Protein AF-A0A1G3AK99-F1 (afdb_monomer)

Sequence (917 aa):
MMMKVDSVRCSLICLALTGAILLAAAGGPGRGAEIRLLKRAPDPYGAPRPGEGQQDVPLRTSIYVPLVADGGETPDHVLPESVSIRLEPEGGESFEILQPGIRFADGYSGRLFPGSDQQSGRTLVVYVDSQRELKPSTPYTIRVEAGSAHGATLTAEAGTWRFTTEAPPATHRVDFELNLDWPPVAWKGAFFSGFCKPSFCTSYSNLVPSYELMDQVRKTAPRAWSLQRDFWMTGMDTGPTLLSPNLPNIVREVQTRRIVAIDAEGDDKLLKVEDFFGHQQYGIEPDRPLSADYHPGDEVLIADGQHDARANVVTVDDEAGTVLVSGFHTPEGGWKLAYSAPLPNREDPNAPGLFPPGGCYLRKFKPSGTPAYYWGRLDREWDLAHRRFKRRLMPNFADAPGDLAIDGRNWTTAKDYAELHAVVRQIAGHVIDRYGDAALDFPWSVFNEPDLGVLFWRSDWTELQKFYDYTVDGILRAFEDRGYDSEQVFVGGLELGGIFGTNLRLREFLAHCSPDAQAEGAIERNAAFADPRLNGKRSRRVESLCRAHEGQGSPCDFISIHAYNTSSLTAAKLIRAKEMALEIDPEYYADLWVNSHESCPGWDMPPDPAFADSYLGNGYFPTWCADVTRRLLDRAAKDHRFGYGETILTFWPWPNTNFEGGNACTRLLHVDDDGDGKTDRTVAVAMPILHFLGLLSTMAGDYWVLPQERAGAHVLGGLASRTEGNLRVLLYSHHELDTESRSENQFEVTLSLSGLSGREVRVDQFRFDKDHNSYYRFTRSLREQRIAASQAVSPEAKQTLETAAGLLDSGNPESQLRGVRLLADLGPAAESATPSLVAIAQDSENDKLRAEATALIWQVNSPQPYAAEVVRKVEDLAVLRSTGSSVHAVDAAGCLQLKLTLAANGANFLVIADARR

pLDDT: mean 88.68, std 15.47, range [19.02, 98.88]

Solvent-accessible surface area (backbone atoms only — not comparable to full-atom values): 48020 Å² total; per-residue (Å²): 138,88,76,89,85,80,89,87,88,78,82,85,91,77,78,85,87,92,74,88,83,89,80,91,82,81,91,69,84,79,72,74,53,38,35,44,66,52,75,44,75,75,48,37,84,28,30,34,30,74,35,78,71,35,66,53,35,37,46,42,50,52,38,38,44,42,34,31,23,43,37,69,96,46,96,38,35,58,38,70,47,48,32,30,33,32,43,26,43,72,97,55,76,68,45,69,47,30,36,59,67,71,39,54,29,96,56,36,44,72,53,74,46,81,46,86,45,93,89,65,50,63,20,40,29,39,38,39,44,37,80,47,72,52,68,53,65,32,46,30,41,39,40,41,43,40,35,29,78,81,69,26,46,36,45,69,72,74,28,42,48,38,33,26,26,22,66,71,72,46,76,44,80,43,81,44,72,47,58,65,80,54,86,58,34,60,40,51,71,40,72,48,21,19,37,22,34,82,59,64,75,50,50,86,86,64,36,54,64,52,51,53,57,46,51,61,43,24,77,80,7,69,51,19,67,24,39,40,36,46,70,54,58,62,18,41,60,39,68,61,44,91,92,41,64,79,38,46,52,36,43,41,33,64,59,45,27,27,34,76,47,81,45,81,52,86,75,27,33,37,32,33,49,44,84,46,90,68,44,60,66,36,71,36,76,78,92,66,60,50,64,81,66,50,50,68,70,31,31,31,34,42,25,35,49,85,50,62,47,67,32,34,32,62,47,63,38,59,89,80,34,33,40,34,25,43,52,69,88,78,55,88,95,54,81,50,44,58,53,78,45,84,76,72,97,63,84,48,94,90,51,59,86,77,69,59,25,43,26,18,33,42,32,50,52,40,69,64,59,50,84,28,51,36,57,71,43,59,51,53,42,46,41,48,44,30,73,73,62,67,28,38,51,34,58,39,52,48,46,29,39,25,64,45,15,64,55,42,40,67,28,30,56,49,63,44,60,70,58,46,20,53,50,38,17,48,55,45,30,53,51,35,75,73,53,45,77,61,49,50,74,19,51,38,34,34,38,42,21,48,83,58,29,76,82,31,22,61,66,58,68,60,58,48,53,38,53,48,36,23,42,53,38,12,40,37,25,25,38,42,78,70,72,44,66,45,88,62,52,45,34,27,24,47,37,26,46,46,84,65,62,69,67,64,95,48,64,30,60,53,17,26,34,36,56,85,38,80,43,83,72,32,61,78,50,31,48,43,78,70,35,74,92,38,67,96,63,64,20,68,61,60,52,51,50,16,67,77,39,86,33,14,26,44,92,62,47,33,42,24,41,33,31,58,26,29,34,67,57,36,33,46,34,48,52,44,53,49,49,53,41,40,72,61,37,53,74,82,37,34,75,37,22,44,25,19,65,31,26,41,56,58,77,82,73,64,98,43,71,45,59,21,37,20,51,53,22,27,12,35,53,57,15,38,52,52,49,24,53,45,50,46,48,53,50,15,65,76,39,66,54,56,21,29,29,41,31,16,34,41,28,56,71,74,68,39,55,56,80,62,54,47,44,61,46,42,28,38,34,37,24,14,79,86,74,85,76,45,66,76,49,75,45,71,40,55,34,44,53,45,54,50,38,20,57,55,33,57,50,53,57,41,30,43,74,43,72,78,48,75,59,85,66,31,42,32,38,30,39,32,20,64,48,98,77,32,43,35,38,40,38,34,22,32,37,67,74,44,40,62,43,55,50,71,37,33,33,44,34,38,41,38,37,33,69,51,86,64,59,40,31,29,40,38,30,34,46,36,18,47,84,30,50,28,43,23,64,63,47,51,51,53,50,51,52,49,54,56,55,65,69,64,65,49,73,67,56,51,54,49,51,56,53,22,51,59,22,53,72,59,84,38,70,70,48,25,43,51,15,50,55,59,37,59,79,48,41,65,74,33,47,86,48,44,66,63,34,48,49,42,43,70,70,46,90,46,68,66,51,20,50,55,27,46,52,43,49,52,61,38,70,46,79,76,38,39,50,48,70,58,52,52,54,47,51,65,34,42,49,86,55,75,73,44,74,48,77,47,70,32,43,99,82,20,34,38,80,46,80,44,81,41,46,44,17,9,28,41,41,36,44,38,30,50,60,91,113

Radius of gyration: 30.05 Å; Cα contacts (8 Å, |Δi|>4): 2092; chains: 1; bounding box: 76×82×72 Å

Foldseek 3Di:
DDDDDDDDDDDDPFDDDDDDDDDDDDDDDADAKAKFWDFDDPQPDTPQPVHFAAEAAFQQDKTKIKMAIDHRPDDKGWDPQFKWKWKDWVPDDIDTQAHRPRDGDPQKDWDWDWFDDRPGPTIIMTIIGGPGGDDAQIKMKMFMWIAMPVGHIHDRVRRIGIYTHHHDFDAAAAEWEDEPPPFFFFFDAAFQQAEEALDALCCVPAPLQVLVLLLVLCVQFVSHNQEYEYPAQFFALADDDPSRDRHHQFKDFLLKWFFQDWDDDPQKIKTQTAHDPPSVLLVRDHLDFNCVRADAQFWKWKAFQVFIDIWGFHDGDSVRNITITGHDDADVVGHFADFPDDFDPDADLSRGPDTGGTTIMIAGQVVHGHMTGRCSRVCSRVCVCPVVSNHAYAHEAAEQHQRQACGRYALEYGSDLLVSLQVLLVVLLVVCVVRPPSQLVHEYEYHAACVSEPVRHPDDVLRVQQNQLSNLQSNLLSQVVVPHHSVSHHYADDNHACPPQQPDDCQQVLQQQDLPFDDPNNDNARNCQPDPVCVVPTHPVQVVSCVVRVRGHGDHQEYEYAEQGFLVSRLSNQVSVLVSNCVGPVVVLLRYAYEHNEDFSHAPPTVDVLQLLLQQFQLARLQSSFSNVLSLSVVCVVPVSSSHYYYHYYWPNPPAEASGGTDDQKYWAFEDAPPPFHGPDIDIFGALVSVSSSLSSQADGTKDWIDWDDDTQWIWTKMWHDDVQKIKIKIWIHRRNPSNLSHFHKYWYKYKYAPADAFKKKKFKAKRHNVGLGPSVVRVVVVVVVVVVLVPQDPVLVVLLVCLVCQLPVPDLVSVQVSLVSLLVVFLNSVVCLVSLVCCLPPPPDPVSVVSSVVSNCRNPPDGHDYPVSVVVSNVSSDGDGPDMDMFTQDPRRMDIDTDMAGRSMMMMMIMGHPVD

Nearest PDB structures (foldseek):
  8i0x-assembly1_A  TM=6.869E-01  e=6.125E-18  Sphingomonas sp.
  8i0j-assembly1_B  TM=6.895E-01  e=8.532E-18  Sphingomonas sp.
  6uqj-assembly1_A  TM=6.483E-01  e=7.082E-16  Xanthomonas citri pv. citri str. 306
  3qhf-assembly1_H  TM=4.174E-01  e=1.788E-03  Homo sapiens
  8jl8-assembly1_A-2  TM=2.536E-01  e=1.380E-02  Streptococcus mutans

Structure (mmCIF, N/CA/C/O backbone):
data_AF-A0A1G3AK99-F1
#
_entry.id   AF-A0A1G3AK99-F1
#
loop_
_atom_site.group_PDB
_atom_site.id
_atom_site.type_symbol
_atom_site.label_atom_id
_atom_site.label_alt_id
_atom_site.label_comp_id
_atom_site.label_asym_id
_atom_site.label_entity_id
_atom_site.label_seq_id
_atom_site.pdbx_PDB_ins_code
_atom_site.Cartn_x
_atom_site.Cartn_y
_atom_site.Cartn_z
_atom_site.occupancy
_atom_site.B_iso_or_equiv
_atom_site.auth_seq_id
_atom_site.auth_comp_id
_atom_site.auth_asym_id
_atom_site.auth_atom_id
_atom_site.pdbx_PDB_model_num
ATOM 1 N N . MET A 1 1 ? 15.298 8.285 39.509 1.00 21.89 1 MET A N 1
ATOM 2 C CA . MET A 1 1 ? 16.244 9.223 38.871 1.00 21.89 1 MET A CA 1
ATOM 3 C C . MET A 1 1 ? 15.589 9.661 37.570 1.00 21.89 1 MET A C 1
ATOM 5 O O . MET A 1 1 ? 15.648 8.945 36.586 1.00 21.89 1 MET A O 1
ATOM 9 N N . MET A 1 2 ? 14.794 10.731 37.658 1.00 20.55 2 MET A N 1
ATOM 10 C CA . MET A 1 2 ? 13.938 11.265 36.593 1.00 20.55 2 MET A CA 1
ATOM 11 C C . MET A 1 2 ? 14.763 12.230 35.739 1.00 20.55 2 MET A C 1
ATOM 13 O O . MET A 1 2 ? 15.184 13.269 36.245 1.00 20.55 2 MET A O 1
ATOM 17 N N . MET A 1 3 ? 14.989 11.902 34.467 1.00 19.02 3 MET A N 1
ATOM 18 C CA . MET A 1 3 ? 15.426 12.868 33.456 1.00 19.02 3 MET A CA 1
ATOM 19 C C . MET A 1 3 ? 14.233 13.196 32.561 1.00 19.02 3 MET A C 1
ATOM 21 O O . MET A 1 3 ? 13.630 12.307 31.969 1.00 19.02 3 MET A O 1
ATOM 25 N N . LYS A 1 4 ? 13.891 14.488 32.522 1.00 20.16 4 LYS A N 1
ATOM 26 C CA . LYS A 1 4 ? 12.971 15.099 31.562 1.00 20.16 4 LYS A CA 1
ATOM 27 C C . LYS A 1 4 ? 13.512 14.868 30.150 1.00 20.16 4 LYS A C 1
ATOM 29 O O . LYS A 1 4 ? 14.645 15.251 29.866 1.00 20.16 4 LYS A O 1
ATOM 34 N N . VAL A 1 5 ? 12.701 14.235 29.311 1.00 21.12 5 VAL A N 1
ATOM 35 C CA . VAL A 1 5 ? 12.954 13.997 27.890 1.00 21.12 5 VAL A CA 1
ATOM 36 C C . VAL A 1 5 ? 12.107 15.001 27.116 1.00 21.12 5 VAL A C 1
ATOM 38 O O . VAL A 1 5 ? 10.911 14.799 26.938 1.00 21.12 5 VAL A O 1
ATOM 41 N N . ASP A 1 6 ? 12.744 16.093 26.700 1.00 22.30 6 ASP A N 1
ATOM 42 C CA . ASP A 1 6 ? 12.268 16.989 25.649 1.00 22.30 6 ASP A CA 1
ATOM 43 C C . ASP A 1 6 ? 13.150 16.760 24.407 1.00 22.30 6 ASP A C 1
ATOM 45 O O . ASP A 1 6 ? 14.372 16.651 24.521 1.00 22.30 6 ASP A O 1
ATOM 49 N N . SER A 1 7 ? 12.522 16.733 23.226 1.00 23.69 7 SER A N 1
ATOM 50 C CA . SER A 1 7 ? 13.106 16.657 21.868 1.00 23.69 7 SER A CA 1
ATOM 51 C C . SER A 1 7 ? 13.522 15.280 21.310 1.00 23.69 7 SER A C 1
ATOM 53 O O . SER A 1 7 ? 14.696 14.957 21.238 1.00 23.69 7 SER A O 1
ATOM 55 N N . VAL A 1 8 ? 12.550 14.526 20.775 1.00 21.59 8 VAL A N 1
ATOM 56 C CA . VAL A 1 8 ? 12.675 13.739 19.524 1.00 21.59 8 VAL A CA 1
ATOM 57 C C . VAL A 1 8 ? 11.263 13.618 18.916 1.00 21.59 8 VAL A C 1
ATOM 59 O O . VAL A 1 8 ? 10.442 12.854 19.411 1.00 21.59 8 VAL A O 1
ATOM 62 N N . ARG A 1 9 ? 10.944 14.391 17.868 1.00 21.42 9 ARG A N 1
ATOM 63 C CA . ARG A 1 9 ? 9.723 14.235 17.048 1.00 21.42 9 ARG A CA 1
ATOM 64 C C . ARG A 1 9 ? 10.155 13.928 15.612 1.00 21.42 9 ARG A C 1
ATOM 66 O O . ARG A 1 9 ? 10.524 14.834 14.873 1.00 21.42 9 ARG A O 1
ATOM 73 N N . CYS A 1 10 ? 10.174 12.640 15.273 1.00 21.59 10 CYS A N 1
ATOM 74 C CA . CYS A 1 10 ? 10.391 12.116 13.925 1.00 21.59 10 CYS A CA 1
ATOM 75 C C . CYS A 1 10 ? 9.043 11.894 13.223 1.00 21.59 10 CYS A C 1
ATOM 77 O O . CYS A 1 10 ? 8.142 11.336 13.835 1.00 21.59 10 CYS A O 1
ATOM 79 N N . SER A 1 11 ? 9.007 12.291 11.945 1.00 24.42 11 SER A N 1
ATOM 80 C CA . SER A 1 11 ? 8.248 11.719 10.816 1.00 24.42 11 SER A CA 1
ATOM 81 C C . SER A 1 11 ? 6.706 11.711 10.876 1.00 24.42 11 SER A C 1
ATOM 83 O O . SER A 1 11 ? 6.140 11.116 11.776 1.00 24.42 11 SER A O 1
ATOM 85 N N . LEU A 1 12 ? 6.071 12.293 9.832 1.00 26.19 12 LEU A N 1
ATOM 86 C CA . LEU A 1 12 ? 4.637 12.289 9.414 1.00 26.19 12 LEU A CA 1
ATOM 87 C C . LEU A 1 12 ? 3.670 13.422 9.850 1.00 26.19 12 LEU A C 1
ATOM 89 O O . LEU A 1 12 ? 2.464 13.310 9.639 1.00 26.19 12 LEU A O 1
ATOM 93 N N . ILE A 1 13 ? 4.135 14.584 10.309 1.00 23.75 13 ILE A N 1
ATOM 94 C CA . ILE A 1 13 ? 3.269 15.786 10.286 1.00 23.75 13 ILE A CA 1
ATOM 95 C C . ILE A 1 13 ? 3.298 16.376 8.869 1.00 23.75 13 ILE A C 1
ATOM 97 O O . ILE A 1 13 ? 4.278 17.019 8.508 1.00 23.75 13 ILE A O 1
ATOM 101 N N . CYS A 1 14 ? 2.244 16.160 8.078 1.00 27.16 14 CYS A N 1
ATOM 102 C CA . CYS A 1 14 ? 2.170 16.613 6.686 1.00 27.16 14 CYS A CA 1
ATOM 103 C C . CYS A 1 14 ? 0.776 17.195 6.317 1.00 27.16 14 CYS A C 1
ATOM 105 O O . CYS A 1 14 ? 0.027 16.595 5.558 1.00 27.16 14 CYS A O 1
ATOM 107 N N . LEU A 1 15 ? 0.462 18.393 6.844 1.00 25.66 15 LEU A N 1
ATOM 108 C CA . LEU A 1 15 ? -0.798 19.187 6.793 1.00 25.66 15 LEU A CA 1
ATOM 109 C C . LEU A 1 15 ? -1.796 18.998 7.958 1.00 25.66 15 LEU A C 1
ATOM 111 O O . LEU A 1 15 ? -2.812 18.323 7.824 1.00 25.66 15 LEU A O 1
ATOM 115 N N . ALA A 1 16 ? -1.545 19.694 9.074 1.00 23.77 16 ALA A N 1
ATOM 116 C CA . ALA A 1 16 ? -2.481 20.624 9.738 1.00 23.77 16 ALA A CA 1
ATOM 117 C C . ALA A 1 16 ? -1.862 21.109 11.068 1.00 23.77 16 ALA A C 1
ATOM 119 O O . ALA A 1 16 ? -1.424 20.288 11.865 1.00 23.77 16 ALA A O 1
ATOM 120 N N . LEU A 1 17 ? -1.883 22.429 11.310 1.00 22.67 17 LEU A N 1
ATOM 121 C CA . LEU A 1 17 ? -1.377 23.172 12.487 1.00 22.67 17 LEU A CA 1
ATOM 122 C C . LEU A 1 17 ? 0.129 23.509 12.515 1.00 22.67 17 LEU A C 1
ATOM 124 O O . LEU A 1 17 ? 0.915 22.938 13.264 1.00 22.67 17 LEU A O 1
ATOM 128 N N . THR A 1 18 ? 0.495 24.589 11.823 1.00 25.02 18 THR A N 1
ATOM 129 C CA . THR A 1 18 ? 1.510 25.534 12.324 1.00 25.02 18 THR A CA 1
ATOM 130 C C . THR A 1 18 ? 0.888 26.921 12.406 1.00 25.02 18 THR A C 1
ATOM 132 O O . THR A 1 18 ? 0.963 27.710 11.469 1.00 25.02 18 THR A O 1
ATOM 135 N N . GLY A 1 19 ? 0.242 27.197 13.538 1.00 22.53 19 GLY A N 1
ATOM 136 C CA . GLY A 1 19 ? -0.231 28.519 13.931 1.00 22.53 19 GLY A CA 1
ATOM 137 C C . GLY A 1 19 ? 0.090 28.754 15.405 1.00 22.53 19 GLY A C 1
ATOM 138 O O . GLY A 1 19 ? -0.536 28.138 16.253 1.00 22.53 19 GLY A O 1
ATOM 139 N N . ALA A 1 20 ? 1.083 29.619 15.643 1.00 25.25 20 ALA A N 1
ATOM 140 C CA . ALA A 1 20 ? 1.441 30.344 16.870 1.00 25.25 20 ALA A CA 1
ATOM 141 C C . ALA A 1 20 ? 1.594 29.575 18.207 1.00 25.25 20 ALA A C 1
ATOM 143 O O . ALA A 1 20 ? 0.636 29.065 18.763 1.00 25.25 20 ALA A O 1
ATOM 144 N N . ILE A 1 21 ? 2.795 29.643 18.801 1.00 22.16 21 ILE A N 1
ATOM 145 C CA . ILE A 1 21 ? 3.052 30.340 20.081 1.00 22.16 21 ILE A CA 1
ATOM 146 C C . ILE A 1 21 ? 4.565 30.594 20.189 1.00 22.16 21 ILE A C 1
ATOM 148 O O . ILE A 1 21 ? 5.393 29.684 20.140 1.00 22.16 21 ILE A O 1
ATOM 152 N N . LEU A 1 22 ? 4.900 31.880 20.303 1.00 27.00 22 LEU A N 1
ATOM 153 C CA . LEU A 1 22 ? 6.204 32.405 20.688 1.00 27.00 22 LEU A CA 1
ATOM 154 C C . LEU A 1 22 ? 6.596 31.916 22.086 1.00 27.00 22 LEU A C 1
ATOM 156 O O . LEU A 1 22 ? 5.791 32.015 23.007 1.00 27.00 22 LEU A O 1
ATOM 160 N N . LEU A 1 23 ? 7.876 31.599 22.292 1.00 21.62 23 LEU A N 1
ATOM 161 C CA . LEU A 1 23 ? 8.551 31.980 23.533 1.00 21.62 23 LEU A CA 1
ATOM 162 C C . LEU A 1 23 ? 10.040 32.238 23.296 1.00 21.62 23 LEU A C 1
ATOM 164 O O . LEU A 1 23 ? 10.778 31.435 22.734 1.00 21.62 23 LEU A O 1
ATOM 168 N N . ALA A 1 24 ? 10.425 33.441 23.702 1.00 27.09 24 ALA A N 1
ATOM 169 C CA . ALA A 1 24 ? 11.727 34.055 23.561 1.00 27.09 24 ALA A CA 1
ATOM 170 C C . ALA A 1 24 ? 12.841 33.296 24.299 1.00 27.09 24 ALA A C 1
ATOM 172 O O . ALA A 1 24 ? 12.666 32.946 25.463 1.00 27.09 24 ALA A O 1
ATOM 173 N N . ALA A 1 25 ? 14.019 33.182 23.674 1.00 26.48 25 ALA A N 1
ATOM 174 C CA . ALA A 1 25 ? 15.264 33.769 24.192 1.00 26.48 25 ALA A CA 1
ATOM 175 C C . ALA A 1 25 ? 16.483 33.488 23.285 1.00 26.48 25 ALA A C 1
ATOM 177 O O . ALA A 1 25 ? 16.651 32.389 22.772 1.00 26.48 25 ALA A O 1
ATOM 178 N N . ALA A 1 26 ? 17.368 34.492 23.238 1.00 26.39 26 ALA A N 1
ATOM 179 C CA . ALA A 1 26 ? 18.766 34.502 22.786 1.00 26.39 26 ALA A CA 1
ATOM 180 C C . ALA A 1 26 ? 19.033 34.547 21.265 1.00 26.39 26 ALA A C 1
ATOM 182 O O . ALA A 1 26 ? 19.018 33.543 20.561 1.00 26.39 26 ALA A O 1
ATOM 183 N N . GLY A 1 27 ? 19.360 35.753 20.782 1.00 30.50 27 GLY A N 1
ATOM 184 C CA . GLY A 1 27 ? 19.790 36.019 19.411 1.00 30.50 27 GLY A CA 1
ATOM 185 C C . GLY A 1 27 ? 21.077 35.283 19.032 1.00 30.50 27 GLY A C 1
ATOM 186 O O . GLY A 1 27 ? 22.153 35.584 19.549 1.00 30.50 27 GLY A O 1
ATOM 187 N N . GLY A 1 28 ? 20.946 34.347 18.093 1.00 31.77 28 GLY A N 1
ATOM 188 C CA . GLY A 1 28 ? 22.023 33.895 17.213 1.00 31.77 28 GLY A CA 1
ATOM 189 C C . GLY A 1 28 ? 22.028 34.708 15.908 1.00 31.77 28 GLY A C 1
ATOM 190 O O . GLY A 1 28 ? 21.022 35.341 15.585 1.00 31.77 28 GLY A O 1
ATOM 191 N N . PRO A 1 29 ? 23.145 34.738 15.159 1.00 32.25 29 PRO A N 1
ATOM 192 C CA . PRO A 1 29 ? 23.267 35.541 13.943 1.00 32.25 29 PRO A CA 1
ATOM 193 C C . PRO A 1 29 ? 22.266 35.068 12.876 1.00 32.25 29 PRO A C 1
ATOM 195 O O . PRO A 1 29 ? 22.064 33.866 12.705 1.00 32.25 29 PRO A O 1
ATOM 198 N N . GLY A 1 30 ? 21.628 36.018 12.184 1.00 38.53 30 GLY A N 1
ATOM 199 C CA . GLY A 1 30 ? 20.579 35.755 11.194 1.00 38.53 30 GLY A CA 1
ATOM 200 C C . GLY A 1 30 ? 21.027 34.788 10.093 1.00 38.53 30 GLY A C 1
ATOM 201 O O . GLY A 1 30 ? 22.121 34.928 9.545 1.00 38.53 30 GLY A O 1
ATOM 202 N N . ARG A 1 31 ? 20.181 33.800 9.775 1.00 50.22 31 ARG A N 1
ATOM 203 C CA . ARG A 1 31 ? 20.360 32.937 8.600 1.00 50.22 31 ARG A CA 1
ATOM 204 C C . ARG A 1 31 ? 20.189 33.797 7.343 1.00 50.22 31 ARG A C 1
ATOM 206 O O . ARG A 1 31 ? 19.158 34.442 7.189 1.00 50.22 31 ARG A O 1
ATOM 213 N N . GLY A 1 32 ? 21.214 33.853 6.495 1.00 56.72 32 GLY A N 1
ATOM 214 C CA . GLY A 1 32 ? 21.130 34.507 5.187 1.00 56.72 32 GLY A CA 1
ATOM 215 C C . GLY A 1 32 ? 20.252 33.710 4.220 1.00 56.72 32 GLY A C 1
ATOM 216 O O . GLY A 1 32 ? 20.078 32.508 4.406 1.00 56.72 32 GLY A O 1
ATOM 217 N N . ALA A 1 33 ? 19.712 34.382 3.203 1.00 68.75 33 ALA A N 1
ATOM 218 C CA . ALA A 1 33 ? 18.917 33.743 2.158 1.00 68.75 33 ALA A CA 1
ATOM 219 C C . ALA A 1 33 ? 19.778 32.776 1.317 1.00 68.75 33 ALA A C 1
ATOM 221 O O . ALA A 1 33 ? 20.877 33.142 0.893 1.00 68.75 33 ALA A O 1
ATOM 222 N N . GLU A 1 34 ? 19.296 31.554 1.070 1.00 85.94 34 GLU A N 1
ATOM 223 C CA . GLU A 1 34 ? 20.033 30.499 0.351 1.00 85.94 34 GLU A CA 1
ATOM 224 C C . GLU A 1 34 ? 19.092 29.641 -0.513 1.00 85.94 34 GLU A C 1
ATOM 226 O O . GLU A 1 34 ? 17.958 29.357 -0.125 1.00 85.94 34 GLU A O 1
ATOM 231 N N . ILE A 1 35 ? 19.573 29.176 -1.674 1.00 90.69 35 ILE A N 1
ATOM 232 C CA . ILE A 1 35 ? 18.902 28.124 -2.453 1.00 90.69 35 ILE A CA 1
ATOM 233 C C . ILE A 1 35 ? 19.506 26.767 -2.100 1.00 90.69 35 ILE A C 1
ATOM 235 O O . ILE A 1 35 ? 20.723 26.594 -2.134 1.00 90.69 35 ILE A O 1
ATOM 239 N N . ARG A 1 36 ? 18.653 25.776 -1.833 1.00 91.00 36 ARG A N 1
ATOM 240 C CA . ARG A 1 36 ? 19.040 24.408 -1.483 1.00 91.00 36 ARG A CA 1
ATOM 241 C C . ARG A 1 36 ? 18.501 23.397 -2.491 1.00 91.00 36 ARG A C 1
ATOM 243 O O . ARG A 1 36 ? 17.367 23.497 -2.957 1.00 91.00 36 ARG A O 1
ATOM 250 N N . LEU A 1 37 ? 19.321 22.389 -2.773 1.00 91.31 37 LEU A N 1
ATOM 251 C CA . LEU A 1 37 ? 18.928 21.172 -3.477 1.00 91.31 37 LEU A CA 1
ATOM 252 C C . LEU A 1 37 ? 18.262 20.209 -2.488 1.00 91.31 37 LEU A C 1
ATOM 254 O O . LEU A 1 37 ? 18.889 19.816 -1.501 1.00 91.31 37 LEU A O 1
ATOM 258 N N . LEU A 1 38 ? 17.018 19.803 -2.749 1.00 89.31 38 LEU A N 1
ATOM 259 C CA . LEU A 1 38 ? 16.357 18.796 -1.921 1.00 89.31 38 LEU A CA 1
ATOM 260 C C . LEU A 1 38 ? 16.928 17.408 -2.239 1.00 89.31 38 LEU A C 1
ATOM 262 O O . LEU A 1 38 ? 16.926 16.964 -3.390 1.00 89.31 38 LEU A O 1
ATOM 266 N N . LYS A 1 39 ? 17.426 16.727 -1.201 1.00 89.94 39 LYS A N 1
ATOM 267 C CA . LYS A 1 39 ? 18.020 15.390 -1.298 1.00 89.94 39 LYS A CA 1
ATOM 268 C C . LYS A 1 39 ? 17.148 14.355 -0.587 1.00 89.94 39 LYS A C 1
ATOM 270 O O . LYS A 1 39 ? 16.786 14.533 0.573 1.00 89.94 39 LYS A O 1
ATOM 275 N N . ARG A 1 40 ? 16.872 13.245 -1.268 1.00 87.62 40 ARG A N 1
ATOM 276 C CA . ARG A 1 40 ? 16.161 12.068 -0.769 1.00 87.62 40 ARG A CA 1
ATOM 277 C C . ARG A 1 40 ? 16.837 10.801 -1.277 1.00 87.62 40 ARG A C 1
ATOM 279 O O . ARG A 1 40 ? 17.185 10.716 -2.453 1.00 87.62 40 ARG A O 1
ATOM 286 N N . ALA A 1 41 ? 16.993 9.820 -0.390 1.00 86.88 41 ALA A N 1
ATOM 287 C CA . ALA A 1 41 ? 17.605 8.542 -0.729 1.00 86.88 41 ALA A CA 1
ATOM 288 C C . ALA A 1 41 ? 16.875 7.849 -1.904 1.00 86.88 41 ALA A C 1
ATOM 290 O O . ALA A 1 41 ? 15.645 7.923 -1.981 1.00 86.88 41 ALA A O 1
ATOM 291 N N . PRO A 1 42 ? 17.612 7.188 -2.815 1.00 84.75 42 PRO A N 1
ATOM 292 C CA . PRO A 1 42 ? 17.035 6.467 -3.944 1.00 84.75 42 PRO A CA 1
ATOM 293 C C . PRO A 1 42 ? 16.372 5.169 -3.476 1.00 84.75 42 PRO A C 1
ATOM 295 O O . PRO A 1 42 ? 17.033 4.142 -3.346 1.00 84.75 42 PRO A O 1
ATOM 298 N N . ASP A 1 43 ? 15.067 5.236 -3.203 1.00 88.31 43 ASP A N 1
ATOM 299 C CA . ASP A 1 43 ? 14.287 4.088 -2.737 1.00 88.31 43 ASP A CA 1
ATOM 300 C C . ASP A 1 43 ? 12.797 4.147 -3.141 1.00 88.31 43 ASP A C 1
ATOM 302 O O . ASP A 1 43 ? 11.952 4.616 -2.380 1.00 88.31 43 ASP A O 1
ATOM 306 N N . PRO A 1 44 ? 12.461 3.715 -4.369 1.00 91.00 44 PRO A N 1
ATOM 307 C CA . PRO A 1 44 ? 13.267 3.888 -5.575 1.00 91.00 44 PRO A CA 1
ATOM 308 C C . PRO A 1 44 ? 13.212 5.342 -6.097 1.00 91.00 44 PRO A C 1
ATOM 310 O O . PRO A 1 44 ? 14.041 5.736 -6.916 1.00 91.00 44 PRO A O 1
ATOM 313 N N . TYR A 1 45 ? 12.263 6.161 -5.625 1.00 89.94 45 TYR A N 1
ATOM 314 C CA . TYR A 1 45 ? 11.987 7.514 -6.131 1.00 89.94 45 TYR A CA 1
ATOM 315 C C . TYR A 1 45 ? 12.781 8.599 -5.377 1.00 89.94 45 TYR A C 1
ATOM 317 O O . TYR A 1 45 ? 12.221 9.474 -4.715 1.00 89.94 45 TYR A O 1
ATOM 325 N N . GLY A 1 46 ? 14.112 8.511 -5.440 1.00 88.25 46 GLY A N 1
ATOM 326 C CA . GLY A 1 46 ? 15.015 9.489 -4.821 1.00 88.25 46 GLY A CA 1
ATOM 327 C C . GLY A 1 46 ? 15.164 10.794 -5.605 1.00 88.25 46 GLY A C 1
ATOM 328 O O . GLY A 1 46 ? 14.808 10.887 -6.779 1.00 88.25 46 GLY A O 1
ATOM 329 N N . ALA A 1 47 ? 15.750 11.797 -4.949 1.00 91.31 47 ALA A N 1
ATOM 330 C CA . ALA A 1 47 ? 16.091 13.083 -5.550 1.00 91.31 47 ALA A CA 1
ATOM 331 C C . ALA A 1 47 ? 17.458 13.585 -5.031 1.00 91.31 47 ALA A C 1
ATOM 333 O O . ALA A 1 47 ? 17.762 13.375 -3.860 1.00 91.31 47 ALA A O 1
ATOM 334 N N . PRO A 1 48 ? 18.289 14.254 -5.846 1.00 94.12 48 PRO A N 1
ATOM 335 C CA . PRO A 1 48 ? 18.143 14.373 -7.291 1.00 94.12 48 PRO A CA 1
ATOM 336 C C . PRO A 1 48 ? 18.246 13.007 -7.988 1.00 94.12 48 PRO A C 1
ATOM 338 O O . PRO A 1 48 ? 18.729 12.034 -7.411 1.00 94.12 48 PRO A O 1
ATOM 341 N N . ARG A 1 49 ? 17.800 12.948 -9.243 1.00 94.56 49 ARG A N 1
ATOM 342 C CA . ARG A 1 49 ? 17.993 11.798 -10.133 1.00 94.56 49 ARG A CA 1
ATOM 343 C C . ARG A 1 49 ? 18.808 12.246 -11.351 1.00 94.56 49 ARG A C 1
ATOM 345 O O . ARG A 1 49 ? 18.426 13.252 -11.944 1.00 94.56 49 ARG A O 1
ATOM 352 N N . PRO A 1 50 ? 19.884 11.546 -11.750 1.00 96.12 50 PRO A N 1
ATOM 353 C CA . PRO A 1 50 ? 20.561 10.484 -11.002 1.00 96.12 50 PRO A CA 1
ATOM 354 C C . PRO A 1 50 ? 21.065 10.959 -9.633 1.00 96.12 50 PRO A C 1
ATOM 356 O O . PRO A 1 50 ? 21.440 12.122 -9.473 1.00 96.12 50 PRO A O 1
ATOM 359 N N . GLY A 1 51 ? 21.063 10.053 -8.658 1.00 94.75 51 GLY A N 1
ATOM 360 C CA . GLY A 1 51 ? 21.497 10.332 -7.293 1.00 94.75 51 GLY A CA 1
ATOM 361 C C . GLY A 1 51 ? 23.009 10.507 -7.166 1.00 94.75 51 GLY A C 1
ATOM 362 O O . GLY A 1 51 ? 23.792 10.062 -8.007 1.00 94.75 51 GLY A O 1
ATOM 363 N N . GLU A 1 52 ? 23.431 11.143 -6.076 1.00 95.38 52 GLU A N 1
ATOM 364 C CA . GLU A 1 52 ? 24.844 11.282 -5.726 1.00 95.38 52 GLU A CA 1
ATOM 365 C C . GLU A 1 52 ? 25.508 9.911 -5.532 1.00 95.38 52 GLU A C 1
ATOM 367 O O . GLU A 1 52 ? 25.045 9.076 -4.759 1.00 95.38 52 GLU A O 1
ATOM 372 N N . GLY A 1 53 ? 26.589 9.669 -6.273 1.00 95.88 53 GLY A N 1
ATOM 373 C CA . GLY A 1 53 ? 27.327 8.409 -6.271 1.00 95.88 53 GLY A CA 1
ATOM 374 C C . GLY A 1 53 ? 26.640 7.259 -7.014 1.00 95.88 53 GLY A C 1
ATOM 375 O O . GLY A 1 53 ? 27.199 6.161 -7.039 1.00 95.88 53 GLY A O 1
ATOM 376 N N . GLN A 1 54 ? 25.474 7.481 -7.637 1.00 96.50 54 GLN A N 1
ATOM 377 C CA . GLN A 1 54 ? 24.725 6.419 -8.312 1.00 96.50 54 GLN A CA 1
ATOM 378 C C . GLN A 1 54 ? 25.559 5.775 -9.429 1.00 96.50 54 GLN A C 1
ATOM 380 O O . GLN A 1 54 ? 26.165 6.470 -10.246 1.00 96.50 54 GLN A O 1
ATOM 385 N N . GLN A 1 55 ? 25.578 4.443 -9.448 1.00 96.81 55 GLN A N 1
ATOM 386 C CA . GLN A 1 55 ? 26.249 3.623 -10.457 1.00 96.81 55 GLN A CA 1
ATOM 387 C C . GLN A 1 55 ? 25.240 3.076 -11.472 1.00 96.81 55 GLN A C 1
ATOM 389 O O . GLN A 1 55 ? 24.034 3.104 -11.217 1.00 96.81 55 GLN A O 1
ATOM 394 N N . ASP A 1 56 ? 25.750 2.580 -12.604 1.00 96.62 56 ASP A N 1
ATOM 395 C CA . ASP A 1 56 ? 24.974 1.912 -13.657 1.00 96.62 56 ASP A CA 1
ATOM 396 C C . ASP A 1 56 ? 23.767 2.724 -14.162 1.00 96.62 56 ASP A C 1
ATOM 398 O O . ASP A 1 56 ? 22.709 2.191 -14.480 1.00 96.62 56 ASP A O 1
ATOM 402 N N . VAL A 1 57 ? 23.915 4.047 -14.241 1.00 97.50 57 VAL A N 1
ATOM 403 C CA . VAL A 1 57 ? 22.851 4.934 -14.724 1.00 97.50 57 VAL A CA 1
ATOM 404 C C . VAL A 1 57 ? 22.620 4.710 -16.227 1.00 97.50 57 VAL A C 1
ATOM 406 O O . VAL A 1 57 ? 23.591 4.808 -16.986 1.00 97.50 57 VAL A O 1
ATOM 409 N N . PRO A 1 58 ? 21.374 4.480 -16.694 1.00 97.00 58 PRO A N 1
ATOM 410 C CA . PRO A 1 58 ? 21.090 4.284 -18.114 1.00 97.00 58 PRO A CA 1
ATOM 411 C C . PRO A 1 58 ? 21.638 5.399 -19.007 1.00 97.00 58 PRO A C 1
ATOM 413 O O . PRO A 1 58 ? 21.565 6.581 -18.658 1.00 97.00 58 PRO A O 1
ATOM 416 N N . LEU A 1 59 ? 22.134 5.047 -20.199 1.00 97.25 59 LEU A N 1
ATOM 417 C CA . LEU A 1 59 ? 22.789 6.024 -21.087 1.00 97.25 59 LEU A CA 1
ATOM 418 C C . LEU A 1 59 ? 21.862 7.166 -21.526 1.00 97.25 59 LEU A C 1
ATOM 420 O O . LEU A 1 59 ? 22.333 8.275 -21.774 1.00 97.25 59 LEU A O 1
ATOM 424 N N . ARG A 1 60 ? 20.551 6.910 -21.596 1.00 94.69 60 ARG A N 1
ATOM 425 C CA . ARG A 1 60 ? 19.499 7.901 -21.874 1.00 94.69 60 ARG A CA 1
ATOM 426 C C . ARG A 1 60 ? 18.696 8.249 -20.617 1.00 94.69 60 ARG A C 1
ATOM 428 O O . ARG A 1 60 ? 17.470 8.189 -20.642 1.00 94.69 60 ARG A O 1
ATOM 435 N N . THR A 1 61 ? 19.355 8.558 -19.501 1.00 93.19 61 THR A N 1
ATOM 436 C CA . THR A 1 61 ? 18.678 8.932 -18.244 1.00 93.19 61 THR A CA 1
ATOM 437 C C . THR A 1 61 ? 18.026 10.315 -18.320 1.00 93.19 61 THR A C 1
ATOM 439 O O . THR A 1 61 ? 18.588 11.238 -18.911 1.00 93.19 61 THR A O 1
ATOM 442 N N . SER A 1 62 ? 16.871 10.491 -17.672 1.00 95.06 62 SER A N 1
ATOM 443 C CA . SER A 1 62 ? 16.373 11.838 -17.365 1.00 95.06 62 SER A CA 1
ATOM 444 C C . SER A 1 62 ? 17.024 12.388 -16.093 1.00 95.06 62 SER A C 1
ATOM 446 O O . SER A 1 62 ? 17.575 11.625 -15.291 1.00 95.06 62 SER A O 1
ATOM 448 N N . ILE A 1 63 ? 16.920 13.701 -15.903 1.00 96.44 63 ILE A N 1
ATOM 449 C CA . ILE A 1 63 ? 17.427 14.434 -14.746 1.00 96.44 63 ILE A CA 1
ATOM 450 C C . ILE A 1 63 ? 16.256 15.070 -13.995 1.00 96.44 63 ILE A C 1
ATOM 452 O O . ILE A 1 63 ? 15.444 15.763 -14.603 1.00 96.44 63 ILE A O 1
ATOM 456 N N . TYR A 1 64 ? 16.173 14.840 -12.686 1.00 95.88 64 TYR A N 1
ATOM 457 C CA . TYR A 1 64 ? 15.144 15.382 -11.796 1.00 95.88 64 TYR A CA 1
ATOM 458 C C . TYR A 1 64 ? 15.809 16.106 -10.622 1.00 95.88 64 TYR A C 1
ATOM 460 O O . TYR A 1 64 ? 16.559 15.493 -9.859 1.00 95.88 64 TYR A O 1
ATOM 468 N N . VAL A 1 65 ? 15.552 17.408 -10.488 1.00 95.81 65 VAL A N 1
ATOM 469 C CA . VAL A 1 65 ? 16.210 18.291 -9.513 1.00 95.81 65 VAL A CA 1
ATOM 470 C C . VAL A 1 65 ? 15.165 19.185 -8.835 1.00 95.81 65 VAL A C 1
ATOM 472 O O . VAL A 1 65 ? 14.705 20.157 -9.434 1.00 95.81 65 VAL A O 1
ATOM 475 N N . PRO A 1 66 ? 14.772 18.873 -7.593 1.00 93.62 66 PRO A N 1
ATOM 476 C CA . PRO A 1 66 ? 13.938 19.751 -6.779 1.00 93.62 66 PRO A CA 1
ATOM 477 C C . PRO A 1 66 ? 14.779 20.809 -6.043 1.00 93.62 66 PRO A C 1
ATOM 479 O O . PRO A 1 66 ? 15.711 20.479 -5.307 1.00 93.62 66 PRO A O 1
ATOM 482 N N . LEU A 1 67 ? 14.439 22.085 -6.233 1.00 93.38 67 LEU A N 1
ATOM 483 C CA . LEU A 1 67 ? 15.133 23.248 -5.673 1.00 93.38 67 LEU A CA 1
ATOM 484 C C . LEU A 1 67 ? 14.201 24.075 -4.785 1.00 93.38 67 LEU A C 1
ATOM 486 O O . LEU A 1 67 ? 13.041 24.301 -5.131 1.00 93.38 67 LEU A O 1
ATOM 490 N N . VAL A 1 68 ? 14.729 24.589 -3.677 1.00 90.12 68 VAL A N 1
ATOM 491 C CA . VAL A 1 68 ? 13.994 25.447 -2.738 1.00 90.12 68 VAL A CA 1
ATOM 492 C C . VAL A 1 68 ? 14.809 26.684 -2.404 1.00 90.12 68 VAL A C 1
ATOM 494 O O . VAL A 1 68 ? 16.002 26.571 -2.141 1.00 90.12 68 VAL A O 1
ATOM 497 N N . ALA A 1 69 ? 14.164 27.849 -2.367 1.00 87.31 69 ALA A N 1
ATOM 498 C CA . ALA A 1 69 ? 14.751 29.074 -1.834 1.00 87.31 69 ALA A CA 1
ATOM 499 C C . ALA A 1 69 ? 14.260 29.305 -0.396 1.00 87.31 69 ALA A C 1
ATOM 501 O O . ALA A 1 69 ? 13.055 29.326 -0.150 1.00 87.31 69 ALA A O 1
ATOM 502 N N . ASP A 1 70 ? 15.188 29.472 0.546 1.00 76.44 70 ASP A N 1
ATOM 503 C CA . ASP A 1 70 ? 14.904 29.920 1.909 1.00 76.44 70 ASP A CA 1
ATOM 504 C C . ASP A 1 70 ? 15.204 31.420 1.992 1.00 76.44 70 ASP A C 1
ATOM 506 O O . ASP A 1 70 ? 16.358 31.835 1.887 1.00 76.44 70 ASP A O 1
ATOM 510 N N . GLY A 1 71 ? 14.158 32.233 2.126 1.00 62.72 71 GLY A N 1
ATOM 511 C CA . GLY A 1 71 ? 14.265 33.691 2.189 1.00 62.72 71 GLY A CA 1
ATOM 512 C C . GLY A 1 71 ? 14.353 34.261 3.609 1.00 62.72 71 GLY A C 1
ATOM 513 O O . GLY A 1 71 ? 14.251 35.478 3.785 1.00 62.72 71 GLY A O 1
ATOM 514 N N . GLY A 1 72 ? 14.511 33.415 4.636 1.00 65.75 72 GLY A N 1
ATOM 515 C CA . GLY A 1 72 ? 14.512 33.852 6.031 1.00 65.75 72 GLY A CA 1
ATOM 516 C C . GLY A 1 72 ? 13.148 34.408 6.460 1.00 65.75 72 GLY A C 1
ATOM 517 O O . GLY A 1 72 ? 12.165 33.675 6.508 1.00 65.75 72 GLY A O 1
ATOM 518 N N . GLU A 1 73 ? 13.077 35.702 6.794 1.00 57.47 73 GLU A N 1
ATOM 519 C CA . GLU A 1 73 ? 11.835 36.369 7.233 1.00 57.47 73 GLU A CA 1
ATOM 520 C C . GLU A 1 73 ? 10.882 36.732 6.075 1.00 57.47 73 GLU A C 1
ATOM 522 O O . GLU A 1 73 ? 9.695 36.961 6.304 1.00 57.47 73 GLU A O 1
ATOM 527 N N . THR A 1 74 ? 11.371 36.768 4.830 1.00 63.62 74 THR A N 1
ATOM 528 C CA . THR A 1 74 ? 10.569 37.079 3.633 1.00 63.62 74 THR A CA 1
ATOM 529 C C . THR A 1 74 ? 10.461 35.863 2.715 1.00 63.62 74 THR A C 1
ATOM 531 O O . THR A 1 74 ? 11.497 35.287 2.397 1.00 63.62 74 THR A O 1
ATOM 534 N N . PRO A 1 75 ? 9.266 35.482 2.221 1.00 70.94 75 PRO A N 1
ATOM 535 C CA . PRO A 1 75 ? 9.135 34.387 1.261 1.00 70.94 75 PRO A CA 1
ATOM 536 C C . PRO A 1 75 ? 9.964 34.647 0.000 1.00 70.94 75 PRO A C 1
ATOM 538 O O . PRO A 1 75 ? 9.837 35.704 -0.612 1.00 70.94 75 PRO A O 1
ATOM 541 N N . ASP A 1 76 ? 10.778 33.678 -0.402 1.00 81.94 76 ASP A N 1
ATOM 542 C CA . ASP A 1 76 ? 11.567 33.713 -1.634 1.00 81.94 76 ASP A CA 1
ATOM 543 C C . ASP A 1 76 ? 11.187 32.520 -2.524 1.00 81.94 76 ASP A C 1
ATOM 545 O O . ASP A 1 76 ? 10.492 31.595 -2.093 1.00 81.94 76 ASP A O 1
ATOM 549 N N . HIS A 1 77 ? 11.582 32.552 -3.791 1.00 85.12 77 HIS A N 1
ATOM 550 C CA . HIS A 1 77 ? 11.379 31.448 -4.721 1.00 85.12 77 HIS A CA 1
ATOM 551 C C . HIS A 1 77 ? 12.462 31.433 -5.793 1.00 85.12 77 HIS A C 1
ATOM 553 O O . HIS A 1 77 ? 12.984 32.469 -6.203 1.00 85.12 77 HIS A O 1
ATOM 559 N N . VAL A 1 78 ? 12.785 30.233 -6.268 1.00 90.06 78 VAL A N 1
ATOM 560 C CA . VAL A 1 78 ? 13.731 30.045 -7.369 1.00 90.06 78 VAL A CA 1
ATOM 561 C C . VAL A 1 78 ? 13.102 30.560 -8.664 1.00 90.06 78 VAL A C 1
ATOM 563 O O . VAL A 1 78 ? 11.973 30.191 -8.988 1.00 90.06 78 VAL A O 1
ATOM 566 N N . LEU A 1 79 ? 13.837 31.388 -9.407 1.00 90.81 79 LEU A N 1
ATOM 567 C CA . LEU A 1 79 ? 13.426 31.901 -10.714 1.00 90.81 79 LEU A CA 1
ATOM 568 C C . LEU A 1 79 ? 13.674 30.826 -11.782 1.00 90.81 79 LEU A C 1
ATOM 570 O O . LEU A 1 79 ? 14.842 30.494 -12.020 1.00 90.81 79 LEU A O 1
ATOM 574 N N . PRO A 1 80 ? 12.643 30.276 -12.452 1.00 91.94 80 PRO A N 1
ATOM 575 C CA . PRO A 1 80 ? 12.829 29.215 -13.443 1.00 91.94 80 PRO A CA 1
ATOM 576 C C . PRO A 1 80 ? 13.799 29.581 -14.574 1.00 91.94 80 PRO A C 1
ATOM 578 O O . PRO A 1 80 ? 14.599 28.758 -15.010 1.00 91.94 80 PRO A O 1
ATOM 581 N N . GLU A 1 81 ? 13.781 30.833 -15.022 1.00 94.38 81 GLU A N 1
ATOM 582 C CA . GLU A 1 81 ? 14.651 31.362 -16.070 1.00 94.38 81 GLU A CA 1
ATOM 583 C C . GLU A 1 81 ? 16.122 31.492 -15.656 1.00 94.38 81 GLU A C 1
ATOM 585 O O . GLU A 1 81 ? 16.981 31.631 -16.527 1.00 94.38 81 GLU A O 1
ATOM 590 N N . SER A 1 82 ? 16.426 31.436 -14.358 1.00 96.25 82 SER A N 1
ATOM 591 C CA . SER A 1 82 ? 17.800 31.506 -13.848 1.00 96.25 82 SER A CA 1
ATOM 592 C C . SER A 1 82 ? 18.512 30.152 -13.832 1.00 96.25 82 SER A C 1
ATOM 594 O O . SER A 1 82 ? 19.733 30.114 -13.694 1.00 96.25 82 SER A O 1
ATOM 596 N N . VAL A 1 83 ? 17.763 29.051 -13.949 1.00 97.81 83 VAL A N 1
ATOM 597 C CA . VAL A 1 83 ? 18.301 27.702 -13.768 1.00 97.81 83 VAL A CA 1
ATOM 598 C C . VAL A 1 83 ? 19.142 27.288 -14.974 1.00 97.81 83 VAL A C 1
ATOM 600 O O . VAL A 1 83 ? 18.705 27.407 -16.122 1.00 97.81 83 VAL A O 1
ATOM 603 N N . SER A 1 84 ? 20.328 26.741 -14.713 1.00 98.12 84 SER A N 1
ATOM 604 C CA . SER A 1 84 ? 21.157 26.056 -15.706 1.00 98.12 84 SER A CA 1
ATOM 605 C C . SER A 1 84 ? 21.632 24.699 -15.187 1.00 98.12 84 SER A C 1
ATOM 607 O O . SER A 1 84 ? 21.779 24.492 -13.979 1.00 98.12 84 SER A O 1
ATOM 609 N N . ILE A 1 85 ? 21.839 23.748 -16.101 1.00 98.50 85 ILE A N 1
ATOM 610 C CA . ILE A 1 85 ? 22.385 22.426 -15.787 1.00 98.50 85 ILE A CA 1
ATOM 611 C C . ILE A 1 85 ? 23.442 22.053 -16.822 1.00 98.50 85 ILE A C 1
ATOM 613 O O . ILE A 1 85 ? 23.166 21.998 -18.025 1.00 98.50 85 ILE A O 1
ATOM 617 N N . ARG A 1 86 ? 24.627 21.696 -16.320 1.00 98.19 86 ARG A N 1
ATOM 618 C CA . ARG A 1 86 ? 25.754 21.169 -17.094 1.00 98.19 86 ARG A CA 1
ATOM 619 C C . ARG A 1 86 ? 26.115 19.754 -16.693 1.00 98.19 86 ARG A C 1
ATOM 621 O O . ARG A 1 86 ? 26.077 19.409 -15.513 1.00 98.19 86 ARG A O 1
ATOM 628 N N . LEU A 1 87 ? 26.565 18.982 -17.676 1.00 98.25 87 LEU A N 1
ATOM 629 C CA . LEU A 1 87 ? 27.187 17.677 -17.485 1.00 98.25 87 LEU A CA 1
ATOM 630 C C . LEU A 1 87 ? 28.644 17.714 -17.948 1.00 98.25 87 LEU A C 1
ATOM 632 O O . LEU A 1 87 ? 28.962 18.232 -19.017 1.00 98.25 87 LEU A O 1
ATOM 636 N N . GLU A 1 88 ? 29.529 17.130 -17.151 1.00 98.25 88 GLU A N 1
ATOM 637 C CA . GLU A 1 88 ? 30.967 17.048 -17.404 1.00 98.25 88 GLU A CA 1
ATOM 638 C C . GLU A 1 88 ? 31.414 15.579 -17.297 1.00 98.25 88 GLU A C 1
ATOM 640 O O . GLU A 1 88 ? 31.486 15.053 -16.183 1.00 98.25 88 GLU A O 1
ATOM 645 N N . PRO A 1 89 ? 31.664 14.879 -18.422 1.00 98.12 89 PRO A N 1
ATOM 646 C CA . PRO A 1 89 ? 32.228 13.533 -18.387 1.00 98.12 89 PRO A CA 1
ATOM 647 C C . PRO A 1 89 ? 33.676 13.574 -17.902 1.00 98.12 89 PRO A C 1
ATOM 649 O O . PRO A 1 89 ? 34.441 14.455 -18.298 1.00 98.12 89 PRO A O 1
ATOM 652 N N . GLU A 1 90 ? 34.090 12.576 -17.127 1.00 97.38 90 GLU A N 1
ATOM 653 C CA . GLU A 1 90 ? 35.488 12.411 -16.743 1.00 97.38 90 GLU A CA 1
ATOM 654 C C . GLU A 1 90 ? 36.388 12.357 -17.990 1.00 97.38 90 GLU A C 1
ATOM 656 O O . GLU A 1 90 ? 36.152 11.597 -18.933 1.00 97.38 90 GLU A O 1
ATOM 661 N N . GLY A 1 91 ? 37.405 13.224 -18.021 1.00 93.69 91 GLY A N 1
ATOM 662 C CA . GLY A 1 91 ? 38.331 13.337 -19.150 1.00 93.69 91 GLY A CA 1
ATOM 663 C C . GLY A 1 91 ? 37.734 13.931 -20.435 1.00 93.69 91 GLY A C 1
ATOM 664 O O . GLY A 1 91 ? 38.343 13.788 -21.495 1.00 93.69 91 GLY A O 1
ATOM 665 N N . GLY A 1 92 ? 36.562 14.574 -20.386 1.00 93.81 92 GLY A N 1
ATOM 666 C CA . GLY A 1 92 ? 35.963 15.264 -21.532 1.00 93.81 92 GLY A CA 1
ATOM 667 C C . GLY A 1 92 ? 35.517 16.696 -21.232 1.00 93.81 92 GLY A C 1
ATOM 668 O O . GLY A 1 92 ? 35.662 17.194 -20.123 1.00 93.81 92 GLY A O 1
ATOM 669 N N . GLU A 1 93 ? 34.987 17.370 -22.254 1.00 95.31 93 GLU A N 1
ATOM 670 C CA . GLU A 1 93 ? 34.499 18.748 -22.133 1.00 95.31 93 GLU A CA 1
ATOM 671 C C . GLU A 1 93 ? 33.093 18.797 -21.522 1.00 95.31 93 GLU A C 1
ATOM 673 O O . GLU A 1 93 ? 32.231 17.974 -21.849 1.00 95.31 93 GLU A O 1
ATOM 678 N N . SER A 1 94 ? 32.856 19.788 -20.658 1.00 96.25 94 SER A N 1
ATOM 679 C CA . SER A 1 94 ? 31.527 20.069 -20.115 1.00 96.25 94 SER A CA 1
ATOM 680 C C . SER A 1 94 ? 30.580 20.565 -21.205 1.00 96.25 94 SER A C 1
ATOM 682 O O . SER A 1 94 ? 30.977 21.384 -22.035 1.00 96.25 94 SER A O 1
ATOM 684 N N . PHE A 1 95 ? 29.313 20.167 -21.147 1.00 97.31 95 PHE A N 1
ATOM 685 C CA . PHE A 1 95 ? 28.270 20.663 -22.040 1.00 97.31 95 PHE A CA 1
ATOM 686 C C . PHE A 1 95 ? 26.986 20.997 -21.273 1.00 97.31 95 PHE A C 1
ATOM 688 O O . PHE A 1 95 ? 26.668 20.387 -20.252 1.00 97.31 95 PHE A O 1
ATOM 695 N N . GLU A 1 96 ? 26.251 21.983 -21.781 1.00 97.19 96 GLU A N 1
ATOM 696 C CA . GLU A 1 96 ? 24.951 22.407 -21.254 1.00 97.19 96 GLU A CA 1
ATOM 697 C C . GLU A 1 96 ? 23.851 21.429 -21.679 1.00 97.19 96 GLU A C 1
ATOM 699 O O . GLU A 1 96 ? 23.828 20.983 -22.829 1.00 97.19 96 GLU A O 1
ATOM 704 N N . ILE A 1 97 ? 22.912 21.147 -20.775 1.00 97.81 97 ILE A N 1
ATOM 705 C CA . ILE A 1 97 ? 21.653 20.450 -21.097 1.00 97.81 97 ILE A CA 1
ATOM 706 C C . ILE A 1 97 ? 20.427 21.345 -20.870 1.00 97.81 97 ILE A C 1
ATOM 708 O O . ILE A 1 97 ? 19.402 21.169 -21.528 1.00 97.81 97 ILE A O 1
ATOM 712 N N . LEU A 1 98 ? 20.554 22.334 -19.980 1.00 98.19 98 LEU A N 1
ATOM 713 C CA . LEU A 1 98 ? 19.571 23.380 -19.723 1.00 98.19 98 LEU A CA 1
ATOM 714 C C . LEU A 1 98 ? 20.312 24.705 -19.538 1.00 98.19 98 LEU A C 1
ATOM 716 O O . LEU A 1 98 ? 21.164 24.816 -18.665 1.00 98.19 98 LEU A O 1
ATOM 720 N N . GLN A 1 99 ? 19.968 25.704 -20.342 1.00 97.50 99 GLN A N 1
ATOM 721 C CA . GLN A 1 99 ? 20.509 27.058 -20.263 1.00 97.50 99 GLN A CA 1
ATOM 722 C C . GLN A 1 99 ? 19.487 28.029 -19.647 1.00 97.50 99 GLN A C 1
ATOM 724 O O . GLN A 1 99 ? 18.275 27.801 -19.782 1.00 97.50 99 GLN A O 1
ATOM 729 N N . PRO A 1 100 ? 19.946 29.175 -19.098 1.00 94.81 100 PRO A N 1
ATOM 730 C CA . PRO A 1 100 ? 19.059 30.239 -18.642 1.00 94.81 100 PRO A CA 1
ATOM 731 C C . PRO A 1 100 ? 18.066 30.677 -19.725 1.00 94.81 100 PRO A C 1
ATOM 733 O O . PRO A 1 100 ? 18.371 30.677 -20.931 1.00 94.81 100 PRO A O 1
ATOM 736 N N . GLY A 1 101 ? 16.876 31.071 -19.278 1.00 92.19 101 GLY A N 1
ATOM 737 C CA . GLY A 1 101 ? 15.710 31.325 -20.120 1.00 92.19 101 GLY A CA 1
ATOM 738 C C . GLY A 1 101 ? 14.930 30.062 -20.501 1.00 92.19 101 GLY A C 1
ATOM 739 O O . GLY A 1 101 ? 14.197 30.102 -21.484 1.00 92.19 101 GLY A O 1
ATOM 740 N N . ILE A 1 102 ? 15.094 28.957 -19.756 1.00 92.69 102 ILE A N 1
ATOM 741 C CA . ILE A 1 102 ? 14.404 27.670 -19.980 1.00 92.69 102 ILE A CA 1
ATOM 742 C C . ILE A 1 102 ? 14.687 27.124 -21.392 1.00 92.69 102 ILE A C 1
ATOM 744 O O . ILE A 1 102 ? 13.793 26.736 -22.144 1.00 92.69 102 ILE A O 1
ATOM 748 N N . ARG A 1 103 ? 15.964 27.140 -21.790 1.00 95.31 103 ARG A N 1
ATOM 749 C CA . ARG A 1 103 ? 16.399 26.678 -23.114 1.00 95.31 103 ARG A CA 1
ATOM 750 C C . ARG A 1 103 ? 17.104 25.337 -22.991 1.00 95.31 103 ARG A C 1
ATOM 752 O O . ARG A 1 103 ? 18.240 25.272 -22.527 1.00 95.31 103 ARG A O 1
ATOM 759 N N . PHE A 1 104 ? 16.429 24.272 -23.404 1.00 95.19 104 PHE A N 1
ATOM 760 C CA . PHE A 1 104 ? 17.015 22.935 -23.467 1.00 95.19 104 PHE A CA 1
ATOM 761 C C . PHE A 1 104 ? 17.984 22.833 -24.648 1.00 95.19 104 PHE A C 1
ATOM 763 O O . PHE A 1 104 ? 17.720 23.381 -25.720 1.00 95.19 104 PHE A O 1
ATOM 770 N N . ALA A 1 105 ? 19.115 22.157 -24.447 1.00 95.75 105 ALA A N 1
ATOM 771 C CA . ALA A 1 105 ? 20.073 21.905 -25.521 1.00 95.75 105 ALA A CA 1
ATOM 772 C C . ALA A 1 105 ? 19.549 20.848 -26.512 1.00 95.75 105 ALA A C 1
ATOM 774 O O . ALA A 1 105 ? 18.661 20.062 -26.184 1.00 95.75 105 ALA A O 1
ATOM 775 N N . ASP A 1 106 ? 20.135 20.779 -27.711 1.00 93.56 106 ASP A N 1
ATOM 776 C CA . ASP A 1 106 ? 19.752 19.791 -28.727 1.00 93.56 106 ASP A CA 1
ATOM 777 C C . ASP A 1 106 ? 19.805 18.352 -28.179 1.00 93.56 106 ASP A C 1
ATOM 779 O O . ASP A 1 106 ? 20.819 17.902 -27.633 1.00 93.56 106 ASP A O 1
ATOM 783 N N . GLY A 1 107 ? 18.703 17.615 -28.351 1.00 92.31 107 GLY A N 1
ATOM 784 C CA . GLY A 1 107 ? 18.538 16.252 -27.831 1.00 92.31 107 GLY A CA 1
ATOM 785 C C . GLY A 1 107 ? 18.045 16.169 -26.381 1.00 92.31 107 GLY A C 1
ATOM 786 O O . GLY A 1 107 ? 17.864 15.058 -25.879 1.00 92.31 107 GLY A O 1
ATOM 787 N N . TYR A 1 108 ? 17.790 17.312 -25.739 1.00 95.25 108 TYR A N 1
ATOM 788 C CA . TYR A 1 108 ? 17.171 17.421 -24.422 1.00 95.25 108 TYR A CA 1
ATOM 789 C C . TYR A 1 108 ? 15.833 18.154 -24.520 1.00 95.25 108 TYR A C 1
ATOM 791 O O . TYR A 1 108 ? 15.629 19.035 -25.354 1.00 95.25 108 TYR A O 1
ATOM 799 N N . SER A 1 109 ? 14.906 17.782 -23.651 1.00 92.62 109 SER A N 1
ATOM 800 C CA . SER A 1 109 ? 13.601 18.430 -23.512 1.00 92.62 109 SER A CA 1
ATOM 801 C C . SER A 1 109 ? 13.171 18.350 -22.058 1.00 92.62 109 SER A C 1
ATOM 803 O O . SER A 1 109 ? 13.765 17.603 -21.289 1.00 92.62 109 SER A O 1
ATOM 805 N N . GLY A 1 110 ? 12.153 19.086 -21.641 1.00 90.88 110 GLY A N 1
ATOM 806 C CA . GLY A 1 110 ? 11.721 18.985 -20.259 1.00 90.88 110 GLY A CA 1
ATOM 807 C C . GLY A 1 110 ? 10.824 20.119 -19.833 1.00 90.88 110 GLY A C 1
ATOM 808 O O . GLY A 1 110 ? 10.242 20.826 -20.655 1.00 90.88 110 GLY A O 1
ATOM 809 N N . ARG A 1 111 ? 10.710 20.283 -18.519 1.00 90.62 111 ARG A N 1
ATOM 810 C CA . ARG A 1 111 ? 9.887 21.325 -17.922 1.00 90.62 111 ARG A CA 1
ATOM 811 C C . ARG A 1 111 ? 10.361 21.689 -16.526 1.00 90.62 111 ARG A C 1
ATOM 813 O O . ARG A 1 111 ? 10.888 20.851 -15.796 1.00 90.62 111 ARG A O 1
ATOM 820 N N . LEU A 1 112 ? 10.115 22.943 -16.173 1.00 91.56 112 LEU A N 1
ATOM 821 C CA . LEU A 1 112 ? 10.263 23.468 -14.827 1.00 91.56 112 LEU A CA 1
ATOM 822 C C . LEU A 1 112 ? 8.861 23.781 -14.317 1.00 91.56 112 LEU A C 1
ATOM 824 O O . LEU A 1 112 ? 8.099 24.461 -15.004 1.00 91.56 112 LEU A O 1
ATOM 828 N N . PHE A 1 113 ? 8.491 23.233 -13.169 1.00 84.56 113 PHE A N 1
ATOM 829 C CA . PHE A 1 113 ? 7.135 23.344 -12.639 1.00 84.56 113 PHE A CA 1
ATOM 830 C C . PHE A 1 113 ? 7.161 23.410 -11.111 1.00 84.56 113 PHE A C 1
ATOM 832 O O . PHE A 1 113 ? 8.118 22.937 -10.492 1.00 84.56 113 PHE A O 1
ATOM 839 N N . PRO A 1 114 ? 6.144 24.020 -10.483 1.00 76.06 114 PRO A N 1
ATOM 840 C CA . PRO A 1 114 ? 6.049 24.025 -9.033 1.00 76.06 114 PRO A CA 1
ATOM 841 C C . PRO A 1 114 ? 5.907 22.590 -8.509 1.00 76.06 114 PRO A C 1
ATOM 843 O O . PRO A 1 114 ? 5.095 21.811 -9.004 1.00 76.06 114 PRO A O 1
ATOM 846 N N . GLY A 1 115 ? 6.704 22.251 -7.502 1.00 71.81 115 GLY A N 1
ATOM 847 C CA . GLY A 1 115 ? 6.517 21.065 -6.675 1.00 71.81 115 GLY A CA 1
ATOM 848 C C . GLY A 1 115 ? 5.880 21.423 -5.336 1.00 71.81 115 GLY A C 1
ATOM 849 O O . GLY A 1 115 ? 5.778 22.594 -4.966 1.00 71.81 115 GLY A O 1
ATOM 850 N N . SER A 1 116 ? 5.500 20.398 -4.581 1.00 55.47 116 SER A N 1
ATOM 851 C CA . SER A 1 116 ? 5.163 20.525 -3.165 1.00 55.47 116 SER A CA 1
ATOM 852 C C . SER A 1 116 ? 6.180 19.726 -2.350 1.00 55.47 116 SER A C 1
ATOM 854 O O . SER A 1 116 ? 6.221 18.503 -2.429 1.00 55.47 116 SER A O 1
ATOM 856 N N . ASP A 1 117 ? 7.032 20.418 -1.592 1.00 50.12 117 ASP A N 1
ATOM 857 C CA . ASP A 1 117 ? 7.750 19.816 -0.468 1.00 50.12 117 ASP A CA 1
ATOM 858 C C . ASP A 1 117 ? 7.178 20.406 0.819 1.00 50.12 117 ASP A C 1
ATOM 860 O O . ASP A 1 117 ? 7.102 21.623 1.004 1.00 50.12 117 ASP A O 1
ATOM 864 N N . GLN A 1 118 ? 6.727 19.520 1.697 1.00 40.44 118 GLN A N 1
ATOM 865 C CA . GLN A 1 118 ? 5.941 19.871 2.871 1.00 40.44 118 GLN A CA 1
ATOM 866 C C . GLN A 1 118 ? 6.765 20.564 3.965 1.00 40.44 118 GLN A C 1
ATOM 868 O O . GLN A 1 118 ? 6.193 21.190 4.853 1.00 40.44 118 GLN A O 1
ATOM 873 N N . GLN A 1 119 ? 8.100 20.479 3.904 1.00 38.91 119 GLN A N 1
ATOM 874 C CA . GLN A 1 119 ? 8.990 21.040 4.926 1.00 38.91 119 GLN A CA 1
ATOM 875 C C . GLN A 1 119 ? 9.576 22.415 4.584 1.00 38.91 119 GLN A C 1
ATOM 877 O O . GLN A 1 119 ? 10.125 23.063 5.475 1.00 38.91 119 GLN A O 1
ATOM 882 N N . SER A 1 120 ? 9.526 22.855 3.324 1.00 43.06 120 SER A N 1
ATOM 883 C CA . SER A 1 120 ? 10.496 23.850 2.844 1.00 43.06 120 SER A CA 1
ATOM 884 C C . SER A 1 120 ? 9.920 24.969 1.956 1.00 43.06 120 SER A C 1
ATOM 886 O O . SER A 1 120 ? 10.625 25.934 1.671 1.00 43.06 120 SER A O 1
ATOM 888 N N . GLY A 1 121 ? 8.626 24.930 1.614 1.00 53.47 121 GLY A N 1
ATOM 889 C CA . GLY A 1 121 ? 7.931 26.011 0.900 1.00 53.47 121 GLY A CA 1
ATOM 890 C C . GLY A 1 121 ? 7.797 25.774 -0.609 1.00 53.47 121 GLY A C 1
ATOM 891 O O . GLY A 1 121 ? 7.776 24.634 -1.076 1.00 53.47 121 GLY A O 1
ATOM 892 N N . ARG A 1 122 ? 7.651 26.858 -1.391 1.00 69.62 122 ARG A N 1
ATOM 893 C CA . ARG A 1 122 ? 7.507 26.809 -2.862 1.00 69.62 122 ARG A CA 1
ATOM 894 C C . ARG A 1 122 ? 8.742 26.148 -3.492 1.00 69.62 122 ARG A C 1
ATOM 896 O O . ARG A 1 122 ? 9.777 26.786 -3.654 1.00 69.62 122 ARG A O 1
ATOM 903 N N . THR A 1 123 ? 8.615 24.875 -3.861 1.00 85.00 123 THR A N 1
ATOM 904 C CA . THR A 1 123 ? 9.664 24.110 -4.548 1.00 85.00 123 THR A CA 1
ATOM 905 C C . THR A 1 123 ? 9.568 24.337 -6.051 1.00 85.00 123 THR A C 1
ATOM 907 O O . THR A 1 123 ? 8.478 24.277 -6.617 1.00 85.00 123 THR A O 1
ATOM 910 N N . LEU A 1 124 ? 10.703 24.543 -6.714 1.00 90.94 124 LEU A N 1
ATOM 911 C CA . LEU A 1 124 ? 10.810 24.467 -8.166 1.00 90.94 124 LEU A CA 1
ATOM 912 C C . LEU A 1 124 ? 11.380 23.102 -8.552 1.00 90.94 124 LEU A C 1
ATOM 914 O O . LEU A 1 124 ? 12.508 22.769 -8.195 1.00 90.94 124 LEU A O 1
ATOM 918 N N . VAL A 1 125 ? 10.613 22.313 -9.296 1.00 92.56 125 VAL A N 1
ATOM 919 C CA . VAL A 1 125 ? 11.060 21.029 -9.835 1.00 92.56 125 VAL A CA 1
ATOM 920 C C . VAL A 1 125 ? 11.580 21.239 -11.247 1.00 92.56 125 VAL A C 1
ATOM 922 O O . VAL A 1 125 ? 10.863 21.746 -12.109 1.00 92.56 125 VAL A O 1
ATOM 925 N N . VAL A 1 126 ? 12.817 20.815 -11.492 1.00 96.00 126 VAL A N 1
ATOM 926 C CA . VAL A 1 126 ? 13.447 20.800 -12.813 1.00 96.00 126 VAL A CA 1
ATOM 927 C C . VAL A 1 126 ? 13.477 19.360 -13.312 1.00 96.00 126 VAL A C 1
ATOM 929 O O . VAL A 1 126 ? 14.129 18.509 -12.707 1.00 96.00 126 VAL A O 1
ATOM 932 N N . TYR A 1 127 ? 12.785 19.080 -14.416 1.00 95.44 127 TYR A N 1
ATOM 933 C CA . TYR A 1 127 ? 12.838 17.787 -15.098 1.00 95.44 127 TYR A CA 1
ATOM 934 C C . TYR A 1 127 ? 13.404 17.957 -16.506 1.00 95.44 127 TYR A C 1
ATOM 936 O O . TYR A 1 127 ? 12.864 18.734 -17.296 1.00 95.44 127 TYR A O 1
ATOM 944 N N . VAL A 1 128 ? 14.461 17.210 -16.826 1.00 96.31 128 VAL A N 1
ATOM 945 C CA . VAL A 1 128 ? 15.089 17.157 -18.152 1.00 96.31 128 VAL A CA 1
ATOM 946 C C . VAL A 1 128 ? 15.041 15.720 -18.664 1.00 96.31 128 VAL A C 1
ATOM 948 O O . VAL A 1 128 ? 15.721 14.851 -18.129 1.00 96.31 128 VAL A O 1
ATOM 951 N N . ASP A 1 129 ? 14.265 15.456 -19.709 1.00 93.75 129 ASP A N 1
ATOM 952 C CA . ASP A 1 129 ? 14.334 14.214 -20.474 1.00 93.75 129 ASP A CA 1
ATOM 953 C C . ASP A 1 129 ? 15.472 14.275 -21.505 1.00 93.75 129 ASP A C 1
ATOM 955 O O . ASP A 1 129 ? 15.722 15.315 -22.123 1.00 93.75 129 ASP A O 1
ATOM 959 N N . SER A 1 130 ? 16.145 13.145 -21.710 1.00 93.00 130 SER A N 1
ATOM 960 C CA . SER A 1 130 ? 17.260 13.010 -22.646 1.00 93.00 130 SER A CA 1
ATOM 961 C C . SER A 1 130 ? 16.954 11.967 -23.713 1.00 93.00 130 SER A C 1
ATOM 963 O O . SER A 1 130 ? 16.665 10.810 -23.406 1.00 93.00 130 SER A O 1
ATOM 965 N N . GLN A 1 131 ? 17.098 12.362 -24.978 1.00 89.12 131 GLN A N 1
ATOM 966 C CA . GLN A 1 131 ? 17.167 11.441 -26.119 1.00 89.12 131 GLN A CA 1
ATOM 967 C C . GLN A 1 131 ? 18.619 11.131 -26.518 1.00 89.12 131 GLN A C 1
ATOM 969 O O . GLN A 1 131 ? 18.878 10.219 -27.310 1.00 89.12 131 GLN A O 1
ATOM 974 N N . ARG A 1 132 ? 19.578 11.887 -25.968 1.00 93.25 132 ARG A N 1
ATOM 975 C CA . ARG A 1 132 ? 21.006 11.755 -26.245 1.00 93.25 132 ARG A CA 1
ATOM 976 C C . ARG A 1 132 ? 21.640 10.726 -25.313 1.00 93.25 132 ARG A C 1
ATOM 978 O O . ARG A 1 132 ? 21.480 10.799 -24.097 1.00 93.25 132 ARG A O 1
ATOM 985 N N . GLU A 1 133 ? 22.397 9.799 -25.892 1.00 95.50 133 GLU A N 1
ATOM 986 C CA . GLU A 1 133 ? 23.223 8.870 -25.120 1.00 95.50 133 GLU A CA 1
ATOM 987 C C . GLU A 1 133 ? 24.406 9.604 -24.484 1.00 95.50 133 GLU A C 1
ATOM 989 O O . GLU A 1 133 ? 25.147 10.341 -25.147 1.00 95.50 133 GLU A O 1
ATOM 994 N N . LEU A 1 134 ? 24.594 9.370 -23.191 1.00 96.94 134 LEU A N 1
ATOM 995 C CA . LEU A 1 134 ? 25.829 9.671 -22.488 1.00 96.94 134 LEU A CA 1
ATOM 996 C C . LEU A 1 134 ? 26.906 8.632 -22.831 1.00 96.94 134 LEU A C 1
ATOM 998 O O . LEU A 1 134 ? 26.614 7.527 -23.288 1.00 96.94 134 LEU A O 1
ATOM 1002 N N . LYS A 1 135 ? 28.175 8.983 -22.602 1.00 97.50 135 LYS A N 1
ATOM 1003 C CA . LYS A 1 135 ? 29.290 8.051 -22.794 1.00 97.50 135 LYS A CA 1
ATOM 1004 C C . LYS A 1 135 ? 29.127 6.870 -21.827 1.00 97.50 135 LYS A C 1
ATOM 1006 O O . LYS A 1 135 ? 28.844 7.114 -20.654 1.00 97.50 135 LYS A O 1
ATOM 1011 N N . PRO A 1 136 ? 29.319 5.623 -22.278 1.00 97.62 136 PRO A N 1
ATOM 1012 C CA . PRO A 1 136 ? 29.209 4.450 -21.418 1.00 97.62 136 PRO A CA 1
ATOM 1013 C C . PRO A 1 136 ? 30.360 4.363 -20.410 1.00 97.62 136 PRO A C 1
ATOM 1015 O O . PRO A 1 136 ? 31.452 4.870 -20.674 1.00 97.62 136 PRO A O 1
ATOM 1018 N N . SER A 1 137 ? 30.119 3.712 -19.268 1.00 97.56 137 SER A N 1
ATOM 1019 C CA . SER A 1 137 ? 31.094 3.488 -18.184 1.00 97.56 137 SER A CA 1
ATOM 1020 C C . SER A 1 137 ? 31.876 4.744 -17.787 1.00 97.56 137 SER A C 1
ATOM 1022 O O . SER A 1 137 ? 33.072 4.685 -17.507 1.00 97.56 137 SER A O 1
ATOM 1024 N N . THR A 1 138 ? 31.221 5.902 -17.829 1.00 98.44 138 THR A N 1
ATOM 1025 C CA . THR A 1 138 ? 31.867 7.202 -17.662 1.00 98.44 138 THR A CA 1
ATOM 1026 C C . THR A 1 138 ? 31.297 7.888 -16.426 1.00 98.44 138 THR A C 1
ATOM 1028 O O . THR A 1 138 ? 30.081 8.083 -16.341 1.00 98.44 138 THR A O 1
ATOM 1031 N N . PRO A 1 139 ? 32.141 8.290 -15.463 1.00 98.56 139 PRO A N 1
ATOM 1032 C CA . PRO A 1 139 ? 31.716 9.184 -14.402 1.00 98.56 139 PRO A CA 1
ATOM 1033 C C . PRO A 1 139 ? 31.358 10.555 -14.976 1.00 98.56 139 PRO A C 1
ATOM 1035 O O . PRO A 1 139 ? 32.117 11.138 -15.747 1.00 98.56 139 PRO A O 1
ATOM 1038 N N . TYR A 1 140 ? 30.208 11.084 -14.583 1.00 98.62 140 TYR A N 1
ATOM 1039 C CA . TYR A 1 140 ? 29.762 12.427 -14.923 1.00 98.62 140 TYR A CA 1
ATOM 1040 C C . TYR A 1 140 ? 29.678 13.274 -13.662 1.00 98.62 140 TYR A C 1
ATOM 1042 O O . TYR A 1 140 ? 29.143 12.836 -12.646 1.00 98.62 140 TYR A O 1
ATOM 1050 N N . THR A 1 141 ? 30.181 14.504 -13.739 1.00 98.50 141 THR A N 1
ATOM 1051 C CA . THR A 1 141 ? 29.883 15.559 -12.767 1.00 98.50 141 THR A CA 1
ATOM 1052 C C . THR A 1 141 ? 28.726 16.388 -13.311 1.00 98.50 141 THR A C 1
ATOM 1054 O O . THR A 1 141 ? 28.814 16.920 -14.416 1.00 98.50 141 THR A O 1
ATOM 1057 N N . ILE A 1 142 ? 27.643 16.489 -12.549 1.00 98.25 142 ILE A N 1
ATOM 1058 C CA . ILE A 1 142 ? 26.534 17.400 -12.835 1.00 98.25 142 ILE A CA 1
ATOM 1059 C C . ILE A 1 142 ? 26.707 18.666 -12.007 1.00 98.25 142 ILE A C 1
ATOM 1061 O O . ILE A 1 142 ? 27.110 18.600 -10.846 1.00 98.25 142 ILE A O 1
ATOM 1065 N N . ARG A 1 143 ? 26.431 19.814 -12.625 1.00 98.25 143 ARG A N 1
ATOM 1066 C CA . ARG A 1 143 ? 26.465 21.129 -11.984 1.00 98.25 143 ARG A CA 1
ATOM 1067 C C . ARG A 1 143 ? 25.153 21.841 -12.261 1.00 98.25 143 ARG A C 1
ATOM 1069 O O . ARG A 1 143 ? 24.798 22.019 -13.426 1.00 98.25 143 ARG A O 1
ATOM 1076 N N . VAL A 1 144 ? 24.465 22.232 -11.199 1.00 98.25 144 VAL A N 1
ATOM 1077 C CA . VAL A 1 144 ? 23.236 23.022 -11.234 1.00 98.25 144 VAL A CA 1
ATOM 1078 C C . VAL A 1 144 ? 23.541 24.411 -10.699 1.00 98.25 144 VAL A C 1
ATOM 1080 O O . VAL A 1 144 ? 24.123 24.550 -9.624 1.00 98.25 144 VAL A O 1
ATOM 1083 N N . GLU A 1 145 ? 23.122 25.433 -11.434 1.00 97.69 145 GLU A N 1
ATOM 1084 C CA . GLU A 1 145 ? 23.139 26.820 -10.976 1.00 97.69 145 GLU A CA 1
ATOM 1085 C C . GLU A 1 145 ? 21.705 27.346 -10.976 1.00 97.69 145 GLU A C 1
ATOM 1087 O O . GLU A 1 145 ? 20.902 26.997 -11.842 1.00 97.69 145 GLU A O 1
ATOM 1092 N N . ALA A 1 146 ? 21.369 28.158 -9.978 1.00 96.81 146 ALA A N 1
ATOM 1093 C CA . ALA A 1 146 ? 20.052 28.759 -9.842 1.00 96.81 146 ALA A CA 1
ATOM 1094 C C . ALA A 1 146 ? 20.148 30.077 -9.068 1.00 96.81 146 ALA A C 1
ATOM 1096 O O . ALA A 1 146 ? 21.003 30.235 -8.190 1.00 96.81 146 ALA A O 1
ATOM 1097 N N . GLY A 1 147 ? 19.244 30.997 -9.393 1.00 94.62 147 GLY A N 1
ATOM 1098 C CA . GLY A 1 147 ? 19.004 32.254 -8.700 1.00 94.62 147 GLY A CA 1
ATOM 1099 C C . GLY A 1 147 ? 17.552 32.358 -8.234 1.00 94.62 147 GLY A C 1
ATOM 1100 O O . GLY A 1 147 ? 16.652 31.677 -8.728 1.00 94.62 147 GLY A O 1
ATOM 1101 N N . SER A 1 148 ? 17.325 33.206 -7.246 1.00 92.31 148 SER A N 1
ATOM 1102 C CA . SER A 1 148 ? 16.011 33.436 -6.646 1.00 92.31 148 SER A CA 1
ATOM 1103 C C . SER A 1 148 ? 15.536 34.861 -6.896 1.00 92.31 148 SER A C 1
ATOM 1105 O O . SER A 1 148 ? 16.317 35.728 -7.302 1.00 92.31 148 SER A O 1
ATOM 1107 N N . ALA A 1 149 ? 14.255 35.111 -6.636 1.00 86.94 149 ALA A N 1
ATOM 1108 C CA . ALA A 1 149 ? 13.655 36.427 -6.800 1.00 86.94 149 ALA A CA 1
ATOM 1109 C C . ALA A 1 149 ? 14.301 37.481 -5.889 1.00 86.94 149 ALA A C 1
ATOM 1111 O O . ALA A 1 149 ? 14.381 38.650 -6.268 1.00 86.94 149 ALA A O 1
ATOM 1112 N N . HIS A 1 150 ? 14.804 37.076 -4.718 1.00 87.38 150 HIS A N 1
ATOM 1113 C CA . HIS A 1 150 ? 15.469 37.969 -3.765 1.00 87.38 150 HIS A CA 1
ATOM 1114 C C . HIS A 1 150 ? 17.002 37.866 -3.772 1.00 87.38 150 HIS A C 1
ATOM 1116 O O . HIS A 1 150 ? 17.669 38.389 -2.879 1.00 87.38 150 HIS A O 1
ATOM 1122 N N . GLY A 1 151 ? 17.587 37.267 -4.813 1.00 86.62 151 GLY A N 1
ATOM 1123 C CA . GLY A 1 151 ? 19.029 37.322 -5.066 1.00 86.62 151 GLY A CA 1
ATOM 1124 C C . GLY A 1 151 ? 19.877 36.283 -4.326 1.00 86.62 151 GLY A C 1
ATOM 1125 O O . GLY A 1 151 ? 21.101 36.323 -4.443 1.00 86.62 151 GLY A O 1
ATOM 1126 N N . ALA A 1 152 ? 19.268 35.328 -3.617 1.00 89.50 152 ALA A N 1
ATOM 1127 C CA . ALA A 1 152 ? 19.949 34.109 -3.183 1.0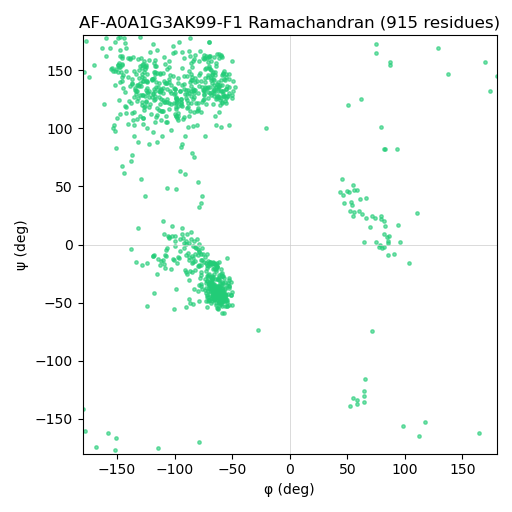0 89.50 152 ALA A CA 1
ATOM 1128 C C . ALA A 1 152 ? 20.370 33.254 -4.388 1.00 89.50 152 ALA A C 1
ATOM 1130 O O . ALA A 1 152 ? 19.683 33.231 -5.416 1.00 89.50 152 ALA A O 1
ATOM 1131 N N . THR A 1 153 ? 21.476 32.526 -4.243 1.00 92.44 153 THR A N 1
ATOM 1132 C CA . THR A 1 153 ? 22.033 31.638 -5.271 1.00 92.44 153 THR A CA 1
ATOM 1133 C C . THR A 1 153 ? 22.295 30.245 -4.709 1.00 92.44 153 THR A C 1
ATOM 1135 O O . THR A 1 153 ? 22.540 30.078 -3.513 1.00 92.44 153 THR A O 1
ATOM 1138 N N . LEU A 1 154 ? 22.240 29.228 -5.574 1.00 94.12 154 LEU A N 1
ATOM 1139 C CA . LEU A 1 154 ? 22.678 27.875 -5.227 1.00 94.12 154 LEU A CA 1
ATOM 1140 C C . LEU A 1 154 ? 24.210 27.834 -5.234 1.00 94.12 154 LEU A C 1
ATOM 1142 O O . LEU A 1 154 ? 24.839 28.159 -6.243 1.00 94.12 154 LEU A O 1
ATOM 1146 N N . THR A 1 155 ? 24.821 27.448 -4.113 1.00 93.19 155 THR A N 1
ATOM 1147 C CA . THR A 1 155 ? 26.284 27.366 -4.025 1.00 93.19 155 THR A CA 1
ATOM 1148 C C . THR A 1 155 ? 26.827 26.264 -4.937 1.00 93.19 155 THR A C 1
ATOM 1150 O O . THR A 1 155 ? 26.191 25.229 -5.140 1.00 93.19 155 THR A O 1
ATOM 1153 N N . ALA A 1 156 ? 28.038 26.456 -5.470 1.00 92.44 156 ALA A N 1
ATOM 1154 C CA . ALA A 1 156 ? 28.656 25.477 -6.367 1.00 92.44 156 ALA A CA 1
ATOM 1155 C C . ALA A 1 156 ? 28.824 24.096 -5.709 1.00 92.44 156 ALA A C 1
ATOM 1157 O O . ALA A 1 156 ? 28.687 23.081 -6.385 1.00 92.44 156 ALA A O 1
ATOM 1158 N N . GLU A 1 157 ? 29.101 24.054 -4.404 1.00 93.12 157 GLU A N 1
ATOM 1159 C CA . GLU A 1 157 ? 29.194 22.809 -3.637 1.00 93.12 157 GLU A CA 1
ATOM 1160 C C . GLU A 1 157 ? 27.829 22.117 -3.523 1.00 93.12 157 GLU A C 1
ATOM 1162 O O . GLU A 1 157 ? 27.714 20.940 -3.852 1.00 93.12 157 GLU A O 1
ATOM 1167 N N . ALA A 1 158 ? 26.774 22.850 -3.146 1.00 92.00 158 ALA A N 1
ATOM 1168 C CA . ALA A 1 158 ? 25.431 22.286 -3.002 1.00 92.00 158 ALA A CA 1
ATOM 1169 C C . ALA A 1 158 ? 24.804 21.853 -4.341 1.00 92.00 158 ALA A C 1
ATOM 1171 O O . ALA A 1 158 ? 24.000 20.921 -4.372 1.00 92.00 158 ALA A O 1
ATOM 1172 N N . GLY A 1 159 ? 25.168 22.520 -5.440 1.00 95.38 159 GLY A N 1
ATOM 1173 C CA . GLY A 1 159 ? 24.687 22.236 -6.793 1.00 95.38 159 GLY A CA 1
ATOM 1174 C C . GLY A 1 159 ? 25.520 21.227 -7.589 1.00 95.38 159 GLY A C 1
ATOM 1175 O O . GLY A 1 159 ? 25.211 21.011 -8.759 1.00 95.38 159 GLY A O 1
ATOM 1176 N N . THR A 1 160 ? 26.567 20.621 -7.014 1.00 97.62 160 THR A N 1
ATOM 1177 C CA . THR A 1 160 ? 27.458 19.694 -7.735 1.00 97.62 160 THR A CA 1
ATOM 1178 C C . THR A 1 160 ? 27.445 18.295 -7.124 1.00 97.62 160 THR A C 1
ATOM 1180 O O . THR A 1 160 ? 27.685 18.131 -5.933 1.00 97.62 160 THR A O 1
ATOM 1183 N N . TRP A 1 161 ? 27.244 17.265 -7.947 1.00 97.81 161 TRP A N 1
ATOM 1184 C CA . TRP A 1 161 ? 27.427 15.863 -7.546 1.00 97.81 161 TRP A CA 1
ATOM 1185 C C . TRP A 1 161 ? 27.873 14.998 -8.730 1.00 97.81 161 TRP A C 1
ATOM 1187 O O . TRP A 1 161 ? 28.050 15.490 -9.847 1.00 97.81 161 TRP A O 1
ATOM 1197 N N . ARG A 1 162 ? 28.113 13.704 -8.485 1.00 97.94 162 ARG A N 1
ATOM 1198 C CA . ARG A 1 162 ? 28.569 12.748 -9.504 1.00 97.94 162 ARG A CA 1
ATOM 1199 C C . ARG A 1 162 ? 27.672 11.525 -9.602 1.00 97.94 162 ARG A C 1
ATOM 1201 O O . ARG A 1 162 ? 27.115 11.100 -8.597 1.00 97.94 162 ARG A O 1
ATOM 1208 N N . PHE A 1 163 ? 27.617 10.936 -10.789 1.00 98.12 163 PHE A N 1
ATOM 1209 C CA . PHE A 1 163 ? 27.063 9.605 -11.049 1.00 98.12 163 PHE A CA 1
ATOM 1210 C C . PHE A 1 163 ? 27.916 8.892 -12.106 1.00 98.12 163 PHE A C 1
ATOM 1212 O O . PHE A 1 163 ? 28.798 9.502 -12.711 1.00 98.12 163 PHE A O 1
ATOM 1219 N N . THR A 1 164 ? 27.707 7.598 -12.323 1.00 98.56 164 THR A N 1
ATOM 1220 C CA . THR A 1 164 ? 28.428 6.807 -13.331 1.00 98.56 164 THR A CA 1
ATOM 1221 C C . THR A 1 164 ? 27.436 6.081 -14.224 1.00 98.56 164 THR A C 1
ATOM 1223 O O . THR A 1 164 ? 26.506 5.438 -13.737 1.00 98.56 164 THR A O 1
ATOM 1226 N N . THR A 1 165 ? 27.611 6.230 -15.535 1.00 98.44 165 THR A N 1
ATOM 1227 C CA . THR A 1 165 ? 26.762 5.581 -16.538 1.00 98.44 165 THR A CA 1
ATOM 1228 C C . THR A 1 165 ? 27.032 4.083 -16.630 1.00 98.44 165 THR A C 1
ATOM 1230 O O . THR A 1 165 ? 28.145 3.621 -16.368 1.00 98.44 165 THR A O 1
ATOM 1233 N N . GLU A 1 166 ? 26.014 3.323 -17.031 1.00 97.62 166 GLU A N 1
ATOM 1234 C CA . GLU A 1 166 ? 26.139 1.896 -17.327 1.00 97.62 166 GLU A CA 1
ATOM 1235 C C . GLU A 1 166 ? 27.151 1.625 -18.456 1.00 97.62 166 GLU A C 1
ATOM 1237 O O . GLU A 1 166 ? 27.546 2.511 -19.223 1.00 97.62 166 GLU A O 1
ATOM 1242 N N . ALA A 1 167 ? 27.596 0.372 -18.553 1.00 96.56 167 ALA A N 1
ATOM 1243 C CA . ALA A 1 167 ? 28.391 -0.106 -19.682 1.00 96.56 167 ALA A CA 1
ATOM 1244 C C . ALA A 1 167 ? 27.619 0.005 -21.014 1.00 96.56 167 ALA A C 1
ATOM 1246 O O . ALA A 1 167 ? 26.397 0.162 -20.998 1.00 96.56 167 ALA A O 1
ATOM 1247 N N . PRO A 1 168 ? 28.294 -0.080 -22.181 1.00 95.62 168 PRO A N 1
ATOM 1248 C CA . PRO A 1 168 ? 27.595 -0.065 -23.463 1.00 95.62 168 PRO A CA 1
ATOM 1249 C C . PRO A 1 168 ? 26.496 -1.140 -23.484 1.00 95.62 168 PRO A C 1
ATOM 1251 O O . PRO A 1 168 ? 26.784 -2.265 -23.058 1.00 95.62 168 PRO A O 1
ATOM 1254 N N . PRO A 1 169 ? 25.278 -0.832 -23.979 1.00 92.81 169 PRO A N 1
ATOM 1255 C CA . PRO A 1 169 ? 24.200 -1.804 -24.060 1.00 92.81 169 PRO A CA 1
ATOM 1256 C C . PRO A 1 169 ? 24.679 -3.086 -24.728 1.00 92.81 169 PRO A C 1
ATOM 1258 O O . PRO A 1 169 ? 25.244 -3.065 -25.825 1.00 92.81 169 PRO A O 1
ATOM 1261 N N . ALA A 1 170 ? 24.470 -4.203 -24.044 1.00 93.50 170 ALA A N 1
ATOM 1262 C CA . ALA A 1 170 ? 24.906 -5.504 -24.512 1.00 93.50 170 ALA A CA 1
ATOM 1263 C C . ALA A 1 170 ? 23.776 -6.526 -24.412 1.00 93.50 170 ALA A C 1
ATOM 1265 O O . ALA A 1 170 ? 22.807 -6.375 -23.663 1.00 93.50 170 ALA A O 1
ATOM 1266 N N . THR A 1 171 ? 23.924 -7.594 -25.190 1.00 95.50 171 THR A N 1
ATOM 1267 C CA . THR A 1 171 ? 23.143 -8.814 -25.019 1.00 95.50 171 THR A CA 1
ATOM 1268 C C . THR A 1 171 ? 23.920 -9.752 -24.108 1.00 95.50 171 THR A C 1
ATOM 1270 O O . THR A 1 171 ? 24.963 -10.283 -24.491 1.00 95.50 171 THR A O 1
ATOM 1273 N N . HIS A 1 172 ? 23.424 -9.936 -22.891 1.00 95.62 172 HIS A N 1
ATOM 1274 C CA . HIS A 1 172 ? 24.032 -10.804 -21.890 1.00 95.62 172 HIS A CA 1
ATOM 1275 C C . HIS A 1 172 ? 23.424 -12.198 -22.000 1.00 95.62 172 HIS A C 1
ATOM 1277 O O . HIS A 1 172 ? 22.206 -12.342 -22.092 1.00 95.62 172 HIS A O 1
ATOM 1283 N N . ARG A 1 173 ? 24.261 -13.234 -21.990 1.00 95.81 173 ARG A N 1
ATOM 1284 C CA . ARG A 1 173 ? 23.784 -14.619 -21.960 1.00 95.81 173 ARG A CA 1
ATOM 1285 C C . ARG A 1 173 ? 23.601 -15.066 -20.524 1.00 95.81 173 ARG A C 1
ATOM 1287 O O . ARG A 1 173 ? 24.489 -14.850 -19.705 1.00 95.81 173 ARG A O 1
ATOM 1294 N N . VAL A 1 174 ? 22.464 -15.690 -20.251 1.00 95.94 174 VAL A N 1
ATOM 1295 C CA . VAL A 1 174 ? 22.118 -16.210 -18.932 1.00 95.94 174 VAL A CA 1
ATOM 1296 C C . VAL A 1 174 ? 21.604 -17.627 -19.095 1.00 95.94 174 VAL A C 1
ATOM 1298 O O . VAL A 1 174 ? 20.644 -17.865 -19.824 1.00 95.94 174 VAL A O 1
ATOM 1301 N N . ASP A 1 175 ? 22.237 -18.570 -18.413 1.00 96.69 175 ASP A N 1
ATOM 1302 C CA . ASP A 1 175 ? 21.834 -19.968 -18.439 1.00 96.69 175 ASP A CA 1
ATOM 1303 C C . ASP A 1 175 ? 21.165 -20.316 -17.106 1.00 96.69 175 ASP A C 1
ATOM 1305 O O . ASP A 1 175 ? 21.745 -20.151 -16.035 1.00 96.69 175 ASP A O 1
ATOM 1309 N N . PHE A 1 176 ? 19.928 -20.796 -17.176 1.00 96.94 176 PHE A N 1
ATOM 1310 C CA . PHE A 1 176 ? 19.164 -21.261 -16.029 1.00 96.94 176 PHE A CA 1
ATOM 1311 C C . PHE A 1 176 ? 18.926 -22.761 -16.137 1.00 96.94 176 PHE A C 1
ATOM 1313 O O . PHE A 1 176 ? 18.387 -23.244 -17.132 1.00 96.94 176 PHE A O 1
ATOM 1320 N N . GLU A 1 177 ? 19.284 -23.491 -15.086 1.00 95.44 177 GLU A N 1
ATOM 1321 C CA . GLU A 1 177 ? 18.934 -24.898 -14.924 1.00 95.44 177 GLU A CA 1
ATOM 1322 C C . GLU A 1 177 ? 17.790 -25.026 -13.917 1.00 95.44 177 GLU A C 1
ATOM 1324 O O . GLU A 1 177 ? 17.844 -24.471 -12.818 1.00 95.44 177 GLU A O 1
ATOM 1329 N N . LEU A 1 178 ? 16.751 -25.765 -14.299 1.00 94.56 178 LEU A N 1
ATOM 1330 C CA . LEU A 1 178 ? 15.655 -26.134 -13.418 1.00 94.56 178 LEU A CA 1
ATOM 1331 C C . LEU A 1 178 ? 15.412 -27.635 -13.513 1.00 94.56 178 LEU A C 1
ATOM 1333 O O . LEU A 1 178 ? 14.890 -28.135 -14.511 1.00 94.56 178 LEU A O 1
ATOM 1337 N N . ASN A 1 179 ? 15.742 -28.334 -12.433 1.00 94.00 179 ASN A N 1
ATOM 1338 C CA . ASN A 1 179 ? 15.428 -29.740 -12.273 1.00 94.00 179 ASN A CA 1
ATOM 1339 C C . ASN A 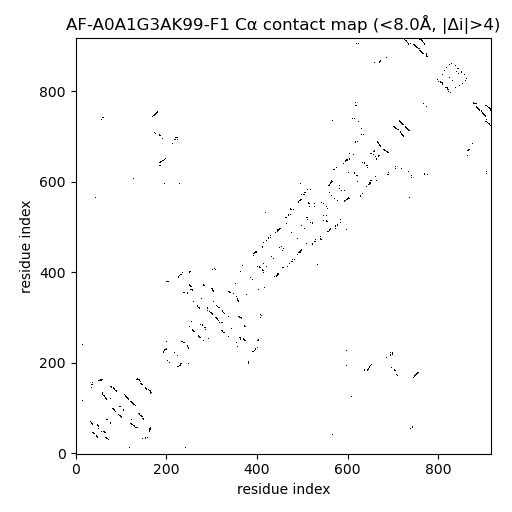1 179 ? 14.174 -29.902 -11.409 1.00 94.00 179 ASN A C 1
ATOM 1341 O O . ASN A 1 179 ? 14.160 -29.529 -10.236 1.00 94.00 179 ASN A O 1
ATOM 1345 N N . LEU A 1 180 ? 13.117 -30.463 -11.997 1.00 92.88 180 LEU A N 1
ATOM 1346 C CA . LEU A 1 180 ? 11.829 -30.648 -11.327 1.00 92.88 180 LEU A CA 1
ATOM 1347 C C . LEU A 1 180 ? 11.832 -31.798 -10.309 1.00 92.88 180 LEU A C 1
ATOM 1349 O O . LEU A 1 180 ? 10.867 -31.926 -9.559 1.00 92.88 180 LEU A O 1
ATOM 1353 N N . ASP A 1 181 ? 12.900 -32.599 -10.262 1.00 92.31 181 ASP A N 1
ATOM 1354 C CA . ASP A 1 181 ? 13.119 -33.626 -9.240 1.00 92.31 181 ASP A CA 1
ATOM 1355 C C . ASP A 1 181 ? 13.774 -33.052 -7.968 1.00 92.31 181 ASP A C 1
ATOM 1357 O O . ASP A 1 181 ? 13.854 -33.737 -6.945 1.00 92.31 181 ASP A O 1
ATOM 1361 N N . TRP A 1 182 ? 14.250 -31.799 -7.997 1.00 93.31 182 TRP A N 1
ATOM 1362 C CA . TRP A 1 182 ? 14.698 -31.112 -6.783 1.00 93.31 182 TRP A CA 1
ATOM 1363 C C . TRP A 1 182 ? 13.516 -30.820 -5.852 1.00 93.31 182 TRP A C 1
ATOM 1365 O O . TRP A 1 182 ? 12.411 -30.557 -6.337 1.00 93.31 182 TRP A O 1
ATOM 1375 N N . PRO A 1 183 ? 13.726 -30.840 -4.520 1.00 93.62 183 PRO A N 1
ATOM 1376 C CA . PRO A 1 183 ? 12.659 -30.557 -3.571 1.00 93.62 183 PRO A CA 1
ATOM 1377 C C . PRO A 1 183 ? 12.136 -29.127 -3.779 1.00 93.62 183 PRO A C 1
ATOM 1379 O O . PRO A 1 183 ? 12.939 -28.188 -3.784 1.00 93.62 183 PRO A O 1
ATOM 1382 N N . PRO A 1 184 ? 10.818 -28.938 -3.958 1.00 96.06 184 PRO A N 1
ATOM 1383 C CA . PRO A 1 184 ? 10.253 -27.607 -4.065 1.00 96.06 184 PRO A CA 1
ATOM 1384 C C . PRO A 1 184 ? 10.222 -26.906 -2.701 1.00 96.06 184 PRO A C 1
ATOM 1386 O O . PRO A 1 184 ? 10.249 -27.526 -1.638 1.00 96.06 184 PRO A O 1
ATOM 1389 N N . VAL A 1 185 ? 10.113 -25.585 -2.753 1.00 97.06 185 VAL A N 1
ATOM 1390 C CA . VAL A 1 185 ? 9.797 -24.711 -1.629 1.00 97.06 185 VAL A CA 1
ATOM 1391 C C . VAL A 1 185 ? 8.285 -24.691 -1.454 1.00 97.06 185 VAL A C 1
ATOM 1393 O O . VAL A 1 185 ? 7.571 -24.174 -2.316 1.00 97.06 185 VAL A O 1
ATOM 1396 N N . ALA A 1 186 ? 7.805 -25.224 -0.336 1.00 96.50 186 ALA A N 1
ATOM 1397 C CA . ALA A 1 186 ? 6.412 -25.077 0.057 1.00 96.50 186 ALA A CA 1
ATOM 1398 C C . ALA A 1 186 ? 6.171 -23.652 0.578 1.00 96.50 186 ALA A C 1
ATOM 1400 O O . ALA A 1 186 ? 6.899 -23.172 1.449 1.00 96.50 186 ALA A O 1
ATOM 1401 N N . TRP A 1 187 ? 5.139 -22.987 0.063 1.00 97.50 187 TRP A N 1
ATOM 1402 C CA . TRP A 1 187 ? 4.697 -21.677 0.536 1.00 97.50 187 TRP A CA 1
ATOM 1403 C C . TRP A 1 187 ? 3.220 -21.716 0.921 1.00 97.50 187 TRP A C 1
ATOM 1405 O O . TRP A 1 187 ? 2.353 -22.007 0.090 1.00 97.50 187 TRP A O 1
ATOM 1415 N N . LYS A 1 188 ? 2.919 -21.371 2.173 1.00 96.88 188 LYS A N 1
ATOM 1416 C CA . LYS A 1 188 ? 1.555 -21.174 2.662 1.00 96.88 188 LYS A CA 1
ATOM 1417 C C . LYS A 1 188 ? 1.192 -19.695 2.555 1.00 96.88 188 LYS A C 1
ATOM 1419 O O . LYS A 1 188 ? 1.843 -18.839 3.145 1.00 96.88 188 LYS A O 1
ATOM 1424 N N . GLY A 1 189 ? 0.158 -19.420 1.762 1.00 95.06 189 GLY A N 1
ATOM 1425 C CA . GLY A 1 189 ? -0.301 -18.074 1.429 1.00 95.06 189 GLY A CA 1
ATOM 1426 C C . GLY A 1 189 ? -0.197 -17.780 -0.065 1.00 95.06 189 GLY A C 1
ATOM 1427 O O . GLY A 1 189 ? -0.297 -18.684 -0.905 1.00 95.06 189 GLY A O 1
ATOM 1428 N N . ALA A 1 190 ? -0.042 -16.505 -0.411 1.00 95.56 190 ALA A N 1
ATOM 1429 C CA . ALA A 1 190 ? -0.037 -16.054 -1.797 1.00 95.56 190 ALA A CA 1
ATOM 1430 C C . ALA A 1 190 ? 0.741 -14.744 -1.975 1.00 95.56 190 ALA A C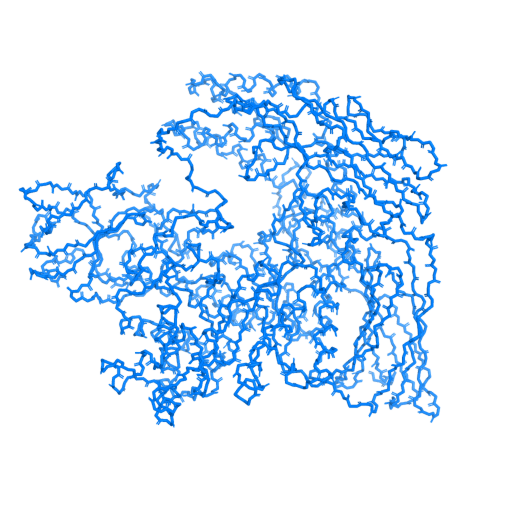 1
ATOM 1432 O O . ALA A 1 190 ? 0.819 -13.915 -1.075 1.00 95.56 190 ALA A O 1
ATOM 1433 N N . PHE A 1 191 ? 1.295 -14.541 -3.168 1.00 97.44 191 PHE A N 1
ATOM 1434 C CA . PHE A 1 191 ? 2.016 -13.318 -3.506 1.00 97.44 191 PHE A CA 1
ATOM 1435 C C . PHE A 1 191 ? 1.105 -12.364 -4.269 1.00 97.44 191 PHE A C 1
ATOM 1437 O O . PHE A 1 191 ? 0.575 -12.730 -5.318 1.00 97.44 191 PHE A O 1
ATOM 1444 N N . PHE A 1 192 ? 0.959 -11.146 -3.753 1.00 97.62 192 PHE A N 1
ATOM 1445 C CA . PHE A 1 192 ? 0.172 -10.061 -4.346 1.00 97.62 192 PHE A CA 1
ATOM 1446 C C . PHE A 1 192 ? -1.259 -10.494 -4.703 1.00 97.62 192 PHE A C 1
ATOM 1448 O O . PHE A 1 192 ? -1.771 -10.220 -5.788 1.00 97.62 192 PHE A O 1
ATOM 1455 N N . SER A 1 193 ? -1.904 -11.209 -3.781 1.00 96.56 193 SER A N 1
ATOM 1456 C CA . SER A 1 193 ? -3.201 -11.861 -3.990 1.00 96.56 193 SER A CA 1
ATOM 1457 C C . SER A 1 193 ? -4.387 -10.905 -3.942 1.00 96.56 193 SER A C 1
ATOM 1459 O O . SER A 1 193 ? -5.512 -11.312 -4.222 1.00 96.56 193 SER A O 1
ATOM 1461 N N . GLY A 1 194 ? -4.172 -9.648 -3.570 1.00 96.50 194 GLY A N 1
ATOM 1462 C CA . GLY A 1 194 ? -5.230 -8.709 -3.235 1.00 96.50 194 GLY A CA 1
ATOM 1463 C C . GLY A 1 194 ? -4.799 -7.259 -3.355 1.00 96.50 194 GLY A C 1
ATOM 1464 O O . GLY A 1 194 ? -3.774 -6.943 -3.969 1.00 96.50 194 GLY A O 1
ATOM 1465 N N . PHE A 1 195 ? -5.564 -6.377 -2.719 1.00 94.56 195 PHE A N 1
ATOM 1466 C CA . PHE A 1 195 ? -5.221 -4.964 -2.631 1.00 94.56 195 PHE A CA 1
ATOM 1467 C C . PHE A 1 195 ? -5.714 -4.305 -1.337 1.00 94.56 195 PHE A C 1
ATOM 1469 O O . PHE A 1 195 ? -6.729 -4.709 -0.765 1.00 94.56 195 PHE A O 1
ATOM 1476 N N . CYS A 1 196 ? -5.010 -3.256 -0.919 1.00 92.12 196 CYS A N 1
ATOM 1477 C CA . CYS A 1 196 ? -5.459 -2.290 0.072 1.00 92.12 196 CYS A CA 1
ATOM 1478 C C . CYS A 1 196 ? -5.967 -1.029 -0.632 1.00 92.12 196 CYS A C 1
ATOM 1480 O O . CYS A 1 196 ? -5.321 -0.518 -1.557 1.00 92.12 196 CYS A O 1
ATOM 1482 N N . LYS A 1 197 ? -7.123 -0.524 -0.185 1.00 83.56 197 LYS A N 1
ATOM 1483 C CA . LYS A 1 197 ? -7.616 0.797 -0.574 1.00 83.56 197 LYS A CA 1
ATOM 1484 C C . LYS A 1 197 ? -7.762 1.738 0.626 1.00 83.56 197 LYS A C 1
ATOM 1486 O O . LYS A 1 197 ? -8.249 1.332 1.684 1.00 83.56 197 LYS A O 1
ATOM 1491 N N . PRO A 1 198 ? -7.450 3.027 0.434 1.00 71.06 198 PRO A N 1
ATOM 1492 C CA . PRO A 1 198 ? -7.369 4.003 1.514 1.00 71.06 198 PRO A CA 1
ATOM 1493 C C . PRO A 1 198 ? -8.695 4.653 1.886 1.00 71.06 198 PRO A C 1
ATOM 1495 O O . PRO A 1 198 ? -8.736 5.675 2.559 1.00 71.06 198 PRO A O 1
ATOM 1498 N N . SER A 1 199 ? -9.799 4.127 1.371 1.00 71.88 199 SER A N 1
ATOM 1499 C CA . SER A 1 199 ? -11.117 4.707 1.583 1.00 71.88 199 SER A CA 1
ATOM 1500 C C . SER A 1 199 ? -12.125 3.613 1.874 1.00 71.88 199 SER A C 1
ATOM 1502 O O . SER A 1 199 ? -12.127 2.563 1.229 1.00 71.88 199 SER A O 1
ATOM 1504 N N . PHE A 1 200 ? -12.995 3.867 2.845 1.00 78.50 200 PHE A N 1
ATOM 1505 C CA . PHE A 1 200 ? -14.090 2.983 3.222 1.00 78.50 200 PHE A CA 1
ATOM 1506 C C . PHE A 1 200 ? -15.417 3.545 2.696 1.00 78.50 200 PHE A C 1
ATOM 1508 O O . PHE A 1 200 ? -15.620 4.757 2.705 1.00 78.50 200 PHE A O 1
ATOM 1515 N N . CYS A 1 201 ? -16.328 2.679 2.242 1.00 77.25 201 CYS A N 1
ATOM 1516 C CA . CYS A 1 201 ? -17.642 3.065 1.696 1.00 77.25 201 CYS A CA 1
ATOM 1517 C C . CYS A 1 201 ? -17.630 3.933 0.421 1.00 77.25 201 CYS A C 1
ATOM 1519 O O . CYS A 1 201 ? -18.593 4.649 0.150 1.00 77.25 201 CYS A O 1
ATOM 1521 N N . THR A 1 202 ? -16.577 3.855 -0.391 1.00 75.81 202 THR A N 1
ATOM 1522 C CA . THR A 1 202 ? -16.437 4.584 -1.669 1.00 75.81 202 THR A CA 1
ATOM 1523 C C . THR A 1 202 ? -16.581 3.681 -2.898 1.00 75.81 202 THR A C 1
ATOM 1525 O O . THR A 1 202 ? -16.587 4.154 -4.037 1.00 75.81 202 THR A O 1
ATOM 1528 N N . SER A 1 203 ? -16.713 2.365 -2.708 1.00 82.56 203 SER A N 1
ATOM 1529 C CA . SER A 1 203 ? -16.590 1.413 -3.816 1.00 82.56 203 SER A CA 1
ATOM 1530 C C . SER A 1 203 ? -17.736 1.470 -4.817 1.00 82.56 203 SER A C 1
ATOM 1532 O O . SER A 1 203 ? -17.513 1.286 -6.014 1.00 82.56 203 SER A O 1
ATOM 1534 N N . TYR A 1 204 ? -18.959 1.745 -4.359 1.00 81.94 204 TYR A N 1
ATOM 1535 C CA . TYR A 1 204 ? -20.123 1.811 -5.248 1.00 81.94 204 TYR A CA 1
ATOM 1536 C C . TYR A 1 204 ? -20.032 2.935 -6.271 1.00 81.94 204 TYR A C 1
ATOM 1538 O O . TYR A 1 204 ? -20.464 2.742 -7.403 1.00 81.94 204 TYR A O 1
ATOM 1546 N N . SER A 1 205 ? -19.495 4.092 -5.881 1.00 74.50 205 SER A N 1
ATOM 1547 C CA . SER A 1 205 ? -19.406 5.238 -6.781 1.00 74.50 205 SER A CA 1
ATOM 1548 C C . SER A 1 205 ? -18.273 5.078 -7.791 1.00 74.50 205 SER A C 1
ATOM 1550 O O . SER A 1 205 ? -18.423 5.506 -8.930 1.00 74.50 205 SER A O 1
ATOM 1552 N N . ASN A 1 206 ? -17.160 4.441 -7.397 1.00 76.50 206 ASN A N 1
ATOM 1553 C CA . ASN A 1 206 ? -15.905 4.589 -8.140 1.00 76.50 206 ASN A CA 1
ATOM 1554 C C . ASN A 1 206 ? -15.216 3.271 -8.539 1.00 76.50 206 ASN A C 1
ATOM 1556 O O . ASN A 1 206 ? -14.348 3.292 -9.408 1.00 76.50 206 ASN A O 1
ATOM 1560 N N . LEU A 1 207 ? -15.545 2.124 -7.928 1.00 85.75 207 LEU A N 1
ATOM 1561 C CA . LEU A 1 207 ? -14.723 0.904 -8.040 1.00 85.75 207 LEU A CA 1
ATOM 1562 C C . LEU A 1 207 ? -15.414 -0.291 -8.699 1.00 85.75 207 LEU A C 1
ATOM 1564 O O . LEU A 1 207 ? -14.736 -1.263 -9.031 1.00 85.75 207 LEU A O 1
ATOM 1568 N N . VAL A 1 208 ? -16.723 -0.226 -8.955 1.00 91.56 208 VAL A N 1
ATOM 1569 C CA . VAL A 1 208 ? -17.464 -1.331 -9.593 1.00 91.56 208 VAL A CA 1
ATOM 1570 C C . VAL A 1 208 ? -16.848 -1.763 -10.934 1.00 91.56 208 VAL A C 1
ATOM 1572 O O . VAL A 1 208 ? -16.576 -2.958 -11.068 1.00 91.56 208 VAL A O 1
ATOM 1575 N N . PRO A 1 209 ? -16.533 -0.862 -11.889 1.00 92.25 209 PRO A N 1
ATOM 1576 C CA . PRO A 1 209 ? -15.910 -1.274 -13.151 1.00 92.25 209 PRO A CA 1
ATOM 1577 C C . PRO A 1 209 ? -14.540 -1.941 -12.952 1.00 92.25 209 PRO A C 1
ATOM 1579 O O . PRO A 1 209 ? -14.212 -2.935 -13.599 1.00 92.25 209 PRO A O 1
ATOM 1582 N N . SER A 1 210 ? -13.743 -1.443 -12.000 1.00 92.44 210 SER A N 1
ATOM 1583 C CA . SER A 1 210 ? -12.455 -2.051 -11.656 1.00 92.44 210 SER A CA 1
ATOM 1584 C C . SER A 1 210 ? -12.624 -3.455 -11.076 1.00 92.44 210 SER A C 1
ATOM 1586 O O . SER A 1 210 ? -11.865 -4.366 -11.405 1.00 92.44 210 SER A O 1
ATOM 1588 N N . TYR A 1 211 ? -13.640 -3.655 -10.236 1.00 94.62 211 TYR A N 1
ATOM 1589 C CA . TYR A 1 211 ? -13.958 -4.962 -9.677 1.00 94.62 211 TYR A CA 1
ATOM 1590 C C . TYR A 1 211 ? -14.412 -5.960 -10.741 1.00 94.62 211 TYR A C 1
ATOM 1592 O O . TYR A 1 211 ? -14.068 -7.135 -10.636 1.00 94.62 211 TYR A O 1
ATOM 1600 N N . GLU A 1 212 ? -15.124 -5.509 -11.771 1.00 96.38 212 GLU A N 1
ATOM 1601 C CA . GLU A 1 212 ? -15.523 -6.349 -12.902 1.00 96.38 212 GLU A CA 1
ATOM 1602 C C . GLU A 1 212 ? -14.313 -6.817 -13.721 1.00 96.38 212 GLU A C 1
ATOM 1604 O O . GLU A 1 212 ? -14.241 -7.994 -14.073 1.00 96.38 212 GLU A O 1
ATOM 1609 N N . LEU A 1 213 ? -13.319 -5.952 -13.950 1.00 96.62 213 LEU A N 1
ATOM 1610 C CA . LEU A 1 213 ? -12.058 -6.343 -14.595 1.00 96.62 213 LEU A CA 1
ATOM 1611 C C . LEU A 1 213 ? -11.260 -7.352 -13.754 1.00 96.62 213 LEU A C 1
ATOM 1613 O O . LEU A 1 213 ? -10.744 -8.334 -14.287 1.00 96.62 213 LEU A O 1
ATOM 1617 N N . MET A 1 214 ? -11.193 -7.161 -12.433 1.00 96.81 214 MET A N 1
ATOM 1618 C CA . MET A 1 214 ? -10.581 -8.147 -11.531 1.00 96.81 214 MET A CA 1
ATOM 1619 C C . MET A 1 214 ? -11.307 -9.497 -11.594 1.00 96.81 214 MET A C 1
ATOM 1621 O O . MET A 1 214 ? -10.663 -10.543 -11.642 1.00 96.81 214 MET A O 1
ATOM 1625 N N . ASP A 1 215 ? -12.641 -9.494 -11.614 1.00 96.56 215 ASP A N 1
ATOM 1626 C CA . ASP A 1 215 ? -13.433 -10.723 -11.674 1.00 96.56 215 ASP A CA 1
ATOM 1627 C C . ASP A 1 215 ? -13.239 -11.476 -13.000 1.00 96.56 215 ASP A C 1
ATOM 1629 O O . ASP A 1 215 ? -13.168 -12.705 -13.017 1.00 96.56 215 ASP A O 1
ATOM 1633 N N . GLN A 1 216 ? -13.039 -10.755 -14.110 1.00 96.69 216 GLN A N 1
ATOM 1634 C CA . GLN A 1 216 ? -12.659 -11.369 -15.385 1.00 96.69 216 GLN A CA 1
ATOM 1635 C C . GLN A 1 216 ? -11.348 -12.161 -15.278 1.00 96.69 216 GLN A C 1
ATOM 1637 O O . GLN A 1 216 ? -11.297 -13.291 -15.761 1.00 96.69 216 GLN A O 1
ATOM 1642 N N . VAL A 1 217 ? -10.327 -11.626 -14.599 1.00 97.06 217 VAL A N 1
ATOM 1643 C CA . VAL A 1 217 ? -9.068 -12.352 -14.331 1.00 97.06 217 VAL A CA 1
ATOM 1644 C C . VAL A 1 217 ? -9.307 -13.572 -13.443 1.00 97.06 217 VAL A C 1
ATOM 1646 O O . VAL A 1 217 ? -8.757 -14.653 -13.682 1.00 97.06 217 VAL A O 1
ATOM 1649 N N . ARG A 1 218 ? -10.164 -13.430 -12.429 1.00 95.69 218 ARG A N 1
ATOM 1650 C CA . ARG A 1 218 ? -10.449 -14.490 -11.453 1.00 95.69 218 ARG A CA 1
ATOM 1651 C C . ARG A 1 218 ? -11.130 -15.716 -12.038 1.00 95.69 218 ARG A C 1
ATOM 1653 O O . ARG A 1 218 ? -10.978 -16.797 -11.475 1.00 95.69 218 ARG A O 1
ATOM 1660 N N . LYS A 1 219 ? -11.780 -15.592 -13.199 1.00 93.94 219 LYS A N 1
ATOM 1661 C CA . LYS A 1 219 ? -12.311 -16.743 -13.952 1.00 93.94 219 LYS A CA 1
ATOM 1662 C C . LYS A 1 219 ? -11.232 -17.777 -14.284 1.00 93.94 219 LYS A C 1
ATOM 1664 O O . LYS A 1 219 ? -11.533 -18.964 -14.327 1.00 93.94 219 LYS A O 1
ATOM 1669 N N . THR A 1 220 ? -9.991 -17.340 -14.503 1.00 90.88 220 THR A N 1
ATOM 1670 C CA . THR A 1 220 ? -8.843 -18.221 -14.785 1.00 90.88 220 THR A CA 1
ATOM 1671 C C . THR A 1 220 ? -7.832 -18.294 -13.640 1.00 90.88 220 THR A C 1
ATOM 1673 O O . THR A 1 220 ? -7.016 -19.211 -13.605 1.00 90.88 220 THR A O 1
ATOM 1676 N N . ALA A 1 221 ? -7.878 -17.345 -12.703 1.00 93.88 221 ALA A N 1
ATOM 1677 C CA . ALA A 1 221 ? -6.973 -17.259 -11.560 1.00 93.88 221 ALA A CA 1
ATOM 1678 C C . ALA A 1 221 ? -7.736 -16.907 -10.266 1.00 93.88 221 ALA A C 1
ATOM 1680 O O . ALA A 1 221 ? -7.669 -15.764 -9.815 1.00 93.88 221 ALA A O 1
ATOM 1681 N N . PRO A 1 222 ? -8.455 -17.854 -9.630 1.00 92.62 222 PRO A N 1
ATOM 1682 C CA . PRO A 1 222 ? -9.374 -17.551 -8.522 1.00 92.62 222 PRO A CA 1
ATOM 1683 C C . PRO A 1 222 ? -8.746 -16.842 -7.310 1.00 92.62 222 PRO A C 1
ATOM 1685 O O . PRO A 1 222 ? -9.436 -16.102 -6.607 1.00 92.62 222 PRO A O 1
ATOM 1688 N N . ARG A 1 223 ? -7.440 -17.050 -7.080 1.00 93.12 223 ARG A N 1
ATOM 1689 C CA . ARG A 1 223 ? -6.673 -16.422 -5.990 1.00 93.12 223 ARG A CA 1
ATOM 1690 C C . ARG A 1 223 ? -6.189 -15.001 -6.302 1.00 93.12 223 ARG A C 1
ATOM 1692 O O . ARG A 1 223 ? -5.803 -14.298 -5.373 1.00 93.12 223 ARG A O 1
ATOM 1699 N N . ALA A 1 224 ? -6.226 -14.564 -7.562 1.00 96.12 224 ALA A N 1
ATOM 1700 C CA . ALA A 1 224 ? -5.900 -13.185 -7.917 1.00 96.12 224 ALA A CA 1
ATOM 1701 C C . ALA A 1 224 ? -6.973 -12.238 -7.374 1.00 96.12 224 ALA A C 1
ATOM 1703 O O . ALA A 1 224 ? -8.158 -12.561 -7.436 1.00 96.12 224 ALA A O 1
ATOM 1704 N N . TRP A 1 225 ? -6.584 -11.062 -6.881 1.00 96.75 225 TRP A N 1
ATOM 1705 C CA . TRP A 1 225 ? -7.520 -10.023 -6.414 1.00 96.75 225 TRP A CA 1
ATOM 1706 C C . TRP A 1 225 ? -8.561 -10.528 -5.395 1.00 96.75 225 TRP A C 1
ATOM 1708 O O . TRP A 1 225 ? -9.698 -10.048 -5.358 1.00 96.75 225 TRP A O 1
ATOM 1718 N N . SER A 1 226 ? -8.186 -11.548 -4.623 1.00 96.25 226 SER A N 1
ATOM 1719 C CA . SER A 1 226 ? -9.048 -12.313 -3.732 1.00 96.25 226 SER A CA 1
ATOM 1720 C C . SER A 1 226 ? -9.107 -11.746 -2.321 1.00 96.25 226 SER A C 1
ATOM 1722 O O . SER A 1 226 ? -10.099 -12.004 -1.652 1.00 96.25 226 SER A O 1
ATOM 1724 N N . LEU A 1 227 ? -8.115 -10.965 -1.884 1.00 97.38 227 LEU A N 1
ATOM 1725 C CA . LEU A 1 227 ? -8.117 -10.276 -0.591 1.00 97.38 227 LEU A CA 1
ATOM 1726 C C . LEU A 1 227 ? -8.350 -8.772 -0.777 1.00 97.38 227 LEU A C 1
ATOM 1728 O O . LEU A 1 227 ? -7.725 -8.140 -1.630 1.00 97.38 227 LEU A O 1
ATOM 1732 N N . GLN A 1 228 ? -9.247 -8.199 0.023 1.00 95.00 228 GLN A N 1
ATOM 1733 C CA . GLN A 1 228 ? -9.456 -6.759 0.105 1.00 95.00 228 GLN A CA 1
ATOM 1734 C C . GLN A 1 228 ? -9.230 -6.280 1.536 1.00 95.00 228 GLN A C 1
ATOM 1736 O O . GLN A 1 228 ? -9.943 -6.688 2.455 1.00 95.00 228 GLN A O 1
ATOM 1741 N N . ARG A 1 229 ? -8.273 -5.362 1.685 1.00 92.38 229 ARG A N 1
ATOM 1742 C CA . ARG A 1 229 ? -8.102 -4.543 2.882 1.00 92.38 229 ARG A CA 1
ATOM 1743 C C . ARG A 1 229 ? -8.697 -3.169 2.631 1.00 92.38 229 ARG A C 1
ATOM 1745 O O . ARG A 1 229 ? -8.383 -2.511 1.639 1.00 92.38 229 ARG A O 1
ATOM 1752 N N . ASP A 1 230 ? -9.529 -2.731 3.558 1.00 85.94 230 ASP A N 1
ATOM 1753 C CA . ASP A 1 230 ? -9.938 -1.339 3.645 1.00 85.94 230 ASP A CA 1
ATOM 1754 C C . ASP A 1 230 ? -9.199 -0.705 4.819 1.00 85.94 230 ASP A C 1
ATOM 1756 O O . ASP A 1 230 ? -9.026 -1.354 5.847 1.00 85.94 230 ASP A O 1
ATOM 1760 N N . PHE A 1 231 ? -8.744 0.538 4.666 1.00 72.88 231 PHE A N 1
ATOM 1761 C CA . PHE A 1 231 ? -7.820 1.137 5.633 1.00 72.88 231 PHE A CA 1
ATOM 1762 C C . PHE A 1 231 ? -8.377 1.189 7.071 1.00 72.88 231 PHE A C 1
ATOM 1764 O O . PHE A 1 231 ? -7.627 0.896 7.996 1.00 72.88 231 PHE A O 1
ATOM 1771 N N . TRP A 1 232 ? -9.683 1.443 7.276 1.00 75.38 232 TRP A N 1
ATOM 1772 C CA . TRP A 1 232 ? -10.331 1.308 8.590 1.00 75.38 232 TRP A CA 1
ATOM 1773 C C . TRP A 1 232 ? -11.863 1.407 8.590 1.00 75.38 232 TRP A C 1
ATOM 1775 O O . TRP A 1 232 ? -12.462 2.044 7.721 1.00 75.38 232 TRP A O 1
ATOM 1785 N N . MET A 1 233 ? -12.488 0.786 9.602 1.00 79.44 233 MET A N 1
ATOM 1786 C CA . MET A 1 233 ? -13.948 0.742 9.800 1.00 79.44 233 MET A CA 1
ATOM 1787 C C . MET A 1 233 ? -14.444 1.479 11.059 1.00 79.44 233 MET A C 1
ATOM 1789 O O . MET A 1 233 ? -15.652 1.659 11.211 1.00 79.44 233 MET A O 1
ATOM 1793 N N . THR A 1 234 ? -13.537 1.859 11.962 1.00 73.56 234 THR A N 1
ATOM 1794 C CA . THR A 1 234 ? -13.818 2.541 13.232 1.00 73.56 234 THR A CA 1
ATOM 1795 C C . THR A 1 234 ? -13.234 3.946 13.172 1.00 73.56 234 THR A C 1
ATOM 1797 O O . THR A 1 234 ? -12.035 4.118 13.005 1.00 73.56 234 THR A O 1
ATOM 1800 N N . GLY A 1 235 ? -14.079 4.969 13.229 1.00 69.75 235 GLY A N 1
ATOM 1801 C CA . GLY A 1 235 ? -13.641 6.359 13.162 1.00 69.75 235 GLY A CA 1
ATOM 1802 C C . GLY A 1 235 ? -14.566 7.314 13.901 1.00 69.75 235 GLY A C 1
ATOM 1803 O O . GLY A 1 235 ? -15.423 6.895 14.678 1.00 69.75 235 GLY A O 1
ATOM 1804 N N . MET A 1 236 ? -14.390 8.611 13.646 1.00 68.94 236 MET A N 1
ATOM 1805 C CA . MET A 1 236 ? -15.065 9.700 14.352 1.00 68.94 236 MET A CA 1
ATOM 1806 C C . MET A 1 236 ? -15.523 10.816 13.422 1.00 68.94 236 MET A C 1
ATOM 1808 O O . MET A 1 236 ? -14.947 11.022 12.355 1.00 68.94 236 MET A O 1
ATOM 1812 N N . ASP A 1 237 ? -16.485 11.604 13.908 1.00 62.12 237 ASP A N 1
ATOM 1813 C CA . ASP A 1 237 ? -17.044 12.788 13.236 1.00 62.12 237 ASP A CA 1
ATOM 1814 C C . ASP A 1 237 ? -16.098 14.002 13.344 1.00 62.12 237 ASP A C 1
ATOM 1816 O O . ASP A 1 237 ? -16.532 15.139 13.520 1.00 62.12 237 ASP A O 1
ATOM 1820 N N . THR A 1 238 ? -14.783 13.792 13.294 1.00 60.22 238 THR A N 1
ATOM 1821 C CA . THR A 1 238 ? -13.802 14.882 13.222 1.00 60.22 238 THR A CA 1
ATOM 1822 C C . THR A 1 238 ? -13.601 15.327 11.782 1.00 60.22 238 THR A C 1
ATOM 1824 O O . THR A 1 238 ? -13.785 14.538 10.857 1.00 60.22 238 THR A O 1
ATOM 1827 N N . GLY A 1 239 ? -13.216 16.594 11.587 1.00 54.72 239 GLY A N 1
ATOM 1828 C CA . GLY A 1 239 ? -12.945 17.156 10.258 1.00 54.72 239 GLY A CA 1
ATOM 1829 C C . GLY A 1 239 ? -12.024 16.256 9.433 1.00 54.72 239 GLY A C 1
ATOM 1830 O O . GLY A 1 239 ? -11.087 15.703 10.016 1.00 54.72 239 GLY A O 1
ATOM 1831 N N . PRO A 1 240 ? -12.248 16.097 8.112 1.00 47.50 240 PRO A N 1
ATOM 1832 C CA . PRO A 1 240 ? -11.339 15.334 7.287 1.00 47.50 240 PRO A CA 1
ATOM 1833 C C . PRO A 1 240 ? -9.954 15.965 7.374 1.00 47.50 240 PRO A C 1
ATOM 1835 O O . PRO A 1 240 ? -9.775 17.146 7.075 1.00 47.50 240 PRO A O 1
ATOM 1838 N N . THR A 1 241 ? -8.972 15.181 7.802 1.00 45.41 241 THR A N 1
ATOM 1839 C CA . THR A 1 241 ? -7.562 15.510 7.583 1.00 45.41 241 THR A CA 1
ATOM 1840 C C . THR A 1 241 ? -7.105 14.823 6.300 1.00 45.41 241 THR A C 1
ATOM 1842 O O . THR A 1 241 ? -7.795 13.943 5.780 1.00 45.41 241 THR A O 1
ATOM 1845 N N . LEU A 1 242 ? -5.946 15.216 5.767 1.00 38.16 242 LEU A N 1
ATOM 1846 C CA . LEU A 1 242 ? -5.413 14.688 4.504 1.00 38.16 242 LEU A CA 1
ATOM 1847 C C . LEU A 1 242 ? -5.348 13.145 4.467 1.00 38.16 242 LEU A C 1
ATOM 1849 O O . LEU A 1 242 ? -5.517 12.551 3.407 1.00 38.16 242 LEU A O 1
ATOM 1853 N N . LEU A 1 243 ? -5.151 12.506 5.625 1.00 39.72 243 LEU A N 1
ATOM 1854 C CA . LEU A 1 243 ? -5.075 11.049 5.786 1.00 39.72 243 LEU A CA 1
ATOM 1855 C C . LEU A 1 243 ? -6.377 10.412 6.297 1.00 39.72 243 LEU A C 1
ATOM 1857 O O . LEU A 1 243 ? -6.392 9.220 6.564 1.00 39.72 243 LEU A O 1
ATOM 1861 N N . SER A 1 244 ? -7.452 11.178 6.489 1.00 49.72 244 SER A N 1
ATOM 1862 C CA . SER A 1 244 ? -8.658 10.723 7.188 1.00 49.72 244 SER A CA 1
ATOM 1863 C C . SER A 1 244 ? -9.927 11.353 6.596 1.00 49.72 244 SER A C 1
ATOM 1865 O O . SER A 1 244 ? -10.571 12.164 7.266 1.00 49.72 244 SER A O 1
ATOM 1867 N N . PRO A 1 245 ? -10.314 11.019 5.348 1.00 53.19 245 PRO A N 1
ATOM 1868 C CA . PRO A 1 245 ? -11.605 11.444 4.799 1.00 53.19 245 PRO A CA 1
ATOM 1869 C C . PRO A 1 245 ? -12.750 10.917 5.680 1.00 53.19 245 PRO A C 1
ATOM 1871 O O . PRO A 1 245 ? -12.605 9.828 6.213 1.00 53.19 245 PRO A O 1
ATOM 1874 N N . ASN A 1 246 ? -13.859 11.663 5.832 1.00 55.06 246 ASN A N 1
ATOM 1875 C CA . ASN A 1 246 ? -15.021 11.352 6.697 1.00 55.06 246 ASN A CA 1
ATOM 1876 C C . ASN A 1 246 ? -15.148 9.871 7.080 1.00 55.06 246 ASN A C 1
ATOM 1878 O O . ASN A 1 246 ? -15.612 9.037 6.289 1.00 55.06 246 ASN A O 1
ATOM 1882 N N . LEU A 1 247 ? -14.716 9.561 8.298 1.00 59.91 247 LEU A N 1
ATOM 1883 C CA . LEU A 1 247 ? -14.549 8.188 8.718 1.00 59.91 247 LEU A CA 1
ATOM 1884 C C . LEU A 1 247 ? -15.834 7.578 9.229 1.00 59.91 247 LEU A C 1
ATOM 1886 O O . LEU A 1 247 ? -16.633 8.260 9.866 1.00 59.91 247 LEU A O 1
ATOM 1890 N N . PRO A 1 248 ? -16.034 6.281 8.960 1.00 63.72 248 PRO A N 1
ATOM 1891 C CA . PRO A 1 248 ? -17.178 5.564 9.478 1.00 63.72 248 PRO A CA 1
ATOM 1892 C C . PRO A 1 248 ? -17.087 5.512 11.006 1.00 63.72 248 PRO A C 1
ATOM 1894 O O . PRO A 1 248 ? -16.355 4.687 11.545 1.00 63.72 248 PRO A O 1
ATOM 1897 N N . ASN A 1 249 ? -17.852 6.331 11.729 1.00 78.62 249 ASN A N 1
ATOM 1898 C CA . ASN A 1 249 ? -18.213 5.888 13.062 1.00 78.62 249 ASN A CA 1
ATOM 1899 C C . ASN A 1 249 ? -19.369 4.896 12.942 1.00 78.62 249 ASN A C 1
ATOM 1901 O O . ASN A 1 249 ? -20.428 5.236 12.424 1.00 78.62 249 ASN A O 1
ATOM 1905 N N . ILE A 1 250 ? -19.146 3.656 13.367 1.00 84.44 250 ILE A N 1
ATOM 1906 C CA . ILE A 1 250 ? -20.175 2.608 13.386 1.00 84.44 250 ILE A CA 1
ATOM 1907 C C . ILE A 1 250 ? -20.665 2.312 14.804 1.00 84.44 250 ILE A C 1
ATOM 1909 O O . ILE A 1 250 ? -21.591 1.517 14.957 1.00 84.44 250 ILE A O 1
ATOM 1913 N N . VAL A 1 251 ? -20.080 2.957 15.825 1.00 89.62 251 VAL A N 1
ATOM 1914 C CA . VAL A 1 251 ? -20.440 2.781 17.236 1.00 89.62 251 VAL A CA 1
ATOM 1915 C C . VAL A 1 251 ? -20.715 4.128 17.899 1.00 89.62 251 VAL A C 1
ATOM 1917 O O . VAL A 1 251 ? -19.837 4.983 18.021 1.00 89.62 251 VAL A O 1
ATOM 1920 N N . ARG A 1 252 ? -21.935 4.291 18.399 1.00 90.81 252 ARG A N 1
ATOM 1921 C CA . ARG A 1 252 ? -22.314 5.378 19.309 1.00 90.81 252 ARG A CA 1
ATOM 1922 C C . ARG A 1 252 ? -22.750 4.795 20.639 1.00 90.81 252 ARG A C 1
ATOM 1924 O O . ARG A 1 252 ? -23.135 3.637 20.699 1.00 90.81 252 ARG A O 1
ATOM 1931 N N . GLU A 1 253 ? -22.723 5.578 21.701 1.00 94.12 253 GLU A N 1
ATOM 1932 C CA . GLU A 1 253 ? -23.475 5.243 22.905 1.00 94.12 253 GLU A CA 1
ATOM 1933 C C . GLU A 1 253 ? -24.898 5.771 22.776 1.00 94.12 253 GLU A C 1
ATOM 1935 O O . GLU A 1 253 ? -25.114 6.883 22.297 1.00 94.12 253 GLU A O 1
ATOM 1940 N N . VAL A 1 254 ? -25.872 4.999 23.260 1.00 95.75 254 VAL A N 1
ATOM 1941 C CA . VAL A 1 254 ? -27.270 5.437 23.362 1.00 95.75 254 VAL A CA 1
ATOM 1942 C C . VAL A 1 254 ? -27.343 6.788 24.074 1.00 95.75 254 VAL A C 1
ATOM 1944 O O . VAL A 1 254 ? -28.044 7.681 23.612 1.00 95.75 254 VAL A O 1
ATOM 1947 N N . GLN A 1 255 ? -26.575 6.945 25.157 1.00 96.25 255 GLN A N 1
ATOM 1948 C CA . GLN A 1 255 ? -26.543 8.127 26.017 1.00 96.25 255 GLN A CA 1
ATOM 1949 C C . GLN A 1 255 ? -25.831 9.332 25.398 1.00 96.25 255 GLN A C 1
ATOM 1951 O O . GLN A 1 255 ? -25.915 10.406 25.977 1.00 96.25 255 GLN A O 1
ATOM 1956 N N . THR A 1 256 ? -25.119 9.201 24.277 1.00 94.69 256 THR A N 1
ATOM 1957 C CA . THR A 1 256 ? -24.365 10.327 23.710 1.00 94.69 256 THR A CA 1
ATOM 1958 C C . THR A 1 256 ? -25.302 11.458 23.299 1.00 94.69 256 THR A C 1
ATOM 1960 O O . THR A 1 256 ? -26.219 11.259 22.503 1.00 94.69 256 THR A O 1
ATOM 1963 N N . ARG A 1 257 ? -25.035 12.669 23.800 1.00 95.88 257 ARG A N 1
ATOM 1964 C CA . ARG A 1 257 ? -25.742 13.898 23.408 1.00 95.88 257 ARG A CA 1
ATOM 1965 C C . ARG A 1 257 ? -24.800 14.892 22.757 1.00 95.88 257 ARG A C 1
ATOM 1967 O O . ARG A 1 257 ? -23.605 14.914 23.052 1.00 95.88 257 ARG A O 1
ATOM 1974 N N . ARG A 1 258 ? -25.343 15.754 21.904 1.00 95.19 258 ARG A N 1
ATOM 1975 C CA . ARG A 1 258 ? -24.627 16.916 21.381 1.00 95.19 258 ARG A CA 1
ATOM 1976 C C . ARG A 1 258 ? -24.736 18.065 22.375 1.00 95.19 258 ARG A C 1
ATOM 1978 O O . ARG A 1 258 ? -25.824 18.377 22.839 1.00 95.19 258 ARG A O 1
ATOM 1985 N N . ILE A 1 259 ? -23.622 18.723 22.664 1.00 97.44 259 ILE A N 1
ATOM 1986 C CA . ILE A 1 259 ? -23.566 19.942 23.470 1.00 97.44 259 ILE A CA 1
ATOM 1987 C C . ILE A 1 259 ? -23.723 21.148 22.542 1.00 97.44 259 ILE A C 1
ATOM 1989 O O . ILE A 1 259 ? -22.942 21.326 21.604 1.00 97.44 259 ILE A O 1
ATOM 1993 N N . VAL A 1 260 ? -24.714 21.993 22.824 1.00 96.81 260 VAL A N 1
ATOM 1994 C CA . VAL A 1 260 ? -25.006 23.211 22.046 1.00 96.81 260 VAL A CA 1
ATOM 1995 C C . VAL A 1 260 ? -24.643 24.500 22.774 1.00 96.81 260 VAL A C 1
ATOM 1997 O O . VAL A 1 260 ? -24.443 25.523 22.122 1.00 96.81 260 VAL A O 1
ATOM 2000 N N . ALA A 1 261 ? -24.515 24.460 24.102 1.00 97.62 261 ALA A N 1
ATOM 2001 C CA . ALA A 1 261 ? -24.003 25.568 24.904 1.00 97.62 261 ALA A CA 1
ATOM 2002 C C . ALA A 1 261 ? -23.317 25.056 26.178 1.00 97.62 261 ALA A C 1
ATOM 2004 O O . ALA A 1 261 ? -23.670 23.995 26.697 1.00 97.62 261 ALA A O 1
ATOM 2005 N N . ILE A 1 262 ? -22.339 25.824 26.665 1.00 98.00 262 ILE A N 1
ATOM 2006 C CA . ILE A 1 262 ? -21.627 25.585 27.925 1.00 98.00 262 ILE A CA 1
ATOM 2007 C C . ILE A 1 262 ? -21.587 26.910 28.683 1.00 98.00 262 ILE A C 1
ATOM 2009 O O . ILE A 1 262 ? -20.828 27.807 28.311 1.00 98.00 262 ILE A O 1
ATOM 2013 N N . ASP A 1 263 ? -22.370 27.009 29.750 1.00 96.88 263 ASP A N 1
ATOM 2014 C CA . ASP A 1 263 ? -22.459 28.195 30.598 1.00 96.88 263 ASP A CA 1
ATOM 2015 C C . ASP A 1 263 ? -21.750 27.958 31.940 1.00 96.88 263 ASP A C 1
ATOM 2017 O O . ASP A 1 263 ? -21.620 26.828 32.415 1.00 96.88 263 ASP A O 1
ATOM 2021 N N . ALA A 1 264 ? -21.229 29.024 32.549 1.00 93.12 264 ALA A N 1
ATOM 2022 C CA . ALA A 1 264 ? -20.628 28.946 33.878 1.00 93.12 264 ALA A CA 1
ATOM 2023 C C . ALA A 1 264 ? -21.706 29.094 34.958 1.00 93.12 264 ALA A C 1
ATOM 2025 O O . ALA A 1 264 ? -22.482 30.049 34.920 1.00 93.12 264 ALA A O 1
ATOM 2026 N N . GLU A 1 265 ? -21.701 28.204 35.950 1.00 91.69 265 GLU A N 1
ATOM 2027 C CA . GLU A 1 265 ? -22.614 28.250 37.091 1.00 91.69 265 GLU A CA 1
ATOM 2028 C C . GLU A 1 265 ? -21.817 28.083 38.392 1.00 91.69 265 GLU A C 1
ATOM 2030 O O . GLU A 1 265 ? -21.572 26.983 38.879 1.00 91.69 265 GLU A O 1
ATOM 2035 N N . GLY A 1 266 ? -21.333 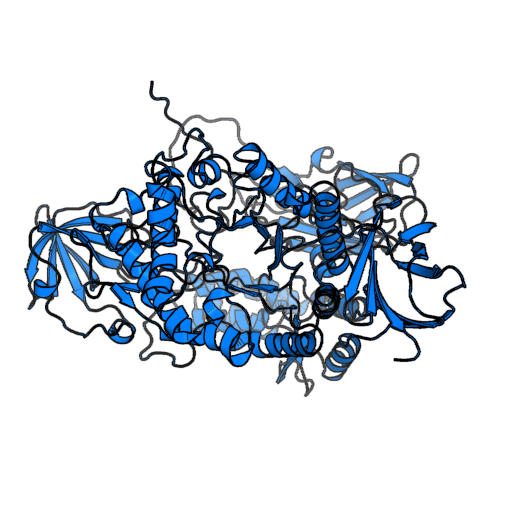29.205 38.935 1.00 91.44 266 GLY A N 1
ATOM 2036 C CA . GLY A 1 266 ? -20.359 29.178 40.028 1.00 91.44 266 GLY A CA 1
ATOM 2037 C C . GLY A 1 266 ? -19.036 28.550 39.577 1.00 91.44 266 GLY A C 1
ATOM 2038 O O . GLY A 1 266 ? -18.456 28.992 38.584 1.00 91.44 266 GLY A O 1
ATOM 2039 N N . ASP A 1 267 ? -18.577 27.532 40.309 1.00 92.88 267 ASP A N 1
ATOM 2040 C CA . ASP A 1 267 ? -17.397 26.732 39.947 1.00 92.88 267 ASP A CA 1
ATOM 2041 C C . ASP A 1 267 ? -17.733 25.597 38.956 1.00 92.88 267 ASP A C 1
ATOM 2043 O O . ASP A 1 267 ? -16.824 25.006 38.369 1.00 92.88 267 ASP A O 1
ATOM 2047 N N . ASP A 1 268 ? -19.021 25.321 38.731 1.00 97.38 268 ASP A N 1
ATOM 2048 C CA . ASP A 1 268 ? -19.533 24.251 37.876 1.00 97.38 268 ASP A CA 1
ATOM 2049 C C . ASP A 1 268 ? -19.870 24.754 36.457 1.00 97.38 268 ASP A C 1
ATOM 2051 O O . ASP A 1 268 ? -19.762 25.944 36.126 1.00 97.38 268 ASP A O 1
ATOM 2055 N N . LYS A 1 269 ? -20.226 23.822 35.567 1.00 98.00 269 LYS A N 1
ATOM 2056 C CA . LYS A 1 269 ? -20.566 24.091 34.163 1.00 98.00 269 LYS A CA 1
ATOM 2057 C C . LYS A 1 269 ? -21.949 23.543 33.836 1.00 98.00 269 LYS A C 1
ATOM 2059 O O . LYS A 1 269 ? -22.183 22.343 33.967 1.00 98.00 269 LYS A O 1
ATOM 2064 N N . LEU A 1 270 ? -22.836 24.404 33.352 1.00 98.31 270 LEU A N 1
ATOM 2065 C CA . LEU A 1 270 ? -24.150 24.014 32.857 1.00 98.31 270 LEU A CA 1
ATOM 2066 C C . LEU A 1 270 ? -24.047 23.691 31.363 1.00 98.31 270 LEU A C 1
ATOM 2068 O O . LEU A 1 270 ? -23.697 24.549 30.551 1.00 98.31 270 LEU A O 1
ATOM 2072 N N . LEU A 1 271 ? -24.324 22.441 30.998 1.00 98.62 271 LEU A N 1
ATOM 2073 C CA . LEU A 1 271 ? -24.298 21.971 29.616 1.00 98.62 271 LEU A CA 1
ATOM 2074 C C . LEU A 1 271 ? -25.721 21.944 29.067 1.00 98.62 271 LEU A C 1
ATOM 2076 O O . LEU A 1 271 ? -26.562 21.218 29.594 1.00 98.62 271 LEU A O 1
ATOM 2080 N N . LYS A 1 272 ? -25.984 22.675 27.982 1.00 98.44 272 LYS A N 1
ATOM 2081 C CA . LYS A 1 272 ? -27.220 22.513 27.207 1.00 98.44 272 LYS A CA 1
ATOM 2082 C C . LYS A 1 272 ? -27.000 21.468 26.127 1.00 98.44 272 LYS A C 1
ATOM 2084 O O . LYS A 1 272 ? -26.057 21.599 25.339 1.00 98.44 272 LYS A O 1
ATOM 2089 N N . VAL A 1 273 ? -27.863 20.458 26.086 1.00 97.88 273 VAL A N 1
ATOM 2090 C CA . VAL A 1 273 ? -27.679 19.290 25.223 1.00 97.88 273 VAL A CA 1
ATOM 2091 C C . VAL A 1 273 ? -28.908 18.981 24.369 1.00 97.88 273 VAL A C 1
ATOM 2093 O O . VAL A 1 273 ? -30.029 19.329 24.724 1.00 97.88 273 VAL A O 1
ATOM 2096 N N . GLU A 1 274 ? -28.682 18.330 23.231 1.00 95.69 274 GLU A N 1
ATOM 2097 C CA . GLU A 1 274 ? -29.711 17.857 22.299 1.00 95.69 274 GLU A CA 1
ATOM 2098 C C . GLU A 1 274 ? -29.312 16.506 21.678 1.00 95.69 274 GLU A C 1
ATOM 2100 O O . GLU A 1 274 ? -28.185 16.025 21.858 1.00 95.69 274 GLU A O 1
ATOM 2105 N N . ASP A 1 275 ? -30.222 15.897 20.920 1.00 93.50 275 ASP A N 1
ATOM 2106 C CA . ASP A 1 275 ? -29.898 14.735 20.094 1.00 93.50 275 ASP A CA 1
ATOM 2107 C C . ASP A 1 275 ? -28.916 15.091 18.977 1.00 93.50 275 ASP A C 1
ATOM 2109 O O . ASP A 1 275 ? -29.036 16.114 18.302 1.00 93.50 275 ASP A O 1
ATOM 2113 N N . PHE A 1 276 ? -27.932 14.221 18.751 1.00 89.94 276 PHE A N 1
ATOM 2114 C CA . PHE A 1 276 ? -27.007 14.395 17.636 1.00 89.94 276 PHE A CA 1
ATOM 2115 C C . PHE A 1 276 ? -27.654 13.969 16.316 1.00 89.94 276 PHE A C 1
ATOM 2117 O O . PHE A 1 276 ? -28.441 13.026 16.261 1.00 89.94 276 PHE A O 1
ATOM 2124 N N . PHE A 1 277 ? -27.289 14.623 15.215 1.00 86.12 277 PHE A N 1
ATOM 2125 C CA . PHE A 1 277 ? -27.834 14.277 13.904 1.00 86.12 277 PHE A CA 1
ATOM 2126 C C . PHE A 1 277 ? -27.476 12.840 13.491 1.00 86.12 277 PHE A C 1
ATOM 2128 O O . PHE A 1 277 ? -26.328 12.422 13.611 1.00 86.12 277 PHE A O 1
ATOM 2135 N N . GLY A 1 278 ? -28.455 12.084 12.987 1.00 85.00 278 GLY A N 1
ATOM 2136 C CA . GLY A 1 278 ? -28.266 10.690 12.568 1.00 85.00 278 GLY A CA 1
ATOM 2137 C C . GLY A 1 278 ? -28.395 9.648 13.689 1.00 85.00 278 GLY A C 1
ATOM 2138 O O . GLY A 1 278 ? -28.244 8.460 13.415 1.00 85.00 278 GLY A O 1
ATOM 2139 N N . HIS A 1 279 ? -28.719 10.037 14.930 1.00 88.50 279 HIS A N 1
ATOM 2140 C CA . HIS A 1 279 ? -28.882 9.101 16.057 1.00 88.50 279 HIS A CA 1
ATOM 2141 C C . HIS A 1 279 ? -29.856 7.938 15.768 1.00 88.50 279 HIS A C 1
ATOM 2143 O O . HIS A 1 279 ? -29.599 6.795 16.152 1.00 88.50 279 HIS A O 1
ATOM 2149 N N . GLN A 1 280 ? -30.922 8.188 15.003 1.00 88.31 280 GLN A N 1
ATOM 2150 C CA . GLN A 1 280 ? -31.909 7.173 14.615 1.00 88.31 280 GLN A CA 1
ATOM 2151 C C . GLN A 1 280 ? -31.307 6.027 13.786 1.00 88.31 280 GLN A C 1
ATOM 2153 O O . GLN A 1 280 ? -31.804 4.904 13.849 1.00 88.31 280 GLN A O 1
ATOM 2158 N N . GLN A 1 281 ? -30.206 6.258 13.060 1.00 84.94 281 GLN A N 1
ATOM 2159 C CA . GLN A 1 281 ? -29.517 5.211 12.292 1.00 84.94 281 GLN A CA 1
ATOM 2160 C C . GLN A 1 281 ? -28.893 4.132 13.177 1.00 84.94 281 GLN A C 1
ATOM 2162 O O . GLN A 1 281 ? -28.723 2.993 12.746 1.00 84.94 281 GLN A O 1
ATOM 2167 N N . TYR A 1 282 ? -28.572 4.496 14.416 1.00 88.94 282 TYR A N 1
ATOM 2168 C CA . TYR A 1 282 ? -28.071 3.590 15.442 1.00 88.94 282 TYR A CA 1
ATOM 2169 C C . TYR A 1 282 ? -29.216 2.925 16.222 1.00 88.94 282 TYR A C 1
ATOM 2171 O O . TYR A 1 282 ? -28.964 2.167 17.155 1.00 88.94 282 TYR A O 1
ATOM 2179 N N . GLY A 1 283 ? -30.476 3.216 15.868 1.00 91.00 283 GLY A N 1
ATOM 2180 C CA . GLY A 1 283 ? -31.657 2.781 16.612 1.00 91.00 283 GLY A CA 1
ATOM 2181 C C . GLY A 1 283 ? -31.867 3.539 17.925 1.00 91.00 283 GLY A C 1
ATOM 2182 O O . GLY A 1 283 ? -32.499 3.010 18.835 1.00 91.00 283 GLY A O 1
ATOM 2183 N N . ILE A 1 284 ? -31.312 4.749 18.056 1.00 93.50 284 ILE A N 1
ATOM 2184 C CA . ILE A 1 284 ? -31.469 5.583 19.252 1.00 93.50 284 ILE A CA 1
ATOM 2185 C C . ILE A 1 284 ? -32.731 6.434 19.087 1.00 93.50 284 ILE A C 1
ATOM 2187 O O . ILE A 1 284 ? -32.831 7.210 18.138 1.00 93.50 284 ILE A O 1
ATOM 2191 N N . GLU A 1 285 ? -33.681 6.304 20.013 1.00 94.31 285 GLU A N 1
ATOM 2192 C CA . GLU A 1 285 ? -34.913 7.106 20.022 1.00 94.31 285 GLU A CA 1
ATOM 2193 C C . GLU A 1 285 ? -34.621 8.601 20.261 1.00 94.31 285 GLU A C 1
ATOM 2195 O O . GLU A 1 285 ? -33.687 8.910 21.007 1.00 94.31 285 GLU A O 1
ATOM 2200 N N . PRO A 1 286 ? -35.389 9.524 19.650 1.00 93.62 286 PRO A N 1
ATOM 2201 C CA . PRO A 1 286 ? -35.278 10.957 19.918 1.00 93.62 286 PRO A CA 1
ATOM 2202 C C . PRO A 1 286 ? -35.889 11.336 21.272 1.00 93.62 286 PRO A C 1
ATOM 2204 O O . PRO A 1 286 ? -36.677 10.580 21.844 1.00 93.62 286 PRO A O 1
ATOM 2207 N N . ASP A 1 287 ? -35.547 12.526 21.764 1.00 91.56 287 ASP A N 1
ATOM 2208 C CA . ASP A 1 287 ? -36.194 13.209 22.895 1.00 91.56 287 ASP A CA 1
ATOM 2209 C C . ASP A 1 287 ? -36.238 12.377 24.195 1.00 91.56 287 ASP A C 1
ATOM 2211 O O . ASP A 1 287 ? -37.128 12.521 25.038 1.00 91.56 287 ASP A O 1
ATOM 2215 N N . ARG A 1 288 ? -35.273 11.465 24.377 1.00 94.25 288 ARG A N 1
ATOM 2216 C CA . ARG A 1 288 ? -35.187 10.632 25.589 1.00 94.25 288 ARG A CA 1
ATOM 2217 C C . ARG A 1 288 ? -34.842 11.517 26.801 1.00 94.25 288 ARG A C 1
ATOM 2219 O O . ARG A 1 288 ? -33.934 12.340 26.662 1.00 94.25 288 ARG A O 1
ATOM 2226 N N . PRO A 1 289 ? -35.453 11.311 27.984 1.00 96.19 289 PRO A N 1
ATOM 2227 C CA . PRO A 1 289 ? -35.112 12.061 29.195 1.00 96.19 289 PRO A CA 1
ATOM 2228 C C . PRO A 1 289 ? -33.619 11.967 29.532 1.00 96.19 289 PRO A C 1
ATOM 2230 O O . PRO A 1 289 ? -33.045 10.876 29.522 1.00 96.19 289 PRO A O 1
ATOM 2233 N N . LEU A 1 290 ? -32.993 13.096 29.860 1.00 97.00 290 LEU A N 1
ATOM 2234 C CA . LEU A 1 290 ? -31.592 13.168 30.275 1.00 97.00 290 LEU A CA 1
ATOM 2235 C C . LEU A 1 290 ? -31.376 12.479 31.624 1.00 97.00 290 LEU A C 1
ATOM 2237 O O . LEU A 1 290 ? -30.344 11.841 31.827 1.00 97.00 290 LEU A O 1
ATOM 2241 N N . SER A 1 291 ? -32.356 12.558 32.527 1.00 96.56 291 SER A N 1
ATOM 2242 C CA . SER A 1 291 ? -32.316 11.927 33.852 1.00 96.56 291 SER A CA 1
ATOM 2243 C C . SER A 1 291 ? -32.287 10.396 33.801 1.00 96.56 291 SER A C 1
ATOM 2245 O O . SER A 1 291 ? -31.918 9.757 34.784 1.00 96.56 291 SER A O 1
ATOM 2247 N N . ALA A 1 292 ? -32.646 9.798 32.659 1.00 95.50 292 ALA A N 1
ATOM 2248 C CA . ALA A 1 292 ? -32.503 8.365 32.419 1.00 95.50 292 ALA A CA 1
ATOM 2249 C C . ALA A 1 292 ? -31.078 7.971 31.983 1.00 95.50 292 ALA A C 1
ATOM 2251 O O . ALA A 1 292 ? -30.689 6.811 32.126 1.00 95.50 292 ALA A O 1
ATOM 2252 N N . ASP A 1 293 ? -30.303 8.918 31.449 1.00 95.44 293 ASP A N 1
ATOM 2253 C CA . ASP A 1 293 ? -28.959 8.681 30.913 1.00 95.44 293 ASP A CA 1
ATOM 2254 C C . ASP A 1 293 ? -27.851 9.060 31.896 1.00 95.44 293 ASP A C 1
ATOM 2256 O O . ASP A 1 293 ? -26.824 8.378 31.984 1.00 95.44 293 ASP A O 1
ATOM 2260 N N . TYR A 1 294 ? -28.058 10.156 32.625 1.00 97.75 294 TYR A N 1
ATOM 2261 C CA . TYR A 1 294 ? -27.065 10.778 33.487 1.00 97.75 294 TYR A CA 1
ATOM 2262 C C . TYR A 1 294 ? -27.599 10.896 34.912 1.00 97.75 294 TYR A C 1
ATOM 2264 O O . TYR A 1 294 ? -28.700 11.391 35.144 1.00 97.75 294 TYR A O 1
ATOM 2272 N N . HIS A 1 295 ? -26.790 10.474 35.878 1.00 97.94 295 HIS A N 1
ATOM 2273 C CA . HIS A 1 295 ? -27.125 10.505 37.296 1.00 97.94 295 HIS A CA 1
ATOM 2274 C C . HIS A 1 295 ? -26.060 11.280 38.073 1.00 97.94 295 HIS A C 1
ATOM 2276 O O . HIS A 1 295 ? -24.881 11.198 37.725 1.00 97.94 295 HIS A O 1
ATOM 2282 N N . PRO A 1 296 ? -26.427 11.991 39.153 1.00 98.19 296 PRO A N 1
ATOM 2283 C CA . PRO A 1 296 ? -25.453 12.643 40.021 1.00 98.19 296 PRO A CA 1
ATOM 2284 C C . PRO A 1 296 ? -24.331 11.692 40.465 1.00 98.19 296 PRO A C 1
ATOM 2286 O O . PRO A 1 296 ? -24.592 10.602 40.975 1.00 98.19 296 PRO A O 1
ATOM 2289 N N . GLY A 1 297 ? -23.082 12.119 40.281 1.00 97.75 297 GLY A N 1
ATOM 2290 C CA . GLY A 1 297 ? -21.873 11.341 40.559 1.00 97.75 297 GLY A CA 1
ATOM 2291 C C . GLY A 1 297 ? -21.344 10.510 39.385 1.00 97.75 297 GLY A C 1
ATOM 2292 O O . GLY A 1 297 ? -20.236 9.987 39.494 1.00 97.75 297 GLY A O 1
ATOM 2293 N N . ASP A 1 298 ? -22.079 10.405 38.274 1.00 98.25 298 ASP A N 1
ATOM 2294 C CA . ASP A 1 298 ? -21.558 9.804 37.045 1.00 98.25 298 ASP A CA 1
ATOM 2295 C C . ASP A 1 298 ? -20.391 10.638 36.495 1.00 98.25 298 ASP A C 1
ATOM 2297 O O . ASP A 1 298 ? -20.497 11.859 36.383 1.00 98.25 298 ASP A O 1
ATOM 2301 N N . GLU A 1 299 ? -19.307 9.985 36.081 1.00 98.25 299 GLU A N 1
ATOM 2302 C CA . GLU A 1 299 ? -18.232 10.622 35.319 1.00 98.25 299 GLU A CA 1
ATOM 2303 C C . GLU A 1 299 ? -18.616 10.645 33.833 1.00 98.25 299 GLU A C 1
ATOM 2305 O O . GLU A 1 299 ? -19.043 9.632 33.261 1.00 98.25 299 GLU A O 1
ATOM 2310 N N . VAL A 1 300 ? -18.443 11.800 33.199 1.00 97.94 300 VAL A N 1
ATOM 2311 C CA . VAL A 1 300 ? -18.751 12.059 31.790 1.00 97.94 300 VAL A CA 1
ATOM 2312 C C . VAL A 1 300 ? -17.533 12.607 31.056 1.00 97.94 300 VAL A C 1
ATOM 2314 O O . VAL A 1 300 ? -16.660 13.241 31.652 1.00 97.94 300 VAL A O 1
ATOM 2317 N N . LEU A 1 301 ? -17.494 12.362 29.748 1.00 96.56 301 LEU A N 1
ATOM 2318 C CA . LEU A 1 301 ? -16.492 12.882 28.825 1.00 96.56 301 LEU A CA 1
ATOM 2319 C C . LEU A 1 301 ? -17.133 13.952 27.941 1.00 96.56 301 LEU A C 1
ATOM 2321 O O . LEU A 1 301 ? -18.102 13.683 27.233 1.00 96.56 301 LEU A O 1
ATOM 2325 N N . ILE A 1 302 ? -16.557 15.148 27.970 1.00 96.75 302 ILE A N 1
ATOM 2326 C CA . ILE A 1 302 ? -16.846 16.239 27.047 1.00 96.75 302 ILE A CA 1
ATOM 2327 C C . ILE A 1 302 ? -15.767 16.183 25.971 1.00 96.75 302 ILE A C 1
ATOM 2329 O O . ILE A 1 302 ? -14.591 16.297 26.306 1.00 96.75 302 ILE A O 1
ATOM 2333 N N . ALA A 1 303 ? -16.139 15.986 24.706 1.00 93.06 303 ALA A N 1
ATOM 2334 C CA . ALA A 1 303 ? -15.169 15.891 23.614 1.00 93.06 303 ALA A CA 1
ATOM 2335 C C . ALA A 1 303 ? -15.680 16.541 22.324 1.00 93.06 303 ALA A C 1
ATOM 2337 O O . ALA A 1 303 ? -16.777 16.230 21.859 1.00 93.06 303 ALA A O 1
ATOM 2338 N N . ASP A 1 304 ? -14.851 17.391 21.714 1.00 89.44 304 ASP A N 1
ATOM 2339 C CA . ASP A 1 304 ? -15.125 18.035 20.417 1.00 89.44 304 ASP A CA 1
ATOM 2340 C C . ASP A 1 304 ? -14.237 17.503 19.277 1.00 89.44 304 ASP A C 1
ATOM 2342 O O . ASP A 1 304 ? -14.207 18.040 18.169 1.00 89.44 304 ASP A O 1
ATOM 2346 N N . GLY A 1 305 ? -13.489 16.432 19.564 1.00 81.31 305 GLY A N 1
ATOM 2347 C CA . GLY A 1 305 ? -12.583 15.791 18.620 1.00 81.31 305 GLY A CA 1
ATOM 2348 C C . GLY A 1 305 ? -11.225 16.484 18.461 1.00 81.31 305 GLY A C 1
ATOM 2349 O O . GLY A 1 305 ? -10.355 15.965 17.763 1.00 81.31 305 GLY A O 1
ATOM 2350 N N . GLN A 1 306 ? -11.001 17.613 19.133 1.00 83.25 306 GLN A N 1
ATOM 2351 C CA . GLN A 1 306 ? -9.680 18.233 19.294 1.00 83.25 306 GLN A CA 1
ATOM 2352 C C . GLN A 1 306 ? -9.285 18.286 20.770 1.00 83.25 306 GLN A C 1
ATOM 2354 O O . GLN A 1 306 ? -8.149 17.956 21.124 1.00 83.25 306 GLN A O 1
ATOM 2359 N N . HIS A 1 307 ? -10.255 18.633 21.609 1.00 90.38 307 HIS A N 1
ATOM 2360 C CA . HIS A 1 307 ? -10.170 18.783 23.047 1.00 90.38 307 HIS A CA 1
ATOM 2361 C C . HIS A 1 307 ? -11.055 17.756 23.746 1.00 90.38 307 HIS A C 1
ATOM 2363 O O . HIS A 1 307 ? -12.085 17.319 23.219 1.00 90.38 307 HIS A O 1
ATOM 2369 N N . ASP A 1 308 ? -10.664 17.435 24.973 1.00 94.00 308 ASP A N 1
ATOM 2370 C CA . ASP A 1 308 ? -11.397 16.552 25.858 1.00 94.00 308 ASP A CA 1
ATOM 2371 C C . ASP A 1 308 ? -11.318 17.032 27.314 1.00 94.00 308 ASP A C 1
ATOM 2373 O O . ASP A 1 308 ? -10.357 17.685 27.727 1.00 94.00 308 ASP A O 1
ATOM 2377 N N . ALA A 1 309 ? -12.366 16.751 28.086 1.00 96.62 309 ALA A N 1
ATOM 2378 C CA . ALA A 1 309 ? -12.416 17.005 29.519 1.00 96.62 309 ALA A CA 1
ATOM 2379 C C . ALA A 1 309 ? -13.293 15.966 30.221 1.00 96.62 309 ALA A C 1
ATOM 2381 O O . ALA A 1 309 ? -14.286 15.492 29.669 1.00 96.62 309 ALA A O 1
ATOM 2382 N N . ARG A 1 310 ? -12.944 15.651 31.470 1.00 97.19 310 ARG A N 1
ATOM 2383 C CA . ARG A 1 310 ? -13.746 14.793 32.349 1.00 97.19 310 ARG A CA 1
ATOM 2384 C C . ARG A 1 310 ? -14.390 15.621 33.449 1.00 97.19 310 ARG A C 1
ATOM 2386 O O . ARG A 1 310 ? -13.746 16.508 34.008 1.00 97.19 310 ARG A O 1
ATOM 2393 N N . ALA A 1 311 ? -15.646 15.320 33.750 1.00 98.12 311 ALA A N 1
ATOM 2394 C CA . ALA A 1 311 ? -16.421 15.983 34.793 1.00 98.12 311 ALA A CA 1
ATOM 2395 C C . ALA A 1 311 ? -17.378 14.992 35.463 1.00 98.12 311 ALA A C 1
ATOM 2397 O O . ALA A 1 311 ? -17.667 13.935 34.907 1.00 98.12 311 ALA A O 1
ATOM 2398 N N . ASN A 1 312 ? -17.877 15.335 36.649 1.00 98.69 312 ASN A N 1
ATOM 2399 C CA . ASN A 1 312 ? -18.908 14.567 37.338 1.00 98.69 312 ASN A CA 1
ATOM 2400 C C . ASN A 1 312 ? -20.257 15.263 37.187 1.00 98.69 312 ASN A C 1
ATOM 2402 O O . ASN A 1 312 ? -20.341 16.477 37.355 1.00 98.69 312 ASN A O 1
ATOM 2406 N N . VAL A 1 313 ? -21.314 14.507 36.921 1.00 98.69 313 VAL A N 1
ATOM 2407 C CA . VAL A 1 313 ? -22.685 15.024 36.892 1.00 98.69 313 VAL A CA 1
ATOM 2408 C C . VAL A 1 313 ? -23.084 15.480 38.297 1.00 98.69 313 VAL A C 1
ATOM 2410 O O . VAL A 1 313 ? -22.923 14.741 39.268 1.00 98.69 313 VAL A O 1
ATOM 2413 N N . VAL A 1 314 ? -23.613 16.697 38.407 1.00 98.38 314 VAL A N 1
ATOM 2414 C CA . VAL A 1 314 ? -24.099 17.301 39.656 1.00 98.38 314 VAL A CA 1
ATOM 2415 C C . VAL A 1 314 ? -25.620 17.191 39.717 1.00 98.38 314 VAL A C 1
ATOM 2417 O O . VAL A 1 314 ? -26.158 16.595 40.650 1.00 98.38 314 VAL A O 1
ATOM 2420 N N . THR A 1 315 ? -26.315 17.700 38.698 1.00 98.12 315 THR A N 1
ATOM 2421 C CA . THR A 1 315 ? -27.776 17.618 38.547 1.00 98.12 315 THR A CA 1
ATOM 2422 C C . THR A 1 315 ? -28.168 17.526 37.073 1.00 98.12 315 THR A C 1
ATOM 2424 O O . THR A 1 315 ? -27.383 17.840 36.178 1.00 98.12 315 THR A O 1
ATOM 2427 N N . VAL A 1 316 ? -29.398 17.077 36.821 1.00 98.25 316 VAL A N 1
ATOM 2428 C CA . VAL A 1 316 ? -29.980 16.942 35.482 1.00 98.25 316 VAL A CA 1
ATOM 2429 C C . VAL A 1 316 ? -31.374 17.556 35.488 1.00 98.25 316 VAL A C 1
ATOM 2431 O O . VAL A 1 316 ? -32.130 17.334 36.435 1.00 98.25 316 VAL A O 1
ATOM 2434 N N . ASP A 1 317 ? -31.701 18.309 34.441 1.00 97.75 317 ASP A N 1
ATOM 2435 C CA . ASP A 1 317 ? -33.011 18.924 34.227 1.00 97.75 317 ASP A CA 1
ATOM 2436 C C . ASP A 1 317 ? -33.532 18.545 32.832 1.00 97.75 317 ASP A C 1
ATOM 2438 O O . ASP A 1 317 ? -33.009 18.995 31.807 1.00 97.75 317 ASP A O 1
ATOM 2442 N N . ASP A 1 318 ? -34.554 17.687 32.808 1.00 97.31 318 ASP A N 1
ATOM 2443 C CA . ASP A 1 318 ? -35.180 17.196 31.578 1.00 97.31 318 ASP A CA 1
ATOM 2444 C C . ASP A 1 318 ? -35.986 18.277 30.850 1.00 97.31 318 ASP A C 1
ATOM 2446 O O . ASP A 1 318 ? -36.025 18.281 29.622 1.00 97.31 318 ASP A O 1
ATOM 2450 N N . GLU A 1 319 ? -36.634 19.190 31.581 1.00 95.12 319 GLU A N 1
ATOM 2451 C CA . GLU A 1 319 ? -37.486 20.227 30.987 1.00 95.12 319 GLU A CA 1
ATOM 2452 C C . GLU A 1 319 ? -36.630 21.308 30.321 1.00 95.12 319 GLU A C 1
ATOM 2454 O O . GLU A 1 319 ? -36.948 21.782 29.228 1.00 95.12 319 GLU A O 1
ATOM 2459 N N . ALA A 1 320 ? -35.509 21.663 30.952 1.00 95.31 320 ALA A N 1
ATOM 2460 C CA . ALA A 1 320 ? -34.551 22.614 30.400 1.00 95.31 320 ALA A CA 1
ATOM 2461 C C . ALA A 1 320 ? -33.618 21.998 29.339 1.00 95.31 320 ALA A C 1
ATOM 2463 O O . ALA A 1 320 ? -33.000 22.739 28.565 1.00 95.31 320 ALA A O 1
ATOM 2464 N N . GLY A 1 321 ? -33.498 20.666 29.295 1.00 97.00 321 GLY A N 1
ATOM 2465 C CA . GLY A 1 321 ? -32.541 19.970 28.432 1.00 97.00 321 GLY A CA 1
ATOM 2466 C C . GLY A 1 321 ? -31.091 20.240 28.845 1.00 97.00 321 GLY A C 1
ATOM 2467 O O . GLY A 1 321 ? -30.226 20.471 27.993 1.00 97.00 321 GLY A O 1
ATOM 2468 N N . THR A 1 322 ? -30.823 20.277 30.155 1.00 98.25 322 THR A N 1
ATOM 2469 C CA . THR A 1 322 ? -29.513 20.660 30.698 1.00 98.25 322 THR A CA 1
ATOM 2470 C C . THR A 1 322 ? -28.943 19.652 31.689 1.00 98.25 322 THR A C 1
ATOM 2472 O O . THR A 1 322 ? -29.668 19.048 32.479 1.00 98.25 322 THR A O 1
ATOM 2475 N N . VAL A 1 323 ? -27.615 19.527 31.690 1.00 98.62 323 VAL A N 1
ATOM 2476 C CA . VAL A 1 323 ? -26.841 18.741 32.659 1.00 98.62 323 VAL A CA 1
ATOM 2477 C C . VAL A 1 323 ? -25.837 19.668 33.338 1.00 98.62 323 VAL A C 1
ATOM 2479 O O . VAL A 1 323 ? -24.961 20.221 32.674 1.00 98.62 323 VAL A O 1
ATOM 2482 N N . LEU A 1 324 ? -25.945 19.836 34.656 1.00 98.56 324 LEU A N 1
ATOM 2483 C CA . LEU A 1 324 ? -24.932 20.531 35.447 1.00 98.56 324 LEU A CA 1
ATOM 2484 C C . LEU A 1 324 ? -23.813 19.544 35.774 1.00 98.56 324 LEU A C 1
ATOM 2486 O O . LEU A 1 324 ? -24.074 18.462 36.306 1.00 98.56 324 LEU A O 1
ATOM 2490 N N . VAL A 1 325 ? -22.571 19.908 35.473 1.00 98.69 325 VAL A N 1
ATOM 2491 C CA . VAL A 1 325 ? -21.392 19.081 35.751 1.00 98.69 325 VAL A CA 1
ATOM 2492 C C . VAL A 1 325 ? -20.342 19.862 36.527 1.00 98.69 325 VAL A C 1
ATOM 2494 O O . VAL A 1 325 ? -20.269 21.087 36.435 1.00 98.69 325 VAL A O 1
ATOM 2497 N N . SER A 1 326 ? -19.490 19.143 37.256 1.00 98.44 326 SER A N 1
ATOM 2498 C CA . SER A 1 326 ? -18.380 19.733 37.997 1.00 98.44 326 SER A CA 1
ATOM 2499 C C . SER A 1 326 ? -17.473 20.563 37.088 1.00 98.44 326 SER A C 1
ATOM 2501 O O . SER A 1 326 ? -17.238 20.177 35.940 1.00 98.44 326 SER A O 1
ATOM 2503 N N . GLY A 1 327 ? -16.894 21.639 37.617 1.00 96.94 327 GLY A N 1
ATOM 2504 C CA . GLY A 1 327 ? -15.977 22.509 36.878 1.00 96.94 327 GLY A CA 1
ATOM 2505 C C . GLY A 1 327 ? -14.876 21.784 36.092 1.00 96.94 327 GLY A C 1
ATOM 2506 O O . GLY A 1 327 ? -14.203 20.891 36.606 1.00 96.94 327 GLY A O 1
ATOM 2507 N N . PHE A 1 328 ? -14.648 22.218 34.850 1.00 96.75 328 PHE A N 1
ATOM 2508 C CA . PHE A 1 328 ? -13.546 21.765 33.997 1.00 96.75 328 PHE A CA 1
ATOM 2509 C C . PHE A 1 328 ? -12.935 22.927 33.200 1.00 96.75 328 PHE A C 1
ATOM 2511 O O . PHE A 1 328 ? -13.539 23.994 33.044 1.00 96.75 328 PHE A O 1
ATOM 2518 N N . HIS A 1 329 ? -11.706 22.728 32.714 1.00 94.25 329 HIS A N 1
ATOM 2519 C CA . HIS A 1 329 ? -10.962 23.740 31.966 1.00 94.25 329 HIS A CA 1
ATOM 2520 C C . HIS A 1 329 ? -11.608 24.018 30.600 1.00 94.25 329 HIS A C 1
ATOM 2522 O O . HIS A 1 329 ? -11.885 23.097 29.835 1.00 94.25 329 HIS A O 1
ATOM 2528 N N . THR A 1 330 ? -11.811 25.297 30.278 1.00 93.81 330 THR A N 1
ATOM 2529 C CA . THR A 1 330 ? -12.193 25.724 28.928 1.00 93.81 330 THR A CA 1
ATOM 2530 C C . THR A 1 330 ? -10.923 25.891 28.088 1.00 93.81 330 THR A C 1
ATOM 2532 O O . THR A 1 330 ? -10.084 26.705 28.479 1.00 93.81 330 THR A O 1
ATOM 2535 N N . PRO A 1 331 ? -10.777 25.177 26.956 1.00 93.81 331 PRO A N 1
ATOM 2536 C CA . PRO A 1 331 ? -9.597 25.287 26.107 1.00 93.81 331 PRO A CA 1
ATOM 2537 C C . PRO A 1 331 ? -9.467 26.691 25.506 1.00 93.81 331 PRO A C 1
ATOM 2539 O O . PRO A 1 331 ? -10.451 27.423 25.347 1.00 93.81 331 PRO A O 1
ATOM 2542 N N . GLU A 1 332 ? -8.241 27.063 25.141 1.00 90.62 332 GLU A N 1
ATOM 2543 C CA . GLU A 1 332 ? -7.976 28.294 24.398 1.00 90.62 332 GLU A CA 1
ATOM 2544 C C . GLU A 1 332 ? -8.758 28.296 23.072 1.00 90.62 332 GLU A C 1
ATOM 2546 O O . GLU A 1 332 ? -8.794 27.302 22.352 1.00 90.62 332 GLU A O 1
ATOM 2551 N N . GLY A 1 333 ? -9.446 29.400 22.765 1.00 89.00 333 GLY A N 1
ATOM 2552 C CA . GLY A 1 333 ? -10.344 29.481 21.604 1.00 89.00 333 GLY A CA 1
ATOM 2553 C C . GLY A 1 333 ? -11.718 28.818 21.790 1.00 89.00 333 GLY A C 1
ATOM 2554 O O . GLY A 1 333 ? -12.548 28.902 20.883 1.00 89.00 333 GLY A O 1
ATOM 2555 N N . GLY A 1 334 ? -11.988 28.224 22.959 1.00 92.25 334 GLY A N 1
ATOM 2556 C CA . GLY A 1 334 ? -13.277 27.636 23.319 1.00 92.25 334 GLY A CA 1
ATOM 2557 C C . GLY A 1 334 ? -13.583 26.297 22.637 1.00 92.25 334 GLY A C 1
ATOM 2558 O O . GLY A 1 334 ? -12.868 25.830 21.753 1.00 92.25 334 GLY A O 1
ATOM 2559 N N . TRP A 1 335 ? -14.681 25.674 23.066 1.00 93.44 335 TRP A N 1
ATOM 2560 C CA . TRP A 1 335 ? -15.148 24.382 22.554 1.00 93.44 335 TRP A CA 1
ATOM 2561 C C . TRP A 1 335 ? -15.757 24.489 21.150 1.00 93.44 335 TRP A C 1
ATOM 2563 O O . TRP A 1 335 ? -16.488 25.437 20.848 1.00 93.44 335 TRP A O 1
ATOM 2573 N N . LYS A 1 336 ? -15.530 23.482 20.298 1.00 91.19 336 LYS A N 1
ATOM 2574 C CA . LYS A 1 336 ? -16.102 23.415 18.940 1.00 91.19 336 LYS A CA 1
ATOM 2575 C C . LYS A 1 336 ? -17.518 22.821 18.938 1.00 91.19 336 LYS A C 1
ATOM 2577 O O . LYS A 1 336 ? -17.728 21.665 18.598 1.00 91.19 336 LYS A O 1
ATOM 2582 N N . LEU A 1 337 ? -18.515 23.629 19.305 1.00 92.50 337 LEU A N 1
ATOM 2583 C CA . LEU A 1 337 ? -19.917 23.180 19.434 1.00 92.50 337 LEU A CA 1
ATOM 2584 C C . LEU A 1 337 ? -20.662 23.011 18.087 1.00 92.50 337 LEU A C 1
ATOM 2586 O O . LEU A 1 337 ? -21.624 22.242 17.974 1.00 92.50 337 LEU A O 1
ATOM 2590 N N . ALA A 1 338 ? -20.252 23.746 17.051 1.00 87.88 338 ALA A N 1
ATOM 2591 C CA . ALA A 1 338 ? -20.913 23.745 15.746 1.00 87.88 338 ALA A CA 1
ATOM 2592 C C . ALA A 1 338 ? -20.388 22.635 14.819 1.00 87.88 338 ALA A C 1
ATOM 2594 O O . ALA A 1 338 ? -19.209 22.281 14.858 1.00 87.88 338 ALA A O 1
ATOM 2595 N N . TYR A 1 339 ? -21.262 22.130 13.945 1.00 84.62 339 TYR A N 1
ATOM 2596 C CA . TYR A 1 339 ? -20.841 21.356 12.777 1.00 84.62 339 TYR A CA 1
ATOM 2597 C C . TYR A 1 339 ? -20.117 22.260 11.773 1.00 84.62 339 TYR A C 1
ATOM 2599 O O . TYR A 1 339 ? -20.414 23.448 11.662 1.00 84.62 339 TYR A O 1
ATOM 2607 N N . SER A 1 340 ? -19.185 21.682 11.020 1.00 76.50 340 SER A N 1
ATOM 2608 C CA . SER A 1 340 ? -18.388 22.387 10.004 1.00 76.50 340 SER A CA 1
ATOM 2609 C C . SER A 1 340 ? -19.171 22.773 8.745 1.00 76.50 340 SER A C 1
ATOM 2611 O O . SER A 1 340 ? -18.726 23.634 7.991 1.00 76.50 340 SER A O 1
ATOM 2613 N N . ALA A 1 341 ? -20.335 22.162 8.512 1.00 75.81 341 ALA A N 1
ATOM 2614 C CA . ALA A 1 341 ? -21.248 22.518 7.433 1.00 75.81 341 ALA A CA 1
ATOM 2615 C C . ALA A 1 341 ? -22.710 22.312 7.870 1.00 75.81 341 ALA A C 1
ATOM 2617 O O . ALA A 1 341 ? -22.962 21.566 8.824 1.00 75.81 341 ALA A O 1
ATOM 2618 N N . PRO A 1 342 ? -23.685 22.947 7.187 1.00 79.94 342 PRO A N 1
ATOM 2619 C CA . PRO A 1 342 ? -25.100 22.710 7.441 1.00 79.94 342 PRO A CA 1
ATOM 2620 C C . PRO A 1 342 ? -25.452 21.225 7.327 1.00 79.94 342 PRO A C 1
ATOM 2622 O O . P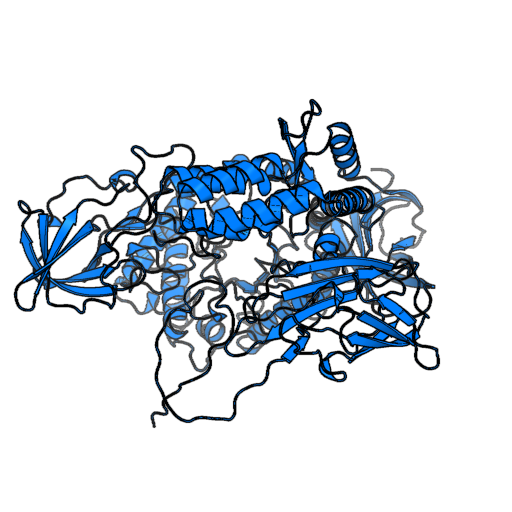RO A 1 342 ? -25.029 20.545 6.389 1.00 79.94 342 PRO A O 1
ATOM 2625 N N . LEU A 1 343 ? -26.247 20.733 8.275 1.00 79.19 343 LEU A N 1
ATOM 2626 C CA . LEU A 1 343 ? -26.740 19.361 8.244 1.00 79.19 343 LEU A CA 1
ATOM 2627 C C . LEU A 1 343 ? -27.681 19.158 7.048 1.00 79.19 343 LEU A C 1
ATOM 2629 O O . LEU A 1 343 ? -28.476 20.049 6.732 1.00 79.19 343 LEU A O 1
ATOM 2633 N N . PRO A 1 344 ? -27.629 17.996 6.380 1.00 74.19 344 PRO A N 1
ATOM 2634 C CA . PRO A 1 344 ? -28.580 17.692 5.327 1.00 74.19 344 PRO A CA 1
ATOM 2635 C C . PRO A 1 344 ? -29.987 17.515 5.918 1.00 74.19 344 PRO A C 1
ATOM 2637 O O . PRO A 1 344 ? -30.164 16.972 7.002 1.00 74.19 344 PRO A O 1
ATOM 2640 N N . ASN A 1 345 ? -31.018 17.922 5.173 1.00 73.44 345 ASN A N 1
ATOM 2641 C CA . ASN A 1 345 ? -32.414 17.805 5.628 1.00 73.44 345 ASN A CA 1
ATOM 2642 C C . ASN A 1 345 ? -32.900 16.347 5.740 1.00 73.44 345 ASN A C 1
ATOM 2644 O O . ASN A 1 345 ? -33.962 16.086 6.298 1.00 73.44 345 ASN A O 1
ATOM 2648 N N . ARG A 1 346 ? -32.177 15.410 5.118 1.00 71.25 346 ARG A N 1
ATOM 2649 C CA . ARG A 1 346 ? -32.422 13.966 5.146 1.00 71.25 346 ARG A CA 1
ATOM 2650 C C . ARG A 1 346 ? -31.152 13.222 4.764 1.00 71.25 346 ARG A C 1
ATOM 2652 O O . ARG A 1 346 ? -30.265 13.781 4.125 1.00 71.25 346 ARG A O 1
ATOM 2659 N N . GLU A 1 347 ? -31.120 11.950 5.103 1.00 68.75 347 GLU A N 1
ATOM 2660 C CA . GLU A 1 347 ? -30.009 11.055 4.806 1.00 68.75 347 GLU A CA 1
ATOM 2661 C C . GLU A 1 347 ? -29.899 10.724 3.313 1.00 68.75 347 GLU A C 1
ATOM 2663 O O . GLU A 1 347 ? -30.901 10.688 2.590 1.00 68.75 347 GLU A O 1
ATOM 2668 N N . ASP A 1 348 ? -28.672 10.435 2.869 1.00 68.81 348 ASP A N 1
ATOM 2669 C CA . ASP A 1 348 ? -28.415 9.894 1.538 1.00 68.81 348 ASP A CA 1
ATOM 2670 C C . ASP A 1 348 ? -28.509 8.355 1.566 1.00 68.81 348 ASP A C 1
ATOM 2672 O O . ASP A 1 348 ? -27.624 7.695 2.123 1.00 68.81 348 ASP A O 1
ATOM 2676 N N . PRO A 1 349 ? -29.532 7.741 0.937 1.00 63.56 349 PRO A N 1
ATOM 2677 C CA . PRO A 1 349 ? -29.636 6.285 0.854 1.00 63.56 349 PRO A CA 1
ATOM 2678 C C . PRO A 1 349 ? -28.503 5.660 0.023 1.00 63.56 349 PRO A C 1
ATOM 2680 O O . PRO A 1 349 ? -28.269 4.453 0.101 1.00 63.56 349 PRO A O 1
ATOM 2683 N N . ASN A 1 350 ? -27.787 6.456 -0.777 1.00 63.53 350 ASN A N 1
ATOM 2684 C CA . ASN A 1 350 ? -26.654 6.043 -1.598 1.00 63.53 350 ASN A CA 1
ATOM 2685 C C . ASN A 1 350 ? -25.285 6.304 -0.951 1.00 63.53 350 ASN A C 1
ATOM 2687 O O . ASN A 1 350 ? -24.280 5.768 -1.420 1.00 63.53 350 ASN A O 1
ATOM 2691 N N . ALA A 1 351 ? -25.240 7.051 0.148 1.00 64.19 351 ALA A N 1
ATOM 2692 C CA . ALA A 1 351 ? -24.024 7.299 0.912 1.00 64.19 351 ALA A CA 1
ATOM 2693 C C . ALA A 1 351 ? -24.329 7.363 2.423 1.00 64.19 351 ALA A C 1
ATOM 2695 O O . ALA A 1 351 ? -24.111 8.395 3.064 1.00 64.19 351 ALA A O 1
ATOM 2696 N N . PRO A 1 352 ? -24.848 6.261 3.005 1.00 68.50 352 PRO A N 1
ATOM 2697 C CA . PRO A 1 352 ? -25.255 6.199 4.405 1.00 68.50 352 PRO A CA 1
ATOM 2698 C C . PRO A 1 352 ? -24.169 6.728 5.353 1.00 68.50 352 PRO A C 1
ATOM 2700 O O . PRO A 1 352 ? -23.008 6.342 5.221 1.00 68.50 352 PRO A O 1
ATOM 2703 N N . GLY A 1 353 ? -24.522 7.597 6.304 1.00 66.25 353 GLY A N 1
ATOM 2704 C CA . GLY A 1 353 ? -23.626 8.062 7.374 1.00 66.25 353 GLY A CA 1
ATOM 2705 C C . GLY A 1 353 ? -22.499 9.017 6.957 1.00 66.25 353 GLY A C 1
ATOM 2706 O O . GLY A 1 353 ? -21.464 9.038 7.616 1.00 66.25 353 GLY A O 1
ATOM 2707 N N . LEU A 1 354 ? -22.635 9.765 5.851 1.00 65.19 354 LEU A N 1
ATOM 2708 C CA . LEU A 1 354 ? -21.759 10.910 5.555 1.00 65.19 354 LEU A CA 1
ATOM 2709 C C . LEU A 1 354 ? -22.371 12.194 6.122 1.00 65.19 354 LEU A C 1
ATOM 2711 O O . LEU A 1 354 ? -23.178 12.848 5.463 1.00 65.19 354 LEU A O 1
ATOM 2715 N N . PHE A 1 355 ? -21.979 12.559 7.339 1.00 69.69 355 PHE A N 1
ATOM 2716 C CA . PHE A 1 355 ? -22.410 13.800 7.979 1.00 69.69 355 PHE A CA 1
ATOM 2717 C C . PHE A 1 355 ? -21.288 14.844 7.976 1.00 69.69 355 PHE A C 1
ATOM 2719 O O . PHE A 1 355 ? -20.112 14.470 7.942 1.00 69.69 355 PHE A O 1
ATOM 2726 N N . PRO A 1 356 ? -21.619 16.151 7.989 1.00 68.75 356 PRO A N 1
ATOM 2727 C CA . PRO A 1 356 ? -20.631 17.183 8.252 1.00 68.75 356 PRO A CA 1
ATOM 2728 C C . PRO A 1 356 ? -19.890 16.888 9.560 1.00 68.75 356 PRO A C 1
ATOM 2730 O O . PRO A 1 356 ? -20.537 16.646 10.580 1.00 68.75 356 PRO A O 1
ATOM 2733 N N . PRO A 1 357 ? -18.555 16.931 9.566 1.00 73.62 357 PRO A N 1
ATOM 2734 C CA . PRO A 1 357 ? -17.795 16.720 10.785 1.00 73.62 357 PRO A CA 1
ATOM 2735 C C . PRO A 1 357 ? -17.966 17.889 11.760 1.00 73.62 357 PRO A C 1
ATOM 2737 O O . PRO A 1 357 ? -18.334 19.001 11.364 1.00 73.62 357 PRO A O 1
ATOM 2740 N N . GLY A 1 358 ? -17.632 17.661 13.024 1.00 78.38 358 GLY A N 1
ATOM 2741 C CA . GLY A 1 358 ? -17.682 18.642 14.102 1.00 78.38 358 GLY A CA 1
ATOM 2742 C C . GLY A 1 358 ? -18.750 18.334 15.150 1.00 78.38 358 GLY A C 1
ATOM 2743 O O . GLY A 1 358 ? -19.295 17.229 15.225 1.00 78.38 358 GLY A O 1
ATOM 2744 N N . GLY A 1 359 ? -19.038 19.348 15.963 1.00 87.88 359 GLY A N 1
ATOM 2745 C CA . GLY A 1 359 ? -19.841 19.214 17.173 1.00 87.88 359 GLY A CA 1
ATOM 2746 C C . GLY A 1 359 ? -19.012 18.829 18.401 1.00 87.88 359 GLY A C 1
ATOM 2747 O O . GLY A 1 359 ? -17.928 18.259 18.302 1.00 87.88 359 GLY A O 1
ATOM 2748 N N . CYS A 1 360 ? -19.561 19.143 19.572 1.00 92.88 360 CYS A N 1
ATOM 2749 C CA . CYS A 1 360 ? -19.046 18.718 20.867 1.00 92.88 360 CYS A CA 1
ATOM 2750 C C . CYS A 1 360 ? -20.058 17.767 21.498 1.00 92.88 360 CYS A C 1
ATOM 2752 O O . CYS A 1 360 ? -21.264 17.998 21.388 1.00 92.88 360 CYS A O 1
ATOM 2754 N N . TYR A 1 361 ? -19.586 16.700 22.131 1.00 94.12 361 TYR A N 1
ATOM 2755 C CA . TYR A 1 361 ? -20.432 15.611 22.603 1.00 94.12 361 TYR A CA 1
ATOM 2756 C C . TYR A 1 361 ? -20.245 15.365 24.095 1.00 94.12 361 TYR A C 1
ATOM 2758 O O . TYR A 1 361 ? -19.121 15.386 24.599 1.00 94.12 361 TYR A O 1
ATOM 2766 N N . LEU A 1 362 ? -21.361 15.095 24.772 1.00 96.94 362 LEU A N 1
ATOM 2767 C CA . LEU A 1 362 ? -21.415 14.602 26.139 1.00 96.94 362 LEU A CA 1
ATOM 2768 C C . LEU A 1 362 ? -21.576 13.082 26.102 1.00 96.94 362 LEU A C 1
ATOM 2770 O O . LEU A 1 362 ? -22.614 12.571 25.678 1.00 96.94 362 LEU A O 1
ATOM 2774 N N . ARG A 1 363 ? -20.553 12.362 26.554 1.00 95.19 363 ARG A N 1
ATOM 2775 C CA . ARG A 1 363 ? -20.506 10.894 26.558 1.00 95.19 363 ARG A CA 1
ATOM 2776 C C . ARG A 1 363 ? -20.399 10.361 27.975 1.00 95.19 363 ARG A C 1
ATOM 2778 O O . ARG A 1 363 ? -19.898 11.044 28.871 1.00 95.19 363 ARG A O 1
ATOM 2785 N N . LYS A 1 364 ? -20.823 9.118 28.182 1.00 95.69 364 LYS A N 1
ATOM 2786 C CA . LYS A 1 364 ? -20.604 8.437 29.461 1.00 95.69 364 LYS A CA 1
ATOM 2787 C C . LYS A 1 364 ? -19.122 8.094 29.598 1.00 95.69 364 LYS A C 1
ATOM 2789 O O . LYS A 1 364 ? -18.457 7.799 28.609 1.00 95.69 364 LYS A O 1
ATOM 2794 N N . PHE A 1 365 ? -18.585 8.142 30.811 1.00 95.50 365 PHE A N 1
ATOM 2795 C CA . PHE A 1 365 ? -17.226 7.672 31.089 1.00 95.50 365 PHE A CA 1
ATOM 2796 C C . PHE A 1 365 ? -17.244 6.620 32.196 1.00 95.50 365 PHE A C 1
ATOM 2798 O O . PHE A 1 365 ? -16.778 5.501 31.985 1.00 95.50 365 PHE A O 1
ATOM 2805 N N . LYS A 1 366 ? -17.857 6.935 33.346 1.00 95.56 366 LYS A N 1
ATOM 2806 C CA . LYS A 1 366 ? -18.045 5.982 34.444 1.00 95.56 366 LYS A CA 1
ATOM 2807 C C . LYS A 1 366 ? -19.412 6.158 35.128 1.00 95.56 366 LYS A C 1
ATOM 2809 O O . LYS A 1 366 ? -19.644 7.207 35.721 1.00 95.56 366 LYS A O 1
ATOM 2814 N N . PRO A 1 367 ? -20.297 5.141 35.107 1.00 94.88 367 PRO A N 1
ATOM 2815 C CA . PRO A 1 367 ? -20.187 3.911 34.316 1.00 94.88 367 PRO A CA 1
ATOM 2816 C C . PRO A 1 367 ? -20.093 4.217 32.813 1.00 94.88 367 PRO A C 1
ATOM 2818 O O . PRO A 1 367 ? -20.442 5.321 32.389 1.00 94.88 367 PRO A O 1
ATOM 2821 N N . SER A 1 368 ? -19.614 3.251 32.029 1.00 92.94 368 SER A N 1
ATOM 2822 C CA . SER A 1 368 ? -19.596 3.374 30.570 1.00 92.94 368 SER A CA 1
ATOM 2823 C C . SER A 1 368 ? -21.026 3.403 30.006 1.00 92.94 368 SER A C 1
ATOM 2825 O O . SER A 1 368 ? -21.991 3.081 30.713 1.00 92.94 368 SER A O 1
ATOM 2827 N N . GLY A 1 369 ? -21.189 3.891 28.777 1.00 93.44 369 GLY A N 1
ATOM 2828 C CA . GLY A 1 369 ? -22.494 3.980 28.136 1.00 93.44 369 GLY A CA 1
ATOM 2829 C C . GLY A 1 369 ? -22.950 2.638 27.577 1.00 93.44 369 GLY A C 1
ATOM 2830 O O . GLY A 1 369 ? -22.415 1.574 27.866 1.00 93.44 369 GLY A O 1
ATOM 2831 N N . THR A 1 370 ? -24.028 2.672 26.805 1.00 95.56 370 THR A N 1
ATOM 2832 C CA . THR A 1 370 ? -24.574 1.495 26.128 1.00 95.56 370 THR A CA 1
ATOM 2833 C C . THR A 1 370 ? -24.275 1.604 24.639 1.00 95.56 370 THR A C 1
ATOM 2835 O O . THR A 1 370 ? -24.873 2.461 23.989 1.00 95.56 370 THR A O 1
ATOM 2838 N N . PRO A 1 371 ? -23.393 0.763 24.076 1.00 94.94 371 PRO A N 1
ATOM 2839 C CA . PRO A 1 371 ? -23.092 0.791 22.651 1.00 94.94 371 PRO A CA 1
ATOM 2840 C C . PRO A 1 371 ? -24.324 0.501 21.779 1.00 94.94 371 PRO A C 1
ATOM 2842 O O . PRO A 1 371 ? -25.074 -0.445 22.023 1.00 94.94 371 PRO A O 1
ATOM 2845 N N . ALA A 1 372 ? -24.480 1.295 20.730 1.00 93.88 372 ALA A N 1
ATOM 2846 C CA . ALA A 1 372 ? -25.442 1.195 19.647 1.00 93.88 372 ALA A CA 1
ATOM 2847 C C . ALA A 1 372 ? -24.681 1.225 18.314 1.00 93.88 372 ALA A C 1
ATOM 2849 O O . ALA A 1 372 ? -23.623 1.852 18.200 1.00 93.88 372 ALA A O 1
ATOM 2850 N N . TYR A 1 373 ? -25.206 0.537 17.303 1.00 91.62 373 TYR A N 1
ATOM 2851 C CA . TYR A 1 373 ? -24.431 0.183 16.115 1.00 91.62 373 TYR A CA 1
ATOM 2852 C C . TYR A 1 373 ? -25.119 0.614 14.835 1.00 91.62 373 TYR A C 1
ATOM 2854 O O . TYR A 1 373 ? -26.327 0.431 14.677 1.00 91.62 373 TYR A O 1
ATOM 2862 N N . TYR A 1 374 ? -24.323 1.102 13.889 1.00 87.75 374 TYR A N 1
ATOM 2863 C CA . TYR A 1 374 ? -24.795 1.437 12.557 1.00 87.75 374 TYR A CA 1
ATOM 2864 C C . TYR A 1 374 ? -24.234 0.491 11.491 1.00 87.75 374 TYR A C 1
ATOM 2866 O O . TYR A 1 374 ? -23.162 0.702 10.920 1.00 87.75 374 TYR A O 1
ATOM 2874 N N . TRP A 1 375 ? -24.997 -0.558 11.182 1.00 88.94 375 TRP A N 1
ATOM 2875 C CA . TRP A 1 375 ? -24.563 -1.617 10.264 1.00 88.94 375 TRP A CA 1
ATOM 2876 C C . TRP A 1 375 ? -24.656 -1.254 8.785 1.00 88.94 375 TRP A C 1
ATOM 2878 O O . TRP A 1 375 ? -23.868 -1.756 7.987 1.00 88.94 375 TRP A O 1
ATOM 2888 N N . GLY A 1 376 ? -25.590 -0.375 8.401 1.00 85.00 376 GLY A N 1
ATOM 2889 C CA . GLY A 1 376 ? -25.910 -0.109 6.992 1.00 85.00 376 GLY A CA 1
ATOM 2890 C C . GLY A 1 376 ? -24.710 0.355 6.159 1.00 85.00 376 GLY A C 1
ATOM 2891 O O . GLY A 1 376 ? -24.631 0.071 4.964 1.00 85.00 376 GLY A O 1
ATOM 2892 N N . ARG A 1 377 ? -23.747 1.022 6.800 1.00 80.62 377 ARG A N 1
ATOM 2893 C CA . ARG A 1 377 ? -22.499 1.477 6.186 1.00 80.62 377 ARG A CA 1
ATOM 2894 C C . ARG A 1 377 ? -21.534 0.322 5.894 1.00 80.62 377 ARG A C 1
ATOM 2896 O O . ARG A 1 377 ? -21.143 0.141 4.743 1.00 80.62 377 ARG A O 1
ATOM 2903 N N . LEU A 1 378 ? -21.217 -0.487 6.906 1.00 87.50 378 LEU A N 1
ATOM 2904 C CA . LEU A 1 378 ? -20.374 -1.684 6.775 1.00 87.50 378 LEU A CA 1
ATOM 2905 C C . LEU A 1 378 ? -20.978 -2.673 5.771 1.00 87.50 378 LEU A C 1
ATOM 2907 O O . LEU A 1 378 ? -20.302 -3.115 4.842 1.00 87.50 378 LEU A O 1
ATOM 2911 N N . ASP A 1 379 ? -22.274 -2.950 5.918 1.00 90.56 379 ASP A N 1
ATOM 2912 C CA . ASP A 1 379 ? -23.027 -3.864 5.064 1.00 90.56 379 ASP A CA 1
ATOM 2913 C C . ASP A 1 379 ? -22.949 -3.472 3.597 1.00 90.56 379 ASP A C 1
ATOM 2915 O O . ASP A 1 379 ? -22.757 -4.330 2.740 1.00 90.56 379 ASP A O 1
ATOM 2919 N N . ARG A 1 380 ? -23.076 -2.175 3.297 1.00 86.44 380 ARG A N 1
ATOM 2920 C CA . ARG A 1 380 ? -22.987 -1.670 1.931 1.00 86.44 380 ARG A CA 1
ATOM 2921 C C . ARG A 1 380 ? -21.631 -2.020 1.324 1.00 86.44 380 ARG A C 1
ATOM 2923 O O . ARG A 1 380 ? -21.579 -2.695 0.298 1.00 86.44 380 ARG A O 1
ATOM 2930 N N . GLU A 1 381 ? -20.546 -1.570 1.941 1.00 87.94 381 GLU A N 1
ATOM 2931 C CA . GLU A 1 381 ? -19.196 -1.725 1.392 1.00 87.94 381 GLU A CA 1
ATOM 2932 C C . GLU A 1 381 ? -18.802 -3.197 1.225 1.00 87.94 381 GLU A C 1
ATOM 2934 O O . GLU A 1 381 ? -18.327 -3.614 0.165 1.00 87.94 381 GLU A O 1
ATOM 2939 N N . TRP A 1 382 ? -19.053 -4.010 2.247 1.00 92.50 382 TRP A N 1
ATOM 2940 C CA . TRP A 1 382 ? -18.596 -5.392 2.257 1.00 92.50 382 TRP A CA 1
ATOM 2941 C C . TRP A 1 382 ? -19.534 -6.369 1.552 1.00 92.50 382 TRP A C 1
ATOM 2943 O O . TRP A 1 382 ? -19.045 -7.355 1.002 1.00 92.50 382 TRP A O 1
ATOM 2953 N N . ASP A 1 383 ? -20.831 -6.082 1.408 1.00 94.69 383 ASP A N 1
ATOM 2954 C CA . ASP A 1 383 ? -21.671 -6.856 0.486 1.00 94.69 383 ASP A CA 1
ATOM 2955 C C . ASP A 1 383 ? -21.203 -6.691 -0.958 1.00 94.69 383 ASP A C 1
ATOM 2957 O O . ASP A 1 383 ? -21.226 -7.649 -1.738 1.00 94.69 383 ASP A O 1
ATOM 2961 N N . LEU A 1 384 ? -20.748 -5.490 -1.326 1.00 93.00 384 LEU A N 1
ATOM 2962 C CA . LEU A 1 384 ? -20.182 -5.275 -2.648 1.00 93.00 384 LEU A CA 1
ATOM 2963 C C . LEU A 1 384 ? -18.927 -6.135 -2.833 1.00 93.00 384 LEU A C 1
ATOM 2965 O O . LEU A 1 384 ? -18.861 -6.932 -3.769 1.00 93.00 384 LEU A O 1
ATOM 2969 N N . ALA A 1 385 ? -17.954 -6.015 -1.932 1.00 93.50 385 ALA A N 1
ATOM 2970 C CA . ALA A 1 385 ? -16.694 -6.746 -2.032 1.00 93.50 385 ALA A CA 1
ATOM 2971 C C . ALA A 1 385 ? -16.877 -8.274 -1.930 1.00 93.50 385 ALA A C 1
ATOM 2973 O O . ALA A 1 385 ? -16.397 -9.022 -2.788 1.00 93.50 385 ALA A O 1
ATOM 2974 N N . HIS A 1 386 ? -17.601 -8.750 -0.917 1.00 96.31 386 HIS A N 1
ATOM 2975 C CA . HIS A 1 386 ? -17.740 -10.171 -0.620 1.00 96.31 386 HIS A CA 1
ATOM 2976 C C . HIS A 1 386 ? -18.930 -10.823 -1.332 1.00 96.31 386 HIS A C 1
ATOM 2978 O O . HIS A 1 386 ? -18.751 -11.806 -2.050 1.00 96.31 386 HIS A O 1
ATOM 2984 N N . ARG A 1 387 ? -20.162 -10.309 -1.200 1.00 96.00 387 ARG A N 1
ATOM 2985 C CA . ARG A 1 387 ? -21.333 -11.002 -1.777 1.00 96.00 387 ARG A CA 1
ATOM 2986 C C . ARG A 1 387 ? -21.355 -10.937 -3.299 1.00 96.00 387 ARG A C 1
ATOM 2988 O O . ARG A 1 387 ? -21.584 -11.983 -3.919 1.00 96.00 387 ARG A O 1
ATOM 2995 N N . ARG A 1 388 ? -21.099 -9.759 -3.886 1.00 95.50 388 ARG A N 1
ATOM 2996 C CA . ARG A 1 388 ? -21.069 -9.577 -5.350 1.00 95.50 388 ARG A CA 1
ATOM 2997 C C . ARG A 1 388 ? -19.763 -10.077 -5.961 1.00 95.50 388 ARG A C 1
ATOM 2999 O O . ARG A 1 388 ? -19.825 -10.833 -6.922 1.00 95.50 388 ARG A O 1
ATOM 3006 N N . PHE A 1 389 ? -18.612 -9.696 -5.406 1.00 95.81 389 PHE A N 1
ATOM 3007 C CA . PHE A 1 389 ? -17.307 -9.993 -6.013 1.00 95.81 389 PHE A CA 1
ATOM 3008 C C . PHE A 1 389 ? -16.500 -11.098 -5.320 1.00 95.81 389 PHE A C 1
ATOM 3010 O O . PHE A 1 389 ? -15.372 -11.358 -5.720 1.00 95.81 389 PHE A O 1
ATOM 3017 N N . LYS A 1 390 ? -17.056 -11.816 -4.336 1.00 94.94 390 LYS A N 1
ATOM 3018 C CA . LYS A 1 390 ? -16.451 -13.022 -3.729 1.00 94.94 390 LYS A CA 1
ATOM 3019 C C . LYS A 1 390 ? -15.029 -12.814 -3.198 1.00 94.94 390 LYS A C 1
ATOM 3021 O O . LYS A 1 390 ? -14.209 -13.723 -3.313 1.00 94.94 390 LYS A O 1
ATOM 3026 N N . ARG A 1 391 ? -14.712 -11.628 -2.676 1.00 95.50 391 ARG A N 1
ATOM 3027 C CA . ARG A 1 391 ? -13.419 -11.359 -2.031 1.00 95.50 391 ARG A CA 1
ATOM 3028 C C . ARG A 1 391 ? -13.443 -11.770 -0.566 1.00 95.50 391 ARG A C 1
ATOM 3030 O O . ARG A 1 391 ? -14.474 -11.646 0.092 1.00 95.50 391 ARG A O 1
ATOM 3037 N N . ARG A 1 392 ? -12.304 -12.226 -0.060 1.00 97.31 392 ARG A N 1
ATOM 3038 C CA . ARG A 1 392 ? -12.010 -12.276 1.368 1.00 97.31 392 ARG A CA 1
ATOM 3039 C C . ARG A 1 392 ? -11.839 -10.849 1.865 1.00 97.31 392 ARG A C 1
ATOM 3041 O O . ARG A 1 392 ? -11.212 -10.025 1.195 1.00 97.31 392 ARG A O 1
ATOM 3048 N N . LEU A 1 393 ? -12.449 -10.566 3.002 1.00 96.38 393 LEU A N 1
ATOM 3049 C CA . LEU A 1 393 ? -12.352 -9.274 3.661 1.00 96.38 393 LEU A CA 1
ATOM 3050 C C . LEU A 1 393 ? -11.228 -9.341 4.685 1.00 96.38 393 LEU A C 1
ATOM 3052 O O . LEU A 1 393 ? -10.978 -10.406 5.240 1.00 96.38 393 LEU A O 1
ATOM 3056 N N . MET A 1 394 ? -10.601 -8.207 4.963 1.00 95.88 394 MET A N 1
ATOM 3057 C CA . MET A 1 394 ? -9.700 -8.054 6.098 1.00 95.88 394 MET A CA 1
ATOM 3058 C C . MET A 1 394 ? -10.293 -7.040 7.082 1.00 95.88 394 MET A C 1
ATOM 3060 O O . MET A 1 394 ? -10.042 -5.839 6.949 1.00 95.88 394 MET A O 1
ATOM 3064 N N . PRO A 1 395 ? -11.135 -7.482 8.034 1.00 94.69 395 PRO A N 1
ATOM 3065 C CA . PRO A 1 395 ? -11.596 -6.629 9.120 1.00 94.69 395 PRO A CA 1
ATOM 3066 C C . PRO A 1 395 ? -10.397 -6.147 9.952 1.00 94.69 395 PRO A C 1
ATOM 3068 O O . PRO A 1 395 ? -9.668 -6.969 10.504 1.00 94.69 395 PRO A O 1
ATOM 3071 N N . ASN A 1 396 ? -10.191 -4.828 10.038 1.00 92.62 396 ASN A N 1
ATOM 3072 C CA . ASN A 1 396 ? -9.115 -4.226 10.826 1.00 92.62 396 ASN A CA 1
ATOM 3073 C C . ASN A 1 396 ? -9.646 -3.380 11.996 1.00 92.62 396 ASN A C 1
ATOM 3075 O O . ASN A 1 396 ? -10.311 -2.364 11.774 1.00 92.62 396 ASN A O 1
ATOM 3079 N N . PHE A 1 397 ? -9.327 -3.783 13.225 1.00 93.19 397 PHE A N 1
ATOM 3080 C CA . PHE A 1 397 ? -9.600 -3.035 14.453 1.00 93.19 397 PHE A CA 1
ATOM 3081 C C . PHE A 1 397 ? -8.383 -2.183 14.813 1.00 93.19 397 PHE A C 1
ATOM 3083 O O . PHE A 1 397 ? -7.492 -2.603 15.549 1.00 93.19 397 PHE A O 1
ATOM 3090 N N . ALA A 1 398 ? -8.337 -0.986 14.238 1.00 89.56 398 ALA A N 1
ATOM 3091 C CA . ALA A 1 398 ? -7.205 -0.076 14.345 1.00 89.56 398 ALA A CA 1
ATOM 3092 C C . ALA A 1 398 ? -7.067 0.594 15.726 1.00 89.56 398 ALA A C 1
ATOM 3094 O O . ALA A 1 398 ? -5.953 0.838 16.189 1.00 89.56 398 ALA A O 1
ATOM 3095 N N . ASP A 1 399 ? -8.196 0.930 16.345 1.00 90.06 399 ASP A N 1
ATOM 3096 C CA . ASP A 1 399 ? -8.290 1.787 17.521 1.00 90.06 399 ASP A CA 1
ATOM 3097 C C . ASP A 1 399 ? -9.617 1.587 18.272 1.00 90.06 399 ASP A C 1
ATOM 3099 O O . ASP A 1 399 ? -10.481 0.797 17.874 1.00 90.06 399 ASP A O 1
ATOM 3103 N N . ALA A 1 400 ? -9.783 2.295 19.393 1.00 90.94 400 ALA A N 1
ATOM 3104 C CA . ALA A 1 400 ? -11.060 2.335 20.092 1.00 90.94 400 ALA A CA 1
ATOM 3105 C C . ALA A 1 400 ? -12.145 2.992 19.212 1.00 90.94 400 ALA A C 1
ATOM 3107 O O . ALA A 1 400 ? -11.970 4.141 18.798 1.00 90.94 400 ALA A O 1
ATOM 3108 N N . PRO A 1 401 ? -13.291 2.320 18.974 1.00 87.56 401 PRO A N 1
ATOM 3109 C CA . PRO A 1 401 ? -14.395 2.903 18.220 1.00 87.56 401 PRO A CA 1
ATOM 3110 C C . PRO A 1 401 ? -14.893 4.194 18.865 1.00 87.56 401 PRO A C 1
ATOM 3112 O O . PRO A 1 401 ? -14.915 4.300 20.088 1.00 87.56 401 PRO A O 1
ATOM 3115 N N . GLY A 1 402 ? -15.350 5.140 18.049 1.00 81.75 402 GLY A N 1
ATOM 3116 C CA . GLY A 1 402 ? -15.601 6.528 18.420 1.00 81.75 402 GLY A CA 1
ATOM 3117 C C . GLY A 1 402 ? -15.947 6.830 19.882 1.00 81.75 402 GLY A C 1
ATOM 3118 O O . GLY A 1 402 ? -15.126 7.379 20.618 1.00 81.75 402 GLY A O 1
ATOM 3119 N N . ASP A 1 403 ? -17.158 6.492 20.329 1.00 88.31 403 ASP A N 1
ATOM 3120 C CA . ASP A 1 403 ? -17.607 6.855 21.683 1.00 88.31 403 ASP A CA 1
ATOM 3121 C C . ASP A 1 403 ? -16.907 6.070 22.807 1.00 88.31 403 ASP A C 1
ATOM 3123 O O . ASP A 1 403 ? -16.967 6.485 23.964 1.00 88.31 403 ASP A O 1
ATOM 3127 N N . LEU A 1 404 ? -16.212 4.979 22.485 1.00 90.94 404 LEU A N 1
ATOM 3128 C CA . LEU A 1 404 ? -15.417 4.193 23.429 1.00 90.94 404 LEU A CA 1
ATOM 3129 C C . LEU A 1 404 ? -14.015 4.774 23.630 1.00 90.94 404 LEU A C 1
ATOM 3131 O O . LEU A 1 404 ? -13.331 4.378 24.574 1.00 90.94 404 LEU A O 1
ATOM 3135 N N . ALA A 1 405 ? -13.564 5.684 22.764 1.00 91.25 405 ALA A N 1
ATOM 3136 C CA . ALA A 1 405 ? -12.247 6.295 22.875 1.00 91.25 405 ALA A CA 1
ATOM 3137 C C . ALA A 1 405 ? -12.092 7.055 24.200 1.00 91.25 405 ALA A C 1
ATOM 3139 O O . ALA A 1 405 ? -12.977 7.808 24.612 1.00 91.25 405 ALA A O 1
ATOM 3140 N N . ILE A 1 406 ? -10.931 6.901 24.842 1.00 93.12 406 ILE A N 1
ATOM 3141 C CA . ILE A 1 406 ? -10.621 7.520 26.141 1.00 93.12 406 ILE A CA 1
ATOM 3142 C C . ILE A 1 406 ? -10.716 9.053 26.135 1.00 93.12 406 ILE A C 1
ATOM 3144 O O . ILE A 1 406 ? -11.000 9.658 27.165 1.00 93.12 406 ILE A O 1
ATOM 3148 N N . ASP A 1 407 ? -10.504 9.668 24.974 1.00 90.12 407 ASP A N 1
ATOM 3149 C CA . ASP A 1 407 ? -10.472 11.116 24.773 1.00 90.12 407 ASP A CA 1
ATOM 3150 C C . ASP A 1 407 ? -11.325 11.566 23.575 1.00 90.12 407 ASP A C 1
ATOM 3152 O O . ASP A 1 407 ? -11.197 12.685 23.081 1.00 90.12 407 ASP A O 1
ATOM 3156 N N . GLY A 1 408 ? -12.188 10.680 23.068 1.00 85.50 408 GLY A N 1
ATOM 3157 C CA . GLY A 1 408 ? -13.094 11.000 21.972 1.00 85.50 408 GLY A CA 1
ATOM 3158 C C . GLY A 1 408 ? -12.429 11.295 20.625 1.00 85.50 408 GLY A C 1
ATOM 3159 O O . GLY A 1 408 ? -13.040 11.972 19.799 1.00 85.50 408 GLY A O 1
ATOM 3160 N N . ARG A 1 409 ? -11.205 10.814 20.399 1.00 85.12 409 ARG A N 1
ATOM 3161 C CA . ARG A 1 409 ? -10.436 10.976 19.155 1.00 85.12 409 ARG A CA 1
ATOM 3162 C C . ARG A 1 409 ? -9.976 9.599 18.639 1.00 85.12 409 ARG A C 1
ATOM 3164 O O . ARG A 1 409 ? -9.851 8.673 19.427 1.00 85.12 409 ARG A O 1
ATOM 3171 N N . ASN A 1 410 ? -9.678 9.465 17.345 1.00 83.25 410 ASN A N 1
ATOM 3172 C CA . ASN A 1 410 ? -9.190 8.202 16.748 1.00 83.25 410 ASN A CA 1
ATOM 3173 C C . ASN A 1 410 ? -7.762 7.855 17.204 1.00 83.25 410 ASN A C 1
ATOM 3175 O O . ASN A 1 410 ? -7.092 8.672 17.841 1.00 83.25 410 ASN A O 1
ATOM 3179 N N . TRP A 1 411 ? -7.254 6.681 16.833 1.00 86.81 411 TRP A N 1
ATOM 3180 C CA . TRP A 1 411 ? -5.860 6.269 17.032 1.00 86.81 411 TRP A CA 1
ATOM 3181 C C . TRP A 1 411 ? -5.456 6.227 18.510 1.00 86.81 411 TRP A C 1
ATOM 3183 O O . TRP A 1 411 ? -4.381 6.684 18.898 1.00 86.81 411 TRP A O 1
ATOM 3193 N N . THR A 1 412 ? -6.361 5.760 19.369 1.00 90.12 412 THR A N 1
ATOM 3194 C CA . THR A 1 412 ? -6.194 5.753 20.830 1.00 90.12 412 THR A CA 1
ATOM 3195 C C . THR A 1 412 ? -6.814 4.525 21.473 1.00 90.12 412 THR A C 1
ATOM 3197 O O . THR A 1 412 ? -7.430 3.694 20.805 1.00 90.12 412 THR A O 1
ATOM 3200 N N . THR A 1 413 ? -6.658 4.436 22.793 1.00 93.62 413 THR A N 1
ATOM 3201 C CA . THR A 1 413 ? -7.197 3.351 23.604 1.00 93.62 413 THR A CA 1
ATOM 3202 C C . THR A 1 413 ? -8.631 3.601 24.084 1.00 93.62 413 THR A C 1
ATOM 3204 O O . THR A 1 413 ? -9.166 4.712 24.017 1.00 93.62 413 THR A O 1
ATOM 3207 N N . ALA A 1 414 ? -9.263 2.539 24.575 1.00 94.38 414 ALA A N 1
ATOM 3208 C CA . ALA A 1 414 ? -10.617 2.559 25.095 1.00 94.38 414 ALA A CA 1
ATOM 3209 C C . ALA A 1 414 ? -10.670 3.125 26.521 1.00 94.38 414 ALA A C 1
ATOM 3211 O O . ALA A 1 414 ? -9.783 2.886 27.340 1.00 94.38 414 ALA A O 1
ATOM 3212 N N . LYS A 1 415 ? -11.756 3.830 26.844 1.00 93.94 415 LYS A N 1
ATOM 3213 C CA . LYS A 1 415 ? -12.066 4.276 28.211 1.00 93.94 415 LYS A CA 1
ATOM 3214 C C . LYS A 1 415 ? -12.394 3.114 29.156 1.00 93.94 415 LYS A C 1
ATOM 3216 O O . LYS A 1 415 ? -12.139 3.212 30.353 1.00 93.94 415 LYS A O 1
ATOM 3221 N N . ASP A 1 416 ? -12.926 2.014 28.618 1.00 95.75 416 ASP A N 1
ATOM 3222 C CA . ASP A 1 416 ? -13.156 0.759 29.334 1.00 95.75 416 ASP A CA 1
ATOM 3223 C C . ASP A 1 416 ? -12.876 -0.446 28.420 1.00 95.75 416 ASP A C 1
ATOM 3225 O O . ASP A 1 416 ? -13.524 -0.652 27.394 1.00 95.75 416 ASP A O 1
ATOM 3229 N N . TYR A 1 417 ? -11.909 -1.278 28.808 1.00 97.12 417 TYR A N 1
ATOM 3230 C CA . TYR A 1 417 ? -11.506 -2.445 28.024 1.00 97.12 417 TYR A CA 1
ATOM 3231 C C . TYR A 1 417 ? -12.537 -3.592 28.000 1.00 97.12 417 TYR A C 1
ATOM 3233 O O . TYR A 1 417 ? -12.611 -4.328 27.017 1.00 97.12 417 TYR A O 1
ATOM 3241 N N . ALA A 1 418 ? -13.370 -3.751 29.034 1.00 96.31 418 ALA A N 1
ATOM 3242 C CA . ALA A 1 418 ? -14.426 -4.765 29.019 1.00 96.31 418 ALA A CA 1
ATOM 3243 C C . ALA A 1 418 ? -15.567 -4.359 28.074 1.00 96.31 418 ALA A C 1
ATOM 3245 O O . ALA A 1 418 ? -16.170 -5.220 27.427 1.00 96.31 418 ALA A O 1
ATOM 3246 N N . GLU A 1 419 ? -15.836 -3.055 27.968 1.00 95.69 419 GLU A N 1
ATOM 3247 C CA . GLU A 1 419 ? -16.732 -2.498 26.953 1.00 95.69 419 GLU A CA 1
ATOM 3248 C C . GLU A 1 419 ? -16.150 -2.662 25.543 1.00 95.69 419 GLU A C 1
ATOM 3250 O O . GLU A 1 419 ? -16.856 -3.160 24.665 1.00 95.69 419 GLU A O 1
ATOM 3255 N N . LEU A 1 420 ? -14.858 -2.355 25.342 1.00 96.44 420 LEU A N 1
ATOM 3256 C CA . LEU A 1 420 ? -14.157 -2.604 24.075 1.00 96.44 420 LEU A CA 1
ATOM 3257 C C . LEU A 1 420 ? -14.304 -4.061 23.631 1.00 96.44 420 LEU A C 1
ATOM 3259 O O . LEU A 1 420 ? -14.763 -4.314 22.521 1.00 96.44 420 LEU A O 1
ATOM 3263 N N . HIS A 1 421 ? -13.986 -5.016 24.509 1.00 98.00 421 HIS A N 1
ATOM 3264 C CA . HIS A 1 421 ? -14.147 -6.441 24.221 1.00 98.00 421 HIS A CA 1
ATOM 3265 C C . HIS A 1 421 ? -15.587 -6.777 23.801 1.00 98.00 421 HIS A C 1
ATOM 3267 O O . HIS A 1 421 ? -15.808 -7.515 22.840 1.00 98.00 421 HIS A O 1
ATOM 3273 N N . ALA A 1 422 ? -16.593 -6.227 24.493 1.00 97.19 422 ALA A N 1
ATOM 3274 C CA . ALA A 1 422 ? -17.992 -6.474 24.158 1.00 97.19 422 ALA A CA 1
ATOM 3275 C C . ALA A 1 422 ? -18.374 -5.904 22.781 1.00 97.19 422 ALA A C 1
ATOM 3277 O O . ALA A 1 422 ? -19.077 -6.574 22.026 1.00 97.19 422 ALA A O 1
ATOM 3278 N N . VAL A 1 423 ? -17.899 -4.702 22.448 1.00 96.44 423 VAL A N 1
ATOM 3279 C CA . VAL A 1 423 ? -18.145 -4.044 21.157 1.00 96.44 423 VAL A CA 1
ATOM 3280 C C . VAL A 1 423 ? -17.449 -4.769 20.014 1.00 96.44 423 VAL A C 1
ATOM 3282 O O . VAL A 1 423 ? -18.093 -5.060 19.007 1.00 96.44 423 VAL A O 1
ATOM 3285 N N . VAL A 1 424 ? -16.178 -5.139 20.178 1.00 97.38 424 VAL A N 1
ATOM 3286 C CA . VAL A 1 424 ? -15.435 -5.934 19.189 1.00 97.38 424 VAL A CA 1
ATOM 3287 C C . VAL A 1 424 ? -16.153 -7.256 18.926 1.00 97.38 424 VAL A C 1
ATOM 3289 O O . VAL A 1 424 ? -16.403 -7.604 17.773 1.00 97.38 424 VAL A O 1
ATOM 3292 N N . ARG A 1 425 ? -16.594 -7.945 19.985 1.00 98.12 425 ARG A N 1
ATOM 3293 C CA . ARG A 1 425 ? -17.383 -9.179 19.885 1.00 98.12 425 ARG A CA 1
ATOM 3294 C C . ARG A 1 425 ? -18.696 -8.990 19.116 1.00 98.12 425 ARG A C 1
ATOM 3296 O O . ARG A 1 425 ? -19.095 -9.882 18.370 1.00 98.12 425 ARG A O 1
ATOM 3303 N N . GLN A 1 426 ? -19.385 -7.859 19.288 1.00 97.50 426 GLN A N 1
ATOM 3304 C CA . GLN A 1 426 ? -20.614 -7.560 18.541 1.00 97.50 426 GLN A CA 1
ATOM 3305 C C . GLN A 1 426 ? -20.337 -7.244 17.070 1.00 97.50 426 GLN A C 1
ATOM 3307 O O . GLN A 1 426 ? -21.035 -7.769 16.207 1.00 97.50 426 GLN A O 1
ATOM 3312 N N . ILE A 1 427 ? -19.304 -6.453 16.768 1.00 95.94 427 ILE A N 1
ATOM 3313 C CA . ILE A 1 427 ? -18.917 -6.126 15.387 1.00 95.94 427 ILE A CA 1
ATOM 3314 C C . ILE A 1 427 ? -18.473 -7.390 14.645 1.00 95.94 427 ILE A C 1
ATOM 3316 O O . ILE A 1 427 ? -19.009 -7.695 13.581 1.00 95.94 427 ILE A O 1
ATOM 3320 N N . ALA A 1 428 ? -17.543 -8.162 15.218 1.00 97.88 428 ALA A N 1
ATOM 3321 C CA . ALA A 1 428 ? -17.110 -9.437 14.649 1.00 97.88 428 ALA A CA 1
ATOM 3322 C C . ALA A 1 428 ? -18.300 -10.392 14.497 1.00 97.88 428 ALA A C 1
ATOM 3324 O O . ALA A 1 428 ? -18.478 -11.019 13.456 1.00 97.88 428 ALA A O 1
ATOM 3325 N N . GLY A 1 429 ? -19.179 -10.426 15.498 1.00 98.50 429 GLY A N 1
ATOM 3326 C CA . GLY A 1 429 ? -20.405 -11.201 15.460 1.00 98.50 429 GLY A CA 1
ATOM 3327 C C . GLY A 1 429 ? -21.333 -10.849 14.299 1.00 98.50 429 GLY A C 1
ATOM 3328 O O . GLY A 1 429 ? -21.790 -11.748 13.601 1.00 98.50 429 GLY A O 1
ATOM 3329 N N . HIS A 1 430 ? -21.563 -9.560 14.048 1.00 97.44 430 HIS A N 1
ATOM 3330 C CA . HIS A 1 430 ? -22.361 -9.089 12.914 1.00 97.44 430 HIS A CA 1
ATOM 3331 C C . HIS A 1 430 ? -21.770 -9.544 11.574 1.00 97.44 430 HIS A C 1
ATOM 3333 O O . HIS A 1 430 ? -22.493 -10.018 10.700 1.00 97.44 430 HIS A O 1
ATOM 3339 N N . VAL A 1 431 ? -20.445 -9.466 11.424 1.00 96.69 431 VAL A N 1
ATOM 3340 C CA . VAL A 1 431 ? -19.734 -9.947 10.226 1.00 96.69 431 VAL A CA 1
ATOM 3341 C C . VAL A 1 431 ? -19.920 -11.458 10.047 1.00 96.69 431 VAL A C 1
ATOM 3343 O O . VAL A 1 431 ? -20.236 -11.906 8.943 1.00 96.69 431 VAL A O 1
ATOM 3346 N N . ILE A 1 432 ? -19.790 -12.243 11.120 1.00 98.50 432 ILE A N 1
ATOM 3347 C CA . ILE A 1 432 ? -19.973 -13.702 11.085 1.00 98.50 432 ILE A CA 1
ATOM 3348 C C . ILE A 1 432 ? -21.432 -14.063 10.775 1.00 98.50 432 ILE A C 1
ATOM 3350 O O . ILE A 1 432 ? -21.676 -14.903 9.915 1.00 98.50 432 ILE A O 1
ATOM 3354 N N . ASP A 1 433 ? -22.413 -13.407 11.399 1.00 98.38 433 ASP A N 1
ATOM 3355 C CA . ASP A 1 433 ? -23.839 -13.635 11.112 1.00 98.38 433 ASP A CA 1
ATOM 3356 C C . ASP A 1 433 ? -24.169 -13.338 9.645 1.00 98.38 433 ASP A C 1
ATOM 3358 O O . ASP A 1 433 ? -25.012 -13.992 9.027 1.00 98.38 433 ASP A O 1
ATOM 3362 N N . ARG A 1 434 ? -23.487 -12.344 9.068 1.00 97.56 434 ARG A N 1
ATOM 3363 C CA . ARG A 1 434 ? -23.728 -11.892 7.702 1.00 97.56 434 ARG A CA 1
ATOM 3364 C C . ARG A 1 434 ? -23.097 -12.782 6.631 1.00 97.56 434 ARG A C 1
ATOM 3366 O O . ARG A 1 434 ? -23.680 -12.893 5.541 1.00 97.56 434 ARG A O 1
ATOM 3373 N N . TYR A 1 435 ? -21.921 -13.351 6.906 1.00 97.88 435 TYR A N 1
ATOM 3374 C CA . TYR A 1 435 ? -21.097 -14.062 5.917 1.00 97.88 435 TYR A CA 1
ATOM 3375 C C . TYR A 1 435 ? -20.854 -15.547 6.229 1.00 97.88 435 TYR A C 1
ATOM 3377 O O . TYR A 1 435 ? -20.396 -16.273 5.347 1.00 97.88 435 TYR A O 1
ATOM 3385 N N . GLY A 1 436 ? -21.221 -16.024 7.420 1.00 96.81 436 GLY A N 1
ATOM 3386 C CA . GLY A 1 436 ? -21.120 -17.427 7.822 1.00 96.81 436 GLY A CA 1
ATOM 3387 C C . GLY A 1 436 ? -19.690 -17.963 7.744 1.00 96.81 436 GLY A C 1
ATOM 3388 O O . GLY A 1 436 ? -18.745 -17.262 8.104 1.00 96.81 436 GLY A O 1
ATOM 3389 N N . ASP A 1 437 ? -19.545 -19.183 7.219 1.00 97.50 437 ASP A N 1
ATOM 3390 C CA . ASP A 1 437 ? -18.270 -19.905 7.090 1.00 97.50 437 ASP A CA 1
ATOM 3391 C C . ASP A 1 437 ? -17.164 -19.081 6.417 1.00 97.50 437 ASP A C 1
ATOM 3393 O O . ASP A 1 437 ? -15.997 -19.206 6.776 1.00 97.50 437 ASP A O 1
ATOM 3397 N N . ALA A 1 438 ? -17.515 -18.190 5.481 1.00 97.69 438 ALA A N 1
ATOM 3398 C CA . ALA A 1 438 ? -16.533 -17.360 4.787 1.00 97.69 438 ALA A CA 1
ATOM 3399 C C . ALA A 1 438 ? -15.723 -16.464 5.740 1.00 97.69 438 ALA A C 1
ATOM 3401 O O . ALA A 1 438 ? -14.597 -16.098 5.414 1.00 97.69 438 ALA A O 1
ATOM 3402 N N . ALA A 1 439 ? -16.270 -16.128 6.913 1.00 98.00 439 ALA A N 1
ATOM 3403 C CA . ALA A 1 439 ? -15.577 -15.338 7.923 1.00 98.00 439 ALA A CA 1
ATOM 3404 C C . ALA A 1 439 ? -14.336 -16.043 8.505 1.00 98.00 439 ALA A C 1
ATOM 3406 O O . ALA A 1 439 ? -13.443 -15.357 9.002 1.00 98.00 439 ALA A O 1
ATOM 3407 N N . LEU A 1 440 ? -14.256 -17.379 8.428 1.00 98.06 440 LEU A N 1
ATOM 3408 C CA . LEU A 1 440 ? -13.073 -18.148 8.837 1.00 98.06 440 LEU A CA 1
ATOM 3409 C C . LEU A 1 440 ? -11.895 -17.970 7.868 1.00 98.06 440 LEU A C 1
ATOM 3411 O O . LEU A 1 440 ? -10.746 -18.052 8.284 1.00 98.06 440 LEU A O 1
ATOM 3415 N N . ASP A 1 441 ? -12.168 -17.671 6.594 1.00 96.31 441 ASP A N 1
ATOM 3416 C CA . ASP A 1 441 ? -11.130 -17.440 5.579 1.00 96.31 441 ASP A CA 1
ATOM 3417 C C . ASP A 1 441 ? -10.568 -16.002 5.616 1.00 96.31 441 ASP A C 1
ATOM 3419 O O . ASP A 1 441 ? -9.623 -15.663 4.889 1.00 96.31 441 ASP A O 1
ATOM 3423 N N . PHE A 1 442 ? -11.180 -15.117 6.407 1.00 97.94 442 PHE A N 1
ATOM 3424 C CA . PHE A 1 442 ? -10.788 -13.714 6.514 1.00 97.94 442 PHE A CA 1
ATOM 3425 C C . PHE A 1 442 ? -9.612 -13.557 7.489 1.00 97.94 442 PHE A C 1
ATOM 3427 O O . PHE A 1 442 ? -9.685 -14.082 8.599 1.00 97.94 442 PHE A O 1
ATOM 3434 N N . PRO A 1 443 ? -8.550 -12.811 7.134 1.00 97.56 443 PRO A N 1
ATOM 3435 C CA . PRO A 1 443 ? -7.577 -12.357 8.119 1.00 97.56 443 PRO A CA 1
ATOM 3436 C C . PRO A 1 443 ? -8.198 -11.274 9.012 1.00 97.56 443 PRO A C 1
ATOM 3438 O O . PRO A 1 443 ? -8.703 -10.265 8.516 1.00 97.56 443 PRO A O 1
ATOM 3441 N N . TRP A 1 444 ? -8.137 -11.472 10.328 1.00 98.12 444 TRP A N 1
ATOM 3442 C CA . TRP A 1 444 ? -8.618 -10.518 11.328 1.00 98.12 444 TRP A CA 1
ATOM 3443 C C . TRP A 1 444 ? -7.442 -9.718 11.882 1.00 98.12 444 TRP A C 1
ATOM 3445 O O . TRP A 1 444 ? -6.568 -10.269 12.548 1.00 98.12 444 TRP A O 1
ATOM 3455 N N . SER A 1 445 ? -7.409 -8.423 11.577 1.00 96.81 445 SER A N 1
ATOM 3456 C CA . SER A 1 445 ? -6.285 -7.543 11.892 1.00 96.81 445 SER A CA 1
ATOM 3457 C C . SER A 1 445 ? -6.580 -6.631 13.077 1.00 96.81 445 SER A C 1
ATOM 3459 O O . SER A 1 445 ? -7.709 -6.162 13.255 1.00 96.81 445 SER A O 1
ATOM 3461 N N . VAL A 1 446 ? -5.542 -6.344 13.857 1.00 96.12 446 VAL A N 1
ATOM 3462 C CA . VAL A 1 446 ? -5.539 -5.360 14.939 1.00 96.12 446 VAL A CA 1
ATOM 3463 C C . VAL A 1 446 ? -4.406 -4.360 14.696 1.00 96.12 446 VAL A C 1
ATOM 3465 O O . VAL A 1 446 ? -3.270 -4.762 14.444 1.00 96.12 446 VAL A O 1
ATOM 3468 N N . PHE A 1 447 ? -4.726 -3.072 14.834 1.00 94.56 447 PHE A N 1
ATOM 3469 C CA . PHE A 1 447 ? -3.888 -1.895 14.561 1.00 94.56 447 PHE A CA 1
ATOM 3470 C C . PHE A 1 447 ? -3.654 -1.522 13.089 1.00 94.56 447 PHE A C 1
ATOM 3472 O O . PHE A 1 447 ? -3.917 -2.262 12.143 1.00 94.56 447 PHE A O 1
ATOM 3479 N N . ASN A 1 448 ? -3.174 -0.292 12.919 1.00 91.56 448 ASN A N 1
ATOM 3480 C CA . ASN A 1 448 ? -2.546 0.223 11.711 1.00 91.56 448 ASN A CA 1
ATOM 3481 C C . ASN A 1 448 ? -1.333 1.049 12.140 1.00 91.56 448 ASN A C 1
ATOM 3483 O O . ASN A 1 448 ? -1.499 1.991 12.903 1.00 91.56 448 ASN A O 1
ATOM 3487 N N . GLU A 1 449 ? -0.137 0.700 11.680 1.00 91.88 449 GLU A N 1
ATOM 3488 C CA . GLU A 1 449 ? 1.111 1.461 11.830 1.00 91.88 449 GLU A CA 1
ATOM 3489 C C . GLU A 1 449 ? 1.384 2.065 13.230 1.00 91.88 449 GLU A C 1
ATOM 3491 O O . GLU A 1 449 ? 1.794 3.229 13.341 1.00 91.88 449 GLU A O 1
ATOM 3496 N N . PRO A 1 450 ? 1.196 1.319 14.339 1.00 92.81 450 PRO A N 1
ATOM 3497 C CA . PRO A 1 450 ? 1.340 1.889 15.679 1.00 92.81 450 PRO A CA 1
ATOM 3498 C C . PRO A 1 450 ? 2.786 2.307 16.010 1.00 92.81 450 PRO A C 1
ATOM 3500 O O . PRO A 1 450 ? 3.027 3.071 16.948 1.00 92.81 450 PRO A O 1
ATOM 3503 N N . ASP A 1 451 ? 3.771 1.842 15.239 1.00 92.06 451 ASP A N 1
ATOM 3504 C CA . ASP A 1 451 ? 5.174 2.252 15.322 1.00 92.06 451 ASP A CA 1
ATOM 3505 C C . ASP A 1 451 ? 5.430 3.688 14.856 1.00 92.06 451 ASP A C 1
ATOM 3507 O O . ASP A 1 451 ? 6.468 4.258 15.198 1.00 92.06 451 ASP A O 1
ATOM 3511 N N . LEU A 1 452 ? 4.479 4.301 14.153 1.00 87.88 452 LEU A N 1
ATOM 3512 C CA . LEU A 1 452 ? 4.551 5.707 13.764 1.00 87.88 452 LEU A CA 1
ATOM 3513 C C . LEU A 1 452 ? 4.013 6.647 14.864 1.00 87.88 452 LEU A C 1
ATOM 3515 O O . LEU A 1 452 ? 3.983 7.866 14.701 1.00 87.88 452 LEU A O 1
ATOM 3519 N N . GLY A 1 453 ? 3.650 6.104 16.031 1.00 84.38 453 GLY A N 1
ATOM 3520 C CA . GLY A 1 453 ? 3.290 6.884 17.212 1.00 84.38 453 GLY A CA 1
ATOM 3521 C C . GLY A 1 453 ? 2.033 7.715 16.982 1.00 84.38 453 GLY A C 1
ATOM 3522 O O . GLY A 1 453 ? 1.071 7.222 16.409 1.00 84.38 453 GLY A O 1
ATOM 3523 N N . VAL A 1 454 ? 2.038 8.986 17.405 1.00 78.25 454 VAL A N 1
ATOM 3524 C CA . VAL A 1 454 ? 0.837 9.841 17.550 1.00 78.25 454 VAL A CA 1
ATOM 3525 C C . VAL A 1 454 ? -0.063 9.989 16.315 1.00 78.25 454 VAL A C 1
ATOM 3527 O O . VAL A 1 454 ? -1.162 10.524 16.436 1.00 78.25 454 VAL A O 1
ATOM 3530 N N . LEU A 1 455 ? 0.384 9.546 15.145 1.00 75.19 455 LEU A N 1
ATOM 3531 C CA . LEU A 1 455 ? -0.397 9.553 13.910 1.00 75.19 455 LEU A CA 1
ATOM 3532 C C . LEU A 1 455 ? -1.419 8.421 13.873 1.00 75.19 455 LEU A C 1
ATOM 3534 O O . LEU A 1 455 ? -2.503 8.623 13.343 1.00 75.19 455 LEU A O 1
ATOM 3538 N N . PHE A 1 456 ? -1.058 7.259 14.427 1.00 83.75 456 PHE A N 1
ATOM 3539 C CA . PHE A 1 456 ? -1.859 6.036 14.368 1.00 83.75 456 PHE A CA 1
ATOM 3540 C C . PHE A 1 456 ? -1.989 5.306 15.714 1.00 83.75 456 PHE A C 1
ATOM 3542 O O . PHE A 1 456 ? -2.897 4.503 15.904 1.00 83.75 456 PHE A O 1
ATOM 3549 N N . TRP A 1 457 ? -1.163 5.643 16.703 1.00 91.31 457 TRP A N 1
ATOM 3550 C CA . TRP A 1 457 ? -1.312 5.205 18.086 1.00 91.31 457 TRP A CA 1
ATOM 3551 C C . TRP A 1 457 ? -0.810 6.263 19.074 1.00 91.31 457 TRP A C 1
ATOM 3553 O O . TRP A 1 457 ? 0.380 6.562 19.176 1.00 91.31 457 TRP A O 1
ATOM 3563 N N . ARG A 1 458 ? -1.736 6.849 19.836 1.00 89.50 458 ARG A N 1
ATOM 3564 C CA . ARG A 1 458 ? -1.475 7.979 20.745 1.00 89.50 458 ARG A CA 1
ATOM 3565 C C . ARG A 1 458 ? -1.142 7.564 22.181 1.00 89.50 458 ARG A C 1
ATOM 3567 O O . ARG A 1 458 ? -0.988 8.436 23.033 1.00 89.50 458 ARG A O 1
ATOM 3574 N N . SER A 1 459 ? -1.008 6.264 22.444 1.00 92.25 459 SER A N 1
ATOM 3575 C CA . SER A 1 459 ? -0.610 5.719 23.747 1.00 92.25 459 SER A CA 1
ATOM 3576 C C . SER A 1 459 ? 0.756 5.023 23.679 1.00 92.25 459 SER A C 1
ATOM 3578 O O . SER A 1 459 ? 1.451 5.065 22.663 1.00 92.25 459 SER A O 1
ATOM 3580 N N . ASP A 1 460 ? 1.174 4.399 24.777 1.00 93.38 460 ASP A N 1
ATOM 3581 C CA . ASP A 1 460 ? 2.405 3.616 24.838 1.00 93.38 460 ASP A CA 1
ATOM 3582 C C . ASP A 1 460 ? 2.204 2.151 24.399 1.00 93.38 460 ASP A C 1
ATOM 3584 O O . ASP A 1 460 ? 1.104 1.712 24.050 1.00 93.38 460 ASP A O 1
ATOM 3588 N N . TRP A 1 461 ? 3.301 1.389 24.393 1.00 94.56 461 TRP A N 1
ATOM 3589 C CA . TRP A 1 461 ? 3.301 -0.016 23.976 1.00 94.56 461 TRP A CA 1
ATOM 3590 C C . TRP A 1 461 ? 2.742 -0.965 25.036 1.00 94.56 461 TRP A C 1
ATOM 3592 O O . TRP A 1 461 ? 2.349 -2.077 24.695 1.00 94.56 461 TRP A O 1
ATOM 3602 N N . THR A 1 462 ? 2.657 -0.536 26.297 1.00 95.44 462 THR A N 1
ATOM 3603 C CA . THR A 1 462 ? 1.977 -1.295 27.356 1.00 95.44 462 THR A CA 1
ATOM 3604 C C . THR A 1 462 ? 0.474 -1.279 27.099 1.00 95.44 462 THR A C 1
ATOM 3606 O O . THR A 1 462 ? -0.174 -2.322 27.116 1.00 95.44 462 THR A O 1
ATOM 3609 N N . GLU A 1 463 ? -0.088 -0.103 26.813 1.00 96.62 463 GLU A N 1
ATOM 3610 C CA . GLU A 1 463 ? -1.496 0.036 26.441 1.00 96.62 463 GLU A CA 1
ATOM 3611 C C . GLU A 1 463 ? -1.803 -0.607 25.085 1.00 96.62 463 GLU A C 1
ATOM 3613 O O . GLU A 1 463 ? -2.885 -1.161 24.923 1.00 96.62 463 GLU A O 1
ATOM 3618 N N . LEU A 1 464 ? -0.855 -0.609 24.141 1.00 96.94 464 LEU A N 1
ATOM 3619 C CA . LEU A 1 464 ? -0.990 -1.329 22.868 1.00 96.94 464 LEU A CA 1
ATOM 3620 C C . LEU A 1 464 ? -1.215 -2.830 23.099 1.00 96.94 464 LEU A C 1
ATOM 3622 O O . LEU A 1 464 ? -2.162 -3.401 22.567 1.00 96.94 464 LEU A O 1
ATOM 3626 N N . GLN A 1 465 ? -0.385 -3.462 23.933 1.00 98.19 465 GLN A N 1
ATOM 3627 C CA . GLN A 1 465 ? -0.512 -4.888 24.260 1.00 98.19 465 GLN A CA 1
ATOM 3628 C C . GLN A 1 465 ? -1.845 -5.195 24.958 1.00 98.19 465 GLN A C 1
ATOM 3630 O O . GLN A 1 465 ? -2.537 -6.136 24.585 1.00 98.19 465 GLN A O 1
ATOM 3635 N N . LYS A 1 466 ? -2.277 -4.342 25.900 1.00 98.44 466 LYS A N 1
ATOM 3636 C CA . LYS A 1 466 ? -3.602 -4.485 26.523 1.00 98.44 466 LYS A CA 1
ATOM 3637 C C . LYS A 1 466 ? -4.713 -4.396 25.482 1.00 98.44 466 LYS A C 1
ATOM 3639 O O . LYS A 1 466 ? -5.564 -5.271 25.430 1.00 98.44 466 LYS A O 1
ATOM 3644 N N . PHE A 1 467 ? -4.711 -3.364 24.642 1.00 98.19 467 PHE A N 1
ATOM 3645 C CA . PHE A 1 467 ? -5.724 -3.200 23.603 1.00 98.19 467 PHE A CA 1
ATOM 3646 C C . PHE A 1 467 ? -5.780 -4.410 22.660 1.00 98.19 467 PHE A C 1
ATOM 3648 O O . PHE A 1 467 ? -6.877 -4.870 22.331 1.00 98.19 467 PHE A O 1
ATOM 3655 N N . TYR A 1 468 ? -4.618 -4.959 22.289 1.00 98.62 468 TYR A N 1
ATOM 3656 C CA . TYR A 1 468 ? -4.517 -6.186 21.502 1.00 98.62 468 TYR A CA 1
ATOM 3657 C C . TYR A 1 468 ? -5.251 -7.351 22.175 1.00 98.62 468 TYR A C 1
ATOM 3659 O O . TYR A 1 468 ? -6.152 -7.924 21.569 1.00 98.62 468 TYR A O 1
ATOM 3667 N N . ASP A 1 469 ? -4.952 -7.639 23.446 1.00 98.81 469 ASP A N 1
ATOM 3668 C CA . ASP A 1 469 ? -5.535 -8.768 24.182 1.00 98.81 469 ASP A CA 1
ATOM 3669 C C . ASP A 1 469 ? -7.067 -8.743 24.225 1.00 98.81 469 ASP A C 1
ATOM 3671 O O . ASP A 1 469 ? -7.718 -9.751 23.947 1.00 98.81 469 ASP A O 1
ATOM 3675 N N . TYR A 1 470 ? -7.666 -7.592 24.552 1.00 98.81 470 TYR A N 1
ATOM 3676 C CA . TYR A 1 470 ? -9.129 -7.470 24.619 1.00 98.81 470 TYR A CA 1
ATOM 3677 C C . TYR A 1 470 ? -9.782 -7.544 23.238 1.00 98.81 470 TYR A C 1
ATOM 3679 O O . TYR A 1 470 ? -10.887 -8.076 23.110 1.00 98.81 470 TYR A O 1
ATOM 3687 N N . THR A 1 471 ? -9.116 -7.015 22.211 1.00 98.56 471 THR A N 1
ATOM 3688 C CA . THR A 1 471 ? -9.625 -7.036 20.836 1.00 98.56 471 THR A CA 1
ATOM 3689 C C . THR A 1 471 ? -9.578 -8.453 20.269 1.00 98.56 471 THR A C 1
ATOM 3691 O O . THR A 1 471 ? -10.593 -8.951 19.784 1.00 98.56 471 THR A O 1
ATOM 3694 N N . VAL A 1 472 ? -8.442 -9.142 20.397 1.00 98.81 472 VAL A N 1
ATOM 3695 C CA . VAL A 1 472 ? -8.276 -10.526 19.938 1.00 98.81 472 VAL A CA 1
ATOM 3696 C C . VAL A 1 472 ? -9.240 -11.464 20.654 1.00 98.81 472 VAL A C 1
ATOM 3698 O O . VAL A 1 472 ? -9.959 -12.209 19.989 1.00 98.81 472 VAL A O 1
ATOM 3701 N N . ASP A 1 473 ? -9.340 -11.395 21.985 1.00 98.88 473 ASP A N 1
ATOM 3702 C CA . ASP A 1 473 ? -10.285 -12.241 22.720 1.00 98.88 473 ASP A CA 1
ATOM 3703 C C . ASP A 1 473 ? -11.743 -11.958 22.316 1.00 98.88 473 ASP A C 1
ATOM 3705 O O . ASP A 1 473 ? -12.521 -12.894 22.128 1.00 98.88 473 ASP A O 1
ATOM 3709 N N . GLY A 1 474 ? -12.097 -10.689 22.073 1.00 98.75 474 GLY A N 1
ATOM 3710 C CA . GLY A 1 474 ? -13.422 -10.298 21.588 1.00 98.75 474 GLY A CA 1
ATOM 3711 C C . GLY A 1 474 ? -13.765 -10.894 20.219 1.00 98.75 474 GLY A C 1
ATOM 3712 O O . GLY A 1 474 ? -14.879 -11.395 20.032 1.00 98.75 474 GLY A O 1
ATOM 3713 N N . ILE A 1 475 ? -12.809 -10.892 19.280 1.00 98.81 475 ILE A N 1
ATOM 3714 C CA . ILE A 1 475 ? -12.949 -11.520 17.954 1.00 98.81 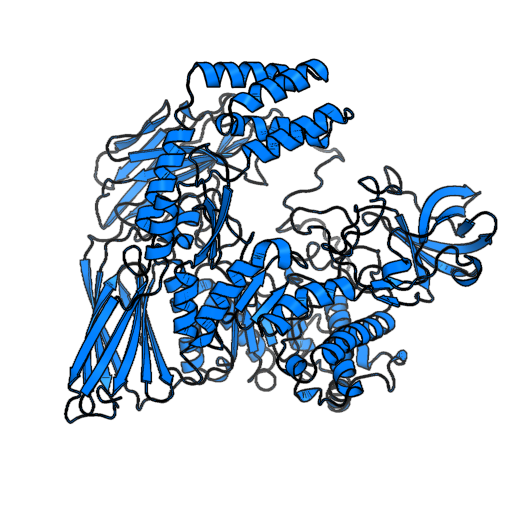475 ILE A CA 1
ATOM 3715 C C . ILE A 1 475 ? -13.154 -13.028 18.113 1.00 98.81 475 ILE A C 1
ATOM 3717 O O . ILE A 1 475 ? -14.161 -13.569 17.654 1.00 98.81 475 ILE A O 1
ATOM 3721 N N . LEU A 1 476 ? -12.234 -13.707 18.803 1.00 98.88 476 LEU A N 1
ATOM 3722 C CA . LEU A 1 476 ? -12.263 -15.162 18.979 1.00 98.88 476 LEU A CA 1
ATOM 3723 C C . LEU A 1 476 ? -13.542 -15.614 19.689 1.00 98.88 476 LEU A C 1
ATOM 3725 O O . LEU A 1 476 ? -14.177 -16.597 19.299 1.00 98.88 476 LEU A O 1
ATOM 3729 N N . ARG A 1 477 ? -13.976 -14.856 20.699 1.00 98.75 477 ARG A N 1
ATOM 3730 C CA . ARG A 1 477 ? -15.210 -15.140 21.420 1.00 98.75 477 ARG A CA 1
ATOM 3731 C C . ARG A 1 477 ? -16.441 -15.042 20.520 1.00 98.75 477 ARG A C 1
ATOM 3733 O O . ARG A 1 477 ? -17.347 -15.865 20.653 1.00 98.75 477 ARG A O 1
ATOM 3740 N N . ALA A 1 478 ? -16.477 -14.082 19.595 1.00 98.81 478 ALA A N 1
ATOM 3741 C CA . ALA A 1 478 ? -17.595 -13.916 18.668 1.00 98.81 478 ALA A CA 1
ATOM 3742 C C . ALA A 1 478 ? -17.814 -15.143 17.769 1.00 98.81 478 ALA A C 1
ATOM 3744 O O . ALA A 1 478 ? -18.971 -15.493 17.506 1.00 98.81 478 ALA A O 1
ATOM 3745 N N . PHE A 1 479 ? -16.728 -15.800 17.343 1.00 98.81 479 PHE A N 1
ATOM 3746 C CA . PHE A 1 479 ? -16.764 -17.066 16.605 1.00 98.81 479 PHE A CA 1
ATOM 3747 C C . PHE A 1 479 ? -17.320 -18.204 17.461 1.00 98.81 479 PHE A C 1
ATOM 3749 O O . PHE A 1 479 ? -18.236 -18.911 17.034 1.00 98.81 479 PHE A O 1
ATOM 3756 N N . GLU A 1 480 ? -16.831 -18.347 18.691 1.00 98.56 480 GLU A N 1
ATOM 3757 C CA . GLU A 1 480 ? -17.275 -19.419 19.586 1.00 98.56 480 GLU A CA 1
ATOM 3758 C C . GLU A 1 480 ? -18.752 -19.313 19.964 1.00 98.56 480 GLU A C 1
ATOM 3760 O O . GLU A 1 480 ? -19.443 -20.331 20.024 1.00 98.56 480 GLU A O 1
ATOM 3765 N N . ASP A 1 481 ? -19.265 -18.099 20.179 1.00 98.62 481 ASP A N 1
ATOM 3766 C CA . ASP A 1 481 ? -20.690 -17.891 20.466 1.00 98.62 481 ASP A CA 1
ATOM 3767 C C . ASP A 1 481 ? -21.602 -18.291 19.302 1.00 98.62 481 ASP A C 1
ATOM 3769 O O . ASP A 1 481 ? -22.789 -18.543 19.506 1.00 98.62 481 ASP A O 1
ATOM 3773 N N . ARG A 1 482 ? -21.048 -18.354 18.089 1.00 98.44 482 ARG A N 1
ATOM 3774 C CA . ARG A 1 482 ? -21.735 -18.772 16.862 1.00 98.44 482 ARG A CA 1
ATOM 3775 C C . ARG A 1 482 ? -21.443 -20.223 16.487 1.00 98.44 482 ARG A C 1
ATOM 3777 O O . ARG A 1 482 ? -21.883 -20.683 15.441 1.00 98.44 482 ARG A O 1
ATOM 3784 N N . GLY A 1 483 ? -20.761 -20.959 17.366 1.00 98.06 483 GLY A N 1
ATOM 3785 C CA . GLY A 1 483 ? -20.503 -22.390 17.220 1.00 98.06 483 GLY A CA 1
ATOM 3786 C C . GLY A 1 483 ? -19.261 -22.741 16.403 1.00 98.06 483 GLY A C 1
ATOM 3787 O O . GLY A 1 483 ? -19.040 -23.924 16.153 1.00 98.06 483 GLY A O 1
ATOM 3788 N N . TYR A 1 484 ? -18.445 -21.759 16.016 1.00 98.44 484 TYR A N 1
ATOM 3789 C CA . TYR A 1 484 ? -17.184 -22.009 15.324 1.00 98.44 484 TYR A CA 1
ATOM 3790 C C . TYR A 1 484 ? -16.052 -22.347 16.300 1.00 98.44 484 TYR A C 1
ATOM 3792 O O . TYR A 1 484 ? -16.107 -22.052 17.500 1.00 98.44 484 TYR A O 1
ATOM 3800 N N . ASP A 1 485 ? -15.015 -22.981 15.762 1.00 97.44 485 ASP A N 1
ATOM 3801 C CA . ASP A 1 485 ? -13.772 -23.248 16.471 1.00 97.44 485 ASP A CA 1
ATOM 3802 C C . ASP A 1 485 ? -12.808 -22.068 16.300 1.00 97.44 485 ASP A C 1
ATOM 3804 O O . ASP A 1 485 ? -12.413 -21.737 15.181 1.00 97.44 485 ASP A O 1
ATOM 3808 N N . SER A 1 486 ? -12.442 -21.421 17.406 1.00 96.94 486 SER A N 1
ATOM 3809 C CA . SER A 1 486 ? -11.572 -20.241 17.414 1.00 96.94 486 SER A CA 1
ATOM 3810 C C . SER A 1 486 ? -10.122 -20.555 17.030 1.00 96.94 486 SER A C 1
ATOM 3812 O O . SER A 1 486 ? -9.397 -19.640 16.644 1.00 96.94 486 SER A O 1
ATOM 3814 N N . GLU A 1 487 ? -9.707 -21.827 17.051 1.00 97.06 487 GLU A N 1
ATOM 3815 C CA . GLU A 1 487 ? -8.396 -22.262 16.539 1.00 97.06 487 GLU A CA 1
ATOM 3816 C C . GLU A 1 487 ? -8.281 -22.157 15.009 1.00 97.06 487 GLU A C 1
ATOM 3818 O O . GLU A 1 487 ? -7.179 -22.152 14.470 1.00 97.06 487 GLU A O 1
ATOM 3823 N N . GLN A 1 488 ? -9.407 -22.062 14.292 1.00 97.50 488 GLN A N 1
ATOM 3824 C CA . GLN A 1 488 ? -9.418 -21.856 12.838 1.00 97.50 488 GLN A CA 1
ATOM 3825 C C . GLN A 1 488 ? -9.365 -20.373 12.449 1.00 97.50 488 GLN A C 1
ATOM 3827 O O . GLN A 1 488 ? -9.199 -20.053 11.275 1.00 97.50 488 GLN A O 1
ATOM 3832 N N . VAL A 1 489 ? -9.538 -19.463 13.411 1.00 98.38 489 VAL A N 1
ATOM 3833 C CA . VAL A 1 489 ? -9.575 -18.022 13.153 1.00 98.38 489 VAL A CA 1
ATOM 3834 C C . VAL A 1 489 ? -8.152 -17.505 13.008 1.00 98.38 489 VAL A C 1
ATOM 3836 O O . VAL A 1 489 ? -7.365 -17.609 13.943 1.00 98.38 489 VAL A O 1
ATOM 3839 N N . PHE A 1 490 ? -7.851 -16.910 11.856 1.00 98.50 490 PHE A N 1
ATOM 3840 C CA . PHE A 1 490 ? -6.546 -16.331 11.558 1.00 98.50 490 PHE A CA 1
ATOM 3841 C C . PHE A 1 490 ? -6.488 -14.865 12.016 1.00 98.50 490 PHE A C 1
ATOM 3843 O O . PHE A 1 490 ? -7.039 -13.981 11.352 1.00 98.50 490 PHE A O 1
ATOM 3850 N N . VAL A 1 491 ? -5.856 -14.607 13.167 1.00 98.62 491 VAL A N 1
ATOM 3851 C CA . VAL A 1 491 ? -5.842 -13.293 13.835 1.00 98.62 491 VAL A CA 1
ATOM 3852 C C . VAL A 1 491 ? -4.423 -12.776 14.074 1.00 98.62 491 VAL A C 1
ATOM 3854 O O . VAL A 1 491 ? -3.518 -13.535 14.412 1.00 98.62 491 VAL A O 1
ATOM 3857 N N . GLY A 1 492 ? -4.208 -11.475 13.894 1.00 98.06 492 GLY A N 1
ATOM 3858 C CA . GLY A 1 492 ? -2.883 -10.870 14.002 1.00 98.06 492 GLY A CA 1
ATOM 3859 C C . GLY A 1 492 ? -2.891 -9.359 13.799 1.00 98.06 492 GLY A C 1
ATOM 3860 O O . GLY A 1 492 ? -3.915 -8.696 13.941 1.00 98.06 492 GLY A O 1
ATOM 3861 N N . GLY A 1 493 ? -1.727 -8.800 13.489 1.00 95.56 493 GLY A N 1
ATOM 3862 C CA . GLY A 1 493 ? -1.505 -7.355 13.375 1.00 95.56 493 GLY A CA 1
ATOM 3863 C C . GLY A 1 493 ? -0.054 -7.097 12.992 1.00 95.56 493 GLY A C 1
ATOM 3864 O O . GLY A 1 493 ? 0.505 -7.820 12.194 1.00 95.56 493 GLY A O 1
ATOM 3865 N N . LEU A 1 494 ? 0.667 -6.095 13.470 1.00 94.62 494 LEU A N 1
ATOM 3866 C CA . LEU A 1 494 ? 0.188 -4.782 13.889 1.00 94.62 494 LEU A CA 1
ATOM 3867 C C . LEU A 1 494 ? -0.023 -3.857 12.677 1.00 94.62 494 LEU A C 1
ATOM 3869 O O . LEU A 1 494 ? -0.252 -2.664 12.862 1.00 94.62 494 LEU A O 1
ATOM 3873 N N . GLU A 1 495 ? 0.154 -4.388 11.457 1.00 94.50 495 GLU A N 1
ATOM 3874 C CA . GLU A 1 495 ? 0.195 -3.600 10.223 1.00 94.50 495 GLU A CA 1
ATOM 3875 C C . GLU A 1 495 ? 1.263 -2.490 10.327 1.00 94.50 495 GLU A C 1
ATOM 3877 O O . GLU A 1 495 ? 0.973 -1.313 10.152 1.00 94.50 495 GLU A O 1
ATOM 3882 N N . LEU A 1 496 ? 2.497 -2.852 10.715 1.00 95.12 496 LEU A N 1
ATOM 3883 C CA . LEU A 1 496 ? 3.575 -1.898 11.028 1.00 95.12 496 LEU A CA 1
ATOM 3884 C C . LEU A 1 496 ? 3.960 -1.044 9.819 1.00 95.12 496 LEU A C 1
ATOM 3886 O O . LEU A 1 496 ? 4.212 -1.589 8.748 1.00 95.12 496 LEU A O 1
ATOM 3890 N N . GLY A 1 497 ? 4.161 0.260 10.020 1.00 89.75 497 GLY A N 1
ATOM 3891 C CA . GLY A 1 497 ? 4.573 1.182 8.959 1.00 89.75 497 GLY A CA 1
ATOM 3892 C C . GLY A 1 497 ? 6.005 0.930 8.480 1.00 89.75 497 GLY A C 1
ATOM 3893 O O . GLY A 1 497 ? 6.316 1.059 7.295 1.00 89.75 497 GLY A O 1
ATOM 3894 N N . GLY A 1 498 ? 6.914 0.554 9.391 1.00 84.19 498 GLY A N 1
ATOM 3895 C CA . GLY A 1 498 ? 8.248 0.060 9.039 1.00 84.19 498 GLY A CA 1
ATOM 3896 C C . GLY A 1 498 ? 9.099 1.060 8.244 1.00 84.19 498 GLY A C 1
ATOM 3897 O O . GLY A 1 498 ? 9.936 0.659 7.436 1.00 84.19 498 GLY A O 1
ATOM 3898 N N . ILE A 1 499 ? 8.897 2.369 8.418 1.00 79.94 499 ILE A N 1
ATOM 3899 C CA . ILE A 1 499 ? 9.493 3.402 7.548 1.00 79.94 499 ILE A CA 1
ATOM 3900 C C . ILE A 1 499 ? 11.025 3.527 7.670 1.00 79.94 499 ILE A C 1
ATOM 3902 O O . ILE A 1 499 ? 11.669 4.091 6.789 1.00 79.94 499 ILE A O 1
ATOM 3906 N N . PHE A 1 500 ? 11.637 2.977 8.724 1.00 78.50 500 PHE A N 1
ATOM 3907 C CA . PHE A 1 500 ? 13.070 3.115 9.027 1.00 78.50 500 PHE A CA 1
ATOM 3908 C C . PHE A 1 500 ? 13.908 1.907 8.572 1.00 78.50 500 PHE A C 1
ATOM 3910 O O . PHE A 1 500 ? 14.727 1.367 9.326 1.00 78.50 500 PHE A O 1
ATOM 3917 N N . GLY A 1 501 ? 13.702 1.466 7.329 1.00 87.38 501 GLY A N 1
ATOM 3918 C CA . GLY A 1 501 ? 14.383 0.300 6.764 1.00 87.38 501 GLY A CA 1
ATOM 3919 C C . GLY A 1 501 ? 13.999 -0.991 7.492 1.00 87.38 501 GLY A C 1
ATOM 3920 O O . GLY A 1 501 ? 12.822 -1.263 7.696 1.00 87.38 501 GLY A O 1
ATOM 3921 N N . THR A 1 502 ? 14.981 -1.797 7.897 1.00 94.25 502 THR A N 1
ATOM 3922 C CA . THR A 1 502 ? 14.756 -3.069 8.611 1.00 94.25 502 THR A CA 1
ATOM 3923 C C . THR A 1 502 ? 14.696 -2.919 10.139 1.00 94.25 502 THR A C 1
ATOM 3925 O O . THR A 1 502 ? 14.706 -3.920 10.855 1.00 94.25 502 THR A O 1
ATOM 3928 N N . ASN A 1 503 ? 14.654 -1.690 10.664 1.00 92.25 503 ASN A N 1
ATOM 3929 C CA . ASN A 1 503 ? 14.544 -1.427 12.102 1.00 92.25 503 ASN A CA 1
ATOM 3930 C C . ASN A 1 503 ? 13.076 -1.494 12.541 1.00 92.25 503 ASN A C 1
ATOM 3932 O O . ASN A 1 503 ? 12.423 -0.471 12.735 1.00 92.25 503 ASN A O 1
ATOM 3936 N N . LEU A 1 504 ? 12.550 -2.713 12.642 1.00 94.94 504 LEU A N 1
ATOM 3937 C CA . LEU A 1 504 ? 11.150 -2.963 12.979 1.00 94.94 504 LEU A CA 1
ATOM 3938 C C . LEU A 1 504 ? 10.947 -2.996 14.495 1.00 94.94 504 LEU A C 1
ATOM 3940 O O . LEU A 1 504 ? 11.748 -3.578 15.231 1.00 94.94 504 LEU A O 1
ATOM 3944 N N . ARG A 1 505 ? 9.843 -2.419 14.969 1.00 93.44 505 ARG A N 1
ATOM 3945 C CA . ARG A 1 505 ? 9.473 -2.437 16.385 1.00 93.44 505 ARG A CA 1
ATOM 3946 C C . ARG A 1 505 ? 8.518 -3.595 16.677 1.00 93.44 505 ARG A C 1
ATOM 3948 O O . ARG A 1 505 ? 7.308 -3.435 16.655 1.00 93.44 505 ARG A O 1
ATOM 3955 N N . LEU A 1 506 ? 9.089 -4.777 16.900 1.00 96.44 506 LEU A N 1
ATOM 3956 C CA . LEU A 1 506 ? 8.337 -6.022 17.128 1.00 96.44 506 LEU A CA 1
ATOM 3957 C C . LEU A 1 506 ? 8.678 -6.728 18.444 1.00 96.44 506 LEU A C 1
ATOM 3959 O O . LEU A 1 506 ? 7.945 -7.620 18.857 1.00 96.44 506 LEU A O 1
ATOM 3963 N N . ARG A 1 507 ? 9.800 -6.379 19.084 1.00 96.75 507 ARG A N 1
ATOM 3964 C CA . ARG A 1 507 ? 10.403 -7.208 20.136 1.00 96.75 507 ARG A CA 1
ATOM 3965 C C . ARG A 1 507 ? 9.496 -7.366 21.352 1.00 96.75 507 ARG A C 1
ATOM 3967 O O . ARG A 1 507 ? 9.237 -8.493 21.752 1.00 96.75 507 ARG A O 1
ATOM 3974 N N . GLU A 1 508 ? 9.041 -6.261 21.933 1.00 96.38 508 GLU A N 1
ATOM 3975 C CA . GLU A 1 508 ? 8.193 -6.287 23.125 1.00 96.38 508 GLU A CA 1
ATOM 3976 C C . GLU A 1 508 ? 6.834 -6.950 22.852 1.00 96.38 508 GLU A C 1
ATOM 3978 O O . GLU A 1 508 ? 6.354 -7.729 23.668 1.00 96.38 508 GLU A O 1
ATOM 3983 N N . PHE A 1 509 ? 6.256 -6.722 21.669 1.00 98.06 509 PHE A N 1
ATOM 3984 C CA . PHE A 1 509 ? 4.967 -7.289 21.277 1.00 98.06 509 PHE A CA 1
ATOM 3985 C C . PHE A 1 509 ? 5.037 -8.803 21.037 1.00 98.06 509 PHE A C 1
ATOM 3987 O O . PHE A 1 509 ? 4.225 -9.552 21.573 1.00 98.06 509 PHE A O 1
ATOM 3994 N N . LEU A 1 510 ? 6.029 -9.276 20.275 1.00 98.50 510 LEU A N 1
ATOM 3995 C CA . LEU A 1 510 ? 6.215 -10.709 20.036 1.00 98.50 510 LEU A CA 1
ATOM 3996 C C . LEU A 1 510 ? 6.670 -11.445 21.304 1.00 98.50 510 LEU A C 1
ATOM 3998 O O . LEU A 1 510 ? 6.317 -12.603 21.495 1.00 98.50 510 LEU A O 1
ATOM 4002 N N . ALA A 1 511 ? 7.417 -10.798 22.198 1.00 98.31 511 ALA A N 1
ATOM 4003 C CA . ALA A 1 511 ? 7.714 -11.398 23.495 1.00 98.31 511 ALA A CA 1
ATOM 4004 C C . ALA A 1 511 ? 6.452 -11.550 24.357 1.00 98.31 511 ALA A C 1
ATOM 4006 O O . ALA A 1 511 ? 6.316 -12.552 25.037 1.00 98.31 511 ALA A O 1
ATOM 4007 N N . HIS A 1 512 ? 5.517 -10.598 24.294 1.00 98.25 512 HIS A N 1
ATOM 4008 C CA . HIS A 1 512 ? 4.231 -10.697 24.985 1.00 98.25 512 HIS A CA 1
ATOM 4009 C C . HIS A 1 512 ? 3.298 -11.771 24.399 1.00 98.25 512 HIS A C 1
ATOM 4011 O O . HIS A 1 512 ? 2.604 -12.461 25.145 1.00 98.25 512 HIS A O 1
ATOM 4017 N N . CYS A 1 513 ? 3.279 -11.928 23.071 1.00 98.44 513 CYS A N 1
ATOM 4018 C CA . CYS A 1 513 ? 2.432 -12.931 22.423 1.00 98.44 513 CYS A CA 1
ATOM 4019 C C . CYS A 1 513 ? 2.938 -14.367 22.638 1.00 98.44 513 CYS A C 1
ATOM 4021 O O . CYS A 1 513 ? 2.119 -15.285 22.701 1.00 98.44 513 CYS A O 1
ATOM 4023 N N . SER A 1 514 ? 4.256 -14.570 22.760 1.00 98.19 514 SER A N 1
ATOM 4024 C CA . SER A 1 514 ? 4.814 -15.881 23.111 1.00 98.19 514 SER A CA 1
ATOM 4025 C C . SER A 1 514 ? 4.560 -16.171 24.596 1.00 98.19 514 SER A C 1
ATOM 4027 O O . SER A 1 514 ? 4.763 -15.294 25.436 1.00 98.19 514 SER A O 1
ATOM 4029 N N . PRO A 1 515 ? 4.122 -17.391 24.947 1.00 96.38 515 PRO A N 1
ATOM 4030 C CA . PRO A 1 515 ? 3.948 -17.772 26.341 1.00 96.38 515 PRO A CA 1
ATOM 4031 C C . PRO A 1 515 ? 5.274 -17.978 27.089 1.00 96.38 515 PRO A C 1
ATOM 4033 O O . PRO A 1 515 ? 5.274 -17.927 28.313 1.00 96.38 515 PRO A O 1
ATOM 4036 N N . ASP A 1 516 ? 6.386 -18.203 26.381 1.00 95.12 516 ASP A N 1
ATOM 4037 C CA . ASP A 1 516 ? 7.664 -18.610 26.981 1.00 95.12 516 ASP A CA 1
ATOM 4038 C C . ASP A 1 516 ? 8.755 -17.523 26.884 1.00 95.12 516 ASP A C 1
ATOM 4040 O O . ASP A 1 516 ? 9.788 -17.595 27.560 1.00 95.12 516 ASP A O 1
ATOM 4044 N N . ALA A 1 517 ? 8.545 -16.494 26.058 1.00 96.31 517 ALA A N 1
ATOM 4045 C CA . ALA A 1 517 ? 9.506 -15.418 25.849 1.00 96.31 517 ALA A CA 1
ATOM 4046 C C . ALA A 1 517 ? 9.386 -14.286 26.883 1.00 96.31 517 ALA A C 1
ATOM 4048 O O . ALA A 1 517 ? 8.345 -14.030 27.481 1.00 96.31 517 ALA A O 1
ATOM 4049 N N . GLN A 1 518 ? 10.484 -13.547 27.065 1.00 94.19 518 GLN A N 1
ATOM 4050 C CA . GLN A 1 518 ? 10.525 -12.349 27.904 1.00 94.19 518 GLN A CA 1
ATOM 4051 C C . GLN A 1 518 ? 11.321 -11.239 27.218 1.00 94.19 518 GLN A C 1
ATOM 4053 O O . GLN A 1 518 ? 12.383 -11.476 26.639 1.00 94.19 518 GLN A O 1
ATOM 4058 N N . ALA A 1 519 ? 10.832 -10.005 27.320 1.00 95.81 519 ALA A N 1
ATOM 4059 C CA . ALA A 1 519 ? 11.547 -8.812 26.886 1.00 95.81 519 ALA A CA 1
ATOM 4060 C C . ALA A 1 519 ? 11.162 -7.606 27.749 1.00 95.81 519 ALA A C 1
ATOM 4062 O O . ALA A 1 519 ? 10.062 -7.535 28.295 1.00 95.81 519 ALA A O 1
ATOM 4063 N N . GLU A 1 520 ? 12.062 -6.629 27.846 1.00 94.88 520 GLU A N 1
ATOM 4064 C CA . GLU A 1 520 ? 11.739 -5.339 28.455 1.00 94.88 520 GLU A CA 1
ATOM 4065 C C . GLU A 1 520 ? 10.577 -4.674 27.699 1.00 94.88 520 GLU A C 1
ATOM 4067 O O . GLU A 1 520 ? 10.579 -4.614 26.470 1.00 94.88 520 GLU A O 1
ATOM 4072 N N . GLY A 1 521 ? 9.576 -4.192 28.439 1.00 94.31 521 GLY A N 1
ATOM 4073 C CA . GLY A 1 521 ? 8.372 -3.576 27.876 1.00 94.31 521 GLY A CA 1
ATOM 4074 C C . GLY A 1 521 ? 7.255 -4.554 27.494 1.00 94.31 521 GLY A C 1
ATOM 4075 O O . GLY A 1 521 ? 6.149 -4.090 27.220 1.00 94.31 521 GLY A O 1
ATOM 4076 N N . ALA A 1 522 ? 7.494 -5.870 27.513 1.00 96.69 522 ALA A N 1
ATOM 4077 C CA . ALA A 1 522 ? 6.433 -6.868 27.377 1.00 96.69 522 ALA A CA 1
ATOM 4078 C C . ALA A 1 522 ? 5.622 -6.965 28.682 1.00 96.69 522 ALA A C 1
ATOM 4080 O O . ALA A 1 522 ? 6.203 -7.045 29.769 1.00 96.69 522 ALA A O 1
ATOM 4081 N N . ILE A 1 523 ? 4.289 -6.949 28.602 1.00 96.50 523 ILE A N 1
ATOM 4082 C CA . ILE A 1 523 ? 3.440 -7.172 29.778 1.00 96.50 523 ILE A CA 1
ATOM 4083 C C . ILE A 1 523 ? 3.416 -8.662 30.127 1.00 96.50 523 ILE A C 1
ATOM 4085 O O . ILE A 1 523 ? 3.278 -9.515 29.255 1.00 96.50 523 ILE A O 1
ATOM 4089 N N . GLU A 1 524 ? 3.545 -8.970 31.419 1.00 91.44 524 GLU A N 1
ATOM 4090 C CA . GLU A 1 524 ? 3.739 -10.345 31.904 1.00 91.44 524 GLU A CA 1
ATOM 4091 C C . GLU A 1 524 ? 2.504 -11.234 31.720 1.00 91.44 524 GLU A C 1
ATOM 4093 O O . GLU A 1 524 ? 2.633 -12.433 31.523 1.00 91.44 524 GLU A O 1
ATOM 4098 N N . ARG A 1 525 ? 1.295 -10.675 31.821 1.00 97.19 525 ARG A N 1
ATOM 4099 C CA . ARG A 1 525 ? 0.049 -11.443 31.729 1.00 97.19 525 ARG A CA 1
ATOM 4100 C C . ARG A 1 525 ? -0.869 -10.844 30.689 1.00 97.19 525 ARG A C 1
ATOM 4102 O O . ARG A 1 525 ? -0.986 -9.620 30.618 1.00 97.19 525 ARG A O 1
ATOM 4109 N N . ASN A 1 526 ? -1.576 -11.717 29.982 1.00 98.62 526 ASN A N 1
ATOM 4110 C CA . ASN A 1 526 ? -2.653 -11.329 29.090 1.00 98.62 526 ASN A CA 1
ATOM 4111 C C . ASN A 1 526 ? -3.697 -10.502 29.860 1.00 98.62 526 ASN A C 1
ATOM 4113 O O . ASN A 1 526 ? -4.258 -10.942 30.873 1.00 98.62 526 ASN A O 1
ATOM 4117 N N . ALA A 1 527 ? -3.936 -9.280 29.400 1.00 98.56 527 ALA A N 1
ATOM 4118 C CA . ALA A 1 527 ? -4.725 -8.287 30.109 1.00 98.56 527 ALA A CA 1
ATOM 4119 C C . ALA A 1 527 ? -6.220 -8.632 30.144 1.00 98.56 527 ALA A C 1
ATOM 4121 O O . ALA A 1 527 ? -6.881 -8.351 31.147 1.00 98.56 527 ALA A O 1
ATOM 4122 N N . ALA A 1 528 ? -6.747 -9.271 29.094 1.00 98.44 528 ALA A N 1
ATOM 4123 C CA . ALA A 1 528 ? -8.129 -9.748 29.057 1.00 98.44 528 ALA A CA 1
ATOM 4124 C C . ALA A 1 528 ? -8.321 -10.956 29.990 1.00 98.44 528 ALA A C 1
ATOM 4126 O O . ALA A 1 528 ? -9.305 -11.036 30.735 1.00 98.44 528 ALA A O 1
ATOM 4127 N N . PHE A 1 529 ? -7.346 -11.872 30.022 1.00 98.50 529 PHE A N 1
ATOM 4128 C CA . PHE A 1 529 ? -7.331 -12.998 30.959 1.00 98.50 529 PHE A CA 1
ATOM 4129 C C . PHE A 1 529 ? -7.283 -12.541 32.423 1.00 98.50 529 PHE A C 1
ATOM 4131 O O . PHE A 1 529 ? -8.001 -13.081 33.268 1.00 98.50 529 PHE A O 1
ATOM 4138 N N . ALA A 1 530 ? -6.480 -11.517 32.720 1.00 98.12 530 ALA A N 1
ATOM 4139 C CA . ALA A 1 530 ? -6.329 -10.973 34.065 1.00 98.12 530 ALA A CA 1
ATOM 4140 C C . ALA A 1 530 ? -7.563 -10.196 34.573 1.00 98.12 530 ALA A C 1
ATOM 4142 O O . ALA A 1 530 ? -7.693 -10.008 35.785 1.00 98.12 530 ALA A O 1
ATOM 4143 N N . ASP A 1 531 ? -8.473 -9.755 33.696 1.00 98.25 531 ASP A N 1
ATOM 4144 C CA . ASP A 1 531 ? -9.659 -8.989 34.093 1.00 98.25 531 ASP A CA 1
ATOM 4145 C C . ASP A 1 531 ? -10.786 -9.898 34.628 1.00 98.25 531 ASP A C 1
ATOM 4147 O O . ASP A 1 531 ? -11.394 -10.673 33.876 1.00 98.25 531 ASP A O 1
ATOM 4151 N N . PRO A 1 532 ? -11.150 -9.794 35.922 1.00 97.88 532 PRO A N 1
ATOM 4152 C CA . PRO A 1 532 ? -12.208 -10.615 36.500 1.00 97.88 532 PRO A CA 1
ATOM 4153 C C . PRO A 1 532 ? -13.598 -10.329 35.912 1.00 97.88 532 PRO A C 1
ATOM 4155 O O . PRO A 1 532 ? -14.479 -11.187 36.006 1.00 97.88 532 PRO A O 1
ATOM 4158 N N . ARG A 1 533 ? -13.822 -9.167 35.281 1.00 97.50 533 ARG A N 1
ATOM 4159 C CA . ARG A 1 533 ? -15.098 -8.817 34.626 1.00 97.50 533 ARG A CA 1
ATOM 4160 C C . ARG A 1 533 ? -15.387 -9.693 33.403 1.00 97.50 533 ARG A C 1
ATOM 4162 O O . ARG A 1 533 ? -16.555 -9.823 33.008 1.00 97.50 533 ARG A O 1
ATOM 4169 N N . LEU A 1 534 ? -14.344 -10.308 32.838 1.00 98.06 534 LEU A N 1
ATOM 4170 C CA . LEU A 1 534 ? -14.413 -11.235 31.710 1.00 98.06 534 LEU A CA 1
ATOM 4171 C C . LEU A 1 534 ? -14.452 -12.715 32.131 1.00 98.06 534 LEU A C 1
ATOM 4173 O O . LEU A 1 534 ? -14.500 -13.596 31.273 1.00 98.06 534 LEU A O 1
ATOM 4177 N N . ASN A 1 535 ? -14.512 -13.028 33.430 1.00 97.00 535 ASN A N 1
ATOM 4178 C CA . ASN A 1 535 ? -14.663 -14.411 33.888 1.00 97.00 535 ASN A CA 1
ATOM 4179 C C . ASN A 1 535 ? -15.917 -15.074 33.287 1.00 97.00 535 ASN A C 1
ATOM 4181 O O . ASN A 1 535 ? -17.032 -14.575 33.434 1.00 97.00 535 ASN A O 1
ATOM 4185 N N . GLY A 1 536 ? -15.720 -16.202 32.594 1.00 95.88 536 GLY A N 1
ATOM 4186 C CA . GLY A 1 536 ? -16.773 -16.925 31.864 1.00 95.88 536 GLY A CA 1
ATOM 4187 C C . GLY A 1 536 ? -17.177 -16.304 30.517 1.00 95.88 536 GLY A C 1
ATOM 4188 O O . GLY A 1 536 ? -18.020 -16.865 29.814 1.00 95.88 536 GLY A O 1
ATOM 4189 N N . LYS A 1 537 ? -16.583 -15.166 30.140 1.00 97.25 537 LYS A N 1
ATOM 4190 C CA . LYS A 1 537 ? -16.877 -14.428 28.900 1.00 97.25 537 LYS A CA 1
ATOM 4191 C C . LYS A 1 537 ? -15.750 -14.469 27.870 1.00 97.25 537 LYS A C 1
ATOM 4193 O O . LYS A 1 537 ? -16.020 -14.125 26.727 1.00 97.25 537 LYS A O 1
ATOM 4198 N N . ARG A 1 538 ? -14.549 -14.903 28.253 1.00 98.06 538 ARG A N 1
ATOM 4199 C CA . ARG A 1 538 ? -13.406 -15.064 27.344 1.00 98.06 538 ARG A CA 1
ATOM 4200 C C . ARG A 1 538 ? -13.595 -16.211 26.360 1.00 98.06 538 ARG A C 1
ATOM 4202 O O . ARG A 1 538 ? -14.455 -17.077 26.573 1.00 98.06 538 ARG A O 1
ATOM 4209 N N . SER A 1 539 ? -12.809 -16.197 25.293 1.00 98.62 539 SER A N 1
ATOM 4210 C CA . SER A 1 539 ? -12.688 -17.302 24.344 1.00 98.62 539 SER A CA 1
ATOM 4211 C C . SER A 1 539 ? -11.975 -18.508 24.971 1.00 98.62 539 SER A C 1
ATOM 4213 O O . SER A 1 539 ? -11.129 -18.370 25.860 1.00 98.62 539 SER A O 1
ATOM 4215 N N . ARG A 1 540 ? -12.294 -19.717 24.501 1.00 98.44 540 ARG A N 1
ATOM 4216 C CA . ARG A 1 540 ? -11.589 -20.953 24.870 1.00 98.44 540 ARG A CA 1
ATOM 4217 C C . ARG A 1 540 ? -10.126 -20.922 24.445 1.00 98.44 540 ARG A C 1
ATOM 4219 O O . ARG A 1 540 ? -9.312 -21.455 25.194 1.00 98.44 540 ARG A O 1
ATOM 4226 N N . ARG A 1 541 ? -9.791 -20.315 23.301 1.00 98.12 541 ARG A N 1
ATOM 4227 C CA . ARG A 1 541 ? -8.407 -20.215 22.796 1.00 98.12 541 ARG A CA 1
ATOM 4228 C C . ARG A 1 541 ? -7.513 -19.429 23.760 1.00 98.12 541 ARG A C 1
ATOM 4230 O O . ARG A 1 541 ? -6.496 -19.952 24.211 1.00 98.12 541 ARG A O 1
ATOM 4237 N N . VAL A 1 542 ? -7.950 -18.241 24.192 1.00 98.50 542 VAL A N 1
ATOM 4238 C CA . VAL A 1 542 ? -7.231 -17.441 25.205 1.00 98.50 542 VAL A CA 1
ATOM 4239 C C . VAL A 1 542 ? -7.224 -18.137 26.567 1.00 98.50 542 VAL A C 1
ATOM 4241 O O . VAL A 1 542 ? -6.177 -18.243 27.199 1.00 98.50 542 VAL A O 1
ATOM 4244 N N . GLU A 1 543 ? -8.364 -18.667 27.027 1.00 98.31 543 GLU A N 1
ATOM 4245 C CA . GLU A 1 543 ? -8.430 -19.391 28.307 1.00 98.31 543 GLU A CA 1
ATOM 4246 C C . GLU A 1 543 ? -7.486 -20.601 28.344 1.00 98.31 543 GLU A C 1
ATOM 4248 O O . GLU A 1 543 ? -6.856 -20.844 29.373 1.00 98.31 543 GLU A O 1
ATOM 4253 N N . SER A 1 544 ? -7.375 -21.357 27.249 1.00 97.88 544 SER A N 1
ATOM 4254 C CA . SER A 1 544 ? -6.539 -22.561 27.182 1.00 97.88 544 SER A CA 1
ATOM 4255 C C . SER A 1 544 ? -5.056 -22.209 27.153 1.00 97.88 544 SER A C 1
ATOM 4257 O O . SER A 1 544 ? -4.305 -22.753 27.964 1.00 97.88 544 SER A O 1
ATOM 4259 N N . LEU A 1 545 ? -4.658 -21.265 26.290 1.00 97.94 545 LEU A N 1
ATOM 4260 C CA . LEU A 1 545 ? -3.286 -20.758 26.218 1.00 97.94 545 LEU A CA 1
ATOM 4261 C C . LEU A 1 545 ? -2.852 -20.203 27.580 1.00 97.94 545 LEU A C 1
ATOM 4263 O O . LEU A 1 545 ? -1.939 -20.725 28.214 1.00 97.94 545 LEU A O 1
ATOM 4267 N N . CYS A 1 546 ? -3.569 -19.211 28.102 1.00 98.06 546 CYS A N 1
ATOM 4268 C CA . CYS A 1 546 ? -3.155 -18.537 29.324 1.00 98.06 546 CYS A CA 1
ATOM 4269 C C . CYS A 1 546 ? -3.170 -19.471 30.546 1.00 98.06 546 CYS A C 1
ATOM 4271 O O . CYS A 1 546 ? -2.287 -19.377 31.393 1.00 98.06 546 CYS A O 1
ATOM 4273 N N . ARG A 1 547 ? -4.119 -20.412 30.673 1.00 97.69 547 ARG A N 1
ATOM 4274 C CA . ARG A 1 547 ? -4.110 -21.361 31.809 1.00 97.69 547 ARG A CA 1
ATOM 4275 C C . ARG A 1 547 ? -2.957 -22.352 31.761 1.00 97.69 547 ARG A C 1
ATOM 4277 O O . ARG A 1 547 ? -2.500 -22.760 32.827 1.00 97.69 547 ARG A O 1
ATOM 4284 N N . ALA A 1 548 ? -2.525 -22.751 30.568 1.00 97.81 548 ALA A N 1
ATOM 4285 C CA . ALA A 1 548 ? -1.381 -23.640 30.408 1.00 97.81 548 ALA A CA 1
ATOM 4286 C C . ALA A 1 548 ? -0.054 -22.947 30.770 1.00 97.81 548 ALA A C 1
ATOM 4288 O O . ALA A 1 548 ? 0.871 -23.625 31.208 1.00 97.81 548 ALA A O 1
ATOM 4289 N N . HIS A 1 549 ? 0.001 -21.613 30.669 1.00 97.62 549 HIS A N 1
ATOM 4290 C CA . HIS A 1 549 ? 1.221 -20.813 30.815 1.00 97.62 549 HIS A CA 1
ATOM 4291 C C . HIS A 1 549 ? 1.087 -19.698 31.873 1.00 97.62 549 HIS A C 1
ATOM 4293 O O . HIS A 1 549 ? 1.493 -18.566 31.661 1.00 97.62 549 HIS A O 1
ATOM 4299 N N . GLU A 1 550 ? 0.462 -19.975 33.023 1.00 96.31 550 GLU A N 1
ATOM 4300 C CA . GLU A 1 550 ? 0.398 -19.045 34.179 1.00 96.31 550 GLU A CA 1
ATOM 4301 C C . GLU A 1 550 ? -0.158 -17.625 33.895 1.00 96.31 550 GLU A C 1
ATOM 4303 O O . GLU A 1 550 ? 0.076 -16.671 34.643 1.00 96.31 550 GLU A O 1
ATOM 4308 N N . GLY A 1 551 ? -0.971 -17.483 32.852 1.00 97.00 551 GLY A N 1
ATOM 4309 C CA . GLY A 1 551 ? -1.547 -16.221 32.392 1.00 97.00 551 GLY A CA 1
ATOM 4310 C C . GLY A 1 551 ? -0.779 -15.540 31.255 1.00 97.00 551 GLY A C 1
ATOM 4311 O O . GLY A 1 551 ? -1.179 -14.442 30.871 1.00 97.00 551 GLY A O 1
ATOM 4312 N N . GLN A 1 552 ? 0.296 -16.147 30.747 1.00 97.88 552 GLN A N 1
ATOM 4313 C CA . GLN A 1 552 ? 1.145 -15.634 29.665 1.00 97.88 552 GLN A CA 1
ATOM 4314 C C . GLN A 1 552 ? 0.619 -16.018 28.274 1.00 97.88 552 GLN A C 1
ATOM 4316 O O . GLN A 1 552 ? -0.187 -16.941 28.126 1.00 97.88 552 GLN A O 1
ATOM 4321 N N . GLY A 1 553 ? 1.099 -15.293 27.262 1.00 97.94 553 GLY A N 1
ATOM 4322 C CA . GLY A 1 553 ? 0.788 -15.509 25.852 1.00 97.94 553 GLY A CA 1
ATOM 4323 C C . GLY A 1 553 ? -0.475 -14.796 25.362 1.00 97.94 553 GLY A C 1
ATOM 4324 O O . GLY A 1 553 ? -1.415 -14.518 26.112 1.00 97.94 553 GLY A O 1
ATOM 4325 N N . SER A 1 554 ? -0.502 -14.524 24.059 1.00 98.31 554 SER A N 1
ATOM 4326 C CA . SER A 1 554 ? -1.653 -13.962 23.348 1.00 98.31 554 SER A CA 1
ATOM 4327 C C . SER A 1 554 ? -1.714 -14.554 21.933 1.00 98.31 554 SER A C 1
ATOM 4329 O O . SER A 1 554 ? -0.663 -14.653 21.288 1.00 98.31 554 SER A O 1
ATOM 4331 N N . PRO A 1 555 ? -2.890 -14.984 21.428 1.00 98.44 555 PRO A N 1
ATOM 4332 C CA . PRO A 1 555 ? -3.001 -15.526 20.074 1.00 98.44 555 PRO A CA 1
ATOM 4333 C C . PRO A 1 555 ? -2.498 -14.538 19.009 1.00 98.44 555 PRO A C 1
ATOM 4335 O O . PRO A 1 555 ? -2.907 -13.375 18.969 1.00 98.44 555 PRO A O 1
ATOM 4338 N N . CYS A 1 556 ? -1.594 -15.004 18.148 1.00 98.38 556 CYS A N 1
ATOM 4339 C CA . CYS A 1 556 ? -0.988 -14.213 17.079 1.00 98.38 556 CYS A CA 1
ATOM 4340 C C . CYS A 1 556 ? -0.544 -15.146 15.944 1.00 98.38 556 CYS A C 1
ATOM 4342 O O . CYS A 1 556 ? 0.491 -15.805 16.035 1.00 98.38 556 CYS A O 1
ATOM 4344 N N . ASP A 1 557 ? -1.350 -15.219 14.887 1.00 98.69 557 ASP A N 1
ATOM 4345 C CA . ASP A 1 557 ? -1.137 -16.104 13.738 1.00 98.69 557 ASP A CA 1
ATOM 4346 C C . ASP A 1 557 ? -0.305 -15.433 12.633 1.00 98.69 557 ASP A C 1
ATOM 4348 O O . ASP A 1 557 ? 0.358 -16.105 11.833 1.00 98.69 557 ASP A O 1
ATOM 4352 N N . PHE A 1 558 ? -0.302 -14.096 12.597 1.00 98.81 558 PHE A N 1
ATOM 4353 C CA . PHE A 1 558 ? 0.496 -13.324 11.652 1.00 98.81 558 PHE A CA 1
ATOM 4354 C C . PHE A 1 558 ? 0.975 -11.983 12.203 1.00 98.81 558 PHE A C 1
ATOM 4356 O O . PHE A 1 558 ? 0.310 -11.337 13.016 1.00 98.81 558 PHE A O 1
ATOM 4363 N N . ILE A 1 559 ? 2.103 -11.531 11.651 1.00 98.56 559 ILE A N 1
ATOM 4364 C CA . ILE A 1 559 ? 2.489 -10.122 11.651 1.00 98.56 559 ILE A CA 1
ATOM 4365 C C . ILE A 1 559 ? 2.473 -9.553 10.229 1.00 98.56 559 ILE A C 1
ATOM 4367 O O . ILE A 1 559 ? 2.791 -10.261 9.279 1.00 98.56 559 ILE A O 1
ATOM 4371 N N . SER A 1 560 ? 2.140 -8.277 10.065 1.00 97.94 560 SER A N 1
ATOM 4372 C CA . SER A 1 560 ? 2.102 -7.576 8.778 1.00 97.94 560 SER A CA 1
ATOM 4373 C C . SER A 1 560 ? 2.982 -6.331 8.811 1.00 97.94 560 SER A C 1
ATOM 4375 O O . SER A 1 560 ? 2.952 -5.573 9.785 1.00 97.94 560 SER A O 1
ATOM 4377 N N . ILE A 1 561 ? 3.772 -6.138 7.750 1.00 97.62 561 ILE A N 1
ATOM 4378 C CA . ILE A 1 561 ? 4.671 -4.995 7.561 1.00 97.62 561 ILE A CA 1
ATOM 4379 C C . ILE A 1 561 ? 4.306 -4.270 6.266 1.00 97.62 561 ILE A C 1
ATOM 4381 O O . ILE A 1 561 ? 4.288 -4.872 5.188 1.00 97.62 561 ILE A O 1
ATOM 4385 N N . HIS A 1 562 ? 4.078 -2.968 6.355 1.00 94.25 562 HIS A N 1
ATOM 4386 C CA . HIS A 1 562 ? 3.890 -2.099 5.206 1.00 94.25 562 HIS A CA 1
ATOM 4387 C C . HIS A 1 562 ? 5.237 -1.825 4.523 1.00 94.25 562 HIS A C 1
ATOM 4389 O O . HIS A 1 562 ? 6.261 -1.544 5.163 1.00 94.25 562 HIS A O 1
ATOM 4395 N N . ALA A 1 563 ? 5.267 -1.948 3.197 1.00 91.75 563 ALA A N 1
ATOM 4396 C CA . ALA A 1 563 ? 6.501 -1.869 2.426 1.00 91.75 563 ALA A CA 1
ATOM 4397 C C . ALA A 1 563 ? 6.347 -0.995 1.181 1.00 91.75 563 ALA A C 1
ATOM 4399 O O . ALA A 1 563 ? 5.647 -1.329 0.228 1.00 91.75 563 ALA A O 1
ATOM 4400 N N . TYR A 1 564 ? 7.067 0.121 1.187 1.00 91.62 564 TYR A N 1
ATOM 4401 C CA . TYR A 1 564 ? 6.955 1.190 0.207 1.00 91.62 564 TYR A CA 1
ATOM 4402 C C . TYR A 1 564 ? 8.321 1.572 -0.355 1.00 91.62 564 TYR A C 1
ATOM 4404 O O . TYR A 1 564 ? 8.795 2.690 -0.157 1.00 91.62 564 TYR A O 1
ATOM 4412 N N . ASN A 1 565 ? 9.008 0.581 -0.913 1.00 94.12 565 ASN A N 1
ATOM 4413 C CA . ASN A 1 565 ? 10.448 0.623 -1.133 1.00 94.12 565 ASN A CA 1
ATOM 4414 C C . ASN A 1 565 ? 10.836 -0.164 -2.397 1.00 94.12 565 ASN A C 1
ATOM 4416 O O . ASN A 1 565 ? 10.008 -0.830 -3.030 1.00 94.12 565 ASN A O 1
ATOM 4420 N N . THR A 1 566 ? 12.128 -0.177 -2.728 1.00 96.38 566 THR A N 1
ATOM 4421 C CA . THR A 1 566 ? 12.718 -1.124 -3.680 1.00 96.38 566 THR A CA 1
ATOM 4422 C C . THR A 1 566 ? 12.325 -2.570 -3.356 1.00 96.38 566 THR A C 1
ATOM 4424 O O . THR A 1 566 ? 11.954 -2.916 -2.224 1.00 96.38 566 THR A O 1
ATOM 4427 N N . SER A 1 567 ? 12.394 -3.449 -4.358 1.00 97.62 567 SER A N 1
ATOM 4428 C CA . SER A 1 567 ? 12.026 -4.857 -4.190 1.00 97.62 567 SER A CA 1
ATOM 4429 C C . SER A 1 567 ? 12.934 -5.559 -3.175 1.00 97.62 567 SER A C 1
ATOM 4431 O O . SER A 1 567 ? 12.459 -6.366 -2.371 1.00 97.62 567 SER A O 1
ATOM 4433 N N . SER A 1 568 ? 14.226 -5.216 -3.141 1.00 97.25 568 SER A N 1
ATOM 4434 C CA . SER A 1 568 ? 15.177 -5.743 -2.163 1.00 97.25 568 SER A CA 1
ATOM 4435 C C . SER A 1 568 ? 14.850 -5.328 -0.734 1.00 97.25 568 SER A C 1
ATOM 4437 O O . SER A 1 568 ? 14.829 -6.199 0.138 1.00 97.25 568 SER A O 1
ATOM 4439 N N . LEU A 1 569 ? 14.563 -4.048 -0.472 1.00 97.44 569 LEU A N 1
ATOM 4440 C CA . LEU A 1 569 ? 14.246 -3.592 0.881 1.00 97.44 569 LEU A CA 1
ATOM 4441 C C . LEU A 1 569 ? 12.881 -4.110 1.344 1.00 97.44 569 LEU A C 1
ATOM 4443 O O . LEU A 1 569 ? 12.745 -4.520 2.495 1.00 97.44 569 LEU A O 1
ATOM 4447 N N . THR A 1 570 ? 11.900 -4.171 0.441 1.00 97.81 570 THR A N 1
ATOM 4448 C CA . THR A 1 570 ? 10.600 -4.803 0.706 1.00 97.81 570 THR A CA 1
ATOM 4449 C C . THR A 1 570 ? 10.778 -6.245 1.184 1.00 97.81 570 THR A C 1
ATOM 4451 O O . THR A 1 570 ? 10.322 -6.595 2.272 1.00 97.81 570 THR A O 1
ATOM 4454 N N . ALA A 1 571 ? 11.518 -7.075 0.440 1.00 98.44 571 ALA A N 1
ATOM 4455 C CA . ALA A 1 571 ? 11.794 -8.447 0.862 1.00 98.44 571 ALA A CA 1
ATOM 4456 C C . ALA A 1 571 ? 12.613 -8.505 2.166 1.00 98.44 571 ALA A C 1
ATOM 4458 O O . ALA A 1 571 ? 12.327 -9.326 3.036 1.00 98.44 571 ALA A O 1
ATOM 4459 N N . ALA A 1 572 ? 13.604 -7.622 2.335 1.00 98.62 572 ALA A N 1
ATOM 4460 C CA . ALA A 1 572 ? 14.447 -7.585 3.529 1.00 98.62 572 ALA A CA 1
ATOM 4461 C C . ALA A 1 572 ? 13.656 -7.268 4.806 1.00 98.62 572 ALA A C 1
ATOM 4463 O O . ALA A 1 572 ? 13.933 -7.865 5.844 1.00 98.62 572 ALA A O 1
ATOM 4464 N N . LYS A 1 573 ? 12.655 -6.381 4.744 1.00 98.19 573 LYS A N 1
ATOM 4465 C CA . LYS A 1 573 ? 11.762 -6.091 5.876 1.00 98.19 573 LYS A CA 1
ATOM 4466 C C . LYS A 1 573 ? 10.985 -7.329 6.314 1.00 98.19 573 LYS A C 1
ATOM 4468 O O . LYS A 1 573 ? 10.994 -7.662 7.495 1.00 98.19 573 LYS A O 1
ATOM 4473 N N . LEU A 1 574 ? 10.366 -8.034 5.368 1.00 98.62 574 LEU A N 1
ATOM 4474 C CA . LEU A 1 574 ? 9.580 -9.237 5.661 1.00 98.62 574 LEU A CA 1
ATOM 4475 C C . LEU A 1 574 ? 10.465 -10.371 6.196 1.00 98.62 574 LEU A C 1
ATOM 4477 O O . LEU A 1 574 ? 10.143 -11.003 7.201 1.00 98.62 574 LEU A O 1
ATOM 4481 N N . ILE A 1 575 ? 11.638 -10.574 5.594 1.00 98.81 575 ILE A N 1
ATOM 4482 C CA . ILE A 1 575 ? 12.624 -11.540 6.093 1.00 98.81 575 ILE A CA 1
ATOM 4483 C C . ILE A 1 575 ? 13.063 -11.162 7.512 1.00 98.81 575 ILE A C 1
ATOM 4485 O O . ILE A 1 575 ? 13.057 -12.017 8.397 1.00 98.81 575 ILE A O 1
ATOM 4489 N N . ARG A 1 576 ? 13.382 -9.885 7.760 1.00 98.62 576 ARG A N 1
ATOM 4490 C CA . ARG A 1 576 ? 13.819 -9.429 9.082 1.00 98.62 576 ARG A CA 1
ATOM 4491 C C . ARG A 1 576 ? 12.735 -9.614 10.138 1.00 98.62 576 ARG A C 1
ATOM 4493 O O . ARG A 1 576 ? 13.057 -10.006 11.254 1.00 98.62 576 ARG A O 1
ATOM 4500 N N . ALA A 1 577 ? 11.473 -9.363 9.805 1.00 98.56 577 ALA A N 1
ATOM 4501 C CA . ALA A 1 577 ? 10.358 -9.571 10.722 1.00 98.56 577 ALA A CA 1
ATOM 4502 C C . ALA A 1 577 ? 10.270 -11.039 11.180 1.00 98.56 577 ALA A C 1
ATOM 4504 O O . ALA A 1 577 ? 10.168 -11.302 12.379 1.00 98.56 577 ALA A O 1
ATOM 4505 N N . LYS A 1 578 ? 10.414 -11.999 10.253 1.00 98.75 578 LYS A N 1
ATOM 4506 C CA . LYS A 1 578 ? 10.449 -13.429 10.601 1.00 98.75 578 LYS A CA 1
ATOM 4507 C C . LYS A 1 578 ? 11.695 -13.798 11.407 1.00 98.75 578 LYS A C 1
ATOM 4509 O O . LYS A 1 578 ? 11.597 -14.570 12.354 1.00 98.75 578 LYS A O 1
ATOM 4514 N N . GLU A 1 579 ? 12.856 -13.238 11.070 1.00 98.75 579 GLU A N 1
ATOM 4515 C CA . GLU A 1 579 ? 14.087 -13.443 11.846 1.00 98.75 579 GLU A CA 1
ATOM 4516 C C . GLU A 1 579 ? 13.935 -12.957 13.283 1.00 98.75 579 GLU A C 1
ATOM 4518 O O . GLU A 1 579 ? 14.286 -13.686 14.202 1.00 98.75 579 GLU A O 1
ATOM 4523 N N . MET A 1 580 ? 13.349 -11.776 13.488 1.00 98.62 580 MET A N 1
ATOM 4524 C CA . MET A 1 580 ? 13.062 -11.261 14.825 1.00 98.62 580 MET A CA 1
ATOM 4525 C C . MET A 1 580 ? 12.126 -12.183 15.606 1.00 98.62 580 MET A C 1
ATOM 4527 O O . MET A 1 580 ? 12.373 -12.418 16.784 1.00 98.62 580 MET A O 1
ATOM 4531 N N . ALA A 1 581 ? 11.087 -12.726 14.968 1.00 98.69 581 ALA A N 1
ATOM 4532 C CA . ALA A 1 581 ? 10.191 -13.679 15.615 1.00 98.69 581 ALA A CA 1
ATOM 4533 C C . ALA A 1 581 ? 10.943 -14.949 16.050 1.00 98.69 581 ALA A C 1
ATOM 4535 O O . ALA A 1 581 ? 10.880 -15.335 17.212 1.00 98.69 581 ALA A O 1
ATOM 4536 N N . LEU A 1 582 ? 11.744 -15.541 15.160 1.00 98.69 582 LEU A N 1
ATOM 4537 C CA . LEU A 1 582 ? 12.530 -16.741 15.470 1.00 98.69 582 LEU A CA 1
ATOM 4538 C C . LEU A 1 582 ? 13.667 -16.487 16.480 1.00 98.69 582 LEU A C 1
ATOM 4540 O O . LEU A 1 582 ? 14.063 -17.408 17.187 1.00 98.69 582 LEU A O 1
ATOM 4544 N N . GLU A 1 583 ? 14.206 -15.265 16.549 1.00 98.31 583 GLU A N 1
ATOM 4545 C CA . GLU A 1 583 ? 15.160 -14.836 17.587 1.00 98.31 583 GLU A CA 1
ATOM 4546 C C . GLU A 1 583 ? 14.512 -14.758 18.978 1.00 98.31 583 GLU A C 1
ATOM 4548 O O . GLU A 1 583 ? 15.210 -14.917 19.978 1.00 98.31 583 GLU A O 1
ATOM 4553 N N . ILE A 1 584 ? 13.210 -14.466 19.042 1.00 98.25 584 ILE A N 1
ATOM 4554 C CA . ILE A 1 584 ? 12.444 -14.333 20.288 1.00 98.25 584 ILE A CA 1
ATOM 4555 C C . ILE A 1 584 ? 11.972 -15.701 20.767 1.00 98.25 584 ILE A C 1
ATOM 4557 O O . ILE A 1 584 ? 12.206 -16.051 21.920 1.00 98.25 584 ILE A O 1
ATOM 4561 N N . ASP A 1 585 ? 11.336 -16.464 19.880 1.00 98.25 585 ASP A N 1
ATOM 4562 C CA . ASP A 1 585 ? 10.838 -17.803 20.173 1.00 98.25 585 ASP A CA 1
ATOM 4563 C C . ASP A 1 585 ? 10.810 -18.655 18.887 1.00 98.25 585 ASP A C 1
ATOM 4565 O O . ASP A 1 585 ? 9.894 -18.537 18.064 1.00 98.25 585 ASP A O 1
ATOM 4569 N N . PRO A 1 586 ? 11.836 -19.492 18.653 1.00 98.06 586 PRO A N 1
ATOM 4570 C CA . PRO A 1 586 ? 11.975 -20.235 17.405 1.00 98.06 586 PRO A CA 1
ATOM 4571 C C . PRO A 1 586 ? 10.975 -21.383 17.249 1.00 98.06 586 PRO A C 1
ATOM 4573 O O . PRO A 1 586 ? 10.760 -21.813 16.112 1.00 98.06 586 PRO A O 1
ATOM 4576 N N . GLU A 1 587 ? 10.422 -21.902 18.350 1.00 97.38 587 GLU A N 1
ATOM 4577 C CA . GLU A 1 587 ? 9.459 -23.006 18.330 1.00 97.38 587 GLU A CA 1
ATOM 4578 C C . GLU A 1 587 ? 8.045 -22.460 18.139 1.00 97.38 587 GLU A C 1
ATOM 4580 O O . GLU A 1 587 ? 7.364 -22.868 17.197 1.00 97.38 587 GLU A O 1
ATOM 4585 N N . TYR A 1 588 ? 7.643 -21.470 18.944 1.00 97.56 588 TYR A N 1
ATOM 4586 C CA . TYR A 1 588 ? 6.313 -20.862 18.856 1.00 97.56 588 TYR A CA 1
ATOM 4587 C C . TYR A 1 588 ? 6.089 -20.159 17.512 1.00 97.56 588 TYR A C 1
ATOM 4589 O O . TYR A 1 588 ? 5.042 -20.311 16.884 1.00 97.56 588 TYR A O 1
ATOM 4597 N N . TYR A 1 589 ? 7.099 -19.441 17.010 1.00 98.50 589 TYR A N 1
ATOM 4598 C CA . TYR A 1 589 ? 6.983 -18.690 15.760 1.00 98.50 589 TYR A CA 1
ATOM 4599 C C . TYR A 1 589 ? 7.450 -19.444 14.517 1.00 98.50 589 TYR A C 1
ATOM 4601 O O . TYR A 1 589 ? 7.601 -18.821 13.462 1.00 98.50 589 TYR A O 1
ATOM 4609 N N . ALA A 1 590 ? 7.648 -20.765 14.582 1.00 98.25 590 ALA A N 1
ATOM 4610 C CA . ALA A 1 590 ? 8.034 -21.564 13.416 1.00 98.25 590 ALA A CA 1
ATOM 4611 C C . ALA A 1 590 ? 7.064 -21.366 12.235 1.00 98.25 590 ALA A C 1
ATOM 4613 O O . ALA A 1 590 ? 7.508 -21.102 11.114 1.00 98.25 590 ALA A O 1
ATOM 4614 N N . ASP A 1 591 ? 5.760 -21.338 12.522 1.00 97.75 591 ASP A N 1
ATOM 4615 C CA . ASP A 1 591 ? 4.684 -21.234 11.528 1.00 97.75 591 ASP A CA 1
ATOM 4616 C C . ASP A 1 591 ? 4.026 -19.840 11.459 1.00 97.75 591 ASP A C 1
ATOM 4618 O O . ASP A 1 591 ? 3.063 -19.657 10.716 1.00 97.75 591 ASP A O 1
ATOM 4622 N N . LEU A 1 592 ? 4.557 -18.839 12.182 1.00 98.62 592 LEU A N 1
ATOM 4623 C CA . LEU A 1 592 ? 4.070 -17.452 12.116 1.00 98.62 592 LEU A CA 1
ATOM 4624 C C . LEU A 1 592 ? 4.132 -16.922 10.680 1.00 98.62 592 LEU A C 1
ATOM 4626 O O . LEU A 1 592 ? 5.203 -16.949 10.057 1.00 98.62 592 LEU A O 1
ATOM 4630 N N . TRP A 1 593 ? 3.018 -16.383 10.193 1.00 98.81 593 TRP A N 1
ATOM 4631 C CA . TRP A 1 593 ? 2.971 -15.730 8.891 1.00 98.81 593 TRP A CA 1
ATOM 4632 C C . TRP A 1 593 ? 3.548 -14.321 8.973 1.00 98.81 593 TRP A C 1
ATOM 4634 O O . TRP A 1 593 ? 3.236 -13.558 9.889 1.00 98.81 593 TRP A O 1
ATOM 4644 N N . VAL A 1 594 ? 4.368 -13.961 7.986 1.00 98.62 594 VAL A N 1
ATOM 4645 C CA . VAL A 1 594 ? 4.798 -12.576 7.790 1.00 98.62 594 VAL A CA 1
ATOM 4646 C C . VAL A 1 594 ? 4.186 -12.046 6.505 1.00 98.62 594 VAL A C 1
ATOM 4648 O O . VAL A 1 594 ? 4.583 -12.415 5.399 1.00 98.62 594 VAL A O 1
ATOM 4651 N N . ASN A 1 595 ? 3.211 -11.167 6.679 1.00 98.38 595 ASN A N 1
ATOM 4652 C CA . ASN A 1 595 ? 2.406 -10.593 5.620 1.00 98.38 595 ASN A CA 1
ATOM 4653 C C . ASN A 1 595 ? 2.898 -9.195 5.237 1.00 98.38 595 ASN A C 1
ATOM 4655 O O . ASN A 1 595 ? 3.651 -8.535 5.957 1.00 98.38 595 ASN A O 1
ATOM 4659 N N . SER A 1 596 ? 2.419 -8.729 4.090 1.00 97.44 596 SER A N 1
ATOM 4660 C CA . SER A 1 596 ? 2.450 -7.314 3.740 1.00 97.44 596 SER A CA 1
ATOM 4661 C C . SER A 1 596 ? 1.098 -6.938 3.166 1.00 97.44 596 SER A C 1
ATOM 4663 O O . SER A 1 596 ? 0.842 -7.134 1.975 1.00 97.44 596 SER A O 1
ATOM 4665 N N . HIS A 1 597 ? 0.207 -6.446 4.026 1.00 95.50 597 HIS A N 1
ATOM 4666 C CA . HIS A 1 597 ? -1.115 -6.013 3.583 1.00 95.50 597 HIS A CA 1
ATOM 4667 C C . HIS A 1 597 ? -1.132 -4.580 3.020 1.00 95.50 597 HIS A C 1
ATOM 4669 O O . HIS A 1 597 ? -2.177 -4.088 2.598 1.00 95.50 597 HIS A O 1
ATOM 4675 N N . GLU A 1 598 ? 0.032 -3.937 2.933 1.00 93.50 598 GLU A N 1
ATOM 4676 C CA . GLU A 1 598 ? 0.247 -2.728 2.151 1.00 93.50 598 GLU A CA 1
ATOM 4677 C C . GLU A 1 598 ? 1.628 -2.773 1.494 1.00 93.50 598 GLU A C 1
ATOM 4679 O O . GLU A 1 598 ? 2.653 -2.718 2.175 1.00 93.50 598 GLU A O 1
ATOM 4684 N N . SER A 1 599 ? 1.670 -2.864 0.162 1.00 94.50 599 SER A N 1
ATOM 4685 C CA . SER A 1 599 ? 2.936 -2.796 -0.557 1.00 94.50 599 SER A CA 1
ATOM 4686 C C . SER A 1 599 ? 2.850 -2.157 -1.941 1.00 94.50 599 SER A C 1
ATOM 4688 O O . SER A 1 599 ? 1.918 -2.388 -2.712 1.00 94.50 599 SER A O 1
ATOM 4690 N N . CYS A 1 600 ? 3.848 -1.349 -2.281 1.00 94.25 600 CYS A N 1
ATOM 4691 C CA . CYS A 1 600 ? 4.131 -0.897 -3.643 1.00 94.25 600 CYS A CA 1
ATOM 4692 C C . CYS A 1 600 ? 5.568 -0.347 -3.708 1.00 94.25 600 CYS A C 1
ATOM 4694 O O . CYS A 1 600 ? 6.178 -0.127 -2.665 1.00 94.25 600 CYS A O 1
ATOM 4696 N N . PRO A 1 601 ? 6.127 -0.077 -4.900 1.00 93.94 601 PRO A N 1
ATOM 4697 C CA . PRO A 1 601 ? 7.419 0.598 -5.004 1.00 93.94 601 PRO A CA 1
ATOM 4698 C C . PRO A 1 601 ? 7.498 1.928 -4.237 1.00 93.94 601 PRO A C 1
ATOM 4700 O O . PRO A 1 601 ? 8.546 2.277 -3.718 1.00 93.94 601 PRO A O 1
ATOM 4703 N N . GLY A 1 602 ? 6.394 2.672 -4.148 1.00 87.94 602 GLY A N 1
ATOM 4704 C CA . GLY A 1 602 ? 6.298 3.924 -3.392 1.00 87.94 602 GLY A CA 1
ATOM 4705 C C . GLY A 1 602 ? 4.889 4.514 -3.459 1.00 87.94 602 GLY A C 1
ATOM 4706 O O . GLY A 1 602 ? 4.187 4.315 -4.456 1.00 87.94 602 GLY A O 1
ATOM 4707 N N . TRP A 1 603 ? 4.470 5.198 -2.390 1.00 78.56 603 TRP A N 1
ATOM 4708 C CA . TRP A 1 603 ? 3.091 5.676 -2.168 1.00 78.56 603 TRP A CA 1
ATOM 4709 C C . TRP A 1 603 ? 2.935 7.198 -2.206 1.00 78.56 603 TRP A C 1
ATOM 4711 O O . TRP A 1 603 ? 1.830 7.711 -2.338 1.00 78.56 603 TRP A O 1
ATOM 4721 N N . ASP A 1 604 ? 4.037 7.921 -2.072 1.00 74.38 604 ASP A N 1
ATOM 4722 C CA . ASP A 1 604 ? 4.102 9.356 -1.807 1.00 74.38 604 ASP A CA 1
ATOM 4723 C C . ASP A 1 604 ? 3.856 10.233 -3.042 1.00 74.38 604 ASP A C 1
ATOM 4725 O O . ASP A 1 604 ? 3.762 11.450 -2.914 1.00 74.38 604 ASP A O 1
ATOM 4729 N N . MET A 1 605 ? 3.736 9.613 -4.222 1.00 78.06 605 MET A N 1
ATOM 4730 C CA . MET A 1 605 ? 3.401 10.256 -5.497 1.00 78.06 605 MET A CA 1
ATOM 4731 C C . MET A 1 605 ? 4.190 11.550 -5.748 1.00 78.06 605 MET A C 1
ATOM 4733 O O . MET A 1 605 ? 3.587 12.604 -5.976 1.00 78.06 605 MET A O 1
ATOM 4737 N N . PRO A 1 606 ? 5.539 11.507 -5.720 1.00 80.81 606 PRO A N 1
ATOM 4738 C CA . PRO A 1 606 ? 6.328 12.680 -6.041 1.00 80.81 606 PRO A CA 1
ATOM 4739 C C . PRO A 1 606 ? 5.956 13.159 -7.448 1.00 80.81 606 PRO A C 1
ATOM 4741 O O . PRO A 1 606 ? 5.645 12.335 -8.318 1.00 80.81 606 PRO A O 1
ATOM 4744 N N . PRO A 1 607 ? 6.035 14.469 -7.727 1.00 79.81 607 PRO A N 1
ATOM 4745 C CA . PRO A 1 607 ? 5.733 15.006 -9.046 1.00 79.81 607 PRO A CA 1
ATOM 4746 C C . PRO A 1 607 ? 6.887 14.730 -10.041 1.00 79.81 607 PRO A C 1
ATOM 4748 O O . PRO A 1 607 ? 7.270 15.590 -10.831 1.00 79.81 607 PRO A O 1
ATOM 4751 N N . ASP A 1 608 ? 7.456 13.520 -10.000 1.00 86.69 608 ASP A N 1
ATOM 4752 C CA . ASP A 1 608 ? 8.479 12.991 -10.899 1.00 86.69 608 ASP A CA 1
ATOM 4753 C C . ASP A 1 608 ? 7.802 12.199 -12.035 1.00 86.69 608 ASP A C 1
ATOM 4755 O O . ASP A 1 608 ? 7.134 11.192 -11.782 1.00 86.69 608 ASP A O 1
ATOM 4759 N N . PRO A 1 609 ? 7.983 12.586 -13.309 1.00 88.62 609 PRO A N 1
ATOM 4760 C CA . PRO A 1 609 ? 7.509 11.795 -14.444 1.00 88.62 609 PRO A CA 1
ATOM 4761 C C . PRO A 1 609 ? 7.968 10.326 -14.430 1.00 88.62 609 PRO A C 1
ATOM 4763 O O . PRO A 1 609 ? 7.232 9.461 -14.905 1.00 88.62 609 PRO A O 1
ATOM 4766 N N . ALA A 1 610 ? 9.129 10.016 -13.841 1.00 90.31 610 ALA A N 1
ATOM 4767 C CA . ALA A 1 610 ? 9.600 8.638 -13.703 1.00 90.31 610 ALA A CA 1
ATOM 4768 C C . ALA A 1 610 ? 8.750 7.797 -12.743 1.00 90.31 610 ALA A C 1
ATOM 4770 O O . ALA A 1 610 ? 8.519 6.611 -12.996 1.00 90.31 610 ALA A O 1
ATOM 4771 N N . PHE A 1 611 ? 8.229 8.412 -11.675 1.00 91.06 611 PHE A N 1
ATOM 4772 C CA . PHE A 1 611 ? 7.242 7.772 -10.808 1.00 91.06 611 PHE A CA 1
ATOM 4773 C C . PHE A 1 611 ? 6.019 7.365 -11.626 1.00 91.06 611 PHE A C 1
ATOM 4775 O O . PHE A 1 611 ? 5.597 6.208 -11.597 1.00 91.06 611 PHE A O 1
ATOM 4782 N N . ALA A 1 612 ? 5.500 8.287 -12.437 1.00 89.00 612 ALA A N 1
ATOM 4783 C CA . ALA A 1 612 ? 4.347 8.014 -13.278 1.00 89.00 612 ALA A CA 1
ATOM 4784 C C . ALA A 1 612 ? 4.597 6.886 -14.289 1.00 89.00 612 ALA A C 1
ATOM 4786 O O . ALA A 1 612 ? 3.752 6.004 -14.450 1.00 89.00 612 ALA A O 1
ATOM 4787 N N . ASP A 1 613 ? 5.762 6.886 -14.935 1.00 92.19 613 ASP A N 1
ATOM 4788 C CA . ASP A 1 613 ? 6.142 5.886 -15.934 1.00 92.19 613 ASP A CA 1
ATOM 4789 C C . ASP A 1 613 ? 6.252 4.475 -15.370 1.00 92.19 613 ASP A C 1
ATOM 4791 O O . ASP A 1 613 ? 5.770 3.529 -16.000 1.00 92.19 613 ASP A O 1
ATOM 4795 N N . SER A 1 614 ? 6.804 4.345 -14.163 1.00 94.00 614 SER A N 1
ATOM 4796 C CA . SER A 1 614 ? 6.964 3.054 -13.489 1.00 94.00 614 SER A CA 1
ATOM 4797 C C . SER A 1 614 ? 5.636 2.316 -13.262 1.00 94.00 614 SER A C 1
ATOM 4799 O O . SER A 1 614 ? 5.600 1.083 -13.265 1.00 94.00 614 SER A O 1
ATOM 4801 N N . TYR A 1 615 ? 4.527 3.060 -13.153 1.00 93.25 615 TYR A N 1
ATOM 4802 C CA . TYR A 1 615 ? 3.176 2.516 -13.020 1.00 93.25 615 TYR A CA 1
ATOM 4803 C C . TYR A 1 615 ? 2.377 2.514 -14.329 1.00 93.25 615 TYR A C 1
ATOM 4805 O O . TYR A 1 615 ? 1.354 1.844 -14.402 1.00 93.25 615 TYR A O 1
ATOM 4813 N N . LEU A 1 616 ? 2.814 3.206 -15.386 1.00 91.50 616 LEU A N 1
ATOM 4814 C CA . LEU A 1 616 ? 2.058 3.315 -16.644 1.00 91.50 616 LEU A CA 1
ATOM 4815 C C . LEU A 1 616 ? 2.177 2.064 -17.539 1.00 91.50 616 LEU A C 1
ATOM 4817 O O . LEU A 1 616 ? 1.479 1.955 -18.545 1.00 91.50 616 LEU A O 1
ATOM 4821 N N . GLY A 1 617 ? 3.029 1.104 -17.168 1.00 93.62 617 GLY A N 1
ATOM 4822 C CA . GLY A 1 617 ? 3.179 -0.167 -17.880 1.00 93.62 617 GLY A CA 1
ATOM 4823 C C . GLY A 1 617 ? 4.503 -0.331 -18.621 1.00 93.62 617 GLY A C 1
ATOM 4824 O O . GLY A 1 617 ? 4.552 -1.047 -19.614 1.00 93.62 617 GLY A O 1
ATOM 4825 N N . ASN A 1 618 ? 5.581 0.313 -18.179 1.00 96.06 618 ASN A N 1
ATOM 4826 C CA . ASN A 1 618 ? 6.899 0.163 -18.805 1.00 96.06 618 ASN A CA 1
ATOM 4827 C C . ASN A 1 618 ? 7.631 -1.157 -18.460 1.00 96.06 618 ASN A C 1
ATOM 4829 O O . ASN A 1 618 ? 8.705 -1.400 -18.998 1.00 96.06 618 ASN A O 1
ATOM 4833 N N . GLY A 1 619 ? 7.055 -2.001 -17.592 1.00 97.19 619 GLY A N 1
ATOM 4834 C CA . GLY A 1 619 ? 7.633 -3.276 -17.134 1.00 97.19 619 GLY A CA 1
ATOM 4835 C C . GLY A 1 619 ? 8.227 -3.241 -15.717 1.00 97.19 619 GLY A C 1
ATOM 4836 O O . GLY A 1 619 ? 8.373 -4.290 -15.084 1.00 97.19 619 GLY A O 1
ATOM 4837 N N . TYR A 1 620 ? 8.465 -2.050 -15.156 1.00 98.06 620 TYR A N 1
ATOM 4838 C CA . TYR A 1 620 ? 9.049 -1.894 -13.821 1.00 98.06 620 TYR A CA 1
ATOM 4839 C C . TYR A 1 620 ? 8.194 -2.533 -12.715 1.00 98.06 620 TYR A C 1
ATOM 4841 O O . TYR A 1 620 ? 8.681 -3.358 -11.947 1.00 98.06 620 TYR A O 1
ATOM 4849 N N . PHE A 1 621 ? 6.898 -2.209 -12.644 1.00 97.00 621 PHE A N 1
ATOM 4850 C CA . PHE A 1 621 ? 6.046 -2.695 -11.553 1.00 97.00 621 PHE A CA 1
ATOM 4851 C C . PHE A 1 621 ? 5.833 -4.232 -11.543 1.00 97.00 621 PHE A C 1
ATOM 4853 O O . PHE A 1 621 ? 5.959 -4.836 -10.473 1.00 97.00 621 PHE A O 1
ATOM 4860 N N . PRO A 1 622 ? 5.596 -4.912 -12.690 1.00 98.12 622 PRO A N 1
ATOM 4861 C CA . PRO A 1 622 ? 5.620 -6.378 -12.756 1.00 98.12 622 PRO A CA 1
ATOM 4862 C C . PRO A 1 622 ? 6.939 -7.005 -12.287 1.00 98.12 622 PRO A C 1
ATOM 4864 O O . PRO A 1 622 ? 6.930 -7.970 -11.522 1.00 98.12 622 PRO A O 1
ATOM 4867 N N . THR A 1 623 ? 8.080 -6.458 -12.718 1.00 98.62 623 THR A N 1
ATOM 4868 C CA . THR A 1 623 ? 9.397 -7.010 -12.356 1.00 98.62 623 THR A CA 1
ATOM 4869 C C . THR A 1 623 ? 9.763 -6.758 -10.897 1.00 98.62 623 THR A C 1
ATOM 4871 O O . THR A 1 623 ? 10.364 -7.632 -10.278 1.00 98.62 623 THR A O 1
ATOM 4874 N N . TRP A 1 624 ? 9.310 -5.646 -10.309 1.00 98.62 624 TRP A N 1
ATOM 4875 C CA . TRP A 1 624 ? 9.395 -5.404 -8.866 1.00 98.62 624 TRP A CA 1
ATOM 4876 C C . TRP A 1 624 ? 8.653 -6.492 -8.075 1.00 98.62 624 TRP A C 1
ATOM 4878 O O . TRP A 1 624 ? 9.225 -7.088 -7.163 1.00 98.62 624 TRP A O 1
ATOM 4888 N N . CYS A 1 625 ? 7.416 -6.829 -8.472 1.00 98.69 625 CYS A N 1
ATOM 4889 C CA . CYS A 1 625 ? 6.647 -7.904 -7.832 1.00 98.69 625 CYS A CA 1
ATOM 4890 C C . CYS A 1 625 ? 7.368 -9.258 -7.964 1.00 98.69 625 CYS A C 1
ATOM 4892 O O . CYS A 1 625 ? 7.499 -9.995 -6.986 1.00 98.69 625 CYS A O 1
ATOM 4894 N N . ALA A 1 626 ? 7.877 -9.573 -9.161 1.00 98.69 626 ALA A N 1
ATOM 4895 C CA . ALA A 1 626 ? 8.627 -10.802 -9.413 1.00 98.69 626 ALA A CA 1
ATOM 4896 C C . ALA A 1 626 ? 9.867 -10.921 -8.510 1.00 98.69 626 ALA A C 1
ATOM 4898 O O . ALA A 1 626 ? 10.114 -11.987 -7.940 1.00 98.69 626 ALA A O 1
ATOM 4899 N N . ASP A 1 627 ? 10.614 -9.827 -8.346 1.00 98.75 627 ASP A N 1
ATOM 4900 C CA . ASP A 1 627 ? 11.829 -9.800 -7.537 1.00 98.75 627 ASP A CA 1
ATOM 4901 C C . ASP A 1 627 ? 11.549 -9.951 -6.037 1.00 98.75 627 ASP A C 1
ATOM 4903 O O . ASP A 1 627 ? 12.239 -10.721 -5.363 1.00 98.75 627 ASP A O 1
ATOM 4907 N N . VAL A 1 628 ? 10.493 -9.312 -5.517 1.00 98.75 628 VAL A N 1
ATOM 4908 C CA . VAL A 1 628 ? 10.044 -9.523 -4.128 1.00 98.75 628 VAL A CA 1
ATOM 4909 C C . VAL A 1 628 ? 9.694 -10.996 -3.900 1.00 98.75 628 VAL A C 1
ATOM 4911 O O . VAL A 1 628 ? 10.248 -11.624 -2.996 1.00 98.75 628 VAL A O 1
ATOM 4914 N N . THR A 1 629 ? 8.833 -11.580 -4.742 1.00 98.56 629 THR A N 1
ATOM 4915 C CA . THR A 1 629 ? 8.420 -12.989 -4.627 1.00 98.56 629 THR A CA 1
ATOM 4916 C C . THR A 1 629 ? 9.617 -13.936 -4.656 1.00 98.56 629 THR A C 1
ATOM 4918 O O . THR A 1 629 ? 9.745 -14.811 -3.799 1.00 98.56 629 THR A O 1
ATOM 4921 N N . ARG A 1 630 ? 10.534 -13.745 -5.611 1.00 98.25 630 ARG A N 1
ATOM 4922 C CA . ARG A 1 630 ? 11.721 -14.591 -5.763 1.00 98.25 630 ARG A CA 1
ATOM 4923 C C . ARG A 1 630 ? 12.631 -14.533 -4.534 1.00 98.25 630 ARG A C 1
ATOM 4925 O O . ARG A 1 630 ? 13.142 -15.572 -4.126 1.00 98.25 630 ARG A O 1
ATOM 4932 N N . ARG A 1 631 ? 12.829 -13.359 -3.923 1.00 98.50 631 ARG A N 1
ATOM 4933 C CA . ARG A 1 631 ? 13.661 -13.204 -2.712 1.00 98.50 631 ARG A CA 1
ATOM 4934 C C . ARG A 1 631 ? 13.053 -13.880 -1.486 1.00 98.50 631 ARG A C 1
ATOM 4936 O O . ARG A 1 631 ? 13.785 -14.499 -0.717 1.00 98.50 631 ARG A O 1
ATOM 4943 N N . LEU A 1 632 ? 11.734 -13.790 -1.317 1.00 98.69 632 LEU A N 1
ATOM 4944 C CA . LEU A 1 632 ? 11.032 -14.475 -0.228 1.00 98.69 632 LEU A CA 1
ATOM 4945 C C . LEU A 1 632 ? 11.139 -15.998 -0.378 1.00 98.69 632 LEU A C 1
ATOM 4947 O O . LEU A 1 632 ? 11.501 -16.690 0.574 1.00 98.69 632 LEU A O 1
ATOM 4951 N N . LEU A 1 633 ? 10.925 -16.513 -1.593 1.00 98.44 633 LEU A N 1
ATOM 4952 C CA . LEU A 1 633 ? 11.086 -17.937 -1.886 1.00 98.44 633 LEU A CA 1
ATOM 4953 C C . LEU A 1 633 ? 12.541 -18.407 -1.727 1.00 98.44 633 LEU A C 1
ATOM 4955 O O . LEU A 1 633 ? 12.770 -19.493 -1.205 1.00 98.44 633 LEU A O 1
ATOM 4959 N N . ASP A 1 634 ? 13.529 -17.599 -2.122 1.00 98.06 634 ASP A N 1
ATOM 4960 C CA . ASP A 1 634 ? 14.954 -17.904 -1.919 1.00 98.06 634 ASP A CA 1
ATOM 4961 C C . ASP A 1 634 ? 15.306 -18.038 -0.429 1.00 98.06 634 ASP A C 1
ATOM 4963 O O . ASP A 1 634 ? 16.073 -18.923 -0.039 1.00 98.06 634 ASP A O 1
ATOM 4967 N N . ARG A 1 635 ? 14.707 -17.203 0.432 1.00 98.31 635 ARG A N 1
ATOM 4968 C CA . ARG A 1 635 ? 14.860 -17.343 1.884 1.00 98.31 635 ARG A CA 1
ATOM 4969 C C . ARG A 1 635 ? 14.188 -18.615 2.402 1.00 98.31 635 ARG A C 1
ATOM 4971 O O . ARG A 1 635 ? 14.814 -19.332 3.183 1.00 98.31 635 ARG A O 1
ATOM 4978 N N . ALA A 1 636 ? 12.973 -18.912 1.945 1.00 98.12 636 ALA A N 1
ATOM 4979 C CA . ALA A 1 636 ? 12.230 -20.115 2.324 1.00 98.12 636 ALA A CA 1
ATOM 4980 C C . ALA A 1 636 ? 12.896 -21.419 1.844 1.00 98.12 636 ALA A C 1
ATOM 4982 O O . ALA A 1 636 ? 12.834 -22.430 2.537 1.00 98.12 636 ALA A O 1
ATOM 4983 N N . ALA A 1 637 ? 13.621 -21.388 0.721 1.00 96.81 637 ALA A N 1
ATOM 4984 C CA . ALA A 1 637 ? 14.436 -22.512 0.253 1.00 96.81 637 ALA A CA 1
ATOM 4985 C C . ALA A 1 637 ? 15.572 -22.876 1.223 1.00 96.81 637 ALA A C 1
ATOM 4987 O O . ALA A 1 637 ? 15.994 -24.029 1.290 1.00 96.81 637 ALA A O 1
ATOM 4988 N N . LYS A 1 638 ? 16.082 -21.888 1.969 1.00 97.25 638 LYS A N 1
ATOM 4989 C CA . LYS A 1 638 ? 17.162 -22.066 2.954 1.00 97.25 638 LYS A CA 1
ATOM 4990 C C . LYS A 1 638 ? 16.630 -22.452 4.332 1.00 97.25 638 LYS A C 1
ATOM 4992 O O . LYS A 1 638 ? 17.327 -23.123 5.086 1.00 97.25 638 LYS A O 1
ATOM 4997 N N . ASP A 1 639 ? 15.426 -22.003 4.669 1.00 98.25 639 ASP A N 1
ATOM 4998 C CA . ASP A 1 639 ? 14.762 -22.285 5.939 1.00 98.25 639 ASP A CA 1
ATOM 4999 C C . ASP A 1 639 ? 13.241 -22.285 5.740 1.00 98.25 639 ASP A C 1
ATOM 5001 O O . ASP A 1 639 ? 12.626 -21.235 5.551 1.00 98.25 639 ASP A O 1
ATOM 5005 N N . HIS A 1 640 ? 12.633 -23.473 5.801 1.00 97.44 640 HIS A N 1
ATOM 5006 C CA . HIS A 1 640 ? 11.209 -23.685 5.523 1.00 97.44 640 HIS A CA 1
ATOM 5007 C C . HIS A 1 640 ? 10.275 -22.884 6.441 1.00 97.44 640 HIS A C 1
ATOM 5009 O O . HIS A 1 640 ? 9.136 -22.616 6.064 1.00 97.44 640 HIS A O 1
ATOM 5015 N N . ARG A 1 641 ? 10.749 -22.446 7.615 1.00 98.44 641 ARG A N 1
ATOM 5016 C CA . ARG A 1 641 ? 9.973 -21.598 8.533 1.00 98.44 641 ARG A CA 1
ATOM 5017 C C . ARG A 1 641 ? 9.634 -20.238 7.919 1.00 98.44 641 ARG A C 1
ATOM 5019 O O . ARG A 1 641 ? 8.701 -19.587 8.366 1.00 98.44 641 ARG A O 1
ATOM 5026 N N . PHE A 1 642 ? 10.347 -19.807 6.877 1.00 98.62 642 PHE A N 1
ATOM 5027 C CA . PHE A 1 642 ? 10.050 -18.581 6.123 1.00 98.62 642 PHE A CA 1
ATOM 5028 C C . PHE A 1 642 ? 8.981 -18.777 5.035 1.00 98.62 642 PHE A C 1
ATOM 5030 O O . PHE A 1 642 ? 8.631 -17.815 4.361 1.00 98.62 642 PHE A O 1
ATOM 5037 N N . GLY A 1 643 ? 8.456 -19.993 4.847 1.00 98.00 643 GLY A N 1
ATOM 5038 C CA . GLY A 1 643 ? 7.461 -20.333 3.823 1.00 98.00 643 GLY A CA 1
ATOM 5039 C C . GLY A 1 643 ? 6.018 -19.937 4.158 1.00 98.00 643 GLY A C 1
ATOM 5040 O O . GLY A 1 643 ? 5.103 -20.668 3.787 1.00 98.00 643 GLY A O 1
ATOM 5041 N N . TYR A 1 644 ? 5.805 -18.839 4.887 1.00 98.38 644 TYR A N 1
ATOM 5042 C CA . TYR A 1 644 ? 4.502 -18.437 5.427 1.00 98.38 644 TYR A CA 1
ATOM 5043 C C . TYR A 1 644 ? 4.274 -16.937 5.241 1.00 98.38 644 TYR A C 1
ATOM 5045 O O . TYR A 1 644 ? 4.945 -16.121 5.878 1.00 98.38 644 TYR A O 1
ATOM 5053 N N . GLY A 1 645 ? 3.312 -16.568 4.397 1.00 97.44 645 GLY A N 1
ATOM 5054 C CA . GLY A 1 645 ? 2.949 -15.167 4.223 1.00 97.44 645 GLY A CA 1
ATOM 5055 C C . GLY A 1 645 ? 2.010 -14.887 3.056 1.00 97.44 645 GLY A C 1
ATOM 5056 O O . GLY A 1 645 ? 1.944 -15.619 2.063 1.00 97.44 645 GLY A O 1
ATOM 5057 N N . GLU A 1 646 ? 1.306 -13.769 3.163 1.00 97.50 646 GLU A N 1
ATOM 5058 C CA . GLU A 1 646 ? 0.475 -13.201 2.114 1.00 97.50 646 GLU A CA 1
ATOM 5059 C C . GLU A 1 646 ? 0.819 -11.726 1.884 1.00 97.50 646 GLU A C 1
ATOM 5061 O O . GLU A 1 646 ? 0.882 -10.928 2.820 1.00 97.50 646 GLU A O 1
ATOM 5066 N N . THR A 1 647 ? 1.071 -11.354 0.628 1.00 97.75 647 THR A N 1
ATOM 5067 C CA . THR A 1 647 ? 1.310 -9.955 0.243 1.00 97.75 647 THR A CA 1
ATOM 5068 C C . THR A 1 647 ? 0.173 -9.435 -0.627 1.00 97.75 647 THR A C 1
ATOM 5070 O O . THR A 1 647 ? -0.405 -10.188 -1.413 1.00 97.75 647 THR A O 1
ATOM 5073 N N . ILE A 1 648 ? -0.140 -8.143 -0.525 1.00 97.44 648 ILE A N 1
ATOM 5074 C CA . ILE A 1 648 ? -1.104 -7.446 -1.389 1.00 97.44 648 ILE A CA 1
ATOM 5075 C C . ILE A 1 648 ? -0.565 -6.080 -1.819 1.00 97.44 648 ILE A C 1
ATOM 5077 O O . ILE A 1 648 ? 0.352 -5.546 -1.198 1.00 97.44 648 ILE A O 1
ATOM 5081 N N . LEU A 1 649 ? -1.129 -5.506 -2.885 1.00 95.94 649 LEU A N 1
ATOM 5082 C CA . LEU A 1 649 ? -0.725 -4.181 -3.364 1.00 95.94 649 LEU A CA 1
ATOM 5083 C C . LEU A 1 649 ? -1.515 -3.049 -2.703 1.00 95.94 649 LEU A C 1
ATOM 5085 O O . LEU A 1 649 ? -2.717 -3.179 -2.505 1.00 95.94 649 LEU A O 1
ATOM 5089 N N . THR A 1 650 ? -0.896 -1.898 -2.460 1.00 91.38 650 THR A N 1
ATOM 5090 C CA . THR A 1 650 ? -1.630 -0.682 -2.069 1.00 91.38 650 THR A CA 1
ATOM 5091 C C . THR A 1 650 ? -1.888 0.211 -3.273 1.00 91.38 650 THR A C 1
ATOM 5093 O O . THR A 1 650 ? -1.013 0.328 -4.133 1.00 91.38 650 THR A O 1
ATOM 5096 N N . PHE A 1 651 ? -3.052 0.873 -3.324 1.00 87.56 651 PHE A N 1
ATOM 5097 C CA . PHE A 1 651 ? -3.420 1.831 -4.378 1.00 87.56 651 PHE A CA 1
ATOM 5098 C C . PHE A 1 651 ? -3.848 3.193 -3.801 1.00 87.56 651 PHE A C 1
ATOM 5100 O O . PHE A 1 651 ? -4.854 3.269 -3.097 1.00 87.56 651 PHE A O 1
ATOM 5107 N N . TRP A 1 652 ? -3.118 4.269 -4.132 1.00 75.31 652 TRP A N 1
ATOM 5108 C CA . TRP A 1 652 ? -3.299 5.625 -3.586 1.00 75.31 652 TRP A CA 1
ATOM 5109 C C . TRP A 1 652 ? -3.315 6.691 -4.703 1.00 75.31 652 TRP A C 1
ATOM 5111 O O . TRP A 1 652 ? -2.393 6.705 -5.515 1.00 75.31 652 TRP A O 1
ATOM 5121 N N . PRO A 1 653 ? -4.281 7.635 -4.715 1.00 66.75 653 PRO A N 1
ATOM 5122 C CA . PRO A 1 653 ? -5.717 7.387 -4.561 1.00 66.75 653 PRO A CA 1
ATOM 5123 C C . PRO A 1 653 ? -6.239 6.486 -5.703 1.00 66.75 653 PRO A C 1
ATOM 5125 O O . PRO A 1 653 ? -5.612 6.349 -6.747 1.00 66.75 653 PRO A O 1
ATOM 5128 N N . TRP A 1 654 ? -7.396 5.843 -5.533 1.00 67.00 654 TRP A N 1
ATOM 5129 C CA . TRP A 1 654 ? -7.917 4.891 -6.527 1.00 67.00 654 TRP A CA 1
ATOM 5130 C C . TRP A 1 654 ? -9.417 5.118 -6.799 1.00 67.00 654 TRP A C 1
ATOM 5132 O O . TRP A 1 654 ? -10.172 5.237 -5.830 1.00 67.00 654 TRP A O 1
ATOM 5142 N N . PRO A 1 655 ? -9.878 5.165 -8.075 1.00 68.94 655 PRO A N 1
ATOM 5143 C CA . PRO A 1 655 ? -9.140 4.921 -9.321 1.00 68.94 655 PRO A CA 1
ATOM 5144 C C . PRO A 1 655 ? -8.382 6.133 -9.878 1.00 68.94 655 PRO A C 1
ATOM 5146 O O . PRO A 1 655 ? -8.897 7.245 -9.902 1.00 68.94 655 PRO A O 1
ATOM 5149 N N . ASN A 1 656 ? -7.182 5.885 -10.412 1.00 80.94 656 ASN A N 1
ATOM 5150 C CA . ASN A 1 656 ? -6.428 6.888 -11.164 1.00 80.94 656 ASN A CA 1
ATOM 5151 C C . ASN A 1 656 ? -7.095 7.156 -12.512 1.00 80.94 656 ASN A C 1
ATOM 5153 O O . ASN A 1 656 ? -7.472 6.221 -13.230 1.00 80.94 656 ASN A O 1
ATOM 5157 N N . THR A 1 657 ? -7.209 8.431 -12.864 1.00 84.50 657 THR A N 1
ATOM 5158 C CA . THR A 1 657 ? -7.822 8.869 -14.115 1.00 84.50 657 THR A CA 1
ATOM 5159 C C . THR A 1 657 ? -6.777 9.018 -15.217 1.00 84.50 657 THR A C 1
ATOM 5161 O O . THR A 1 657 ? -5.635 9.420 -14.980 1.00 84.50 657 THR A O 1
ATOM 5164 N N . ASN A 1 658 ? -7.170 8.691 -16.450 1.00 88.94 658 ASN A N 1
ATOM 5165 C CA . ASN A 1 658 ? -6.351 8.867 -17.649 1.00 88.94 658 ASN A CA 1
ATOM 5166 C C . ASN A 1 658 ? -4.939 8.240 -17.518 1.00 88.94 658 ASN A C 1
ATOM 5168 O O . ASN A 1 658 ? -4.792 7.116 -17.033 1.00 88.94 658 ASN A O 1
ATOM 5172 N N . PHE A 1 659 ? -3.897 8.926 -18.003 1.00 87.69 659 PHE A N 1
ATOM 5173 C CA . PHE A 1 659 ? -2.524 8.404 -18.102 1.00 87.69 659 PHE A CA 1
ATOM 5174 C C . PHE A 1 659 ? -1.549 9.066 -17.126 1.00 87.69 659 PHE A C 1
ATOM 5176 O O . PHE A 1 659 ? -0.330 9.008 -17.316 1.00 87.69 659 PHE A O 1
ATOM 5183 N N . GLU A 1 660 ? -2.082 9.677 -16.070 1.00 76.75 660 GLU A N 1
ATOM 5184 C CA . GLU A 1 660 ? -1.267 10.182 -14.974 1.00 76.75 660 GLU A CA 1
ATOM 5185 C C . GLU A 1 660 ? -0.662 9.040 -14.145 1.00 76.75 660 GLU A C 1
ATOM 5187 O O . GLU A 1 660 ? -1.049 7.862 -14.232 1.00 76.75 660 GLU A O 1
ATOM 5192 N N . GLY A 1 661 ? 0.376 9.397 -13.394 1.00 70.75 661 GLY A N 1
ATOM 5193 C CA . GLY A 1 661 ? 1.112 8.475 -12.541 1.00 70.75 661 GLY A CA 1
ATOM 5194 C C . GLY A 1 661 ? 0.305 7.975 -11.353 1.00 70.75 661 GLY A C 1
ATOM 5195 O O . GLY A 1 661 ? -0.658 8.607 -10.944 1.00 70.75 661 GLY A O 1
ATOM 5196 N N . GLY A 1 662 ? 0.714 6.832 -10.803 1.00 81.19 662 GLY A N 1
ATOM 5197 C CA . GLY A 1 662 ? 0.176 6.314 -9.545 1.00 81.19 662 GLY A CA 1
ATOM 5198 C C . GLY A 1 662 ? -0.098 4.815 -9.572 1.00 81.19 662 GLY A C 1
ATOM 5199 O O . GLY A 1 662 ? -0.482 4.241 -10.605 1.00 81.19 662 GLY A O 1
ATOM 5200 N N . ASN A 1 663 ? 0.085 4.200 -8.411 1.00 86.31 663 ASN A N 1
ATOM 5201 C CA . ASN A 1 663 ? -0.159 2.793 -8.132 1.00 86.31 663 ASN A CA 1
ATOM 5202 C C . ASN A 1 663 ? -1.656 2.467 -8.255 1.00 86.31 663 ASN A C 1
ATOM 5204 O O . ASN A 1 663 ? -2.475 2.872 -7.437 1.00 86.31 663 ASN A O 1
ATOM 5208 N N . ALA A 1 664 ? -2.015 1.706 -9.289 1.00 89.25 664 ALA A N 1
ATOM 5209 C CA . ALA A 1 664 ? -3.329 1.087 -9.443 1.00 89.25 664 ALA A CA 1
ATOM 5210 C C . ALA A 1 664 ? -3.199 -0.200 -10.272 1.00 89.25 664 ALA A C 1
ATOM 5212 O O . ALA A 1 664 ? -2.134 -0.493 -10.818 1.00 89.25 664 ALA A O 1
ATOM 5213 N N . CYS A 1 665 ? -4.297 -0.941 -10.408 1.00 92.88 665 CYS A N 1
ATOM 5214 C CA . CYS A 1 665 ? -4.428 -2.037 -11.377 1.00 92.88 665 CYS A CA 1
ATOM 5215 C C . CYS A 1 665 ? -5.369 -1.702 -12.547 1.00 92.88 665 CYS A C 1
ATOM 5217 O O . CYS A 1 665 ? -5.430 -2.436 -13.530 1.00 92.88 665 CYS A O 1
ATOM 5219 N N . THR A 1 666 ? -6.082 -0.582 -12.476 1.00 93.56 666 THR A N 1
ATOM 5220 C CA . THR A 1 666 ? -6.984 -0.091 -13.521 1.00 93.56 666 THR A CA 1
ATOM 5221 C C . THR A 1 666 ? -6.826 1.419 -13.681 1.00 93.56 666 THR A C 1
ATOM 5223 O O . THR A 1 666 ? -6.326 2.105 -12.782 1.00 93.56 666 THR A O 1
ATOM 5226 N N . ARG A 1 667 ? -7.255 1.938 -14.832 1.00 91.19 667 ARG A N 1
ATOM 5227 C CA . ARG A 1 667 ? -7.369 3.376 -15.107 1.00 91.19 667 ARG A CA 1
ATOM 5228 C C . ARG A 1 667 ? -8.786 3.711 -15.539 1.00 91.19 667 ARG A C 1
ATOM 5230 O O . ARG A 1 667 ? -9.384 2.944 -16.288 1.00 91.19 667 ARG A O 1
ATOM 5237 N N . LEU A 1 668 ? -9.297 4.851 -15.085 1.00 91.12 668 LEU A N 1
ATOM 5238 C CA . LEU A 1 668 ? -10.575 5.395 -15.530 1.00 91.12 668 LEU A CA 1
ATOM 5239 C C . LEU A 1 668 ? -10.319 6.451 -16.611 1.00 91.12 668 LEU A C 1
ATOM 5241 O O . LEU A 1 668 ? -9.778 7.518 -16.329 1.00 91.12 668 LEU A O 1
ATOM 5245 N N . LEU A 1 669 ? -10.661 6.142 -17.855 1.00 93.25 669 LEU A N 1
ATOM 5246 C CA . LEU A 1 669 ? -10.489 7.032 -18.997 1.00 93.25 669 LEU A CA 1
ATOM 5247 C C . LEU A 1 669 ? -11.747 7.866 -19.193 1.00 93.25 669 LEU A C 1
ATOM 5249 O O . LEU A 1 669 ? -12.846 7.317 -19.257 1.00 93.25 669 LEU A O 1
ATOM 5253 N N . HIS A 1 670 ? -11.575 9.176 -19.307 1.00 92.62 670 HIS A N 1
ATOM 5254 C CA . HIS A 1 670 ? -12.645 10.095 -19.677 1.00 92.62 670 HIS A CA 1
ATOM 5255 C C . HIS A 1 670 ? -12.769 10.135 -21.197 1.00 92.62 670 HIS A C 1
ATOM 5257 O O . HIS A 1 670 ? -11.755 10.242 -21.890 1.00 92.62 670 HIS A O 1
ATOM 5263 N N . VAL A 1 671 ? -13.992 10.021 -21.710 1.00 95.50 671 VAL A N 1
ATOM 5264 C CA . VAL A 1 671 ? -14.258 9.923 -23.147 1.00 95.50 671 VAL A CA 1
ATOM 5265 C C . VAL A 1 671 ? -15.099 11.097 -23.616 1.00 95.50 671 VAL A C 1
ATOM 5267 O O . VAL A 1 671 ? -16.092 11.424 -22.970 1.00 95.50 671 VAL A O 1
ATOM 5270 N N . ASP A 1 672 ? -14.678 11.677 -24.732 1.00 95.38 672 ASP A N 1
ATOM 5271 C CA . ASP A 1 672 ? -15.411 12.652 -25.535 1.00 95.38 672 ASP A CA 1
ATOM 5272 C C . ASP A 1 672 ? -15.857 11.926 -26.815 1.00 95.38 672 ASP A C 1
ATOM 5274 O O . ASP A 1 672 ? -15.030 11.535 -27.651 1.00 95.38 672 ASP A O 1
ATOM 5278 N N . ASP A 1 673 ? -17.147 11.606 -26.889 1.00 94.94 673 ASP A N 1
ATOM 5279 C CA . ASP A 1 673 ? -17.765 10.882 -27.996 1.00 94.94 673 ASP A CA 1
ATOM 5280 C C . ASP A 1 673 ? -18.251 11.847 -29.100 1.00 94.94 673 ASP A C 1
ATOM 5282 O O . ASP A 1 673 ? -18.340 11.421 -30.257 1.00 94.94 673 ASP A O 1
ATOM 5286 N N . ASP A 1 674 ? -18.555 13.115 -28.783 1.00 94.31 674 ASP A N 1
ATOM 5287 C CA . ASP A 1 674 ? -19.117 14.092 -29.734 1.00 94.31 674 ASP A CA 1
ATOM 5288 C C . ASP A 1 674 ? -18.147 15.199 -30.200 1.00 94.31 674 ASP A C 1
ATOM 5290 O O . ASP A 1 674 ? -18.419 15.888 -31.191 1.00 94.31 674 ASP A O 1
ATOM 5294 N N . GLY A 1 675 ? -16.975 15.296 -29.573 1.00 89.25 675 GLY A N 1
ATOM 5295 C CA . GLY A 1 675 ? -15.909 16.236 -29.899 1.00 89.25 675 GLY A CA 1
ATOM 5296 C C . GLY A 1 675 ? -16.095 17.627 -29.287 1.00 89.25 675 GLY A C 1
ATOM 5297 O O . GLY A 1 675 ? -15.458 18.573 -29.766 1.00 89.25 675 GLY A O 1
ATOM 5298 N N . ASP A 1 676 ? -16.971 17.794 -28.290 1.00 85.31 676 ASP A N 1
ATOM 5299 C CA . ASP A 1 676 ? -17.223 19.079 -27.627 1.00 85.31 676 ASP A CA 1
ATOM 5300 C C . ASP A 1 676 ? -16.192 19.438 -26.537 1.00 85.31 676 ASP A C 1
ATOM 5302 O O . ASP A 1 676 ? -16.241 20.539 -25.969 1.00 85.31 676 ASP A O 1
ATOM 5306 N N . GLY A 1 677 ? -15.241 18.539 -26.269 1.00 81.81 677 GLY A N 1
ATOM 5307 C CA . GLY A 1 677 ? -14.191 18.695 -25.270 1.00 81.81 677 GLY A CA 1
ATOM 5308 C C . GLY A 1 677 ? -14.625 18.364 -23.840 1.00 81.81 677 GLY A C 1
ATOM 5309 O O . GLY A 1 677 ? -13.863 18.637 -22.905 1.00 81.81 677 GLY A O 1
ATOM 5310 N N . LYS A 1 678 ? -15.817 17.795 -23.627 1.00 85.38 678 LYS A N 1
ATOM 5311 C CA . LYS A 1 678 ? -16.324 17.382 -22.311 1.00 85.38 678 LYS A CA 1
ATOM 5312 C C . LYS A 1 678 ? -16.369 15.864 -22.173 1.00 85.38 678 LYS A C 1
ATOM 5314 O O . LYS A 1 678 ? -16.260 15.100 -23.120 1.00 85.38 678 LYS A O 1
ATOM 5319 N N . THR A 1 679 ? -16.439 15.411 -20.922 1.00 89.31 679 THR A N 1
ATOM 5320 C CA . THR A 1 679 ? -16.608 13.983 -20.635 1.00 89.31 679 THR A CA 1
ATOM 5321 C C . THR A 1 679 ? -18.066 13.589 -20.865 1.00 89.31 679 THR A C 1
ATOM 5323 O O . THR A 1 679 ? -18.923 13.980 -20.074 1.00 89.31 679 THR A O 1
ATOM 5326 N N . ASP A 1 680 ? -18.323 12.750 -21.864 1.00 92.81 680 ASP A N 1
ATOM 5327 C CA . ASP A 1 680 ? -19.624 12.107 -22.096 1.00 92.81 680 ASP A CA 1
ATOM 5328 C C . ASP A 1 680 ? -19.804 10.856 -21.236 1.00 92.81 680 ASP A C 1
ATOM 5330 O O . ASP A 1 680 ? -20.886 10.561 -20.720 1.00 92.81 680 ASP A O 1
ATOM 5334 N N . ARG A 1 681 ? -18.717 10.097 -21.068 1.00 93.44 681 ARG A N 1
ATOM 5335 C CA . ARG A 1 681 ? -18.684 8.867 -20.272 1.00 93.44 681 ARG A CA 1
ATOM 5336 C C . ARG A 1 681 ? -17.282 8.552 -19.776 1.00 93.44 681 ARG A C 1
ATOM 5338 O O . ARG A 1 681 ? -16.291 9.118 -20.232 1.00 93.44 681 ARG A O 1
ATOM 5345 N N . THR A 1 682 ? -17.197 7.584 -18.871 1.00 92.44 682 THR A N 1
ATOM 5346 C CA . THR A 1 682 ? -15.929 7.029 -18.395 1.00 92.44 682 THR A CA 1
ATOM 5347 C C . THR A 1 682 ? -15.810 5.540 -18.719 1.00 92.44 682 THR A C 1
ATOM 5349 O O . THR A 1 682 ? -16.807 4.819 -18.785 1.00 92.44 682 THR A O 1
ATOM 5352 N N . VAL A 1 683 ? -14.582 5.072 -18.949 1.00 93.69 683 VAL A N 1
ATOM 5353 C CA . VAL A 1 683 ? -14.259 3.670 -19.263 1.00 93.69 683 VAL A CA 1
ATOM 5354 C C . VAL A 1 683 ? -13.141 3.189 -18.357 1.00 93.69 683 VAL A C 1
ATOM 5356 O O . VAL A 1 683 ? -12.096 3.827 -18.276 1.00 93.69 683 VAL A O 1
ATOM 5359 N N . ALA A 1 684 ? -13.324 2.047 -17.698 1.00 94.19 684 ALA A N 1
ATOM 5360 C CA . ALA A 1 684 ? -12.239 1.407 -16.965 1.00 94.19 684 ALA A CA 1
ATOM 5361 C C . ALA A 1 684 ? -11.413 0.512 -17.896 1.00 94.19 684 ALA A C 1
ATOM 5363 O O . ALA A 1 684 ? -11.961 -0.365 -18.558 1.00 94.19 684 ALA A O 1
ATOM 5364 N N . VAL A 1 685 ? -10.093 0.695 -17.900 1.00 95.00 685 VAL A N 1
ATOM 5365 C CA . VAL A 1 685 ? -9.145 -0.154 -18.634 1.00 95.00 685 VAL A CA 1
ATOM 5366 C C . VAL A 1 685 ? -8.187 -0.851 -17.674 1.00 95.00 685 VAL A C 1
ATOM 5368 O O . VAL A 1 685 ? -7.780 -0.289 -16.653 1.00 95.00 685 VAL A O 1
ATOM 5371 N N . ALA A 1 686 ? -7.834 -2.095 -17.995 1.00 95.44 686 ALA A N 1
ATOM 5372 C CA . ALA A 1 686 ? -6.884 -2.885 -17.222 1.00 95.44 686 ALA A CA 1
ATOM 5373 C C . ALA A 1 686 ? -5.459 -2.359 -17.405 1.00 95.44 686 ALA A C 1
ATOM 5375 O O . ALA A 1 686 ? -5.026 -2.138 -18.531 1.00 95.44 686 ALA A O 1
ATOM 5376 N N . MET A 1 687 ? -4.705 -2.222 -16.316 1.00 95.50 687 MET A N 1
ATOM 5377 C CA . MET A 1 687 ? -3.264 -1.970 -16.385 1.00 95.50 687 MET A CA 1
ATOM 5378 C C . MET A 1 687 ? -2.494 -3.287 -16.546 1.00 95.50 687 MET A C 1
ATOM 5380 O O . MET A 1 687 ? -2.987 -4.325 -16.105 1.00 95.50 687 MET A O 1
ATOM 5384 N N . PRO A 1 688 ? -1.252 -3.285 -17.071 1.00 95.69 688 PRO A N 1
ATOM 5385 C CA . PRO A 1 688 ? -0.472 -4.519 -17.230 1.00 95.69 688 PRO A CA 1
ATOM 5386 C C . PRO A 1 688 ? -0.311 -5.333 -15.936 1.00 95.69 688 PRO A C 1
ATOM 5388 O O . PRO A 1 688 ? -0.351 -6.563 -15.969 1.00 95.69 688 PRO A O 1
ATOM 5391 N N . ILE A 1 689 ? -0.207 -4.659 -14.782 1.00 96.81 689 ILE A N 1
ATOM 5392 C CA . ILE A 1 689 ? -0.114 -5.321 -13.473 1.00 96.81 689 ILE A CA 1
ATOM 5393 C C . ILE A 1 689 ? -1.363 -6.156 -13.134 1.00 96.81 689 ILE A C 1
ATOM 5395 O O . ILE A 1 689 ? -1.237 -7.185 -12.472 1.00 96.81 689 ILE A O 1
ATOM 5399 N N . LEU A 1 690 ? -2.548 -5.774 -13.639 1.00 97.56 690 LEU A N 1
ATOM 5400 C CA . LEU A 1 690 ? -3.801 -6.513 -13.440 1.00 97.56 690 LEU A CA 1
ATOM 5401 C C . LEU A 1 690 ? -3.690 -7.950 -13.961 1.00 97.56 690 LEU A C 1
ATOM 5403 O O . LEU A 1 690 ? -4.041 -8.915 -13.279 1.00 97.56 690 LEU A O 1
ATOM 5407 N N . HIS A 1 691 ? -3.151 -8.072 -15.172 1.00 98.12 691 HIS A N 1
ATOM 5408 C CA . HIS A 1 691 ? -2.973 -9.342 -15.866 1.00 98.12 691 HIS A CA 1
ATOM 5409 C C . HIS A 1 691 ? -1.754 -10.110 -15.367 1.00 98.12 691 HIS A C 1
ATOM 5411 O O . HIS A 1 691 ? -1.830 -11.326 -15.197 1.00 98.12 691 HIS A O 1
ATOM 5417 N N . PHE A 1 692 ? -0.648 -9.410 -15.093 1.00 98.56 692 PHE A N 1
ATOM 5418 C CA . PHE A 1 692 ? 0.568 -10.022 -14.558 1.00 98.56 692 PHE A CA 1
ATOM 5419 C C . PHE A 1 692 ? 0.295 -10.754 -13.239 1.00 98.56 692 PHE A C 1
ATOM 5421 O O . PHE A 1 692 ? 0.636 -11.929 -13.108 1.00 98.56 692 PHE A O 1
ATOM 5428 N N . LEU A 1 693 ? -0.388 -10.106 -12.288 1.00 97.94 693 LEU A N 1
ATOM 5429 C CA . LEU A 1 693 ? -0.743 -10.744 -11.018 1.00 97.94 693 LEU A CA 1
ATOM 5430 C C . LEU A 1 693 ? -1.827 -11.813 -11.170 1.00 97.94 693 LEU A C 1
ATOM 5432 O O . LEU A 1 693 ? -1.840 -12.781 -10.409 1.00 97.94 693 LEU A O 1
ATOM 5436 N N . GLY A 1 694 ? -2.676 -11.694 -12.195 1.00 97.56 694 GLY A N 1
ATOM 5437 C CA . GLY A 1 694 ? -3.542 -12.779 -12.646 1.00 97.56 694 GLY A CA 1
ATOM 5438 C C . GLY A 1 694 ? -2.751 -14.045 -12.966 1.00 97.56 694 GLY A C 1
ATOM 5439 O O . GLY A 1 694 ? -3.026 -15.101 -12.402 1.00 97.56 694 GLY A O 1
ATOM 5440 N N . LEU A 1 695 ? -1.725 -13.932 -13.815 1.00 97.31 695 LEU A N 1
ATOM 5441 C CA . LEU A 1 695 ? -0.852 -15.051 -14.178 1.00 97.31 695 LEU A CA 1
ATOM 5442 C C . LEU A 1 695 ? -0.036 -15.556 -12.982 1.00 97.31 695 LEU A C 1
ATOM 5444 O O . LEU A 1 695 ? -0.032 -16.763 -12.733 1.00 97.31 695 LEU A O 1
ATOM 5448 N N . LEU A 1 696 ? 0.583 -14.663 -12.201 1.00 97.38 696 LEU A N 1
ATOM 5449 C CA . LEU A 1 696 ? 1.345 -15.030 -11.000 1.00 97.38 696 LEU A CA 1
ATOM 5450 C C . LEU A 1 696 ? 0.489 -15.837 -10.014 1.00 97.38 696 LEU A C 1
ATOM 5452 O O . LEU A 1 696 ? 0.923 -16.879 -9.531 1.00 97.38 696 LEU A O 1
ATOM 5456 N N . SER A 1 697 ? -0.765 -15.433 -9.795 1.00 95.81 697 SER A N 1
ATOM 5457 C CA . SER A 1 697 ? -1.695 -16.118 -8.883 1.00 95.81 697 SER A CA 1
ATOM 5458 C C . SER A 1 697 ? -2.100 -17.522 -9.343 1.00 95.81 697 SER A C 1
ATOM 5460 O O . SER A 1 697 ? -2.634 -18.304 -8.545 1.00 95.81 697 SER A O 1
ATOM 5462 N N . THR A 1 698 ? -1.851 -17.874 -10.610 1.00 94.81 698 THR A N 1
ATOM 5463 C CA . THR A 1 698 ? -2.033 -19.251 -11.089 1.00 94.81 698 THR A CA 1
ATOM 5464 C C . THR A 1 698 ? -0.914 -20.194 -10.643 1.00 94.81 698 THR A C 1
ATOM 5466 O O . THR A 1 698 ? -1.095 -21.398 -10.755 1.00 94.81 698 THR A O 1
ATOM 5469 N N . MET A 1 699 ? 0.216 -19.694 -10.133 1.00 94.31 699 MET A N 1
ATOM 5470 C CA . MET A 1 699 ? 1.287 -20.494 -9.518 1.00 94.31 699 MET A CA 1
ATOM 5471 C C . MET A 1 699 ? 0.937 -20.778 -8.055 1.00 94.31 699 MET A C 1
ATOM 5473 O O . MET A 1 699 ? 0.576 -19.834 -7.362 1.00 94.31 699 MET A O 1
ATOM 5477 N N . ALA A 1 700 ? 1.008 -22.018 -7.558 1.00 83.62 700 ALA A N 1
ATOM 5478 C CA . ALA A 1 700 ? 0.469 -22.361 -6.235 1.00 83.62 700 ALA A CA 1
ATOM 5479 C C . ALA A 1 700 ? 1.261 -23.445 -5.492 1.00 83.62 700 ALA A C 1
ATOM 5481 O O . ALA A 1 700 ? 1.751 -24.384 -6.112 1.00 83.62 700 ALA A O 1
ATOM 5482 N N . GLY A 1 701 ? 1.275 -23.341 -4.156 1.00 85.38 701 GLY A N 1
ATOM 5483 C CA . GLY A 1 701 ? 1.739 -24.371 -3.220 1.00 85.38 701 GLY A CA 1
ATOM 5484 C C . GLY A 1 701 ? 3.251 -24.560 -3.216 1.00 85.38 701 GLY A C 1
ATOM 5485 O O . GLY A 1 701 ? 3.927 -24.098 -2.302 1.00 85.38 701 GLY A O 1
ATOM 5486 N N . ASP A 1 702 ? 3.750 -25.200 -4.266 1.00 94.44 702 ASP A N 1
ATOM 5487 C CA . ASP A 1 702 ? 5.131 -25.642 -4.399 1.00 94.44 702 ASP A CA 1
ATOM 5488 C C . ASP A 1 702 ? 5.849 -24.864 -5.502 1.00 94.44 702 ASP A C 1
ATOM 5490 O O . ASP A 1 702 ? 5.346 -24.712 -6.628 1.00 94.44 702 ASP A O 1
ATOM 5494 N N . TYR A 1 703 ? 7.044 -24.382 -5.165 1.00 97.38 703 TYR A N 1
ATOM 5495 C CA . TYR A 1 703 ? 7.846 -23.525 -6.025 1.00 97.38 703 TYR A CA 1
ATOM 5496 C C . TYR A 1 703 ? 9.265 -24.052 -6.198 1.00 97.38 703 TYR A C 1
ATOM 5498 O O . TYR A 1 703 ? 9.915 -24.461 -5.244 1.00 97.38 703 TYR A O 1
ATOM 5506 N N . TRP A 1 704 ? 9.800 -23.939 -7.405 1.00 97.44 704 TRP A N 1
ATOM 5507 C CA . TRP A 1 704 ? 11.235 -24.035 -7.646 1.00 97.44 704 TRP A CA 1
ATOM 5508 C C . TRP A 1 704 ? 11.786 -22.641 -7.895 1.00 97.44 704 TRP A C 1
ATOM 5510 O O . TRP A 1 704 ? 11.225 -21.886 -8.688 1.00 97.44 704 TRP A O 1
ATOM 5520 N N . VAL A 1 705 ? 12.881 -22.298 -7.228 1.00 96.25 705 VAL A N 1
ATOM 5521 C CA . VAL A 1 705 ? 13.519 -20.985 -7.341 1.00 96.25 705 VAL A CA 1
ATOM 5522 C C . VAL A 1 705 ? 14.747 -21.128 -8.228 1.00 96.25 705 VAL A C 1
ATOM 5524 O O . VAL A 1 705 ? 15.644 -21.912 -7.928 1.00 96.25 705 VAL A O 1
ATOM 5527 N N . LEU A 1 706 ? 14.786 -20.385 -9.331 1.00 94.81 706 LEU A N 1
ATOM 5528 C CA . LEU A 1 706 ? 15.963 -20.319 -10.200 1.00 94.81 706 LEU A CA 1
ATOM 5529 C C . LEU A 1 706 ? 17.055 -19.485 -9.519 1.00 94.81 706 LEU A C 1
ATOM 5531 O O . LEU A 1 706 ? 16.700 -18.580 -8.767 1.00 94.81 706 LEU A O 1
ATOM 5535 N N . PRO A 1 707 ? 18.359 -19.710 -9.766 1.00 90.94 707 PRO A N 1
ATOM 5536 C CA . PRO A 1 707 ? 19.436 -18.909 -9.172 1.00 90.94 707 PRO A CA 1
ATOM 5537 C C . PRO A 1 707 ? 19.341 -17.421 -9.549 1.00 90.94 707 PRO A C 1
ATOM 5539 O O . PRO A 1 707 ? 18.570 -17.021 -10.424 1.00 90.94 707 PRO A O 1
ATOM 5542 N N . GLN A 1 708 ? 20.027 -16.566 -8.788 1.00 94.25 708 GLN A N 1
ATOM 5543 C CA . GLN A 1 708 ? 20.040 -15.126 -9.036 1.00 94.25 708 GLN A CA 1
ATOM 5544 C C . GLN A 1 708 ? 21.304 -14.791 -9.800 1.00 94.25 708 GLN A C 1
ATOM 5546 O O . GLN A 1 708 ? 22.395 -15.005 -9.282 1.00 94.25 708 GLN A O 1
ATOM 5551 N N . GLU A 1 709 ? 21.142 -14.190 -10.968 1.00 95.75 709 GLU A N 1
ATOM 5552 C CA . GLU A 1 709 ? 22.254 -13.678 -11.756 1.00 95.75 709 GLU A CA 1
ATOM 5553 C C . GLU A 1 709 ? 22.260 -12.149 -11.715 1.00 95.75 709 GLU A C 1
ATOM 5555 O O . GLU A 1 709 ? 21.238 -11.506 -11.452 1.00 95.75 709 GLU A O 1
ATOM 5560 N N . ARG A 1 710 ? 23.430 -11.548 -11.935 1.00 94.81 710 ARG A N 1
ATOM 5561 C CA . ARG A 1 710 ? 23.589 -10.091 -12.002 1.00 94.81 710 ARG A CA 1
ATOM 5562 C C . ARG A 1 710 ? 24.330 -9.700 -13.267 1.00 94.81 710 ARG A C 1
ATOM 5564 O O . ARG A 1 710 ? 25.353 -10.292 -13.595 1.00 94.81 710 ARG A O 1
ATOM 5571 N N . ALA A 1 711 ? 23.838 -8.662 -13.930 1.00 92.88 711 ALA A N 1
ATOM 5572 C CA . ALA A 1 711 ? 24.466 -8.071 -15.103 1.00 92.88 711 ALA A CA 1
ATOM 5573 C C . ALA A 1 711 ? 24.319 -6.545 -15.028 1.00 92.88 711 ALA A C 1
ATOM 5575 O O . ALA A 1 711 ? 23.232 -5.999 -15.224 1.00 92.88 711 ALA A O 1
ATOM 5576 N N . GLY A 1 712 ? 25.412 -5.861 -14.672 1.00 90.62 712 GLY A N 1
ATOM 5577 C CA . GLY A 1 712 ? 25.348 -4.467 -14.221 1.00 90.62 712 GLY A CA 1
ATOM 5578 C C . GLY A 1 712 ? 24.440 -4.343 -12.993 1.00 90.62 712 GLY A C 1
ATOM 5579 O O . GLY A 1 712 ? 24.493 -5.179 -12.086 1.00 90.62 712 GLY A O 1
ATOM 5580 N N . ALA A 1 713 ? 23.551 -3.353 -13.002 1.00 94.50 713 ALA A N 1
ATOM 5581 C CA . ALA A 1 713 ? 22.547 -3.164 -11.958 1.00 94.50 713 ALA A CA 1
ATOM 5582 C C . ALA A 1 713 ? 21.279 -4.027 -12.117 1.00 94.50 713 ALA A C 1
ATOM 5584 O O . ALA A 1 713 ? 20.412 -3.997 -11.240 1.00 94.50 713 ALA A O 1
ATOM 5585 N N . HIS A 1 714 ? 21.165 -4.833 -13.181 1.00 97.62 714 HIS A N 1
ATOM 5586 C CA . HIS A 1 714 ? 20.040 -5.755 -13.341 1.00 97.62 714 HIS A CA 1
ATOM 5587 C C . HIS A 1 714 ? 20.233 -7.014 -12.497 1.00 97.62 714 HIS A C 1
ATOM 5589 O O . HIS A 1 714 ? 21.269 -7.683 -12.563 1.00 97.62 714 HIS A O 1
ATOM 5595 N N . VAL A 1 715 ? 19.198 -7.361 -11.737 1.00 97.69 715 VAL A N 1
ATOM 5596 C CA . VAL A 1 715 ? 19.026 -8.669 -11.106 1.00 97.69 715 VAL A CA 1
ATOM 5597 C C . VAL A 1 715 ? 18.168 -9.532 -12.017 1.00 97.69 715 VAL A C 1
ATOM 5599 O O . VAL A 1 715 ? 17.054 -9.149 -12.369 1.00 97.69 715 VAL A O 1
ATOM 5602 N N . LEU A 1 716 ? 18.676 -10.709 -12.370 1.00 97.88 716 LEU A N 1
ATOM 5603 C CA . LEU A 1 716 ? 17.965 -11.703 -13.157 1.00 97.88 716 LEU A CA 1
ATOM 5604 C C . LEU A 1 716 ? 17.588 -12.895 -12.298 1.00 97.88 716 LEU A C 1
ATOM 5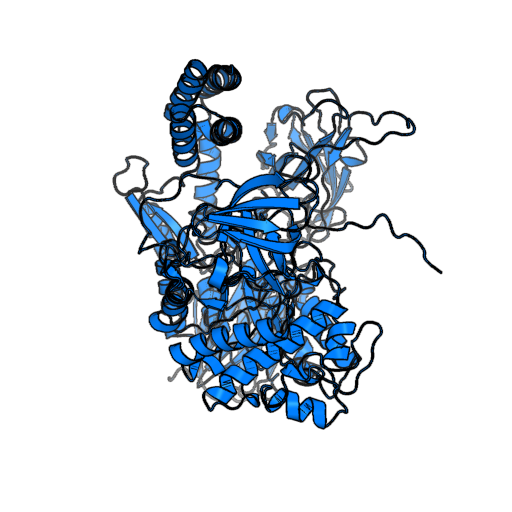606 O O . LEU A 1 716 ? 18.361 -13.363 -11.458 1.00 97.88 716 LEU A O 1
ATOM 5610 N N . GLY A 1 717 ? 16.391 -13.411 -12.527 1.00 97.31 717 GLY A N 1
ATOM 5611 C CA . GLY A 1 717 ? 15.898 -14.530 -11.757 1.00 97.31 717 GLY A CA 1
ATOM 5612 C C . GLY A 1 717 ? 14.652 -15.156 -12.329 1.00 97.31 717 GLY A C 1
ATOM 5613 O O . GLY A 1 717 ? 14.158 -14.791 -13.398 1.00 97.31 717 GLY A O 1
ATOM 5614 N N . GLY A 1 718 ? 14.122 -16.096 -11.563 1.00 97.31 718 GLY A N 1
ATOM 5615 C CA . GLY A 1 718 ? 12.836 -16.672 -11.864 1.00 97.31 718 GLY A CA 1
ATOM 5616 C C . GLY A 1 718 ? 12.371 -17.678 -10.832 1.00 97.31 718 GLY A C 1
ATOM 5617 O O . GLY A 1 718 ? 13.076 -18.020 -9.881 1.00 97.31 718 GLY A O 1
ATOM 5618 N N . LEU A 1 719 ? 11.151 -18.141 -11.040 1.00 97.56 719 LEU A N 1
ATOM 5619 C CA . LEU A 1 719 ? 10.536 -19.191 -10.252 1.00 97.56 719 LEU A CA 1
ATOM 5620 C C . LEU A 1 719 ? 9.626 -20.033 -11.136 1.00 97.56 719 LEU A C 1
ATOM 5622 O O . LEU A 1 719 ? 9.121 -19.568 -12.159 1.00 97.56 719 LEU A O 1
ATOM 5626 N N . ALA A 1 720 ? 9.398 -21.270 -10.727 1.00 97.69 720 ALA A N 1
ATOM 5627 C CA . ALA A 1 720 ? 8.474 -22.170 -11.382 1.00 97.69 720 ALA A CA 1
ATOM 5628 C C . ALA A 1 720 ? 7.518 -22.799 -10.377 1.00 97.69 720 ALA A C 1
ATOM 5630 O O . ALA A 1 720 ? 7.847 -22.941 -9.207 1.00 97.69 720 ALA A O 1
ATOM 5631 N N . SER A 1 721 ? 6.336 -23.184 -10.838 1.00 96.25 721 SER A N 1
ATOM 5632 C CA . SER A 1 721 ? 5.352 -23.911 -10.040 1.00 96.25 721 SER A CA 1
ATOM 5633 C C . SER A 1 721 ? 4.603 -24.885 -10.936 1.00 96.25 721 SER A C 1
ATOM 5635 O O . SER A 1 721 ? 4.300 -24.586 -12.098 1.00 96.25 721 SER A O 1
ATOM 5637 N N . ARG A 1 722 ? 4.323 -26.074 -10.405 1.00 91.38 722 ARG A N 1
ATOM 5638 C CA . ARG A 1 722 ? 3.585 -27.119 -11.109 1.00 91.38 722 ARG A CA 1
ATOM 5639 C C . ARG A 1 722 ? 2.134 -27.081 -10.643 1.00 91.38 722 ARG A C 1
ATOM 5641 O O . ARG A 1 722 ? 1.848 -27.152 -9.458 1.00 91.38 722 ARG A O 1
ATOM 5648 N N . THR A 1 723 ? 1.225 -26.991 -11.601 1.00 83.69 723 THR A N 1
ATOM 5649 C CA . THR A 1 723 ? -0.232 -27.015 -11.391 1.00 83.69 723 THR A CA 1
ATOM 5650 C C . THR A 1 723 ? -0.826 -28.214 -12.124 1.00 83.69 723 THR A C 1
ATOM 5652 O O . THR A 1 723 ? -0.107 -28.886 -12.868 1.00 83.69 723 THR A O 1
ATOM 5655 N N . GLU A 1 724 ? -2.119 -28.505 -11.944 1.00 75.31 724 GLU A N 1
ATOM 5656 C CA . GLU A 1 724 ? -2.781 -29.627 -12.624 1.00 75.31 724 GLU A CA 1
ATOM 5657 C C . GLU A 1 724 ? -2.565 -29.579 -14.151 1.00 75.31 724 GLU A C 1
ATOM 5659 O O . GLU A 1 724 ? -3.171 -28.795 -14.879 1.00 75.31 724 GLU A O 1
ATOM 5664 N N . GLY A 1 725 ? -1.649 -30.423 -14.639 1.00 76.81 725 GLY A N 1
ATOM 5665 C CA . GLY A 1 725 ? -1.327 -30.588 -16.058 1.00 76.81 725 GLY A CA 1
ATOM 5666 C C . GLY A 1 725 ? -0.366 -29.568 -16.678 1.00 76.81 725 GLY A C 1
ATOM 5667 O O . GLY A 1 725 ? -0.027 -29.750 -17.843 1.00 76.81 725 GLY A O 1
ATOM 5668 N N . ASN A 1 726 ? 0.102 -28.551 -15.944 1.00 89.38 726 ASN A N 1
ATOM 5669 C CA . ASN A 1 726 ? 0.962 -27.503 -16.504 1.00 89.38 726 ASN A CA 1
ATOM 5670 C C . ASN A 1 726 ? 2.129 -27.129 -15.586 1.00 89.38 726 ASN A C 1
ATOM 5672 O O . ASN A 1 726 ? 1.959 -26.978 -14.373 1.00 89.38 726 ASN A O 1
ATOM 5676 N N . LEU A 1 727 ? 3.285 -26.857 -16.185 1.00 94.56 727 LEU A N 1
ATOM 5677 C CA . LEU A 1 727 ? 4.391 -26.159 -15.538 1.00 94.56 727 LEU A CA 1
ATOM 5678 C C . LEU A 1 727 ? 4.306 -24.665 -15.874 1.00 94.56 727 LEU A C 1
ATOM 5680 O O . LEU A 1 727 ? 4.107 -24.286 -17.027 1.00 94.56 727 LEU A O 1
ATOM 5684 N N . ARG A 1 728 ? 4.431 -23.810 -14.863 1.00 96.94 728 ARG A N 1
ATOM 5685 C CA . ARG A 1 728 ? 4.476 -22.351 -15.016 1.00 96.94 728 ARG A CA 1
ATOM 5686 C C . ARG A 1 728 ? 5.856 -21.876 -14.649 1.00 96.94 728 ARG A C 1
ATOM 5688 O O . ARG A 1 728 ? 6.362 -22.299 -13.616 1.00 96.94 728 ARG A O 1
ATOM 5695 N N . VAL A 1 729 ? 6.440 -21.012 -15.468 1.00 98.12 729 VAL A N 1
ATOM 5696 C CA . VAL A 1 729 ? 7.768 -20.447 -15.220 1.00 98.12 729 VAL A CA 1
ATOM 5697 C C . VAL A 1 729 ? 7.702 -18.942 -15.409 1.00 98.12 729 VAL A C 1
ATOM 5699 O O . VAL A 1 729 ? 7.277 -18.470 -16.457 1.00 98.12 729 VAL A O 1
ATOM 5702 N N . LEU A 1 730 ? 8.136 -18.190 -14.409 1.00 98.56 730 LEU A N 1
ATOM 5703 C CA . LEU A 1 730 ? 8.343 -16.752 -14.488 1.00 98.56 730 LEU A CA 1
ATOM 5704 C C . LEU A 1 730 ? 9.845 -16.486 -14.535 1.00 98.56 730 LEU A C 1
ATOM 5706 O O . LEU A 1 730 ? 10.568 -16.915 -13.642 1.00 98.56 730 LEU A O 1
ATOM 5710 N N . LEU A 1 731 ? 10.295 -15.765 -15.557 1.00 98.69 731 LEU A N 1
ATOM 5711 C CA . LEU A 1 731 ? 11.653 -15.235 -15.688 1.00 98.69 731 LEU A CA 1
ATOM 5712 C C . LEU A 1 731 ? 11.577 -13.712 -15.696 1.00 98.69 731 LEU A C 1
ATOM 5714 O O . LEU A 1 731 ? 10.682 -13.158 -16.332 1.00 98.69 731 LEU A O 1
ATOM 5718 N N . TYR A 1 732 ? 12.496 -13.025 -15.029 1.00 98.69 732 TYR A N 1
ATOM 5719 C CA . TYR A 1 732 ? 12.491 -11.565 -14.986 1.00 98.69 732 TYR A CA 1
ATOM 5720 C C . TYR A 1 732 ? 13.902 -10.979 -14.895 1.00 98.69 732 TYR A C 1
ATOM 5722 O O . TYR A 1 732 ? 14.846 -11.649 -14.472 1.00 98.69 732 TYR A O 1
ATOM 5730 N N . SER A 1 733 ? 14.020 -9.730 -15.338 1.00 98.50 733 SER A N 1
ATOM 5731 C CA . SER A 1 733 ? 15.181 -8.864 -15.142 1.00 98.50 733 SER A CA 1
ATOM 5732 C C . SER A 1 733 ? 14.686 -7.576 -14.499 1.00 98.50 733 SER A C 1
ATOM 5734 O O . SER A 1 733 ? 13.722 -6.996 -14.997 1.00 98.50 733 SER A O 1
ATOM 5736 N N . HIS A 1 734 ? 15.287 -7.158 -13.387 1.00 98.50 734 HIS A N 1
ATOM 5737 C CA . HIS A 1 734 ? 14.862 -5.982 -12.633 1.00 98.50 734 HIS A CA 1
ATOM 5738 C C . HIS A 1 734 ? 16.045 -5.087 -12.256 1.00 98.50 734 HIS A C 1
ATOM 5740 O O . HIS A 1 734 ? 17.021 -5.548 -11.665 1.00 98.50 734 HIS A O 1
ATOM 5746 N N . HIS A 1 735 ? 15.922 -3.796 -12.543 1.00 97.56 735 HIS A N 1
ATOM 5747 C CA . HIS A 1 735 ? 16.829 -2.739 -12.126 1.00 97.56 735 HIS A CA 1
ATOM 5748 C C . HIS A 1 735 ? 16.071 -1.756 -11.229 1.00 97.56 735 HIS A C 1
ATOM 5750 O O . HIS A 1 735 ? 15.313 -0.909 -11.703 1.00 97.56 735 HIS A O 1
ATOM 5756 N N . GLU A 1 736 ? 16.334 -1.817 -9.922 1.00 95.75 736 GLU A N 1
ATOM 5757 C CA . GLU A 1 736 ? 15.534 -1.141 -8.887 1.00 95.75 736 GLU A CA 1
ATOM 5758 C C . GLU A 1 736 ? 15.450 0.382 -9.058 1.00 95.75 736 GLU A C 1
ATOM 5760 O O . GLU A 1 736 ? 14.421 0.975 -8.743 1.00 95.75 736 GLU A O 1
ATOM 5765 N N . LEU A 1 737 ? 16.504 1.012 -9.589 1.00 95.44 737 LEU A N 1
ATOM 5766 C CA . LEU A 1 737 ? 16.570 2.468 -9.789 1.00 95.44 737 LEU A CA 1
ATOM 5767 C C . LEU A 1 737 ? 16.268 2.940 -11.226 1.00 95.44 737 LEU A C 1
ATOM 5769 O O . LEU A 1 737 ? 16.276 4.144 -11.475 1.00 95.44 737 LEU A O 1
ATOM 5773 N N . ASP A 1 738 ? 15.993 2.033 -12.171 1.00 96.25 738 ASP A N 1
ATOM 5774 C CA . ASP A 1 738 ? 15.612 2.385 -13.549 1.00 96.25 738 ASP A CA 1
ATOM 5775 C C . ASP A 1 738 ? 14.084 2.393 -13.670 1.00 96.25 738 ASP A C 1
ATOM 5777 O O . ASP A 1 738 ? 13.468 1.589 -14.371 1.00 96.25 738 ASP A O 1
ATOM 5781 N N . THR A 1 739 ? 13.447 3.301 -12.934 1.00 94.69 739 THR A N 1
ATOM 5782 C CA . THR A 1 739 ? 11.981 3.402 -12.835 1.00 94.69 739 THR A CA 1
ATOM 5783 C C . THR A 1 739 ? 11.304 3.743 -14.167 1.00 94.69 739 THR A C 1
ATOM 5785 O O . THR A 1 739 ? 10.120 3.461 -14.346 1.00 94.69 739 THR A O 1
ATOM 5788 N N . GLU A 1 740 ? 12.051 4.264 -15.144 1.00 93.88 740 GLU A N 1
ATOM 5789 C CA . GLU A 1 740 ? 11.580 4.564 -16.503 1.00 93.88 740 GLU A CA 1
ATOM 5790 C C . GLU A 1 740 ? 11.865 3.437 -17.515 1.00 93.88 740 GLU A C 1
ATOM 5792 O O . GLU A 1 740 ? 11.372 3.504 -18.641 1.00 93.88 740 GLU A O 1
ATOM 5797 N N . SER A 1 741 ? 12.584 2.374 -17.127 1.00 96.06 741 SER A N 1
ATOM 5798 C CA . SER A 1 741 ? 12.979 1.258 -18.009 1.00 96.06 741 SER A CA 1
ATOM 5799 C C . SER A 1 741 ? 13.763 1.727 -19.249 1.00 96.06 741 SER A C 1
ATOM 5801 O O . SER A 1 741 ? 13.464 1.373 -20.404 1.00 96.06 741 SER A O 1
ATOM 5803 N N . ARG A 1 742 ? 14.751 2.593 -18.995 1.00 95.06 742 ARG A N 1
ATOM 5804 C CA . ARG A 1 742 ? 15.606 3.262 -19.983 1.00 95.06 742 ARG A CA 1
ATOM 5805 C C . ARG A 1 742 ? 16.832 2.450 -20.380 1.00 95.06 742 ARG A C 1
ATOM 5807 O O . ARG A 1 742 ? 17.342 2.696 -21.469 1.00 95.06 742 ARG A O 1
ATOM 5814 N N . SER A 1 743 ? 17.291 1.508 -19.556 1.00 95.81 743 SER A N 1
ATOM 5815 C CA . SER A 1 743 ? 18.401 0.624 -19.923 1.00 95.81 743 SER A CA 1
ATOM 5816 C C . SER A 1 743 ? 18.048 -0.160 -21.194 1.00 95.81 743 SER A C 1
ATOM 5818 O O . SER A 1 743 ? 16.922 -0.635 -21.371 1.00 95.81 743 SER A O 1
ATOM 5820 N N . GLU A 1 744 ? 19.012 -0.271 -22.105 1.00 94.56 744 GLU A N 1
ATOM 5821 C CA . GLU A 1 744 ? 18.851 -0.975 -23.387 1.00 94.56 744 GLU A CA 1
ATOM 5822 C C . GLU A 1 744 ? 19.487 -2.369 -23.381 1.00 94.56 744 GLU A C 1
ATOM 5824 O O . GLU A 1 744 ? 19.522 -3.046 -24.410 1.00 94.56 744 GLU A O 1
ATOM 5829 N N . ASN A 1 745 ? 19.963 -2.821 -22.217 1.00 95.56 745 ASN A N 1
ATOM 5830 C CA . ASN A 1 745 ? 20.451 -4.181 -22.049 1.00 95.56 745 ASN A CA 1
ATOM 5831 C C . ASN A 1 745 ? 19.372 -5.209 -22.420 1.00 95.56 745 ASN A C 1
ATOM 5833 O O . ASN A 1 745 ? 18.179 -5.047 -22.141 1.00 95.56 745 ASN A O 1
ATOM 5837 N N . GLN A 1 746 ? 19.816 -6.299 -23.039 1.00 96.38 746 GLN A N 1
ATOM 5838 C CA . GLN A 1 746 ? 18.983 -7.453 -23.357 1.00 96.38 746 GLN A CA 1
ATOM 5839 C C . GLN A 1 746 ? 19.610 -8.711 -22.781 1.00 96.38 746 GLN A C 1
ATOM 5841 O O . GLN A 1 746 ? 20.829 -8.799 -22.630 1.00 96.38 746 GLN A O 1
ATOM 5846 N N . PHE A 1 747 ? 18.776 -9.703 -22.500 1.00 97.69 747 PHE A N 1
ATOM 5847 C CA . PHE A 1 747 ? 19.219 -10.951 -21.903 1.00 97.69 747 PHE A CA 1
ATOM 5848 C C . PHE A 1 747 ? 18.745 -12.126 -22.759 1.00 97.69 747 PHE A C 1
ATOM 5850 O O . PHE A 1 747 ? 17.543 -12.348 -22.924 1.00 97.69 747 PHE A O 1
ATOM 5857 N N . GLU A 1 748 ? 19.697 -12.860 -23.333 1.00 97.69 748 GLU A N 1
ATOM 5858 C CA . GLU A 1 748 ? 19.468 -14.148 -23.987 1.00 97.69 748 GLU A CA 1
ATOM 5859 C C . GLU A 1 748 ? 19.470 -15.231 -22.912 1.00 97.69 748 GLU A C 1
ATOM 5861 O O . GLU A 1 748 ? 20.525 -15.633 -22.419 1.00 97.69 748 GLU A O 1
ATOM 5866 N N . VAL A 1 749 ? 18.279 -15.687 -22.536 1.00 97.62 749 VAL A N 1
ATOM 5867 C CA . VAL A 1 749 ? 18.092 -16.706 -21.509 1.00 97.62 749 VAL A CA 1
ATOM 5868 C C . VAL A 1 749 ? 18.000 -18.084 -22.152 1.00 97.62 749 VAL A C 1
ATOM 5870 O O . VAL A 1 749 ? 17.094 -18.342 -22.949 1.00 97.62 749 VAL A O 1
ATOM 5873 N N . THR A 1 750 ? 18.891 -18.990 -21.760 1.00 97.75 750 THR A N 1
ATOM 5874 C CA . THR A 1 750 ? 18.751 -20.426 -22.009 1.00 97.75 750 THR A CA 1
ATOM 5875 C C . THR A 1 750 ? 18.159 -21.081 -20.766 1.00 97.75 750 THR A C 1
ATOM 5877 O O . THR A 1 750 ? 18.827 -21.192 -19.744 1.00 97.75 750 THR A O 1
ATOM 5880 N N . LEU A 1 751 ? 16.914 -21.542 -20.838 1.00 97.62 751 LEU A N 1
ATOM 5881 C CA . LEU A 1 751 ? 16.274 -22.297 -19.764 1.00 97.62 751 LEU A CA 1
ATOM 5882 C C . LEU A 1 751 ? 16.353 -23.795 -20.075 1.00 97.62 751 LEU A C 1
ATOM 5884 O O . LEU A 1 751 ? 15.686 -24.276 -20.991 1.00 97.62 751 LEU A O 1
ATOM 5888 N N . SER A 1 752 ? 17.159 -24.519 -19.304 1.00 96.88 752 SER A N 1
ATOM 5889 C CA . SER A 1 752 ? 17.296 -25.974 -19.361 1.00 96.88 752 SER A CA 1
ATOM 5890 C C . SER A 1 752 ? 16.419 -26.607 -18.282 1.00 96.88 752 SER A C 1
ATOM 5892 O O . SER A 1 752 ? 16.715 -26.511 -17.093 1.00 96.88 752 SER A O 1
ATOM 5894 N N . LEU A 1 753 ? 15.320 -27.231 -18.700 1.00 95.69 753 LEU A N 1
ATOM 5895 C CA . LEU A 1 753 ? 14.368 -27.927 -17.840 1.00 95.69 753 LEU A CA 1
ATOM 5896 C C . LEU A 1 753 ? 14.637 -29.429 -17.871 1.00 95.69 753 LEU A C 1
ATOM 5898 O O . LEU A 1 753 ? 14.760 -29.991 -18.957 1.00 95.69 753 LEU A O 1
ATOM 5902 N N . SER A 1 754 ? 14.654 -30.084 -16.715 1.00 95.00 754 SER A N 1
ATOM 5903 C CA . SER A 1 754 ? 14.719 -31.546 -16.588 1.00 95.00 754 SER A CA 1
ATOM 5904 C C . SER A 1 754 ? 13.622 -32.073 -15.654 1.00 95.00 754 SER A C 1
ATOM 5906 O O . SER A 1 754 ? 13.013 -31.314 -14.897 1.00 95.00 754 SER A O 1
ATOM 5908 N N . GLY A 1 755 ? 13.303 -33.367 -15.752 1.00 91.44 755 GLY A N 1
ATOM 5909 C CA . GLY A 1 755 ? 12.199 -33.979 -14.994 1.00 91.44 755 GLY A CA 1
ATOM 5910 C C . GLY A 1 755 ? 10.810 -33.720 -15.603 1.00 91.44 755 GLY A C 1
ATOM 5911 O O . GLY A 1 755 ? 9.788 -33.718 -14.903 1.00 91.44 755 GLY A O 1
ATOM 5912 N N . LEU A 1 756 ? 10.739 -33.455 -16.914 1.00 89.75 756 LEU A N 1
ATOM 5913 C CA . LEU A 1 756 ? 9.469 -33.339 -17.633 1.00 89.75 756 LEU A CA 1
ATOM 5914 C C . LEU A 1 756 ? 8.931 -34.720 -18.022 1.00 89.75 756 LEU A C 1
ATOM 5916 O O . LEU A 1 756 ? 9.662 -35.599 -18.474 1.00 89.75 756 LEU A O 1
ATOM 5920 N N . SER A 1 757 ? 7.615 -34.890 -17.899 1.00 81.31 757 SER A N 1
ATOM 5921 C CA . SER A 1 757 ? 6.896 -36.048 -18.421 1.00 81.31 757 SER A CA 1
ATOM 5922 C C . SER A 1 757 ? 6.225 -35.686 -19.748 1.00 81.31 757 SER A C 1
ATOM 5924 O O . SER A 1 757 ? 5.548 -34.667 -19.854 1.00 81.31 757 SER A O 1
ATOM 5926 N N . GLY A 1 758 ? 6.417 -36.513 -20.778 1.00 78.69 758 GLY A N 1
ATOM 5927 C CA . GLY A 1 758 ? 5.868 -36.278 -22.119 1.00 78.69 758 GLY A CA 1
ATOM 5928 C C . GLY A 1 758 ? 6.930 -36.372 -23.213 1.00 78.69 758 GLY A C 1
ATOM 5929 O O . GLY A 1 758 ? 8.117 -36.466 -22.930 1.00 78.69 758 GLY A O 1
ATOM 5930 N N . ARG A 1 759 ? 6.488 -36.403 -24.476 1.00 83.94 759 ARG A N 1
ATOM 5931 C CA . ARG A 1 759 ? 7.384 -36.362 -25.651 1.00 83.94 759 ARG A CA 1
ATOM 5932 C C . ARG A 1 759 ? 7.406 -34.995 -26.325 1.00 83.94 759 ARG A C 1
ATOM 5934 O O . ARG A 1 759 ? 8.338 -34.695 -27.059 1.00 83.94 759 ARG A O 1
ATOM 5941 N N . GLU A 1 760 ? 6.371 -34.194 -26.103 1.00 92.56 760 GLU A N 1
ATOM 5942 C CA . GLU A 1 760 ? 6.173 -32.914 -26.765 1.00 92.56 760 GLU A CA 1
ATOM 5943 C C . GLU A 1 760 ? 5.370 -31.988 -25.850 1.00 92.56 760 GLU A C 1
ATOM 5945 O O . GLU A 1 760 ? 4.404 -32.425 -25.215 1.00 92.56 760 GLU A O 1
ATOM 5950 N N . VAL A 1 761 ? 5.776 -30.723 -25.773 1.00 94.12 761 VAL A N 1
ATOM 5951 C CA . VAL A 1 761 ? 5.106 -29.701 -24.964 1.00 94.12 761 VAL A CA 1
ATOM 5952 C C . VAL A 1 761 ? 4.798 -28.454 -25.785 1.00 94.12 761 VAL A C 1
ATOM 5954 O O . VAL A 1 761 ? 5.589 -28.056 -26.641 1.00 94.12 761 VAL A O 1
ATOM 5957 N N . ARG A 1 762 ? 3.660 -27.814 -25.497 1.00 95.38 762 ARG A N 1
ATOM 5958 C CA . ARG A 1 762 ? 3.348 -26.455 -25.952 1.00 95.38 762 ARG A CA 1
ATOM 5959 C C . ARG A 1 762 ? 3.835 -25.457 -24.909 1.00 95.38 762 ARG A C 1
ATOM 5961 O O . ARG A 1 762 ? 3.568 -25.624 -23.722 1.00 95.38 762 ARG A O 1
ATOM 5968 N N . VAL A 1 763 ? 4.523 -24.418 -25.365 1.00 96.88 763 VAL A N 1
ATOM 5969 C CA . VAL A 1 763 ? 5.006 -23.297 -24.559 1.00 96.88 763 VAL A CA 1
ATOM 5970 C C . VAL A 1 763 ? 4.318 -22.029 -25.040 1.00 96.88 763 VAL A C 1
ATOM 5972 O O . VAL A 1 763 ? 4.616 -21.540 -26.132 1.00 96.88 763 VAL A O 1
ATOM 5975 N N . ASP A 1 764 ? 3.425 -21.500 -24.209 1.00 97.62 764 ASP A N 1
ATOM 5976 C CA . ASP A 1 764 ? 2.791 -20.198 -24.399 1.00 97.62 764 ASP A CA 1
ATOM 5977 C C . ASP A 1 764 ? 3.532 -19.149 -23.556 1.00 97.62 764 ASP A C 1
ATOM 5979 O O . ASP A 1 764 ? 3.703 -19.313 -22.348 1.00 97.62 764 ASP A O 1
ATOM 5983 N N . GLN A 1 765 ? 3.992 -18.075 -24.194 1.00 98.44 765 GLN A N 1
ATOM 5984 C CA . GLN A 1 765 ? 4.747 -16.985 -23.580 1.00 98.44 765 GLN A CA 1
ATOM 5985 C C . GLN A 1 765 ? 3.881 -15.731 -23.454 1.00 98.44 765 GLN A C 1
ATOM 5987 O O . GLN A 1 765 ? 3.178 -15.352 -24.392 1.00 98.44 765 GLN A O 1
ATOM 5992 N N . PHE A 1 766 ? 4.002 -15.049 -22.318 1.00 98.56 766 PHE A N 1
ATOM 5993 C CA . PHE A 1 766 ? 3.425 -13.737 -22.043 1.00 98.56 766 PHE A CA 1
ATOM 5994 C C . PHE A 1 766 ? 4.538 -12.816 -21.546 1.00 98.56 766 PHE A C 1
ATOM 5996 O O . PHE A 1 766 ? 5.063 -13.001 -20.448 1.00 98.56 766 PHE A O 1
ATOM 6003 N N . ARG A 1 767 ? 4.932 -11.848 -22.372 1.00 98.62 767 ARG A N 1
ATOM 6004 C CA . ARG A 1 767 ? 5.933 -10.837 -22.011 1.00 98.62 767 ARG A CA 1
ATOM 6005 C C . ARG A 1 767 ? 5.261 -9.597 -21.429 1.00 98.62 767 ARG A C 1
ATOM 6007 O O . ARG A 1 767 ? 4.247 -9.158 -21.971 1.00 98.62 767 ARG A O 1
ATOM 6014 N N . PHE A 1 768 ? 5.843 -9.049 -20.368 1.00 98.62 768 PHE A N 1
ATOM 6015 C CA . PHE A 1 768 ? 5.475 -7.787 -19.730 1.00 98.62 768 PHE A CA 1
ATOM 6016 C C . PHE A 1 768 ? 6.706 -6.888 -19.708 1.00 98.62 768 PHE A C 1
ATOM 6018 O O . PHE A 1 768 ? 7.603 -7.063 -18.885 1.00 98.62 768 PHE A O 1
ATOM 6025 N N . ASP A 1 769 ? 6.752 -5.958 -20.650 1.00 97.62 769 ASP A N 1
ATOM 6026 C CA . ASP A 1 769 ? 7.790 -4.941 -20.794 1.00 97.62 769 ASP A CA 1
ATOM 6027 C C . ASP A 1 769 ? 7.172 -3.707 -21.480 1.00 97.62 769 ASP A C 1
ATOM 6029 O O . ASP A 1 769 ? 5.968 -3.670 -21.743 1.00 97.62 769 ASP A O 1
ATOM 6033 N N . LYS A 1 770 ? 7.968 -2.674 -21.769 1.00 95.50 770 LYS A N 1
ATOM 6034 C CA . LYS A 1 770 ? 7.470 -1.442 -22.406 1.00 95.50 770 LYS A CA 1
ATOM 6035 C C . LYS A 1 770 ? 6.851 -1.637 -23.798 1.00 95.50 770 LYS A C 1
ATOM 6037 O O . LYS A 1 770 ? 6.174 -0.722 -24.268 1.00 95.50 770 LYS A O 1
ATOM 6042 N N . ASP A 1 771 ? 7.070 -2.787 -24.437 1.00 96.00 771 ASP A N 1
ATOM 6043 C CA . ASP A 1 771 ? 6.651 -3.071 -25.810 1.00 96.00 771 ASP A CA 1
ATOM 6044 C C . ASP A 1 771 ? 5.665 -4.263 -25.912 1.00 96.00 771 ASP A C 1
ATOM 6046 O O . ASP A 1 771 ? 5.057 -4.465 -26.964 1.00 96.00 771 ASP A O 1
ATOM 6050 N N . HIS A 1 772 ? 5.448 -5.032 -24.835 1.00 97.75 772 HIS A N 1
ATOM 6051 C CA . HIS A 1 772 ? 4.575 -6.215 -24.817 1.00 97.75 772 HIS A CA 1
ATOM 6052 C C . HIS A 1 772 ? 3.587 -6.206 -23.646 1.00 97.75 772 HIS A C 1
ATOM 6054 O O . HIS A 1 772 ? 3.963 -5.917 -22.511 1.00 97.75 772 HIS A O 1
ATOM 6060 N N . ASN A 1 773 ? 2.323 -6.567 -23.929 1.00 97.94 773 ASN A N 1
ATOM 6061 C CA . ASN A 1 773 ? 1.193 -6.465 -22.988 1.00 97.94 773 ASN A CA 1
ATOM 6062 C C . ASN A 1 773 ? 1.164 -5.107 -22.268 1.00 97.94 773 ASN A C 1
ATOM 6064 O O . ASN A 1 773 ? 0.968 -5.020 -21.056 1.00 97.94 773 ASN A O 1
ATOM 6068 N N . SER A 1 774 ? 1.404 -4.047 -23.039 1.00 96.44 774 SER A N 1
ATOM 6069 C CA . SER A 1 774 ? 1.558 -2.687 -22.554 1.00 96.44 774 SER A CA 1
ATOM 6070 C C . SER A 1 774 ? 1.005 -1.686 -23.562 1.00 96.44 774 SER A C 1
ATOM 6072 O O . SER A 1 774 ? 1.147 -1.848 -24.774 1.00 96.44 774 SER A O 1
ATOM 6074 N N . TYR A 1 775 ? 0.409 -0.615 -23.047 1.00 95.75 775 TYR A N 1
ATOM 6075 C CA . TYR A 1 775 ? 0.035 0.576 -23.809 1.00 95.75 775 TYR A CA 1
ATOM 6076 C C . TYR A 1 775 ? 0.982 1.760 -23.549 1.00 95.75 775 TYR A C 1
ATOM 6078 O O . TYR A 1 775 ? 0.747 2.851 -24.070 1.00 95.75 775 TYR A O 1
ATOM 6086 N N . TYR A 1 776 ? 2.065 1.548 -22.788 1.00 95.69 776 TYR A N 1
ATOM 6087 C CA . TYR A 1 776 ? 2.952 2.590 -22.260 1.00 95.69 776 TYR A CA 1
ATOM 6088 C C . TYR A 1 776 ? 3.423 3.588 -23.320 1.00 95.69 776 TYR A C 1
ATOM 6090 O O . TYR A 1 776 ? 3.253 4.791 -23.145 1.00 95.69 776 TYR A O 1
ATOM 6098 N N . ARG A 1 777 ? 3.980 3.109 -24.442 1.00 95.00 777 ARG A N 1
ATOM 6099 C CA . ARG A 1 777 ? 4.510 3.980 -25.509 1.00 95.00 777 ARG A CA 1
ATOM 6100 C C . ARG A 1 777 ? 3.444 4.925 -26.054 1.00 95.00 777 ARG A C 1
ATOM 6102 O O . ARG A 1 777 ? 3.693 6.116 -26.225 1.00 95.00 777 ARG A O 1
ATOM 6109 N N . PHE A 1 778 ? 2.254 4.388 -26.319 1.00 96.31 778 PHE A N 1
ATOM 6110 C CA . PHE A 1 778 ? 1.157 5.161 -26.883 1.00 96.31 778 PHE A CA 1
ATOM 6111 C C . PHE A 1 778 ? 0.637 6.182 -25.866 1.00 96.31 778 PHE A C 1
ATOM 6113 O O . PHE A 1 778 ? 0.574 7.370 -26.172 1.00 96.31 778 PHE A O 1
ATOM 6120 N N . THR A 1 779 ? 0.345 5.760 -24.637 1.00 94.00 779 THR A N 1
ATOM 6121 C CA . THR A 1 779 ? -0.223 6.642 -23.606 1.00 94.00 779 THR A CA 1
ATOM 6122 C C . THR A 1 779 ? 0.768 7.678 -23.088 1.00 94.00 779 THR A C 1
ATOM 6124 O O . THR A 1 779 ? 0.372 8.813 -22.829 1.00 94.00 779 THR A O 1
ATOM 6127 N N . ARG A 1 780 ? 2.062 7.344 -23.001 1.00 92.69 780 ARG A N 1
ATOM 6128 C CA . ARG A 1 780 ? 3.119 8.315 -22.692 1.00 92.69 780 ARG A CA 1
ATOM 6129 C C . ARG A 1 780 ? 3.165 9.417 -23.752 1.00 92.69 780 ARG A C 1
ATOM 6131 O O . ARG A 1 780 ? 3.189 10.586 -23.384 1.00 92.69 780 ARG A O 1
ATOM 6138 N N . SER A 1 781 ? 3.073 9.063 -25.039 1.00 92.69 781 SER A N 1
ATOM 6139 C CA . SER A 1 781 ? 3.039 10.058 -26.123 1.00 92.69 781 SER A CA 1
ATOM 6140 C C . SER A 1 781 ? 1.828 10.999 -26.028 1.00 92.69 781 SER A C 1
ATOM 6142 O O . SER A 1 781 ? 1.969 12.201 -26.231 1.00 92.69 781 SER A O 1
ATOM 6144 N N . LEU A 1 782 ? 0.652 10.488 -25.640 1.00 92.12 782 LEU A N 1
ATOM 6145 C CA . LEU A 1 782 ? -0.547 11.308 -25.424 1.00 92.12 782 LEU A CA 1
ATOM 6146 C C . LEU A 1 782 ? -0.370 12.260 -24.236 1.00 92.12 782 LEU A C 1
ATOM 6148 O O . LEU A 1 782 ? -0.774 13.421 -24.298 1.00 92.12 782 LEU A O 1
ATOM 6152 N N . ARG A 1 783 ? 0.254 11.781 -23.154 1.00 88.69 783 ARG A N 1
ATOM 6153 C CA . ARG A 1 783 ? 0.572 12.605 -21.985 1.00 88.69 783 ARG A CA 1
ATOM 6154 C C . ARG A 1 783 ? 1.566 13.714 -22.336 1.00 88.69 783 ARG A C 1
ATOM 6156 O O . ARG A 1 783 ? 1.346 14.856 -21.949 1.00 88.69 783 ARG A O 1
ATOM 6163 N N . GLU A 1 784 ? 2.615 13.408 -23.096 1.00 85.31 784 GLU A N 1
ATOM 6164 C CA . GLU A 1 784 ? 3.603 14.389 -23.566 1.00 85.31 784 GLU A CA 1
ATOM 6165 C C . GLU A 1 784 ? 2.974 15.442 -24.489 1.00 85.31 784 GLU A C 1
ATOM 6167 O O . GLU A 1 784 ? 3.203 16.633 -24.293 1.00 85.31 784 GLU A O 1
ATOM 6172 N N . GLN A 1 785 ? 2.117 15.035 -25.433 1.00 85.31 785 GLN A N 1
ATOM 6173 C CA . GLN A 1 785 ? 1.371 15.962 -26.295 1.00 85.31 785 GLN A CA 1
ATOM 6174 C C . GLN A 1 785 ? 0.472 16.898 -25.483 1.00 85.31 785 GLN A C 1
ATOM 6176 O O . GLN A 1 785 ? 0.439 18.100 -25.739 1.00 85.31 785 GLN A O 1
ATOM 6181 N N . ARG A 1 786 ? -0.219 16.363 -24.469 1.00 81.12 786 ARG A N 1
ATOM 6182 C CA . ARG A 1 786 ? -1.066 17.151 -23.566 1.00 81.12 786 ARG A CA 1
ATOM 6183 C C . ARG A 1 786 ? -0.258 18.177 -22.776 1.00 81.12 786 ARG A C 1
ATOM 6185 O O . ARG A 1 786 ? -0.666 19.328 -22.687 1.00 81.12 786 ARG A O 1
ATOM 6192 N N . ILE A 1 787 ? 0.886 17.767 -22.228 1.00 77.38 787 ILE A N 1
ATOM 6193 C CA . ILE A 1 787 ? 1.794 18.664 -21.500 1.00 77.38 787 ILE A CA 1
ATOM 6194 C C . ILE A 1 787 ? 2.327 19.757 -22.435 1.00 77.38 787 ILE A C 1
ATOM 6196 O O . ILE A 1 787 ? 2.337 20.926 -22.066 1.00 77.38 787 ILE A O 1
ATOM 6200 N N . ALA A 1 788 ? 2.729 19.401 -23.656 1.00 77.56 788 ALA A N 1
ATOM 6201 C CA . ALA A 1 788 ? 3.185 20.379 -24.640 1.00 77.56 788 ALA A CA 1
ATOM 6202 C C . ALA A 1 788 ? 2.076 21.386 -25.000 1.00 77.56 788 ALA A C 1
ATOM 6204 O O . ALA A 1 788 ? 2.339 22.583 -25.104 1.00 77.56 788 ALA A O 1
ATOM 6205 N N . ALA A 1 789 ? 0.830 20.919 -25.134 1.00 74.62 789 ALA A N 1
ATOM 6206 C CA . ALA A 1 789 ? -0.323 21.773 -25.399 1.00 74.62 789 ALA A CA 1
ATOM 6207 C C . ALA A 1 789 ? -0.645 22.712 -24.223 1.00 74.62 789 ALA A C 1
ATOM 6209 O O . ALA A 1 789 ? -0.891 23.893 -24.455 1.00 74.62 789 ALA A O 1
ATOM 6210 N N . SER A 1 790 ? -0.593 22.237 -22.970 1.00 67.31 790 SER A N 1
ATOM 6211 C CA . SER A 1 790 ? -0.850 23.091 -21.798 1.00 67.31 790 SER A CA 1
ATOM 6212 C C . SER A 1 790 ? 0.234 24.152 -21.583 1.00 67.31 790 SER A C 1
ATOM 6214 O O . SER A 1 790 ? -0.047 25.227 -21.061 1.00 67.31 790 SER A O 1
ATOM 6216 N N . GLN A 1 791 ? 1.465 23.890 -22.029 1.00 68.31 791 GLN A N 1
ATOM 6217 C CA . GLN A 1 791 ? 2.566 24.855 -21.973 1.00 68.31 791 GLN A CA 1
ATOM 6218 C C . GLN A 1 791 ? 2.511 25.915 -23.082 1.00 68.31 791 GLN A C 1
ATOM 6220 O O . GLN A 1 791 ? 3.117 26.982 -22.941 1.00 68.31 791 GLN A O 1
ATOM 6225 N N . ALA A 1 792 ? 1.761 25.676 -24.158 1.00 67.50 792 ALA A N 1
ATOM 6226 C CA . ALA A 1 792 ? 1.543 26.628 -25.243 1.00 67.50 792 ALA A CA 1
ATOM 6227 C C . ALA A 1 792 ? 0.480 27.687 -24.872 1.00 67.50 792 ALA A C 1
ATOM 6229 O O . ALA A 1 792 ? -0.501 27.884 -25.586 1.00 67.50 792 ALA A O 1
ATOM 6230 N N . VAL A 1 793 ? 0.656 28.382 -23.741 1.00 66.75 793 VAL A N 1
ATOM 6231 C CA . VAL A 1 793 ? -0.252 29.457 -23.303 1.00 66.75 793 VAL A CA 1
ATOM 6232 C C . VAL A 1 793 ? -0.043 30.691 -24.184 1.00 66.75 793 VAL A C 1
ATOM 6234 O O . VAL A 1 793 ? 1.067 31.237 -24.234 1.00 66.75 793 VAL A O 1
ATOM 6237 N N . SER A 1 794 ? -1.098 31.149 -24.867 1.00 74.31 794 SER A N 1
ATOM 6238 C CA . SER A 1 794 ? -1.025 32.343 -25.716 1.00 74.31 794 SER A CA 1
ATOM 6239 C C . SER A 1 794 ? -0.717 33.608 -24.895 1.00 74.31 794 SER A C 1
ATOM 6241 O O . SER A 1 794 ? -1.035 33.666 -23.702 1.00 74.31 794 SER A O 1
ATOM 6243 N N . PRO A 1 795 ? -0.105 34.647 -25.494 1.00 77.38 795 PRO A N 1
ATOM 6244 C CA . PRO A 1 795 ? 0.108 35.930 -24.820 1.00 77.38 795 PRO A CA 1
ATOM 6245 C C . PRO A 1 795 ? -1.180 36.524 -24.227 1.00 77.38 795 PRO A C 1
ATOM 6247 O O . PRO A 1 795 ? -1.161 37.053 -23.119 1.00 77.38 795 PRO A O 1
ATOM 6250 N N . GLU A 1 796 ? -2.309 36.376 -24.921 1.00 80.31 796 GLU A N 1
ATOM 6251 C CA . GLU A 1 796 ? -3.624 36.842 -24.473 1.00 80.31 796 GLU A CA 1
ATOM 6252 C C . GLU A 1 796 ? -4.110 36.079 -23.232 1.00 80.31 796 GLU A C 1
ATOM 6254 O O . GLU A 1 796 ? -4.649 36.678 -22.298 1.00 80.31 796 GLU A O 1
ATOM 6259 N N . ALA A 1 797 ? -3.886 34.762 -23.183 1.00 77.69 797 ALA A N 1
ATOM 6260 C CA . ALA A 1 797 ? -4.217 33.949 -22.018 1.00 77.69 797 ALA A CA 1
ATOM 6261 C C . ALA A 1 797 ? -3.336 34.318 -20.812 1.00 77.69 797 ALA A C 1
ATOM 6263 O O . ALA A 1 797 ? -3.857 34.463 -19.708 1.00 77.69 797 ALA A O 1
ATOM 6264 N N . LYS A 1 798 ? -2.034 34.578 -21.018 1.00 79.12 798 LYS A N 1
ATOM 6265 C CA . LYS A 1 798 ? -1.140 35.090 -19.958 1.00 79.12 798 LYS A CA 1
ATOM 6266 C C . LYS A 1 798 ? -1.622 36.428 -19.400 1.00 79.12 798 LYS A C 1
ATOM 6268 O O . LYS A 1 798 ? -1.732 36.582 -18.189 1.00 79.12 798 LYS A O 1
ATOM 6273 N N . GLN A 1 799 ? -1.988 37.362 -20.274 1.00 83.94 799 GLN A N 1
ATOM 6274 C CA . GLN A 1 799 ? -2.523 38.659 -19.860 1.00 83.94 799 GLN A CA 1
ATOM 6275 C C . GLN A 1 799 ? -3.852 38.524 -19.097 1.00 83.94 799 GLN A C 1
ATOM 6277 O O . GLN A 1 799 ? -4.108 39.257 -18.137 1.00 83.94 799 GLN A O 1
ATOM 6282 N N . THR A 1 800 ? -4.700 37.574 -19.499 1.00 86.38 800 THR A N 1
ATOM 6283 C CA . THR A 1 800 ? -5.961 37.273 -18.805 1.00 86.38 800 THR A CA 1
ATOM 6284 C C . THR A 1 800 ? -5.701 36.697 -17.411 1.00 86.38 800 THR A C 1
ATOM 6286 O O . THR A 1 800 ? -6.341 37.138 -16.458 1.00 86.38 800 THR A O 1
ATOM 6289 N N . LEU A 1 801 ? -4.727 35.790 -17.266 1.00 83.94 801 LEU A N 1
ATOM 6290 C CA . LEU A 1 801 ? -4.295 35.243 -15.973 1.00 83.94 801 LEU A CA 1
ATOM 6291 C C . LEU A 1 801 ? -3.775 36.334 -15.031 1.00 83.94 801 LEU A C 1
ATOM 6293 O O . LEU A 1 801 ? -4.192 36.387 -13.878 1.00 83.94 801 LEU A O 1
ATOM 6297 N N . GLU A 1 802 ? -2.916 37.232 -15.519 1.00 84.81 802 GLU A N 1
ATOM 6298 C CA . GLU A 1 802 ? -2.392 38.361 -14.735 1.00 84.81 802 GLU A CA 1
ATOM 6299 C C . GLU A 1 802 ? -3.513 39.306 -14.282 1.00 84.81 802 GLU A C 1
ATOM 6301 O O . GLU A 1 802 ? -3.578 39.711 -13.119 1.00 84.81 802 GLU A O 1
ATOM 6306 N N . THR A 1 803 ? -4.441 39.617 -15.190 1.00 88.50 803 THR A N 1
ATOM 6307 C CA . THR A 1 803 ? -5.601 40.467 -14.889 1.00 88.50 803 THR A CA 1
ATOM 6308 C C . THR A 1 803 ? -6.507 39.813 -13.847 1.00 88.50 803 THR A C 1
ATOM 6310 O O . THR A 1 803 ? -6.954 40.473 -12.907 1.00 88.50 803 THR A O 1
ATOM 6313 N N . ALA A 1 804 ? -6.777 38.516 -13.995 1.00 88.62 804 ALA A N 1
ATOM 6314 C CA . ALA A 1 804 ? -7.581 37.764 -13.048 1.00 88.62 804 ALA A CA 1
ATOM 6315 C C . ALA A 1 804 ? -6.909 37.682 -11.673 1.00 88.62 804 ALA A C 1
ATOM 6317 O O . ALA A 1 804 ? -7.585 37.918 -10.677 1.00 88.62 804 ALA A O 1
ATOM 6318 N N . ALA A 1 805 ? -5.598 37.438 -11.603 1.00 84.19 805 ALA A N 1
ATOM 6319 C CA . ALA A 1 805 ? -4.852 37.412 -10.345 1.00 84.19 805 ALA A CA 1
ATOM 6320 C C . ALA A 1 805 ? -5.016 38.725 -9.560 1.00 84.19 805 ALA A C 1
ATOM 6322 O O . ALA A 1 805 ? -5.424 38.702 -8.400 1.00 84.19 805 ALA A O 1
ATOM 6323 N N . GLY A 1 806 ? -4.843 39.879 -10.218 1.00 83.88 806 GLY A N 1
ATOM 6324 C CA . GLY A 1 806 ? -5.055 41.182 -9.574 1.00 83.88 806 GLY A CA 1
ATOM 6325 C C . GLY A 1 806 ? -6.492 41.411 -9.080 1.00 83.88 806 GLY A C 1
ATOM 6326 O O . GLY A 1 806 ? -6.711 42.113 -8.093 1.00 83.88 806 GLY A O 1
ATOM 6327 N N . LEU A 1 807 ? -7.488 40.805 -9.733 1.00 89.81 807 LEU A N 1
ATOM 6328 C CA . LEU A 1 807 ? -8.885 40.851 -9.296 1.00 89.81 807 LEU A CA 1
ATOM 6329 C C . LEU A 1 807 ? -9.159 39.925 -8.102 1.00 89.81 807 LEU A C 1
ATOM 6331 O O . LEU A 1 807 ? -9.908 40.310 -7.199 1.00 89.81 807 LEU A O 1
ATOM 6335 N N . LEU A 1 808 ? -8.551 38.737 -8.074 1.00 86.69 808 LEU A N 1
ATOM 6336 C CA . LEU A 1 808 ? -8.662 37.781 -6.967 1.00 86.69 808 LEU A CA 1
ATOM 6337 C C . LEU A 1 808 ? -8.017 38.320 -5.677 1.00 86.69 808 LEU A C 1
ATOM 6339 O O . LEU A 1 808 ? -8.588 38.162 -4.597 1.00 86.69 808 LEU A O 1
ATOM 6343 N N . ASP A 1 809 ? -6.908 39.049 -5.798 1.00 83.25 809 ASP A N 1
ATOM 6344 C CA . ASP A 1 809 ? -6.173 39.631 -4.662 1.00 83.25 809 ASP A CA 1
ATOM 6345 C C . ASP A 1 809 ? -6.803 40.926 -4.114 1.00 83.25 809 ASP A C 1
ATOM 6347 O O . ASP A 1 809 ? -6.352 41.488 -3.117 1.00 83.25 809 ASP A O 1
ATOM 6351 N N . SER A 1 810 ? -7.869 41.426 -4.744 1.00 85.31 810 SER A N 1
ATOM 6352 C CA . SER A 1 810 ? -8.454 42.734 -4.413 1.00 85.31 810 SER A CA 1
ATOM 6353 C C . SER A 1 810 ? -9.159 42.809 -3.050 1.00 85.31 810 SER A C 1
ATOM 6355 O O . SER A 1 810 ? -9.491 43.908 -2.601 1.00 85.31 810 SER A O 1
ATOM 6357 N N . GLY A 1 811 ? -9.467 41.666 -2.424 1.00 77.94 811 GLY A N 1
ATOM 6358 C CA . GLY A 1 811 ? -10.249 41.581 -1.182 1.00 77.94 811 GLY A CA 1
ATOM 6359 C C . GLY A 1 811 ? -11.709 42.051 -1.305 1.00 77.94 811 GLY A C 1
ATOM 6360 O O . GLY A 1 811 ? -12.442 42.059 -0.320 1.00 77.94 811 GLY A O 1
ATOM 6361 N N . ASN A 1 812 ? -12.148 42.452 -2.504 1.00 89.62 812 ASN A N 1
ATOM 6362 C CA . ASN A 1 812 ? -13.511 42.885 -2.783 1.00 89.62 812 ASN A CA 1
ATOM 6363 C C . ASN A 1 812 ? -14.298 41.746 -3.463 1.00 89.62 812 ASN A C 1
ATOM 6365 O O . ASN A 1 812 ? -13.918 41.342 -4.566 1.00 89.62 812 ASN A O 1
ATOM 6369 N N . PRO A 1 813 ? -15.425 41.280 -2.887 1.00 87.62 813 PRO A N 1
ATOM 6370 C CA . PRO A 1 813 ? -16.154 40.133 -3.428 1.00 87.62 813 PRO A CA 1
ATOM 6371 C C . PRO A 1 813 ? -16.634 40.281 -4.880 1.00 87.62 813 PRO A C 1
ATOM 6373 O O . PRO A 1 813 ? -16.660 39.295 -5.611 1.00 87.62 813 PRO A O 1
ATOM 6376 N N . GLU A 1 814 ? -16.996 41.486 -5.340 1.00 90.69 814 GLU A N 1
ATOM 6377 C CA . GLU A 1 814 ? -17.438 41.703 -6.729 1.00 90.69 814 GLU A CA 1
ATOM 6378 C C . GLU A 1 814 ? -16.271 41.631 -7.720 1.00 90.69 814 GLU A C 1
ATOM 6380 O O . GLU A 1 814 ? -16.391 41.026 -8.788 1.00 90.69 814 GLU A O 1
ATOM 6385 N N . SER A 1 815 ? -15.128 42.220 -7.364 1.00 90.81 815 SER A N 1
ATOM 6386 C CA . SER A 1 815 ? -13.892 42.127 -8.146 1.00 90.81 815 SER A CA 1
ATOM 6387 C C . SER A 1 815 ? -13.373 40.693 -8.196 1.00 90.81 815 SER A C 1
ATOM 6389 O O . SER A 1 815 ? -13.060 40.205 -9.280 1.00 90.81 815 SER A O 1
ATOM 6391 N N . GLN A 1 816 ? -13.380 39.982 -7.067 1.00 92.31 816 GLN A N 1
ATOM 6392 C CA . GLN A 1 816 ? -13.009 38.568 -7.003 1.00 92.31 816 GLN A CA 1
ATOM 6393 C C . GLN A 1 816 ? -13.919 37.706 -7.885 1.00 92.31 816 GLN A C 1
ATOM 6395 O O . GLN A 1 816 ? -13.421 36.892 -8.657 1.00 92.31 816 GLN A O 1
ATOM 6400 N N . LEU A 1 817 ? -15.236 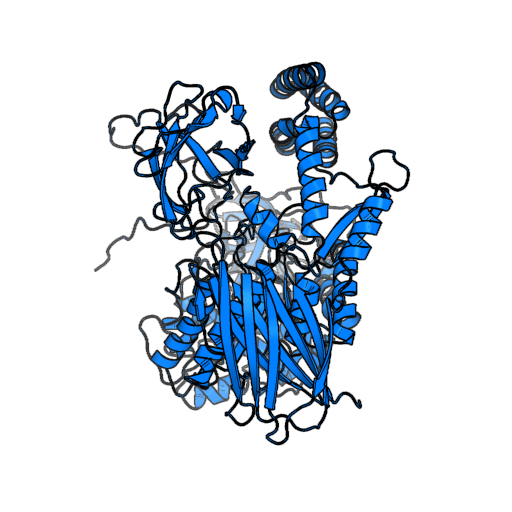37.945 -7.873 1.00 91.75 817 LEU A N 1
ATOM 6401 C CA . LEU A 1 817 ? -16.181 37.232 -8.740 1.00 91.75 817 LEU A CA 1
ATOM 6402 C C . LEU A 1 817 ? -15.902 37.481 -10.231 1.00 91.75 817 LEU A C 1
ATOM 6404 O O . LEU A 1 817 ? -16.009 36.570 -11.051 1.00 91.75 817 LEU A O 1
ATOM 6408 N N . ARG A 1 818 ? -15.511 38.707 -10.603 1.00 91.38 818 ARG A N 1
ATOM 6409 C CA . ARG A 1 818 ? -15.062 39.015 -11.972 1.00 91.38 818 ARG A CA 1
ATOM 6410 C C . ARG A 1 818 ? -13.769 38.281 -12.324 1.00 91.38 818 ARG A C 1
ATOM 6412 O O . ARG A 1 818 ? -13.661 37.799 -13.446 1.00 91.38 818 ARG A O 1
ATOM 6419 N N . GLY A 1 819 ? -12.830 38.178 -11.382 1.00 90.75 819 GLY A N 1
ATOM 6420 C CA . GLY A 1 819 ? -11.606 37.388 -11.530 1.00 90.75 819 GLY A CA 1
ATOM 6421 C C . GLY A 1 819 ? -11.905 35.910 -11.787 1.00 90.75 819 GLY A C 1
ATOM 6422 O O . GLY A 1 819 ? -11.425 35.359 -12.772 1.00 90.75 819 GLY A O 1
ATOM 6423 N N . VAL A 1 820 ? -12.778 35.299 -10.977 1.00 90.50 820 VAL A N 1
ATOM 6424 C CA . VAL A 1 820 ? -13.239 33.908 -11.162 1.00 90.50 820 VAL A CA 1
ATOM 6425 C C . VAL A 1 820 ? -13.849 33.716 -12.555 1.00 90.50 820 VAL A C 1
ATOM 6427 O O . VAL A 1 820 ? -13.499 32.781 -13.264 1.00 90.50 820 VAL A O 1
ATOM 6430 N N . ARG A 1 821 ? -14.714 34.630 -13.004 1.00 90.50 821 ARG A N 1
ATOM 6431 C CA . ARG A 1 821 ? -15.361 34.519 -14.324 1.00 90.50 821 ARG A CA 1
ATOM 6432 C C . ARG A 1 821 ? -14.392 34.667 -15.493 1.00 90.50 821 ARG A C 1
ATOM 6434 O O . ARG A 1 821 ? -14.539 33.949 -16.469 1.00 90.50 821 ARG A O 1
ATOM 6441 N N . LEU A 1 822 ? -13.395 35.546 -15.384 1.00 89.00 822 LEU A N 1
ATOM 6442 C CA . LEU A 1 822 ? -12.338 35.666 -16.396 1.00 89.00 822 LEU A CA 1
ATOM 6443 C C . LEU A 1 822 ? -11.523 34.376 -16.530 1.00 89.00 822 LEU A C 1
ATOM 6445 O O . LEU A 1 822 ? -11.111 34.022 -17.629 1.00 89.00 822 LEU A O 1
ATOM 6449 N N . LEU A 1 823 ? -11.299 33.671 -15.420 1.00 87.69 823 LEU A N 1
ATOM 6450 C CA . LEU A 1 823 ? -10.592 32.392 -15.421 1.00 87.69 823 LEU A CA 1
ATOM 6451 C C . LEU A 1 823 ? -11.437 31.246 -15.988 1.00 87.69 823 LEU A C 1
ATOM 6453 O O . LEU A 1 823 ? -10.877 30.323 -16.572 1.00 87.69 823 LEU A O 1
ATOM 6457 N N . ALA A 1 824 ? -12.765 31.300 -15.856 1.00 84.38 824 ALA A N 1
ATOM 6458 C CA . ALA A 1 824 ? -13.657 30.257 -16.368 1.00 84.38 824 ALA A CA 1
ATOM 6459 C C . ALA A 1 824 ? -13.552 30.065 -17.889 1.00 84.38 824 ALA A C 1
ATOM 6461 O O . ALA A 1 824 ? -13.639 28.933 -18.370 1.00 84.38 824 ALA A O 1
ATOM 6462 N N . ASP A 1 825 ? -13.282 31.145 -18.625 1.00 80.50 825 ASP A N 1
ATOM 6463 C CA . ASP A 1 825 ? -13.122 31.131 -20.083 1.00 80.50 825 ASP A CA 1
ATOM 6464 C C . ASP A 1 825 ? -11.754 30.580 -20.539 1.00 80.50 825 ASP A C 1
ATOM 6466 O O . ASP A 1 825 ? -11.574 30.258 -21.713 1.00 80.50 825 ASP A O 1
ATOM 6470 N N . LEU A 1 826 ? -10.784 30.441 -19.625 1.00 76.88 826 LEU A N 1
ATOM 6471 C CA . LEU A 1 826 ? -9.441 29.925 -19.923 1.00 76.88 826 LEU A CA 1
ATOM 6472 C C . LEU A 1 826 ? -9.337 28.393 -19.837 1.00 76.88 826 LEU A C 1
ATOM 6474 O O . LEU A 1 826 ? -8.336 27.822 -20.280 1.00 76.88 826 LEU A O 1
ATOM 6478 N N . GLY A 1 827 ? -10.336 27.715 -19.264 1.00 71.69 827 GLY A N 1
ATOM 6479 C CA . GLY A 1 827 ? -10.320 26.260 -19.095 1.00 71.69 827 GLY A CA 1
ATOM 6480 C C . GLY A 1 827 ? -9.058 25.775 -18.352 1.00 71.69 827 GLY A C 1
ATOM 6481 O O . GLY A 1 827 ? -8.696 26.363 -17.333 1.00 71.69 827 GLY A O 1
ATOM 6482 N N . PRO A 1 828 ? -8.344 24.740 -18.843 1.00 67.38 828 PRO A N 1
ATOM 6483 C CA . PRO A 1 828 ? -7.125 24.227 -18.202 1.00 67.38 828 PRO A CA 1
ATOM 6484 C C . PRO A 1 828 ? -6.000 25.253 -18.051 1.00 67.38 828 PRO A C 1
ATOM 6486 O O . PRO A 1 828 ? -5.170 25.120 -17.158 1.00 67.38 828 PRO A O 1
ATOM 6489 N N . ALA A 1 829 ? -5.963 26.303 -18.880 1.00 73.69 829 ALA A N 1
ATOM 6490 C CA . ALA A 1 829 ? -4.952 27.349 -18.740 1.00 73.69 829 ALA A CA 1
ATOM 6491 C C . ALA A 1 829 ? -5.107 28.147 -17.428 1.00 73.69 829 ALA A C 1
ATOM 6493 O O . ALA A 1 829 ? -4.160 28.806 -17.010 1.00 73.69 829 ALA A O 1
ATOM 6494 N N . ALA A 1 830 ? -6.260 28.055 -16.750 1.00 77.94 830 ALA A N 1
ATOM 6495 C CA . ALA A 1 830 ? -6.480 28.616 -15.417 1.00 77.94 830 ALA A CA 1
ATOM 6496 C C . ALA A 1 830 ? -5.902 27.770 -14.265 1.00 77.94 830 ALA A C 1
ATOM 6498 O O . ALA A 1 830 ? -6.016 28.185 -13.113 1.00 77.94 830 ALA A O 1
ATOM 6499 N N . GLU A 1 831 ? -5.258 26.624 -14.533 1.00 74.50 831 GLU A N 1
ATOM 6500 C CA . GLU A 1 831 ? -4.684 25.735 -13.505 1.00 74.50 831 GLU A CA 1
ATOM 6501 C C . GLU A 1 831 ? -3.791 26.483 -12.506 1.00 74.50 831 GLU A C 1
ATOM 6503 O O . GLU A 1 831 ? -3.916 26.285 -11.295 1.00 74.50 831 GLU A O 1
ATOM 6508 N N . SER A 1 832 ? -2.970 27.425 -12.982 1.00 71.44 832 SER A N 1
ATOM 6509 C CA . SER A 1 832 ? -2.080 28.225 -12.132 1.00 71.44 832 SER A CA 1
ATOM 6510 C C . SER A 1 832 ? -2.810 29.118 -11.121 1.00 71.44 832 SER A C 1
ATOM 6512 O O . SER A 1 832 ? -2.200 29.543 -10.142 1.00 71.44 832 SER A O 1
ATOM 6514 N N . ALA A 1 833 ? -4.096 29.409 -11.336 1.00 77.44 833 ALA A N 1
ATOM 6515 C CA . ALA A 1 833 ? -4.923 30.203 -10.429 1.00 77.44 833 ALA A CA 1
ATOM 6516 C C . ALA A 1 833 ? -5.625 29.359 -9.347 1.00 77.44 833 ALA A C 1
ATOM 6518 O O . ALA A 1 833 ? -6.215 29.924 -8.424 1.00 77.44 833 ALA A O 1
ATOM 6519 N N . THR A 1 834 ? -5.541 28.022 -9.412 1.00 73.38 834 THR A N 1
ATOM 6520 C CA . THR A 1 834 ? -6.191 27.102 -8.459 1.00 73.38 834 THR A CA 1
ATOM 6521 C C . THR A 1 834 ? -5.902 27.435 -6.988 1.00 73.38 834 THR A C 1
ATOM 6523 O O . THR A 1 834 ? -6.860 27.462 -6.219 1.00 73.38 834 THR A O 1
ATOM 6526 N N . PRO A 1 835 ? -4.664 27.761 -6.557 1.00 69.94 835 PRO A N 1
ATOM 6527 C CA . PRO A 1 835 ? -4.405 28.116 -5.158 1.00 69.94 835 PRO A CA 1
ATOM 6528 C C . PRO A 1 835 ? -5.208 29.335 -4.680 1.00 69.94 835 PRO A C 1
ATOM 6530 O O . PRO A 1 835 ? -5.789 29.304 -3.598 1.00 69.94 835 PRO A O 1
ATOM 6533 N N . SER A 1 836 ? -5.294 30.384 -5.505 1.00 76.81 836 SER A N 1
ATOM 6534 C CA . SER A 1 836 ? -6.076 31.586 -5.193 1.00 76.81 836 SER A CA 1
ATOM 6535 C C . SER A 1 836 ? -7.574 31.281 -5.142 1.00 76.81 836 SER A C 1
ATOM 6537 O O . SER A 1 836 ? -8.283 31.786 -4.275 1.00 76.81 836 SER A O 1
ATOM 6539 N N . LEU A 1 837 ? -8.058 30.413 -6.035 1.00 78.19 837 LEU A N 1
ATOM 6540 C CA . LEU A 1 837 ? -9.447 29.956 -6.022 1.00 78.19 837 LEU A CA 1
ATOM 6541 C C . LEU A 1 837 ? -9.764 29.130 -4.767 1.00 78.19 837 LEU A C 1
ATOM 6543 O O . LEU A 1 837 ? -10.830 29.318 -4.186 1.00 78.19 837 LEU A O 1
ATOM 6547 N N . VAL A 1 838 ? -8.855 28.248 -4.333 1.00 71.56 838 VAL A N 1
ATOM 6548 C CA . VAL A 1 838 ? -9.012 27.432 -3.115 1.00 71.56 838 VAL A CA 1
ATOM 6549 C C . VAL A 1 838 ? -9.072 28.314 -1.874 1.00 71.56 838 VAL A C 1
ATOM 6551 O O . VAL A 1 838 ? -9.976 28.129 -1.064 1.00 71.56 838 VAL A O 1
ATOM 6554 N N . ALA A 1 839 ? -8.181 29.302 -1.753 1.00 73.50 839 ALA A N 1
ATOM 6555 C CA . ALA A 1 839 ? -8.211 30.255 -0.642 1.00 73.50 839 ALA A CA 1
ATOM 6556 C C . ALA A 1 839 ? -9.561 30.989 -0.577 1.00 73.50 839 ALA A C 1
ATOM 6558 O O . ALA A 1 839 ? -10.200 31.049 0.468 1.00 73.50 839 ALA A O 1
ATOM 6559 N N . ILE A 1 840 ? -10.070 31.455 -1.722 1.00 79.06 840 ILE A N 1
ATOM 6560 C CA . ILE A 1 840 ? -11.400 32.074 -1.798 1.00 79.06 840 ILE A CA 1
ATOM 6561 C C . ILE A 1 840 ? -12.508 31.080 -1.420 1.00 79.06 840 ILE A C 1
ATOM 6563 O O . ILE A 1 840 ? -13.446 31.446 -0.713 1.00 79.06 840 ILE A O 1
ATOM 6567 N N . ALA A 1 841 ? -12.422 29.829 -1.873 1.00 71.31 841 ALA A N 1
ATOM 6568 C CA . ALA A 1 841 ? -13.411 28.804 -1.558 1.00 71.31 841 ALA A CA 1
ATOM 6569 C C . ALA A 1 841 ? -13.420 28.412 -0.065 1.00 71.31 841 ALA A C 1
ATOM 6571 O O . ALA A 1 841 ? -14.462 28.010 0.448 1.00 71.31 841 ALA A O 1
ATOM 6572 N N . GLN A 1 842 ? -12.290 28.534 0.633 1.00 67.12 842 GLN A N 1
ATOM 6573 C CA . GLN A 1 842 ? -12.167 28.218 2.059 1.00 67.12 842 GLN A CA 1
ATOM 6574 C C . GLN A 1 842 ? -12.530 29.405 2.957 1.00 67.12 842 GLN A C 1
ATOM 6576 O O . GLN A 1 842 ? -13.311 29.242 3.892 1.00 67.12 842 GLN A O 1
ATOM 6581 N N . ASP A 1 843 ? -12.011 30.592 2.645 1.00 74.56 843 A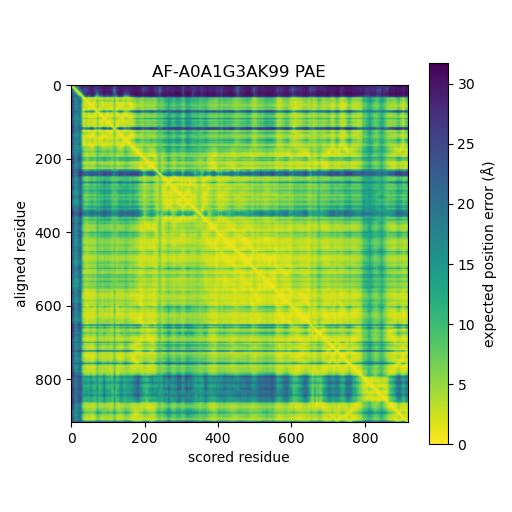SP A N 1
ATOM 6582 C CA . ASP A 1 843 ? -11.986 31.720 3.583 1.00 74.56 843 ASP A CA 1
ATOM 6583 C C . ASP A 1 843 ? -13.079 32.764 3.316 1.00 74.56 843 ASP A C 1
ATOM 6585 O O . ASP A 1 843 ? -13.314 33.653 4.136 1.00 74.56 843 ASP A O 1
ATOM 6589 N N . SER A 1 844 ? -13.761 32.703 2.166 1.00 75.19 844 SER A N 1
ATOM 6590 C CA . SER A 1 844 ? -14.768 33.710 1.832 1.00 75.19 844 SER A CA 1
ATOM 6591 C C . SER A 1 844 ? -16.063 33.534 2.633 1.00 75.19 844 SER A C 1
ATOM 6593 O O . SER A 1 844 ? -16.749 32.511 2.546 1.00 75.19 844 SER A O 1
ATOM 6595 N N . GLU A 1 845 ? -16.471 34.609 3.312 1.00 77.50 845 GLU A N 1
ATOM 6596 C CA . GLU A 1 845 ? -17.799 34.750 3.928 1.00 77.50 845 GLU A CA 1
ATOM 6597 C C . GLU A 1 845 ? -18.924 34.946 2.886 1.00 77.50 845 GLU A C 1
ATOM 6599 O O . GLU A 1 845 ? -20.104 34.929 3.230 1.00 77.50 845 GLU A O 1
ATOM 6604 N N . ASN A 1 846 ? -18.594 35.128 1.597 1.00 83.06 846 ASN A N 1
ATOM 6605 C CA . ASN A 1 846 ? -19.575 35.301 0.527 1.00 83.06 846 ASN A CA 1
ATOM 6606 C C . ASN A 1 846 ? -19.933 33.958 -0.132 1.00 83.06 846 ASN A C 1
ATOM 6608 O O . ASN A 1 846 ? -19.170 33.417 -0.934 1.00 83.06 846 ASN A O 1
ATOM 6612 N N . ASP A 1 847 ? -21.144 33.466 0.137 1.00 77.88 847 ASP A N 1
ATOM 6613 C CA . ASP A 1 847 ? -21.631 32.167 -0.353 1.00 77.88 847 ASP A CA 1
ATOM 6614 C C . ASP A 1 847 ? -21.579 32.012 -1.881 1.00 77.88 847 ASP A C 1
ATOM 6616 O O . ASP A 1 847 ? -21.252 30.939 -2.389 1.00 77.88 847 ASP A O 1
ATOM 6620 N N . LYS A 1 848 ? -21.884 33.079 -2.632 1.00 85.12 848 LYS A N 1
ATOM 6621 C CA . LYS A 1 848 ? -21.897 33.042 -4.101 1.00 85.12 848 LYS A CA 1
ATOM 6622 C C . LYS A 1 848 ? -20.486 32.953 -4.669 1.00 85.12 848 LYS A C 1
ATOM 6624 O O . LYS A 1 848 ? -20.246 32.165 -5.580 1.00 85.12 848 LYS A O 1
ATOM 6629 N N . LEU A 1 849 ? -19.568 33.755 -4.135 1.00 85.88 849 LEU A N 1
ATOM 6630 C CA . LEU A 1 849 ? -18.165 33.730 -4.532 1.00 85.88 849 LEU A CA 1
ATOM 6631 C C . LEU A 1 849 ? -17.534 32.373 -4.206 1.00 85.88 849 LEU A C 1
ATOM 6633 O O . LEU A 1 849 ? -16.877 31.792 -5.065 1.00 85.88 849 LEU A O 1
ATOM 6637 N N . ARG A 1 850 ? -17.814 31.832 -3.014 1.00 80.56 850 ARG A N 1
ATOM 6638 C CA . ARG A 1 850 ? -17.388 30.489 -2.611 1.00 80.56 850 ARG A CA 1
ATOM 6639 C C . ARG A 1 850 ? -17.905 29.418 -3.572 1.00 80.56 850 ARG A C 1
ATOM 6641 O O . ARG A 1 850 ? -17.131 28.567 -4.007 1.00 80.56 850 ARG A O 1
ATOM 6648 N N . ALA A 1 851 ? -19.183 29.476 -3.948 1.00 75.44 851 ALA A N 1
ATOM 6649 C CA . ALA A 1 851 ? -19.786 28.525 -4.881 1.00 75.44 851 ALA A CA 1
ATOM 6650 C C . ALA A 1 851 ? -19.203 28.620 -6.305 1.00 75.44 851 ALA A C 1
ATOM 6652 O O . ALA A 1 851 ? -18.850 27.588 -6.874 1.00 75.44 851 ALA A O 1
ATOM 6653 N N . GLU A 1 852 ? -19.064 29.825 -6.877 1.00 87.88 852 GLU A N 1
ATOM 6654 C CA . GLU A 1 852 ? -18.489 30.012 -8.224 1.00 87.88 852 GLU A CA 1
ATOM 6655 C C . GLU A 1 852 ? -16.996 29.628 -8.258 1.00 87.88 852 GLU A C 1
ATOM 6657 O O . GLU A 1 852 ? -16.567 28.941 -9.184 1.00 87.88 852 GLU A O 1
ATOM 6662 N N . ALA A 1 853 ? -16.214 29.984 -7.230 1.00 81.88 853 ALA A N 1
ATOM 6663 C CA . ALA A 1 853 ? -14.816 29.564 -7.112 1.00 81.88 853 ALA A CA 1
ATOM 6664 C C . ALA A 1 853 ? -14.695 28.037 -6.988 1.00 81.88 853 ALA A C 1
ATOM 6666 O O . ALA A 1 853 ? -13.889 27.430 -7.687 1.00 81.88 853 ALA A O 1
ATOM 6667 N N . THR A 1 854 ? -15.545 27.401 -6.173 1.00 75.25 854 THR A N 1
ATOM 6668 C CA . THR A 1 854 ? -15.599 25.935 -6.044 1.00 75.25 854 THR A CA 1
ATOM 6669 C C . THR A 1 854 ? -15.929 25.271 -7.379 1.00 75.25 854 THR A C 1
ATOM 6671 O O . THR A 1 854 ? -15.242 24.337 -7.784 1.00 75.25 854 THR A O 1
ATOM 6674 N N . ALA A 1 855 ? -16.943 25.762 -8.097 1.00 77.81 855 ALA A N 1
ATOM 6675 C CA . ALA A 1 855 ? -17.313 25.233 -9.408 1.00 77.81 855 ALA A CA 1
ATOM 6676 C C . ALA A 1 855 ? -16.167 25.356 -10.424 1.00 77.81 855 ALA A C 1
ATOM 6678 O O . ALA A 1 855 ? -15.895 24.406 -11.158 1.00 77.81 855 ALA A O 1
ATOM 6679 N N . LEU A 1 856 ? -15.455 26.488 -10.426 1.00 81.69 856 LEU A N 1
ATOM 6680 C CA . LEU A 1 856 ? -14.300 26.678 -11.295 1.00 81.69 856 LEU A CA 1
ATOM 6681 C C . LEU A 1 856 ? -13.131 25.758 -10.922 1.00 81.69 856 LEU A C 1
ATOM 6683 O O . LEU A 1 856 ? -12.509 25.196 -11.816 1.00 81.69 856 LEU A O 1
ATOM 6687 N N . ILE A 1 857 ? -12.855 25.552 -9.629 1.00 74.00 857 ILE A N 1
ATOM 6688 C CA . ILE A 1 857 ? -11.855 24.568 -9.179 1.00 74.00 857 ILE A CA 1
ATOM 6689 C C . ILE A 1 857 ? -12.192 23.197 -9.766 1.00 74.00 857 ILE A C 1
ATOM 6691 O O . ILE A 1 857 ? -11.318 22.562 -10.353 1.00 74.00 857 ILE A O 1
ATOM 6695 N N . TRP A 1 858 ? -13.450 22.758 -9.675 1.00 73.69 858 TRP A N 1
ATOM 6696 C CA . TRP A 1 858 ? -13.877 21.490 -10.270 1.00 73.69 858 TRP A CA 1
ATOM 6697 C C . TRP A 1 858 ? -13.707 21.468 -11.787 1.00 73.69 858 TRP A C 1
ATOM 6699 O O . TRP A 1 858 ? -13.221 20.476 -12.319 1.00 73.69 858 TRP A O 1
ATOM 6709 N N . GLN A 1 859 ? -14.054 22.548 -12.487 1.00 77.50 859 GLN A N 1
ATOM 6710 C CA . GLN A 1 859 ? -13.900 22.648 -13.940 1.00 77.50 859 GLN A CA 1
ATOM 6711 C C . GLN A 1 859 ? -12.427 22.566 -14.374 1.00 77.50 859 GLN A C 1
ATOM 6713 O O . GLN A 1 859 ? -12.097 21.807 -15.280 1.00 77.50 859 GLN A O 1
ATOM 6718 N N . VAL A 1 860 ? -11.541 23.319 -13.720 1.00 72.44 860 VAL A N 1
ATOM 6719 C CA . VAL A 1 860 ? -10.105 23.386 -14.042 1.00 72.44 860 VAL A CA 1
ATOM 6720 C C . VAL A 1 860 ? -9.395 22.071 -13.718 1.00 72.44 860 VAL A C 1
ATOM 6722 O O . VAL A 1 860 ? -8.536 21.636 -14.478 1.00 72.44 860 VAL A O 1
ATOM 6725 N N . ASN A 1 861 ? -9.788 21.412 -12.625 1.00 70.12 861 ASN A N 1
ATOM 6726 C CA . ASN A 1 861 ? -9.200 20.144 -12.184 1.00 70.12 861 ASN A CA 1
ATOM 6727 C C . ASN A 1 861 ? -9.909 18.907 -12.764 1.00 70.12 861 ASN A C 1
ATOM 6729 O O . ASN A 1 861 ? -9.522 17.777 -12.459 1.00 70.12 861 ASN A O 1
ATOM 6733 N N . SER A 1 862 ? -10.943 19.086 -13.595 1.00 72.62 862 SER A N 1
ATOM 6734 C CA . SER A 1 862 ? -11.625 17.964 -14.239 1.00 72.62 862 SER A CA 1
ATOM 6735 C C . SER A 1 862 ? -10.686 17.263 -15.226 1.00 72.62 862 SER A C 1
ATOM 6737 O O . SER A 1 862 ? -10.030 17.933 -16.033 1.00 72.62 862 SER A O 1
ATOM 6739 N N . PRO A 1 863 ? -10.620 15.918 -15.215 1.00 77.69 863 PRO A N 1
ATOM 6740 C CA . PRO A 1 863 ? -9.810 15.186 -16.175 1.00 77.69 863 PRO A CA 1
ATOM 6741 C C . PRO A 1 863 ? -10.231 15.514 -17.609 1.00 77.69 863 PRO A C 1
ATOM 6743 O O . PRO A 1 863 ? -11.401 15.407 -17.969 1.00 77.69 863 PRO A O 1
ATOM 6746 N N . GLN A 1 864 ? -9.256 15.896 -18.432 1.00 83.06 864 GLN A N 1
ATOM 6747 C CA . GLN A 1 864 ? -9.485 16.146 -19.854 1.00 83.06 864 GLN A CA 1
ATOM 6748 C C . GLN A 1 864 ? -9.870 14.835 -20.555 1.00 83.06 864 GLN A C 1
ATOM 6750 O O . GLN A 1 864 ? -9.153 13.841 -20.387 1.00 83.06 864 GLN A O 1
ATOM 6755 N N . PRO A 1 865 ? -10.977 14.799 -21.310 1.00 91.31 865 PRO A N 1
ATOM 6756 C CA . PRO A 1 865 ? -11.397 13.596 -22.010 1.00 91.31 865 PRO A CA 1
ATOM 6757 C C . PRO A 1 865 ? -10.521 13.325 -23.244 1.00 91.31 865 PRO A C 1
ATOM 6759 O O . PRO A 1 865 ? -9.854 14.214 -23.773 1.00 91.31 865 PRO A O 1
ATOM 6762 N N . TYR A 1 866 ? -10.524 12.077 -23.705 1.00 94.44 866 TYR A N 1
ATOM 6763 C CA . TYR A 1 866 ? -9.921 11.660 -24.969 1.00 94.44 866 TYR A CA 1
ATOM 6764 C C . TYR A 1 866 ? -11.004 11.288 -25.980 1.00 94.44 866 TYR A C 1
ATOM 6766 O O . TYR A 1 866 ? -12.027 10.714 -25.607 1.00 94.44 866 TYR A O 1
ATOM 6774 N N . ALA A 1 867 ? -10.728 11.525 -27.264 1.00 95.69 867 ALA A N 1
ATOM 6775 C CA . ALA A 1 867 ? -11.594 11.078 -28.351 1.00 95.69 867 ALA A CA 1
ATOM 6776 C C . ALA A 1 867 ? -11.845 9.561 -28.287 1.00 95.69 867 ALA A C 1
ATOM 6778 O O . ALA A 1 867 ? -10.942 8.772 -27.967 1.00 95.69 867 ALA A O 1
ATOM 6779 N N . ALA A 1 868 ? -13.058 9.140 -28.647 1.00 96.62 868 ALA A N 1
ATOM 6780 C CA . ALA A 1 868 ? -13.476 7.742 -28.591 1.00 96.62 868 ALA A CA 1
ATOM 6781 C C . ALA A 1 868 ? -12.524 6.770 -29.324 1.00 96.62 868 ALA A C 1
ATOM 6783 O O . ALA A 1 868 ? -12.305 5.653 -28.842 1.00 96.62 868 ALA A O 1
ATOM 6784 N N . GLU A 1 869 ? -11.915 7.153 -30.457 1.00 96.94 869 GLU A N 1
ATOM 6785 C CA . GLU A 1 869 ? -10.940 6.290 -31.144 1.00 96.94 869 GLU A CA 1
ATOM 6786 C C . GLU A 1 869 ? -9.628 6.096 -30.372 1.00 96.94 869 GLU A C 1
ATOM 6788 O O . GLU A 1 869 ? -9.025 5.021 -30.441 1.00 96.94 869 GLU A O 1
ATOM 6793 N N . VAL A 1 870 ? -9.194 7.107 -29.614 1.00 97.00 870 VAL A N 1
ATOM 6794 C CA . VAL A 1 870 ? -7.993 7.027 -28.776 1.00 97.00 870 VAL A CA 1
ATOM 6795 C C . VAL A 1 870 ? -8.236 6.036 -27.646 1.00 97.00 870 VAL A C 1
ATOM 6797 O O . VAL A 1 870 ? -7.410 5.151 -27.419 1.00 97.00 870 VAL A O 1
ATOM 6800 N N . VAL A 1 871 ? -9.393 6.144 -26.990 1.00 97.38 871 VAL A N 1
ATOM 6801 C CA . VAL A 1 871 ? -9.805 5.247 -25.903 1.00 97.38 871 VAL A CA 1
ATOM 6802 C C . VAL A 1 871 ? -9.904 3.807 -26.402 1.00 97.38 871 VAL A C 1
ATOM 6804 O O . VAL A 1 871 ? -9.297 2.924 -25.800 1.00 97.38 871 VAL A O 1
ATOM 6807 N N . ARG A 1 872 ? -10.534 3.576 -27.562 1.00 97.75 872 ARG A N 1
ATOM 6808 C CA . ARG A 1 872 ? -10.645 2.238 -28.169 1.00 97.75 872 ARG A CA 1
ATOM 6809 C C . ARG A 1 872 ? -9.284 1.598 -28.440 1.00 97.75 872 ARG A C 1
ATOM 6811 O O . ARG A 1 872 ? -9.082 0.418 -28.175 1.00 97.75 872 ARG A O 1
ATOM 6818 N N . LYS A 1 873 ? -8.319 2.383 -28.927 1.00 98.06 873 LYS A N 1
ATOM 6819 C CA . LYS A 1 873 ? -6.951 1.894 -29.139 1.00 98.06 873 LYS A CA 1
ATOM 6820 C C . LYS A 1 873 ? -6.268 1.501 -27.825 1.00 98.06 873 LYS A C 1
ATOM 6822 O O . LYS A 1 873 ? -5.497 0.545 -27.810 1.00 98.06 873 LYS A O 1
ATOM 6827 N N . VAL A 1 874 ? -6.525 2.221 -26.732 1.00 97.38 874 VAL A N 1
ATOM 6828 C CA . VAL A 1 874 ? -6.006 1.846 -25.407 1.00 97.38 874 VAL A CA 1
ATOM 6829 C C . VAL A 1 874 ? -6.678 0.577 -24.895 1.00 97.38 874 VAL A C 1
ATOM 6831 O O . VAL A 1 874 ? -5.971 -0.303 -24.414 1.00 97.38 874 VAL A O 1
ATOM 6834 N N . GLU A 1 875 ? -7.996 0.440 -25.052 1.00 97.38 875 GLU A N 1
ATOM 6835 C CA . GLU A 1 875 ? -8.722 -0.793 -24.718 1.00 97.38 875 GLU A CA 1
ATOM 6836 C C . GLU A 1 875 ? -8.120 -2.005 -25.445 1.00 97.38 875 GLU A C 1
ATOM 6838 O O . GLU A 1 875 ? -7.799 -3.002 -24.801 1.00 97.38 875 GLU A O 1
ATOM 6843 N N . ASP A 1 876 ? -7.857 -1.894 -26.752 1.00 97.44 876 ASP A N 1
ATOM 6844 C CA . ASP A 1 876 ? -7.252 -2.966 -27.553 1.00 97.44 876 ASP A CA 1
ATOM 6845 C C . ASP A 1 876 ? -5.854 -3.377 -27.060 1.00 97.44 876 ASP A C 1
ATOM 6847 O O . ASP A 1 876 ? -5.511 -4.568 -27.078 1.00 97.44 876 ASP A O 1
ATOM 6851 N N . LEU A 1 877 ? -5.039 -2.401 -26.641 1.00 97.31 877 LEU A N 1
ATOM 6852 C CA . LEU A 1 877 ? -3.691 -2.615 -26.100 1.00 97.31 877 LEU A CA 1
ATOM 6853 C C . LEU A 1 877 ? -3.705 -3.130 -24.650 1.00 97.31 877 LEU A C 1
ATOM 6855 O O . LEU A 1 877 ? -2.743 -3.766 -24.226 1.00 97.31 877 LEU A O 1
ATOM 6859 N N . ALA A 1 878 ? -4.777 -2.872 -23.897 1.00 96.75 878 ALA A N 1
ATOM 6860 C CA . ALA A 1 878 ? -4.951 -3.309 -22.511 1.00 96.75 878 ALA A CA 1
ATOM 6861 C C . ALA A 1 878 ? -5.387 -4.783 -22.379 1.00 96.75 878 ALA A C 1
ATOM 6863 O O . ALA A 1 878 ? -5.413 -5.325 -21.271 1.00 96.75 878 ALA A O 1
ATOM 6864 N N . VAL A 1 879 ? -5.732 -5.453 -23.484 1.00 96.50 879 VAL A N 1
ATOM 6865 C CA . VAL A 1 879 ? -6.083 -6.881 -23.493 1.00 96.50 879 VAL A CA 1
ATOM 6866 C C . VAL A 1 879 ? -4.827 -7.743 -23.344 1.00 96.50 879 VAL A C 1
ATOM 6868 O O . VAL A 1 879 ? -3.891 -7.613 -24.131 1.00 96.50 879 VAL A O 1
ATOM 6871 N N . LEU A 1 880 ? -4.836 -8.685 -22.392 1.00 97.38 880 LEU A N 1
ATOM 6872 C CA . LEU A 1 880 ? -3.784 -9.696 -22.254 1.00 97.38 880 LEU A CA 1
ATOM 6873 C C . LEU A 1 880 ? -3.716 -10.588 -23.499 1.00 97.38 880 LEU A C 1
ATOM 6875 O O . LEU A 1 880 ? -4.712 -11.193 -23.900 1.00 97.38 880 LEU A O 1
ATOM 6879 N N . ARG A 1 881 ? -2.521 -10.730 -24.076 1.00 95.62 881 ARG A N 1
ATOM 6880 C CA . ARG A 1 881 ? -2.261 -11.600 -25.226 1.00 95.62 881 ARG A CA 1
ATOM 6881 C C . ARG A 1 881 ? -1.047 -12.481 -24.971 1.00 95.62 881 ARG A C 1
ATOM 6883 O O . ARG A 1 881 ? -0.046 -12.041 -24.399 1.00 95.62 881 ARG A O 1
ATOM 6890 N N . SER A 1 882 ? -1.119 -13.719 -25.458 1.00 97.12 882 SER A N 1
ATOM 6891 C CA . SER A 1 882 ? 0.093 -14.512 -25.648 1.00 97.12 882 SER A CA 1
ATOM 6892 C C . SER A 1 882 ? 0.968 -13.803 -26.679 1.00 97.12 882 SER A C 1
ATOM 6894 O O . SER A 1 882 ? 0.508 -13.428 -27.757 1.00 97.12 882 SER A O 1
ATOM 6896 N N . THR A 1 883 ? 2.226 -13.584 -26.321 1.00 97.50 883 THR A N 1
ATOM 6897 C CA . THR A 1 883 ? 3.230 -12.922 -27.158 1.00 97.50 883 THR A CA 1
ATOM 6898 C C . THR A 1 883 ? 4.003 -13.917 -28.020 1.00 97.50 883 THR A C 1
ATOM 6900 O O . THR A 1 883 ? 4.769 -13.511 -28.887 1.00 97.50 883 THR A O 1
ATOM 6903 N N . GLY A 1 884 ? 3.812 -15.216 -27.787 1.00 96.38 884 GLY A N 1
ATOM 6904 C CA . GLY A 1 884 ? 4.399 -16.293 -28.571 1.00 96.38 884 GLY A CA 1
ATOM 6905 C C . GLY A 1 884 ? 3.859 -17.648 -28.128 1.00 96.38 884 GLY A C 1
ATOM 6906 O O . GLY A 1 884 ? 3.631 -17.864 -26.943 1.00 96.38 884 GLY A O 1
ATOM 6907 N N . SER A 1 885 ? 3.674 -18.562 -29.076 1.00 96.69 885 SER A N 1
ATOM 6908 C CA . SER A 1 885 ? 3.313 -19.956 -28.814 1.00 96.69 885 SER A CA 1
ATOM 6909 C C . SER A 1 885 ? 4.193 -20.853 -29.671 1.00 96.69 885 SER A C 1
ATOM 6911 O O . SER A 1 885 ? 4.435 -20.560 -30.844 1.00 96.69 885 SER A O 1
ATOM 6913 N N . SER A 1 886 ? 4.732 -21.912 -29.078 1.00 96.25 886 SER A N 1
ATOM 6914 C CA . SER A 1 886 ? 5.668 -22.816 -29.746 1.00 96.25 886 SER A CA 1
ATOM 6915 C C . SER A 1 886 ? 5.537 -24.237 -29.214 1.00 96.25 886 SER A C 1
ATOM 6917 O O . SER A 1 886 ? 5.098 -24.443 -28.086 1.00 96.25 886 SER A O 1
ATOM 6919 N N . VAL A 1 887 ? 5.909 -25.218 -30.031 1.00 95.94 887 VAL A N 1
ATOM 6920 C CA . VAL A 1 887 ? 5.876 -26.639 -29.673 1.00 95.94 887 VAL A CA 1
ATOM 6921 C C . VAL A 1 887 ? 7.299 -27.175 -29.697 1.00 95.94 887 VAL A C 1
ATOM 6923 O O . VAL A 1 887 ? 8.035 -26.925 -30.653 1.00 95.94 887 VAL A O 1
ATOM 6926 N N . HIS A 1 888 ? 7.685 -27.893 -28.646 1.00 95.31 888 HIS A N 1
ATOM 6927 C CA . HIS A 1 888 ? 9.042 -28.401 -28.468 1.00 95.31 888 HIS A CA 1
ATOM 6928 C C . HIS A 1 888 ? 9.027 -29.886 -28.133 1.00 95.31 888 HIS A C 1
ATOM 6930 O O . HIS A 1 888 ? 8.219 -30.338 -27.320 1.00 95.31 888 HIS A O 1
ATOM 6936 N N . ALA A 1 889 ? 9.956 -30.633 -28.727 1.00 93.62 889 ALA A N 1
ATOM 6937 C CA . ALA A 1 889 ? 10.206 -32.012 -28.339 1.00 93.62 889 ALA A CA 1
ATOM 6938 C C . ALA A 1 889 ? 10.926 -32.049 -26.984 1.00 93.62 889 ALA A C 1
ATOM 6940 O O . ALA A 1 889 ? 11.889 -31.312 -26.766 1.00 93.62 889 ALA A O 1
ATOM 6941 N N . VAL A 1 890 ? 10.468 -32.932 -26.101 1.00 92.69 890 VAL A N 1
ATOM 6942 C CA . VAL A 1 890 ? 11.188 -33.303 -24.879 1.00 92.69 890 VAL A CA 1
ATOM 6943 C C . VAL A 1 890 ? 12.084 -34.481 -25.235 1.00 92.69 890 VAL A C 1
ATOM 6945 O O . VAL A 1 890 ? 11.627 -35.442 -25.865 1.00 92.69 890 VAL A O 1
ATOM 6948 N N . ASP A 1 891 ? 13.367 -34.396 -24.895 1.00 92.56 891 ASP A N 1
ATOM 6949 C CA . ASP A 1 891 ? 14.315 -35.442 -25.257 1.00 92.56 891 ASP A CA 1
ATOM 6950 C C . ASP A 1 891 ? 14.081 -36.751 -24.474 1.00 92.56 891 ASP A C 1
ATOM 6952 O O . ASP A 1 891 ? 13.240 -36.849 -23.577 1.00 92.56 891 ASP A O 1
ATOM 6956 N N . ALA A 1 892 ? 14.829 -37.799 -24.827 1.00 88.75 892 ALA A N 1
ATOM 6957 C CA . ALA A 1 892 ? 14.685 -39.112 -24.198 1.00 88.75 892 ALA A CA 1
ATOM 6958 C C . ALA A 1 892 ? 15.039 -39.127 -22.697 1.00 88.75 892 ALA A C 1
ATOM 6960 O O . ALA A 1 892 ? 14.657 -40.071 -22.006 1.00 88.75 892 ALA A O 1
ATOM 6961 N N . ALA A 1 893 ? 15.760 -38.115 -22.205 1.00 88.69 893 ALA A N 1
ATOM 6962 C CA . ALA A 1 893 ? 16.105 -37.938 -20.800 1.00 88.69 893 ALA A CA 1
ATOM 6963 C C . ALA A 1 893 ? 15.076 -37.077 -20.039 1.00 88.69 893 ALA A C 1
ATOM 6965 O O . ALA A 1 893 ? 15.241 -36.857 -18.841 1.00 88.69 893 ALA A O 1
ATOM 6966 N N . GLY A 1 894 ? 14.004 -36.617 -20.697 1.00 91.56 894 GLY A N 1
ATOM 6967 C CA . GLY A 1 894 ? 13.009 -35.742 -20.078 1.00 91.56 894 GLY A CA 1
ATOM 6968 C C . GLY A 1 894 ? 13.457 -34.281 -20.005 1.00 91.56 894 GLY A C 1
ATOM 6969 O O . GLY A 1 894 ? 12.947 -33.536 -19.163 1.00 91.56 894 GLY A O 1
ATOM 6970 N N . CYS A 1 895 ? 14.411 -33.877 -20.849 1.00 94.19 895 CYS A N 1
ATOM 6971 C CA . CYS A 1 895 ? 14.963 -32.531 -20.865 1.00 94.19 895 CYS A CA 1
ATOM 6972 C C . CYS A 1 895 ? 14.385 -31.681 -22.005 1.00 94.19 895 CYS A C 1
ATOM 6974 O O . CYS A 1 895 ? 14.114 -32.158 -23.110 1.00 94.19 895 CYS A O 1
ATOM 6976 N N . LEU A 1 896 ? 14.222 -30.389 -21.727 1.00 95.56 896 LEU A N 1
ATOM 6977 C CA . LEU A 1 896 ? 13.793 -29.364 -22.672 1.00 95.56 896 LEU A CA 1
ATOM 6978 C C . LEU A 1 896 ? 14.694 -28.141 -22.533 1.00 95.56 896 LEU A C 1
ATOM 6980 O O . LEU A 1 896 ? 14.883 -27.634 -21.432 1.00 95.56 896 LEU A O 1
ATOM 6984 N N . GLN A 1 897 ? 15.190 -27.624 -23.653 1.00 96.19 897 GLN A N 1
ATOM 6985 C CA . GLN A 1 897 ? 15.956 -26.384 -23.684 1.00 96.19 897 GLN A CA 1
ATOM 6986 C C . GLN A 1 897 ? 15.169 -25.299 -24.420 1.00 96.19 897 GLN A C 1
ATOM 6988 O O . GLN A 1 897 ? 14.841 -25.450 -25.596 1.00 96.19 897 GLN A O 1
ATOM 6993 N N . LEU A 1 898 ? 14.894 -24.190 -23.738 1.00 97.25 898 LEU A N 1
ATOM 6994 C CA . LEU A 1 898 ? 14.223 -23.022 -24.303 1.00 97.25 898 LEU A CA 1
ATOM 6995 C C . LEU A 1 898 ? 15.208 -21.863 -24.415 1.00 97.25 898 LEU A C 1
ATOM 6997 O O . LEU A 1 898 ? 15.941 -21.579 -23.473 1.00 97.25 898 LEU A O 1
ATOM 7001 N N . LYS A 1 899 ? 15.201 -21.171 -25.556 1.00 96.94 899 LYS A N 1
ATOM 7002 C CA . LYS A 1 899 ? 15.946 -19.923 -25.758 1.00 96.94 899 LYS A CA 1
ATOM 7003 C C . LYS A 1 899 ? 14.965 -18.770 -25.829 1.00 96.94 899 LYS A C 1
ATOM 7005 O O . LYS A 1 899 ? 14.057 -18.787 -26.658 1.00 96.94 899 LYS A O 1
ATOM 7010 N N . LEU A 1 900 ? 15.132 -17.797 -24.947 1.00 96.88 900 LEU A N 1
ATOM 7011 C CA . LEU A 1 900 ? 14.188 -16.709 -24.736 1.00 96.88 900 LEU A CA 1
ATOM 7012 C C . LEU A 1 900 ? 14.943 -15.385 -24.685 1.00 96.88 900 LEU A C 1
ATOM 7014 O O . LEU A 1 900 ? 16.052 -15.317 -24.168 1.00 96.88 900 LEU A O 1
ATOM 7018 N N . THR A 1 901 ? 14.317 -14.321 -25.172 1.00 96.56 901 THR A N 1
ATOM 7019 C CA . THR A 1 901 ? 14.818 -12.958 -24.974 1.00 96.56 901 THR A CA 1
ATOM 7020 C C . THR A 1 901 ? 14.042 -12.303 -23.845 1.00 96.56 901 THR A C 1
ATOM 7022 O O . THR A 1 901 ? 12.811 -12.375 -23.798 1.00 96.56 901 THR A O 1
ATOM 7025 N N . LEU A 1 902 ? 14.766 -11.655 -22.946 1.00 96.75 902 LEU A N 1
ATOM 7026 C CA . LEU A 1 902 ? 14.227 -10.905 -21.827 1.00 96.75 902 LEU A CA 1
ATOM 7027 C C . LEU A 1 902 ? 14.739 -9.464 -21.910 1.00 96.75 902 LEU A C 1
ATOM 7029 O O . LEU A 1 902 ? 15.928 -9.229 -22.131 1.00 96.75 902 LEU A O 1
ATOM 7033 N N . ALA A 1 903 ? 13.825 -8.502 -21.802 1.00 97.00 903 ALA A N 1
ATOM 7034 C CA . ALA A 1 903 ? 14.154 -7.080 -21.837 1.00 97.00 903 ALA A CA 1
ATOM 7035 C C . ALA A 1 903 ? 14.719 -6.604 -20.486 1.00 97.00 903 ALA A C 1
ATOM 7037 O O . ALA A 1 903 ? 14.439 -7.207 -19.448 1.00 97.00 903 ALA A O 1
ATOM 7038 N N . ALA A 1 904 ? 15.464 -5.496 -20.492 1.00 95.50 904 ALA A N 1
ATOM 7039 C CA . ALA A 1 904 ? 15.691 -4.687 -19.294 1.00 95.50 904 ALA A CA 1
ATOM 7040 C C . ALA A 1 904 ? 14.345 -4.284 -18.672 1.00 95.50 904 ALA A C 1
ATOM 7042 O O . ALA A 1 904 ? 13.473 -3.778 -19.381 1.00 95.50 904 ALA A O 1
ATOM 7043 N N . ASN A 1 905 ? 14.167 -4.539 -17.370 1.00 97.38 905 ASN A N 1
ATOM 7044 C CA . ASN A 1 905 ? 12.866 -4.421 -16.694 1.00 97.38 905 ASN A CA 1
ATOM 7045 C C . ASN A 1 905 ? 11.733 -5.153 -17.434 1.00 97.38 905 ASN A C 1
ATOM 7047 O O . ASN A 1 905 ? 10.641 -4.620 -17.623 1.00 97.38 905 ASN A O 1
ATOM 7051 N N . GLY A 1 906 ? 11.998 -6.389 -17.861 1.00 98.00 906 GLY A N 1
ATOM 7052 C CA . GLY A 1 906 ? 11.016 -7.273 -18.482 1.00 98.00 906 GLY A CA 1
ATOM 7053 C C . GLY A 1 906 ? 10.731 -8.517 -17.647 1.00 98.00 906 GLY A C 1
ATOM 7054 O O . GLY A 1 906 ? 11.621 -9.052 -16.983 1.00 98.00 906 GLY A O 1
ATOM 7055 N N . ALA A 1 907 ? 9.493 -9.007 -17.721 1.00 98.69 907 ALA A N 1
ATOM 7056 C CA . ALA A 1 907 ? 9.084 -10.301 -17.184 1.00 98.69 907 ALA A CA 1
ATOM 7057 C C . ALA A 1 907 ? 8.483 -11.190 -18.282 1.00 98.69 907 ALA A C 1
ATOM 7059 O O . ALA A 1 907 ? 7.597 -10.770 -19.024 1.00 98.69 907 ALA A O 1
ATOM 7060 N N . ASN A 1 908 ? 8.927 -12.442 -18.348 1.00 98.56 908 ASN A N 1
ATOM 7061 C CA . ASN A 1 908 ? 8.405 -13.474 -19.234 1.00 98.56 908 ASN A CA 1
ATOM 7062 C C . ASN A 1 908 ? 7.702 -14.541 -18.395 1.00 98.56 908 ASN A C 1
ATOM 7064 O O . ASN A 1 908 ? 8.350 -15.267 -17.642 1.00 98.56 908 ASN A O 1
ATOM 7068 N N . PHE A 1 909 ? 6.390 -14.672 -18.563 1.00 98.50 909 PHE A N 1
ATOM 7069 C CA . PHE A 1 909 ? 5.608 -15.752 -17.976 1.00 98.50 909 PHE A CA 1
ATOM 7070 C C . PHE A 1 909 ? 5.373 -16.843 -19.023 1.00 98.50 909 PHE A C 1
ATOM 7072 O O . PHE A 1 909 ? 4.866 -16.569 -20.110 1.00 98.50 909 PHE A O 1
ATOM 7079 N N . LEU A 1 910 ? 5.751 -18.076 -18.705 1.00 98.19 910 LEU A N 1
ATOM 7080 C CA . LEU A 1 910 ? 5.633 -19.244 -19.568 1.00 98.19 910 LEU A CA 1
ATOM 7081 C C . LEU A 1 910 ? 4.598 -20.204 -18.992 1.00 98.19 910 LEU A C 1
ATOM 7083 O O . LEU A 1 910 ? 4.652 -20.552 -17.810 1.00 98.19 910 LEU A O 1
ATOM 7087 N N . VAL A 1 911 ? 3.701 -20.684 -19.845 1.00 96.44 911 VAL A N 1
ATOM 7088 C CA . VAL A 1 911 ? 2.818 -21.815 -19.561 1.00 96.44 911 VAL A CA 1
ATOM 7089 C C . VAL A 1 911 ? 3.257 -22.977 -20.440 1.00 96.44 911 VAL A C 1
ATOM 7091 O O . VAL A 1 911 ? 3.185 -22.896 -21.663 1.00 96.44 911 VAL A O 1
ATOM 7094 N N . ILE A 1 912 ? 3.737 -24.043 -19.806 1.00 95.44 912 ILE A N 1
ATOM 7095 C CA . ILE A 1 912 ? 4.253 -25.246 -20.457 1.00 95.44 912 ILE A CA 1
ATOM 7096 C C . ILE A 1 912 ? 3.268 -26.390 -20.195 1.00 95.44 912 ILE A C 1
ATOM 7098 O O . ILE A 1 912 ? 3.081 -26.803 -19.048 1.00 95.44 912 ILE A O 1
ATOM 7102 N N . ALA A 1 913 ? 2.639 -26.888 -21.256 1.00 92.94 913 ALA A N 1
ATOM 7103 C CA . ALA A 1 913 ? 1.597 -27.916 -21.227 1.00 92.94 913 ALA A CA 1
ATOM 7104 C C . ALA A 1 913 ? 1.971 -29.109 -22.125 1.00 92.94 913 ALA A C 1
ATOM 7106 O O . ALA A 1 913 ? 2.709 -28.928 -23.092 1.00 92.94 913 ALA A O 1
ATOM 7107 N N . ASP A 1 914 ? 1.452 -30.318 -21.865 1.00 87.00 914 ASP A N 1
ATOM 7108 C CA . ASP A 1 914 ? 1.552 -31.431 -22.836 1.00 87.00 914 ASP A CA 1
ATOM 7109 C C . ASP A 1 914 ? 0.852 -31.011 -24.137 1.00 87.00 914 ASP A C 1
ATOM 7111 O O . ASP A 1 914 ? -0.312 -30.622 -24.102 1.00 87.00 914 ASP A O 1
ATOM 7115 N N . ALA A 1 915 ? 1.541 -31.096 -25.279 1.00 82.81 915 ALA A N 1
ATOM 7116 C CA . ALA A 1 915 ? 1.020 -30.621 -26.565 1.00 82.81 915 ALA A CA 1
ATOM 7117 C C . ALA A 1 915 ? -0.240 -31.370 -27.046 1.00 82.81 915 ALA A C 1
ATOM 7119 O O . ALA A 1 915 ? -0.932 -30.908 -27.952 1.00 82.81 915 ALA A O 1
ATOM 7120 N N . ARG A 1 916 ? -0.540 -32.538 -26.461 1.00 71.19 916 ARG A N 1
ATOM 7121 C CA . ARG A 1 916 ? -1.711 -33.365 -26.800 1.00 71.19 916 ARG A CA 1
ATOM 7122 C C . ARG A 1 916 ? -2.947 -33.064 -25.947 1.00 71.19 916 ARG A C 1
ATOM 7124 O O . ARG A 1 916 ? -3.974 -33.712 -26.153 1.00 71.19 916 ARG A O 1
ATOM 7131 N N . ARG A 1 917 ? -2.837 -32.154 -24.977 1.00 60.12 917 ARG A N 1
ATOM 7132 C CA . ARG A 1 917 ? -3.940 -31.644 -24.152 1.00 60.12 917 ARG A CA 1
ATOM 7133 C C . ARG A 1 917 ? -4.248 -30.206 -24.546 1.00 60.12 917 ARG A C 1
ATOM 7135 O O . ARG A 1 917 ? -5.445 -29.858 -24.483 1.00 60.12 917 ARG A O 1
#

Mean predicted aligned error: 8.3 Å

Secondary structure (DSSP, 8-state):
----------S---SS-----------PPPPPPEEEE--B--SSS-BSBSPTT--SB-TT--EEEEEEEE-TTS---B-GGG-EEEEEETTS--EEEEETTTEEPTTEEEEEEEEEETTTEEEEEEEEEE-SPPPTT-EEEEEEE-BBTTS-BB-TTTTEEEEEBPPSP-EEEEEEEEETTSPPEE-EEESS-EEEES-SS-HHHHTHHHHHHHHHHHTT-TTTT-EEEES-S---SPPPBTTB-S----EEETT-EEEEEEEEETTEEEEEEEPPTTGGGGTPPSS--GGGT--TT-EEEEE-SS-EEEEEEEEEETTTTEEEE---PPPTT----SBSSPPPSS--TTSTT----B-EEEEEEES---EEE-HHHHHHHHIIIIIIT-PEEE-EE-S--GGGBTTSSSSS-BS-HHHHHHHHHHHHHHHHHHHGGGGGGS-EEE-S-GGGGGGT--S-HHHHHHHHHHHHHHHHHHHHHTT--GGG--EEEEEE---STT----HHHHHHHSSS---TT--SS-HHHH-GGGTTTS-HHHHHHHHHTTT-----SEEEE-EES-HHHHHHHHHHHHHHHHHH-TTTTTT-EEEBSSEES-SS--S-HHHHHHHHTSSHHHHHHHHHHHHHHHHHHH-GGG-EEEB-EE-SSSSEETT-----SEEEEEEESSSSSS-SEEEEEE-HHHHHHHHHTT--SEEEEPPPEEETTEEEEEEEEEETTEEEEEEEEE-TT-TT-----EEEEEEEEES--SSEEEEEEEEEBTTBS--HHHHHHHHHHHHHHHH---HHHHHHHHHHHHHHTT--HHHHHHHHHHHHTTGGGGGGGHHHHHHHHHH-S-HHHHHHHHHHHHHHHSPPPEEHHHHHHHHHHHS---SEEEEEE--TTS-EEEEEEEETT-EEEEEEEETT-